Protein 2CQ7 (pdb70)

Radius of gyration: 11.11 Å; Cα contacts (8 Å, |Δi|>4): 54; chains: 1; bounding box: 24×27×23 Å

Structure (mmCIF, N/CA/C/O backbone):
data_2CQ7
#
_entry.id   2CQ7
#
loop_
_atom_site.group_PDB
_atom_site.id
_atom_site.type_symbol
_atom_site.label_atom_id
_atom_site.label_alt_id
_atom_site.label_comp_id
_atom_site.label_asym_id
_atom_site.label_entity_id
_atom_site.label_seq_id
_atom_site.pdbx_PDB_ins_code
_atom_site.Cartn_x
_atom_site.Cartn_y
_atom_site.Cartn_z
_atom_site.occupancy
_atom_site.B_iso_or_equiv
_atom_site.auth_seq_id
_atom_site.auth_comp_id
_atom_site.auth_asym_id
_atom_site.auth_atom_id
_atom_site.pdbx_PDB_model_num
ATOM 1 N N . GLY A 1 1 ? -11.642 -13.062 17.137 1.00 0.00 1 GLY A N 1
ATOM 2 C CA . GLY A 1 1 ? -10.894 -13.062 15.891 1.00 0.00 1 GLY A CA 1
ATOM 3 C C . GLY A 1 1 ? -10.087 -11.771 15.736 1.00 0.00 1 GLY A C 1
ATOM 4 O O . GLY A 1 1 ? -10.650 -10.712 15.465 1.00 0.00 1 GLY A O 1
ATOM 8 N N . SER A 1 2 ? -8.781 -11.902 15.916 1.00 0.00 2 SER A N 1
ATOM 9 C CA . SER A 1 2 ? -7.891 -10.760 15.800 1.00 0.00 2 SER A CA 1
ATOM 10 C C . SER A 1 2 ? -7.377 -10.641 14.363 1.00 0.00 2 SER A C 1
ATOM 11 O O . SER A 1 2 ? -7.469 -9.576 13.754 1.00 0.00 2 SER A O 1
ATOM 19 N N . SER A 1 3 ? -6.848 -11.748 13.864 1.00 0.00 3 SER A N 1
ATOM 20 C CA . SER A 1 3 ? -6.320 -11.781 12.511 1.00 0.00 3 SER A CA 1
ATOM 21 C C . SER A 1 3 ? -7.454 -12.018 11.512 1.00 0.00 3 SER A C 1
ATOM 22 O O . SER A 1 3 ? -7.907 -13.149 11.339 1.00 0.00 3 SER A O 1
ATOM 30 N N . GLY A 1 4 ? -7.881 -10.934 10.880 1.00 0.00 4 GLY A N 1
ATOM 31 C CA . GLY A 1 4 ? -8.954 -11.011 9.903 1.00 0.00 4 GLY A CA 1
ATOM 32 C C . GLY A 1 4 ? -8.841 -9.883 8.876 1.00 0.00 4 GLY A C 1
ATOM 33 O O . GLY A 1 4 ? -7.991 -9.003 9.005 1.00 0.00 4 GLY A O 1
ATOM 37 N N . SER A 1 5 ? -9.710 -9.945 7.878 1.00 0.00 5 SER A N 1
ATOM 38 C CA . SER A 1 5 ? -9.719 -8.940 6.829 1.00 0.00 5 SER A CA 1
ATOM 39 C C . SER A 1 5 ? -10.695 -7.818 7.187 1.00 0.00 5 SER A C 1
ATOM 40 O O . SER A 1 5 ? -11.909 -8.013 7.157 1.00 0.00 5 SER A O 1
ATOM 48 N N . SER A 1 6 ? -10.128 -6.667 7.519 1.00 0.00 6 SER A N 1
ATOM 49 C CA . SER A 1 6 ? -10.934 -5.514 7.882 1.00 0.00 6 SER A CA 1
ATOM 50 C C . SER A 1 6 ? -10.400 -4.261 7.184 1.00 0.00 6 SER A C 1
ATOM 51 O O . SER A 1 6 ? -9.190 -4.100 7.032 1.00 0.00 6 SER A O 1
ATOM 59 N N . GLY A 1 7 ? -11.328 -3.407 6.779 1.00 0.00 7 GLY A N 1
ATOM 60 C CA . GLY A 1 7 ? -10.966 -2.175 6.101 1.00 0.00 7 GLY A CA 1
ATOM 61 C C . GLY A 1 7 ? -10.090 -2.458 4.878 1.00 0.00 7 GLY A C 1
ATOM 62 O O . GLY A 1 7 ? -8.876 -2.608 5.001 1.00 0.00 7 GLY A O 1
ATOM 66 N N . SER A 1 8 ? -10.742 -2.523 3.726 1.00 0.00 8 SER A N 1
ATOM 67 C CA . SER A 1 8 ? -10.038 -2.786 2.482 1.00 0.00 8 SER A CA 1
ATOM 68 C C . SER A 1 8 ? -10.756 -2.099 1.319 1.00 0.00 8 SER A C 1
ATOM 69 O O . SER A 1 8 ? -11.973 -2.212 1.183 1.00 0.00 8 SER A O 1
ATOM 77 N N . CYS A 1 9 ? -9.972 -1.401 0.510 1.00 0.00 9 CYS A N 1
ATOM 78 C CA . CYS A 1 9 ? -10.518 -0.696 -0.637 1.00 0.00 9 CYS A CA 1
ATOM 79 C C . CYS A 1 9 ? -10.709 -1.703 -1.773 1.00 0.00 9 CYS A C 1
ATOM 80 O O . CYS A 1 9 ? -11.837 -2.006 -2.156 1.00 0.00 9 CYS A O 1
ATOM 87 N N . GLN A 1 10 ? -9.587 -2.193 -2.281 1.00 0.00 10 GLN A N 1
ATOM 88 C CA . GLN A 1 10 ? -9.616 -3.159 -3.366 1.00 0.00 10 GLN A CA 1
ATOM 89 C C . GLN A 1 10 ? -8.290 -3.919 -3.436 1.00 0.00 10 GLN A C 1
ATOM 90 O O . GLN A 1 10 ? -8.258 -5.135 -3.256 1.00 0.00 10 GLN A O 1
ATOM 104 N N . TYR A 1 11 ? -7.229 -3.170 -3.697 1.00 0.00 11 TYR A N 1
ATOM 105 C CA . TYR A 1 11 ? -5.904 -3.759 -3.793 1.00 0.00 11 TYR A CA 1
ATOM 106 C C . TYR A 1 11 ? -5.458 -4.328 -2.445 1.00 0.00 11 TYR A C 1
ATOM 107 O O . TYR A 1 11 ? -5.958 -3.919 -1.398 1.00 0.00 11 TYR A O 1
ATOM 125 N N . GLN A 1 12 ? -4.523 -5.264 -2.514 1.00 0.00 12 GLN A N 1
ATOM 126 C CA . GLN A 1 12 ? -4.004 -5.894 -1.312 1.00 0.00 12 GLN A CA 1
ATOM 127 C C . GLN A 1 12 ? -2.475 -5.849 -1.306 1.00 0.00 12 GLN A C 1
ATOM 128 O O . GLN A 1 12 ? -1.822 -6.736 -1.854 1.00 0.00 12 GLN A O 1
ATOM 142 N N . ASP A 1 13 ? -1.948 -4.807 -0.681 1.00 0.00 13 ASP A N 1
ATOM 143 C CA . ASP A 1 13 ? -0.508 -4.634 -0.596 1.00 0.00 13 ASP A CA 1
ATOM 144 C C . ASP A 1 13 ? 0.150 -5.990 -0.334 1.00 0.00 13 ASP A C 1
ATOM 145 O O . ASP A 1 13 ? -0.258 -6.717 0.570 1.00 0.00 13 ASP A O 1
ATOM 154 N N . LEU A 1 14 ? 1.156 -6.290 -1.142 1.00 0.00 14 LEU A N 1
ATOM 155 C CA . LEU A 1 14 ? 1.874 -7.546 -1.009 1.00 0.00 14 LEU A CA 1
ATOM 156 C C . LEU A 1 14 ? 2.751 -7.498 0.244 1.00 0.00 14 LEU A C 1
ATOM 157 O O . LEU A 1 14 ? 2.965 -8.518 0.896 1.00 0.00 14 LEU A O 1
ATOM 173 N N . LEU A 1 15 ? 3.235 -6.301 0.543 1.00 0.00 15 LEU A N 1
ATOM 174 C CA . LEU A 1 15 ? 4.083 -6.106 1.706 1.00 0.00 15 LEU A CA 1
ATOM 175 C C . LEU A 1 15 ? 3.208 -5.958 2.952 1.00 0.00 15 LEU A C 1
ATOM 176 O O . LEU A 1 15 ? 2.008 -6.227 2.907 1.00 0.00 15 LEU A O 1
ATOM 192 N N . SER A 1 16 ? 3.841 -5.532 4.034 1.00 0.00 16 SER A N 1
ATOM 193 C CA . SER A 1 16 ? 3.135 -5.345 5.290 1.00 0.00 16 SER A CA 1
ATOM 194 C C . SER A 1 16 ? 3.401 -3.941 5.837 1.00 0.00 16 SER A C 1
ATOM 195 O O . SER A 1 16 ? 2.482 -3.266 6.297 1.00 0.00 16 SER A O 1
ATOM 203 N N . ASN A 1 17 ? 4.663 -3.544 5.768 1.00 0.00 17 ASN A N 1
ATOM 204 C CA . ASN A 1 17 ? 5.062 -2.232 6.251 1.00 0.00 17 ASN A CA 1
ATOM 205 C C . ASN A 1 17 ? 4.945 -1.217 5.112 1.00 0.00 17 ASN A C 1
ATOM 206 O O . ASN A 1 17 ? 5.827 -0.380 4.929 1.00 0.00 17 ASN A O 1
ATOM 217 N N . CYS A 1 18 ? 3.849 -1.325 4.376 1.00 0.00 18 CYS A N 1
ATOM 218 C CA . CYS A 1 18 ? 3.605 -0.428 3.259 1.00 0.00 18 CYS A CA 1
ATOM 219 C C . CYS A 1 18 ? 3.505 0.999 3.803 1.00 0.00 18 CYS A C 1
ATOM 220 O O . CYS A 1 18 ? 4.264 1.877 3.396 1.00 0.00 18 CYS A O 1
ATOM 227 N N . ASP A 1 19 ? 2.563 1.186 4.716 1.00 0.00 19 ASP A N 1
ATOM 228 C CA . ASP A 1 19 ? 2.354 2.491 5.320 1.00 0.00 19 ASP A CA 1
ATOM 229 C C . ASP A 1 19 ? 3.678 3.001 5.892 1.00 0.00 19 ASP A C 1
ATOM 230 O O . ASP A 1 19 ? 4.237 3.978 5.396 1.00 0.00 19 ASP A O 1
ATOM 239 N N . SER A 1 20 ? 4.142 2.317 6.927 1.00 0.00 20 SER A N 1
ATOM 240 C CA . SER A 1 20 ? 5.390 2.688 7.572 1.00 0.00 20 SER A CA 1
ATOM 241 C C . SER A 1 20 ? 6.415 3.116 6.519 1.00 0.00 20 SER A C 1
ATOM 242 O O . SER A 1 20 ? 7.214 4.021 6.757 1.00 0.00 20 SER A O 1
ATOM 250 N N . LEU A 1 21 ? 6.360 2.446 5.378 1.00 0.00 21 LEU A N 1
ATOM 251 C CA . LEU A 1 21 ? 7.273 2.745 4.289 1.00 0.00 21 LEU A CA 1
ATOM 252 C C . LEU A 1 21 ? 6.830 4.036 3.598 1.00 0.00 21 LEU A C 1
ATOM 253 O O . LEU A 1 21 ? 7.476 5.074 3.740 1.00 0.00 21 LEU A O 1
ATOM 269 N N . LYS A 1 22 ? 5.732 3.931 2.865 1.00 0.00 22 LYS A N 1
ATOM 270 C CA . LYS A 1 22 ? 5.195 5.077 2.151 1.00 0.00 22 LYS A CA 1
ATOM 271 C C . LYS A 1 22 ? 5.279 6.314 3.047 1.00 0.00 22 LYS A C 1
ATOM 272 O O . LYS A 1 22 ? 5.659 7.391 2.590 1.00 0.00 22 LYS A O 1
ATOM 291 N N . ASN A 1 23 ? 4.917 6.119 4.307 1.00 0.00 23 ASN A N 1
ATOM 292 C CA . ASN A 1 23 ? 4.946 7.206 5.270 1.00 0.00 23 ASN A CA 1
ATOM 293 C C . ASN A 1 23 ? 6.207 8.044 5.051 1.00 0.00 23 ASN A C 1
ATOM 294 O O . ASN A 1 23 ? 6.170 9.268 5.157 1.00 0.00 23 ASN A O 1
ATOM 305 N N . THR A 1 24 ? 7.294 7.349 4.748 1.00 0.00 24 THR A N 1
ATOM 306 C CA . THR A 1 24 ? 8.565 8.014 4.512 1.00 0.00 24 THR A CA 1
ATOM 307 C C . THR A 1 24 ? 9.092 7.675 3.116 1.00 0.00 24 THR A C 1
ATOM 308 O O . THR A 1 24 ? 9.034 8.504 2.209 1.00 0.00 24 THR A O 1
ATOM 319 N N . ALA A 1 25 ? 9.596 6.456 2.988 1.00 0.00 25 ALA A N 1
ATOM 320 C CA . ALA A 1 25 ? 10.133 5.998 1.718 1.00 0.00 25 ALA A CA 1
ATOM 321 C C . ALA A 1 25 ? 9.235 6.490 0.582 1.00 0.00 25 ALA A C 1
ATOM 322 O O . ALA A 1 25 ? 9.726 6.913 -0.464 1.00 0.00 25 ALA A O 1
ATOM 329 N N . GLY A 1 26 ? 7.934 6.419 0.825 1.00 0.00 26 GLY A N 1
ATOM 330 C CA . GLY A 1 26 ? 6.963 6.852 -0.165 1.00 0.00 26 GLY A CA 1
ATOM 331 C C . GLY A 1 26 ? 6.823 5.818 -1.285 1.00 0.00 26 GLY A C 1
ATOM 332 O O . GLY A 1 26 ? 7.814 5.237 -1.725 1.00 0.00 26 GLY A O 1
ATOM 336 N N . CYS A 1 27 ? 5.585 5.621 -1.714 1.00 0.00 27 CYS A N 1
ATOM 337 C CA . CYS A 1 27 ? 5.303 4.668 -2.773 1.00 0.00 27 CYS A CA 1
ATOM 338 C C . CYS A 1 27 ? 6.384 4.810 -3.847 1.00 0.00 27 CYS A C 1
ATOM 339 O O . CYS A 1 27 ? 6.725 3.839 -4.521 1.00 0.00 27 CYS A O 1
ATOM 346 N N . GLU A 1 28 ? 6.892 6.027 -3.973 1.00 0.00 28 GLU A N 1
ATOM 347 C CA . GLU A 1 28 ? 7.927 6.308 -4.953 1.00 0.00 28 GLU A CA 1
ATOM 348 C C . GLU A 1 28 ? 8.941 5.162 -4.998 1.00 0.00 28 GLU A C 1
ATOM 349 O O . GLU A 1 28 ? 9.490 4.855 -6.055 1.00 0.00 28 GLU A O 1
ATOM 361 N N . HIS A 1 29 ? 9.159 4.562 -3.837 1.00 0.00 29 HIS A N 1
ATOM 362 C CA . HIS A 1 29 ? 10.097 3.457 -3.730 1.00 0.00 29 HIS A CA 1
ATOM 363 C C . HIS A 1 29 ? 9.807 2.430 -4.826 1.00 0.00 29 HIS A C 1
ATOM 364 O O . HIS A 1 29 ? 8.860 2.588 -5.596 1.00 0.00 29 HIS A O 1
ATOM 378 N N . GLU A 1 30 ? 10.640 1.400 -4.863 1.00 0.00 30 GLU A N 1
ATOM 379 C CA . GLU A 1 30 ? 10.485 0.347 -5.852 1.00 0.00 30 GLU A CA 1
ATOM 380 C C . GLU A 1 30 ? 9.857 -0.893 -5.213 1.00 0.00 30 GLU A C 1
ATOM 381 O O . GLU A 1 30 ? 9.350 -1.768 -5.914 1.00 0.00 30 GLU A O 1
ATOM 393 N N . LEU A 1 31 ? 9.911 -0.930 -3.890 1.00 0.00 31 LEU A N 1
ATOM 394 C CA . LEU A 1 31 ? 9.354 -2.048 -3.149 1.00 0.00 31 LEU A CA 1
ATOM 395 C C . LEU A 1 31 ? 7.864 -1.801 -2.903 1.00 0.00 31 LEU A C 1
ATOM 396 O O . LEU A 1 31 ? 7.055 -2.722 -2.997 1.00 0.00 31 LEU A O 1
ATOM 412 N N . LEU A 1 32 ? 7.548 -0.552 -2.594 1.00 0.00 32 LEU A N 1
ATOM 413 C CA . LEU A 1 32 ? 6.170 -0.172 -2.335 1.00 0.00 32 LEU A CA 1
ATOM 414 C C . LEU A 1 32 ? 5.649 0.669 -3.502 1.00 0.00 32 LEU A C 1
ATOM 415 O O . LEU A 1 32 ? 4.903 1.626 -3.298 1.00 0.00 32 LEU A O 1
ATOM 431 N N . LYS A 1 33 ? 6.063 0.282 -4.700 1.00 0.00 33 LYS A N 1
ATOM 432 C CA . LYS A 1 33 ? 5.647 0.989 -5.899 1.00 0.00 33 LYS A CA 1
ATOM 433 C C . LYS A 1 33 ? 4.326 0.401 -6.400 1.00 0.00 33 LYS A C 1
ATOM 434 O O . LYS A 1 33 ? 3.374 1.137 -6.658 1.00 0.00 33 LYS A O 1
ATOM 453 N N . GLU A 1 34 ? 4.310 -0.918 -6.522 1.00 0.00 34 GLU A N 1
ATOM 454 C CA . GLU A 1 34 ? 3.121 -1.612 -6.987 1.00 0.00 34 GLU A CA 1
ATOM 455 C C . GLU A 1 34 ? 2.633 -2.599 -5.924 1.00 0.00 34 GLU A C 1
ATOM 456 O O . GLU A 1 34 ? 1.430 -2.749 -5.717 1.00 0.00 34 GLU A O 1
ATOM 468 N N . LYS A 1 35 ? 3.592 -3.247 -5.279 1.00 0.00 35 LYS A N 1
ATOM 469 C CA . LYS A 1 35 ? 3.275 -4.215 -4.243 1.00 0.00 35 LYS A CA 1
ATOM 470 C C . LYS A 1 35 ? 2.533 -3.512 -3.104 1.00 0.00 35 LYS A C 1
ATOM 471 O O . LYS A 1 35 ? 1.893 -4.164 -2.280 1.00 0.00 35 LYS A O 1
ATOM 490 N N . CYS A 1 36 ? 2.643 -2.192 -3.095 1.00 0.00 36 CYS A N 1
ATOM 491 C CA . CYS A 1 36 ? 1.990 -1.394 -2.071 1.00 0.00 36 CYS A CA 1
ATOM 492 C C . CYS A 1 36 ? 0.911 -0.542 -2.741 1.00 0.00 36 CYS A C 1
ATOM 493 O O . CYS A 1 36 ? 0.715 0.617 -2.378 1.00 0.00 36 CYS A O 1
ATOM 500 N N . LYS A 1 37 ? 0.238 -1.148 -3.708 1.00 0.00 37 LYS A N 1
ATOM 501 C CA . LYS A 1 37 ? -0.816 -0.459 -4.433 1.00 0.00 37 LYS A CA 1
ATOM 502 C C . LYS A 1 37 ? -1.814 0.130 -3.434 1.00 0.00 37 LYS A C 1
ATOM 503 O O . LYS A 1 37 ? -2.167 1.305 -3.524 1.00 0.00 37 LYS A O 1
ATOM 522 N N . ALA A 1 38 ? -2.240 -0.713 -2.505 1.00 0.00 38 ALA A N 1
ATOM 523 C CA . ALA A 1 38 ? -3.190 -0.290 -1.490 1.00 0.00 38 ALA A CA 1
ATOM 524 C C . ALA A 1 38 ? -2.717 1.026 -0.870 1.00 0.00 38 ALA A C 1
ATOM 525 O O . ALA A 1 38 ? -3.301 2.079 -1.119 1.00 0.00 38 ALA A O 1
ATOM 532 N N . THR A 1 39 ? -1.662 0.923 -0.075 1.00 0.00 39 THR A N 1
ATOM 533 C CA . THR A 1 39 ? -1.103 2.092 0.582 1.00 0.00 39 THR A CA 1
ATOM 534 C C . THR A 1 39 ? -1.056 3.276 -0.386 1.00 0.00 39 THR A C 1
ATOM 535 O O . THR A 1 39 ? -1.289 4.417 0.011 1.00 0.00 39 THR A O 1
ATOM 546 N N . CYS A 1 40 ? -0.752 2.964 -1.638 1.00 0.00 40 CYS A N 1
ATOM 547 C CA . CYS A 1 40 ? -0.671 3.988 -2.665 1.00 0.00 40 CYS A CA 1
ATOM 548 C C . CYS A 1 40 ? -2.081 4.520 -2.926 1.00 0.00 40 CYS A C 1
ATOM 549 O O . CYS A 1 40 ? -2.415 5.632 -2.518 1.00 0.00 40 CYS A O 1
ATOM 556 N N . LEU A 1 41 ? -2.872 3.701 -3.603 1.00 0.00 41 LEU A N 1
ATOM 557 C CA . LEU A 1 41 ? -4.239 4.075 -3.923 1.00 0.00 41 LEU A CA 1
ATOM 558 C C . LEU A 1 41 ? -5.094 3.997 -2.657 1.00 0.00 41 LEU A C 1
ATOM 559 O O . LEU A 1 41 ? -5.439 5.023 -2.072 1.00 0.00 41 LEU A O 1
ATOM 575 N N . CYS A 1 42 ? -5.412 2.770 -2.270 1.00 0.00 42 CYS A N 1
ATOM 576 C CA . CYS A 1 42 ? -6.220 2.545 -1.084 1.00 0.00 42 CYS A CA 1
ATOM 577 C C . CYS A 1 42 ? -5.710 3.466 0.026 1.00 0.00 42 CYS A C 1
ATOM 578 O O . CYS A 1 42 ? -4.527 3.798 0.069 1.00 0.00 42 CYS A O 1
ATOM 585 N N . GLU A 1 43 ? -6.630 3.854 0.898 1.00 0.00 43 GLU A N 1
ATOM 586 C CA . GLU A 1 43 ? -6.289 4.731 2.005 1.00 0.00 43 GLU A CA 1
ATOM 587 C C . GLU A 1 43 ? -7.311 4.583 3.134 1.00 0.00 43 GLU A C 1
ATOM 588 O O . GLU A 1 43 ? -6.952 4.245 4.261 1.00 0.00 43 GLU A O 1
ATOM 600 N N . SER A 1 44 ? -8.564 4.842 2.792 1.00 0.00 44 SER A N 1
ATOM 601 C CA . SER A 1 44 ? -9.641 4.742 3.763 1.00 0.00 44 SER A CA 1
ATOM 602 C C . SER A 1 44 ? -10.994 4.872 3.059 1.00 0.00 44 SER A C 1
ATOM 603 O O . SER A 1 44 ? -11.829 3.973 3.143 1.00 0.00 44 SER A O 1
ATOM 611 N N . GLY A 1 45 ? -11.167 5.997 2.382 1.00 0.00 45 GLY A N 1
ATOM 612 C CA . GLY A 1 45 ? -12.403 6.256 1.664 1.00 0.00 45 GLY A CA 1
ATOM 613 C C . GLY A 1 45 ? -12.225 7.393 0.656 1.00 0.00 45 GLY A C 1
ATOM 614 O O . GLY A 1 45 ? -11.155 7.543 0.067 1.00 0.00 45 GLY A O 1
ATOM 618 N N . PRO A 1 46 ? -13.317 8.184 0.483 1.00 0.00 46 PRO A N 1
ATOM 619 C CA . PRO A 1 46 ? -13.291 9.303 -0.444 1.00 0.00 46 PRO A CA 1
ATOM 620 C C . PRO A 1 46 ? -12.490 10.473 0.131 1.00 0.00 46 PRO A C 1
ATOM 621 O O . PRO A 1 46 ? -13.065 11.413 0.678 1.00 0.00 46 PRO A O 1
ATOM 632 N N . SER A 1 47 ? -11.177 10.377 -0.013 1.00 0.00 47 SER A N 1
ATOM 633 C CA . SER A 1 47 ? -10.292 11.416 0.485 1.00 0.00 47 SER A CA 1
ATOM 634 C C . SER A 1 47 ? -10.403 12.665 -0.393 1.00 0.00 47 SER A C 1
ATOM 635 O O . SER A 1 47 ? -10.701 13.751 0.102 1.00 0.00 47 SER A O 1
ATOM 643 N N . SER A 1 48 ? -10.160 12.468 -1.680 1.00 0.00 48 SER A N 1
ATOM 644 C CA . SER A 1 48 ? -10.229 13.564 -2.632 1.00 0.00 48 SER A CA 1
ATOM 645 C C . SER A 1 48 ? -11.645 13.673 -3.201 1.00 0.00 48 SER A C 1
ATOM 646 O O . SER A 1 48 ? -12.294 14.709 -3.067 1.00 0.00 48 SER A O 1
ATOM 654 N N . GLY A 1 49 ? -12.082 12.589 -3.826 1.00 0.00 49 GLY A N 1
ATOM 655 C CA . GLY A 1 49 ? -13.409 12.550 -4.416 1.00 0.00 49 GLY A CA 1
ATOM 656 C C . GLY A 1 49 ? -14.458 13.094 -3.444 1.00 0.00 49 GLY A C 1
ATOM 657 O O . GLY A 1 49 ? -15.625 13.242 -3.804 1.00 0.00 49 GLY A O 1
ATOM 661 N N . GLY A 1 1 ? -9.894 -16.456 12.848 1.00 0.00 1 GLY A N 2
ATOM 662 C CA . GLY A 1 1 ? -9.779 -16.830 11.449 1.00 0.00 1 GLY A CA 2
ATOM 663 C C . GLY A 1 1 ? -9.800 -15.595 10.547 1.00 0.00 1 GLY A C 2
ATOM 664 O O . GLY A 1 1 ? -10.043 -14.484 11.015 1.00 0.00 1 GLY A O 2
ATOM 668 N N . SER A 1 2 ? -9.540 -15.830 9.269 1.00 0.00 2 SER A N 2
ATOM 669 C CA . SER A 1 2 ? -9.525 -14.750 8.297 1.00 0.00 2 SER A CA 2
ATOM 670 C C . SER A 1 2 ? -9.684 -15.315 6.884 1.00 0.00 2 SER A C 2
ATOM 671 O O . SER A 1 2 ? -8.703 -15.461 6.156 1.00 0.00 2 SER A O 2
ATOM 679 N N . SER A 1 3 ? -10.927 -15.618 6.538 1.00 0.00 3 SER A N 2
ATOM 680 C CA . SER A 1 3 ? -11.226 -16.164 5.226 1.00 0.00 3 SER A CA 2
ATOM 681 C C . SER A 1 3 ? -12.430 -15.440 4.620 1.00 0.00 3 SER A C 2
ATOM 682 O O . SER A 1 3 ? -13.349 -15.048 5.338 1.00 0.00 3 SER A O 2
ATOM 690 N N . GLY A 1 4 ? -12.386 -15.283 3.305 1.00 0.00 4 GLY A N 2
ATOM 691 C CA . GLY A 1 4 ? -13.462 -14.613 2.595 1.00 0.00 4 GLY A CA 2
ATOM 692 C C . GLY A 1 4 ? -13.113 -13.148 2.327 1.00 0.00 4 GLY A C 2
ATOM 693 O O . GLY A 1 4 ? -11.944 -12.807 2.147 1.00 0.00 4 GLY A O 2
ATOM 697 N N . SER A 1 5 ? -14.147 -12.320 2.310 1.00 0.00 5 SER A N 2
ATOM 698 C CA . SER A 1 5 ? -13.964 -10.899 2.067 1.00 0.00 5 SER A CA 2
ATOM 699 C C . SER A 1 5 ? -13.414 -10.220 3.323 1.00 0.00 5 SER A C 2
ATOM 700 O O . SER A 1 5 ? -14.009 -10.316 4.396 1.00 0.00 5 SER A O 2
ATOM 708 N N . SER A 1 6 ? -12.285 -9.549 3.149 1.00 0.00 6 SER A N 2
ATOM 709 C CA . SER A 1 6 ? -11.648 -8.855 4.255 1.00 0.00 6 SER A CA 2
ATOM 710 C C . SER A 1 6 ? -10.452 -8.048 3.747 1.00 0.00 6 SER A C 2
ATOM 711 O O . SER A 1 6 ? -9.633 -8.559 2.984 1.00 0.00 6 SER A O 2
ATOM 719 N N . GLY A 1 7 ? -10.387 -6.802 4.191 1.00 0.00 7 GLY A N 2
ATOM 720 C CA . GLY A 1 7 ? -9.304 -5.919 3.791 1.00 0.00 7 GLY A CA 2
ATOM 721 C C . GLY A 1 7 ? -9.582 -4.478 4.224 1.00 0.00 7 GLY A C 2
ATOM 722 O O . GLY A 1 7 ? -10.738 -4.085 4.380 1.00 0.00 7 GLY A O 2
ATOM 726 N N . SER A 1 8 ? -8.504 -3.731 4.406 1.00 0.00 8 SER A N 2
ATOM 727 C CA . SER A 1 8 ? -8.617 -2.342 4.818 1.00 0.00 8 SER A CA 2
ATOM 728 C C . SER A 1 8 ? -9.090 -1.484 3.643 1.00 0.00 8 SER A C 2
ATOM 729 O O . SER A 1 8 ? -10.181 -0.917 3.683 1.00 0.00 8 SER A O 2
ATOM 737 N N . CYS A 1 9 ? -8.247 -1.417 2.623 1.00 0.00 9 CYS A N 2
ATOM 738 C CA . CYS A 1 9 ? -8.565 -0.638 1.439 1.00 0.00 9 CYS A CA 2
ATOM 739 C C . CYS A 1 9 ? -8.935 -1.605 0.313 1.00 0.00 9 CYS A C 2
ATOM 740 O O . CYS A 1 9 ? -8.800 -2.819 0.463 1.00 0.00 9 CYS A O 2
ATOM 747 N N . GLN A 1 10 ? -9.395 -1.032 -0.789 1.00 0.00 10 GLN A N 2
ATOM 748 C CA . GLN A 1 10 ? -9.787 -1.828 -1.940 1.00 0.00 10 GLN A CA 2
ATOM 749 C C . GLN A 1 10 ? -8.640 -2.749 -2.362 1.00 0.00 10 GLN A C 2
ATOM 750 O O . GLN A 1 10 ? -8.739 -3.969 -2.234 1.00 0.00 10 GLN A O 2
ATOM 764 N N . TYR A 1 11 ? -7.579 -2.131 -2.858 1.00 0.00 11 TYR A N 2
ATOM 765 C CA . TYR A 1 11 ? -6.415 -2.880 -3.300 1.00 0.00 11 TYR A CA 2
ATOM 766 C C . TYR A 1 11 ? -5.718 -3.558 -2.119 1.00 0.00 11 TYR A C 2
ATOM 767 O O . TYR A 1 11 ? -5.867 -3.129 -0.976 1.00 0.00 11 TYR A O 2
ATOM 785 N N . GLN A 1 12 ? -4.972 -4.606 -2.436 1.00 0.00 12 GLN A N 2
ATOM 786 C CA . GLN A 1 12 ? -4.252 -5.348 -1.415 1.00 0.00 12 GLN A CA 2
ATOM 787 C C . GLN A 1 12 ? -2.744 -5.259 -1.658 1.00 0.00 12 GLN A C 2
ATOM 788 O O . GLN A 1 12 ? -2.290 -5.326 -2.799 1.00 0.00 12 GLN A O 2
ATOM 802 N N . ASP A 1 13 ? -2.009 -5.108 -0.566 1.00 0.00 13 ASP A N 2
ATOM 803 C CA . ASP A 1 13 ? -0.561 -5.009 -0.646 1.00 0.00 13 ASP A CA 2
ATOM 804 C C . ASP A 1 13 ? 0.062 -6.333 -0.199 1.00 0.00 13 ASP A C 2
ATOM 805 O O . ASP A 1 13 ? -0.417 -6.961 0.743 1.00 0.00 13 ASP A O 2
ATOM 814 N N . LEU A 1 14 ? 1.121 -6.716 -0.896 1.00 0.00 14 LEU A N 2
ATOM 815 C CA . LEU A 1 14 ? 1.815 -7.954 -0.583 1.00 0.00 14 LEU A CA 2
ATOM 816 C C . LEU A 1 14 ? 2.920 -7.670 0.437 1.00 0.00 14 LEU A C 2
ATOM 817 O O . LEU A 1 14 ? 3.671 -8.570 0.810 1.00 0.00 14 LEU A O 2
ATOM 833 N N . LEU A 1 15 ? 2.984 -6.415 0.858 1.00 0.00 15 LEU A N 2
ATOM 834 C CA . LEU A 1 15 ? 3.984 -6.002 1.827 1.00 0.00 15 LEU A CA 2
ATOM 835 C C . LEU A 1 15 ? 3.300 -5.698 3.162 1.00 0.00 15 LEU A C 2
ATOM 836 O O . LEU A 1 15 ? 2.254 -5.053 3.194 1.00 0.00 15 LEU A O 2
ATOM 852 N N . SER A 1 16 ? 3.920 -6.177 4.231 1.00 0.00 16 SER A N 2
ATOM 853 C CA . SER A 1 16 ? 3.384 -5.965 5.564 1.00 0.00 16 SER A CA 2
ATOM 854 C C . SER A 1 16 ? 4.149 -4.839 6.263 1.00 0.00 16 SER A C 2
ATOM 855 O O . SER A 1 16 ? 4.708 -5.039 7.341 1.00 0.00 16 SER A O 2
ATOM 863 N N . ASN A 1 17 ? 4.151 -3.681 5.620 1.00 0.00 17 ASN A N 2
ATOM 864 C CA . ASN A 1 17 ? 4.839 -2.523 6.167 1.00 0.00 17 ASN A CA 2
ATOM 865 C C . ASN A 1 17 ? 4.914 -1.429 5.099 1.00 0.00 17 ASN A C 2
ATOM 866 O O . ASN A 1 17 ? 5.948 -0.784 4.939 1.00 0.00 17 ASN A O 2
ATOM 877 N N . CYS A 1 18 ? 3.804 -1.255 4.397 1.00 0.00 18 CYS A N 2
ATOM 878 C CA . CYS A 1 18 ? 3.731 -0.251 3.349 1.00 0.00 18 CYS A CA 2
ATOM 879 C C . CYS A 1 18 ? 3.696 1.129 4.009 1.00 0.00 18 CYS A C 2
ATOM 880 O O . CYS A 1 18 ? 4.607 1.934 3.821 1.00 0.00 18 CYS A O 2
ATOM 887 N N . ASP A 1 19 ? 2.635 1.360 4.767 1.00 0.00 19 ASP A N 2
ATOM 888 C CA . ASP A 1 19 ? 2.469 2.629 5.455 1.00 0.00 19 ASP A CA 2
ATOM 889 C C . ASP A 1 19 ? 3.798 3.035 6.096 1.00 0.00 19 ASP A C 2
ATOM 890 O O . ASP A 1 19 ? 4.331 4.104 5.804 1.00 0.00 19 ASP A O 2
ATOM 899 N N . SER A 1 20 ? 4.295 2.159 6.957 1.00 0.00 20 SER A N 2
ATOM 900 C CA . SER A 1 20 ? 5.551 2.412 7.641 1.00 0.00 20 SER A CA 2
ATOM 901 C C . SER A 1 20 ? 6.611 2.870 6.637 1.00 0.00 20 SER A C 2
ATOM 902 O O . SER A 1 20 ? 7.493 3.658 6.975 1.00 0.00 20 SER A O 2
ATOM 910 N N . LEU A 1 21 ? 6.490 2.356 5.421 1.00 0.00 21 LEU A N 2
ATOM 911 C CA . LEU A 1 21 ? 7.426 2.702 4.366 1.00 0.00 21 LEU A CA 2
ATOM 912 C C . LEU A 1 21 ? 6.989 4.015 3.712 1.00 0.00 21 LEU A C 2
ATOM 913 O O . LEU A 1 21 ? 7.665 5.033 3.843 1.00 0.00 21 LEU A O 2
ATOM 929 N N . LYS A 1 22 ? 5.859 3.948 3.022 1.00 0.00 22 LYS A N 2
ATOM 930 C CA . LYS A 1 22 ? 5.324 5.118 2.348 1.00 0.00 22 LYS A CA 2
ATOM 931 C C . LYS A 1 22 ? 5.393 6.321 3.291 1.00 0.00 22 LYS A C 2
ATOM 932 O O . LYS A 1 22 ? 5.471 7.463 2.841 1.00 0.00 22 LYS A O 2
ATOM 951 N N . ASN A 1 23 ? 5.363 6.023 4.582 1.00 0.00 23 ASN A N 2
ATOM 952 C CA . ASN A 1 23 ? 5.422 7.066 5.592 1.00 0.00 23 ASN A CA 2
ATOM 953 C C . ASN A 1 23 ? 6.563 8.029 5.259 1.00 0.00 23 ASN A C 2
ATOM 954 O O . ASN A 1 23 ? 6.472 9.224 5.536 1.00 0.00 23 ASN A O 2
ATOM 965 N N . THR A 1 24 ? 7.610 7.473 4.668 1.00 0.00 24 THR A N 2
ATOM 966 C CA . THR A 1 24 ? 8.768 8.268 4.294 1.00 0.00 24 THR A CA 2
ATOM 967 C C . THR A 1 24 ? 9.207 7.932 2.868 1.00 0.00 24 THR A C 2
ATOM 968 O O . THR A 1 24 ? 9.018 8.731 1.952 1.00 0.00 24 THR A O 2
ATOM 979 N N . ALA A 1 25 ? 9.785 6.748 2.724 1.00 0.00 25 ALA A N 2
ATOM 980 C CA . ALA A 1 25 ? 10.252 6.297 1.424 1.00 0.00 25 ALA A CA 2
ATOM 981 C C . ALA A 1 25 ? 9.230 6.688 0.355 1.00 0.00 25 ALA A C 2
ATOM 982 O O . ALA A 1 25 ? 9.601 7.070 -0.754 1.00 0.00 25 ALA A O 2
ATOM 989 N N . GLY A 1 26 ? 7.962 6.579 0.726 1.00 0.00 26 GLY A N 2
ATOM 990 C CA . GLY A 1 26 ? 6.884 6.916 -0.187 1.00 0.00 26 GLY A CA 2
ATOM 991 C C . GLY A 1 26 ? 6.763 5.875 -1.302 1.00 0.00 26 GLY A C 2
ATOM 992 O O . GLY A 1 26 ? 7.763 5.299 -1.728 1.00 0.00 26 GLY A O 2
ATOM 996 N N . CYS A 1 27 ? 5.531 5.666 -1.741 1.00 0.00 27 CYS A N 2
ATOM 997 C CA . CYS A 1 27 ? 5.267 4.704 -2.798 1.00 0.00 27 CYS A CA 2
ATOM 998 C C . CYS A 1 27 ? 6.354 4.851 -3.864 1.00 0.00 27 CYS A C 2
ATOM 999 O O . CYS A 1 27 ? 6.710 3.881 -4.532 1.00 0.00 27 CYS A O 2
ATOM 1006 N N . GLU A 1 28 ? 6.852 6.073 -3.992 1.00 0.00 28 GLU A N 2
ATOM 1007 C CA . GLU A 1 28 ? 7.891 6.360 -4.966 1.00 0.00 28 GLU A CA 2
ATOM 1008 C C . GLU A 1 28 ? 8.919 5.227 -4.994 1.00 0.00 28 GLU A C 2
ATOM 1009 O O . GLU A 1 28 ? 9.483 4.921 -6.044 1.00 0.00 28 GLU A O 2
ATOM 1021 N N . HIS A 1 29 ? 9.132 4.634 -3.829 1.00 0.00 29 HIS A N 2
ATOM 1022 C CA . HIS A 1 29 ? 10.082 3.541 -3.707 1.00 0.00 29 HIS A CA 2
ATOM 1023 C C . HIS A 1 29 ? 9.818 2.507 -4.803 1.00 0.00 29 HIS A C 2
ATOM 1024 O O . HIS A 1 29 ? 8.874 2.647 -5.579 1.00 0.00 29 HIS A O 2
ATOM 1038 N N . GLU A 1 30 ? 10.670 1.493 -4.833 1.00 0.00 30 GLU A N 2
ATOM 1039 C CA . GLU A 1 30 ? 10.541 0.436 -5.821 1.00 0.00 30 GLU A CA 2
ATOM 1040 C C . GLU A 1 30 ? 9.930 -0.815 -5.185 1.00 0.00 30 GLU A C 2
ATOM 1041 O O . GLU A 1 30 ? 9.500 -1.727 -5.889 1.00 0.00 30 GLU A O 2
ATOM 1053 N N . LEU A 1 31 ? 9.911 -0.816 -3.860 1.00 0.00 31 LEU A N 2
ATOM 1054 C CA . LEU A 1 31 ? 9.359 -1.939 -3.121 1.00 0.00 31 LEU A CA 2
ATOM 1055 C C . LEU A 1 31 ? 7.866 -1.706 -2.886 1.00 0.00 31 LEU A C 2
ATOM 1056 O O . LEU A 1 31 ? 7.064 -2.632 -2.996 1.00 0.00 31 LEU A O 2
ATOM 1072 N N . LEU A 1 32 ? 7.537 -0.463 -2.566 1.00 0.00 32 LEU A N 2
ATOM 1073 C CA . LEU A 1 32 ? 6.154 -0.096 -2.315 1.00 0.00 32 LEU A CA 2
ATOM 1074 C C . LEU A 1 32 ? 5.631 0.740 -3.485 1.00 0.00 32 LEU A C 2
ATOM 1075 O O . LEU A 1 32 ? 4.867 1.684 -3.286 1.00 0.00 32 LEU A O 2
ATOM 1091 N N . LYS A 1 33 ? 6.064 0.363 -4.679 1.00 0.00 33 LYS A N 2
ATOM 1092 C CA . LYS A 1 33 ? 5.649 1.067 -5.881 1.00 0.00 33 LYS A CA 2
ATOM 1093 C C . LYS A 1 33 ? 4.323 0.485 -6.376 1.00 0.00 33 LYS A C 2
ATOM 1094 O O . LYS A 1 33 ? 3.376 1.225 -6.638 1.00 0.00 33 LYS A O 2
ATOM 1113 N N . GLU A 1 34 ? 4.298 -0.835 -6.488 1.00 0.00 34 GLU A N 2
ATOM 1114 C CA . GLU A 1 34 ? 3.104 -1.524 -6.946 1.00 0.00 34 GLU A CA 2
ATOM 1115 C C . GLU A 1 34 ? 2.628 -2.522 -5.888 1.00 0.00 34 GLU A C 2
ATOM 1116 O O . GLU A 1 34 ? 1.428 -2.665 -5.659 1.00 0.00 34 GLU A O 2
ATOM 1128 N N . LYS A 1 35 ? 3.594 -3.187 -5.271 1.00 0.00 35 LYS A N 2
ATOM 1129 C CA . LYS A 1 35 ? 3.289 -4.167 -4.243 1.00 0.00 35 LYS A CA 2
ATOM 1130 C C . LYS A 1 35 ? 2.552 -3.480 -3.092 1.00 0.00 35 LYS A C 2
ATOM 1131 O O . LYS A 1 35 ? 1.946 -4.145 -2.253 1.00 0.00 35 LYS A O 2
ATOM 1150 N N . CYS A 1 36 ? 2.627 -2.157 -3.088 1.00 0.00 36 CYS A N 2
ATOM 1151 C CA . CYS A 1 36 ? 1.974 -1.373 -2.054 1.00 0.00 36 CYS A CA 2
ATOM 1152 C C . CYS A 1 36 ? 0.893 -0.514 -2.713 1.00 0.00 36 CYS A C 2
ATOM 1153 O O . CYS A 1 36 ? 0.718 0.651 -2.358 1.00 0.00 36 CYS A O 2
ATOM 1160 N N . LYS A 1 37 ? 0.195 -1.122 -3.661 1.00 0.00 37 LYS A N 2
ATOM 1161 C CA . LYS A 1 37 ? -0.864 -0.428 -4.373 1.00 0.00 37 LYS A CA 2
ATOM 1162 C C . LYS A 1 37 ? -1.799 0.240 -3.362 1.00 0.00 37 LYS A C 2
ATOM 1163 O O . LYS A 1 37 ? -1.943 1.461 -3.358 1.00 0.00 37 LYS A O 2
ATOM 1182 N N . ALA A 1 38 ? -2.410 -0.591 -2.531 1.00 0.00 38 ALA A N 2
ATOM 1183 C CA . ALA A 1 38 ? -3.327 -0.096 -1.518 1.00 0.00 38 ALA A CA 2
ATOM 1184 C C . ALA A 1 38 ? -2.753 1.178 -0.896 1.00 0.00 38 AL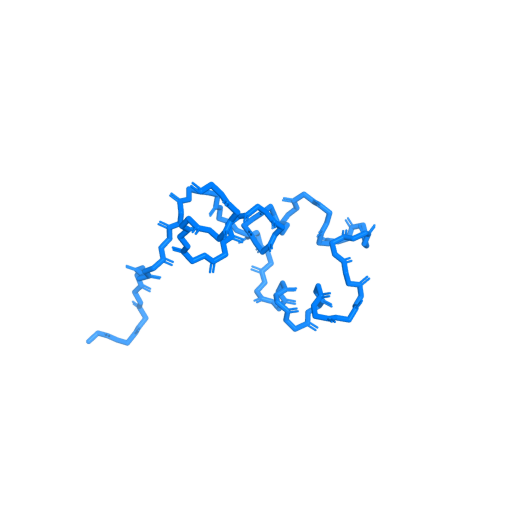A A C 2
ATOM 1185 O O . ALA A 1 38 ? -3.299 2.265 -1.083 1.00 0.00 38 ALA A O 2
ATOM 1192 N N . THR A 1 39 ? -1.661 1.002 -0.167 1.00 0.00 39 THR A N 2
ATOM 1193 C CA . THR A 1 39 ? -1.007 2.125 0.484 1.00 0.00 39 THR A CA 2
ATOM 1194 C C . THR A 1 39 ? -0.958 3.332 -0.455 1.00 0.00 39 THR A C 2
ATOM 1195 O O . THR A 1 39 ? -1.000 4.475 -0.005 1.00 0.00 39 THR A O 2
ATOM 1206 N N . CYS A 1 40 ? -0.869 3.035 -1.744 1.00 0.00 40 CYS A N 2
ATOM 1207 C CA . CYS A 1 40 ? -0.814 4.081 -2.750 1.00 0.00 40 CYS A CA 2
ATOM 1208 C C . CYS A 1 40 ? -2.244 4.530 -3.056 1.00 0.00 40 CYS A C 2
ATOM 1209 O O . CYS A 1 40 ? -2.670 5.599 -2.620 1.00 0.00 40 CYS A O 2
ATOM 1216 N N . LEU A 1 41 ? -2.947 3.692 -3.803 1.00 0.00 41 LEU A N 2
ATOM 1217 C CA . LEU A 1 41 ? -4.320 3.989 -4.172 1.00 0.00 41 LEU A CA 2
ATOM 1218 C C . LEU A 1 41 ? -5.221 3.821 -2.947 1.00 0.00 41 LEU A C 2
ATOM 1219 O O . LEU A 1 41 ? -5.752 4.799 -2.424 1.00 0.00 41 LEU A O 2
ATOM 1235 N N . CYS A 1 42 ? -5.364 2.574 -2.524 1.00 0.00 42 CYS A N 2
ATOM 1236 C CA . CYS A 1 42 ? -6.191 2.265 -1.370 1.00 0.00 42 CYS A CA 2
ATOM 1237 C C . CYS A 1 42 ? -7.647 2.576 -1.725 1.00 0.00 42 CYS A C 2
ATOM 1238 O O . CYS A 1 42 ? -8.432 1.667 -1.990 1.00 0.00 42 CYS A O 2
ATOM 1245 N N . GLU A 1 43 ? -7.962 3.862 -1.718 1.00 0.00 43 GLU A N 2
ATOM 1246 C CA . GLU A 1 43 ? -9.310 4.304 -2.036 1.00 0.00 43 GLU A CA 2
ATOM 1247 C C . GLU A 1 43 ? -9.269 5.429 -3.073 1.00 0.00 43 GLU A C 2
ATOM 1248 O O . GLU A 1 43 ? -9.440 6.598 -2.733 1.00 0.00 43 GLU A O 2
ATOM 1260 N N . SER A 1 44 ? -9.041 5.035 -4.318 1.00 0.00 44 SER A N 2
ATOM 1261 C CA . SER A 1 44 ? -8.976 5.995 -5.406 1.00 0.00 44 SER A CA 2
ATOM 1262 C C . SER A 1 44 ? -10.376 6.240 -5.972 1.00 0.00 44 SER A C 2
ATOM 1263 O O . SER A 1 44 ? -10.861 5.465 -6.794 1.00 0.00 44 SER A O 2
ATOM 1271 N N . GLY A 1 45 ? -10.985 7.322 -5.510 1.00 0.00 45 GLY A N 2
ATOM 1272 C CA . GLY A 1 45 ? -12.319 7.680 -5.960 1.00 0.00 45 GLY A CA 2
ATOM 1273 C C . GLY A 1 45 ? -12.862 8.875 -5.173 1.00 0.00 45 GLY A C 2
ATOM 1274 O O . GLY A 1 45 ? -13.391 8.711 -4.075 1.00 0.00 45 GLY A O 2
ATOM 1278 N N . PRO A 1 46 ? -12.707 10.081 -5.782 1.00 0.00 46 PRO A N 2
ATOM 1279 C CA . PRO A 1 46 ? -13.175 11.303 -5.150 1.00 0.00 46 PRO A CA 2
ATOM 1280 C C . PRO A 1 46 ? -14.698 11.416 -5.236 1.00 0.00 46 PRO A C 2
ATOM 1281 O O . PRO A 1 46 ? -15.295 11.055 -6.250 1.00 0.00 46 PRO A O 2
ATOM 1292 N N . SER A 1 47 ? -15.284 11.919 -4.160 1.00 0.00 47 SER A N 2
ATOM 1293 C CA . SER A 1 47 ? -16.727 12.085 -4.101 1.00 0.00 47 SER A CA 2
ATOM 1294 C C . SER A 1 47 ? -17.076 13.372 -3.352 1.00 0.00 47 SER A C 2
ATOM 1295 O O . SER A 1 47 ? -16.489 13.668 -2.312 1.00 0.00 47 SER A O 2
ATOM 1303 N N . SER A 1 48 ? -18.030 14.103 -3.909 1.00 0.00 48 SER A N 2
ATOM 1304 C CA . SER A 1 48 ? -18.464 15.352 -3.307 1.00 0.00 48 SER A CA 2
ATOM 1305 C C . SER A 1 48 ? -19.988 15.363 -3.166 1.00 0.00 48 SER A C 2
ATOM 1306 O O . SER A 1 48 ? -20.699 15.717 -4.105 1.00 0.00 48 SER A O 2
ATOM 1314 N N . GLY A 1 49 ? -20.444 14.971 -1.985 1.00 0.00 49 GLY A N 2
ATOM 1315 C CA . GLY A 1 49 ? -21.870 14.931 -1.709 1.00 0.00 49 GLY A CA 2
ATOM 1316 C C . GLY A 1 49 ? -22.235 15.886 -0.571 1.00 0.00 49 GLY A C 2
ATOM 1317 O O . GLY A 1 49 ? -22.200 15.505 0.598 1.00 0.00 49 GLY A O 2
ATOM 1321 N N . GLY A 1 1 ? -1.352 -8.484 20.391 1.00 0.00 1 GLY A N 3
ATOM 1322 C CA . GLY A 1 1 ? -1.481 -9.206 19.136 1.00 0.00 1 GLY A CA 3
ATOM 1323 C C . GLY A 1 1 ? -2.889 -9.785 18.980 1.00 0.00 1 GLY A C 3
ATOM 1324 O O . GLY A 1 1 ? -3.557 -10.079 19.970 1.00 0.00 1 GLY A O 3
ATOM 1328 N N . SER A 1 2 ? -3.297 -9.933 17.728 1.00 0.00 2 SER A N 3
ATOM 1329 C CA . SER A 1 2 ? -4.613 -10.473 17.429 1.00 0.00 2 SER A CA 3
ATOM 1330 C C . SER A 1 2 ? -4.818 -10.541 15.914 1.00 0.00 2 SER A C 3
ATOM 1331 O O . SER A 1 2 ? -5.057 -11.615 15.365 1.00 0.00 2 SER A O 3
ATOM 1339 N N . SER A 1 3 ? -4.718 -9.381 15.283 1.00 0.00 3 SER A N 3
ATOM 1340 C CA . SER A 1 3 ? -4.890 -9.295 13.842 1.00 0.00 3 SER A CA 3
ATOM 1341 C C . SER A 1 3 ? -6.295 -9.760 13.455 1.00 0.00 3 SER A C 3
ATOM 1342 O O . SER A 1 3 ? -6.978 -10.409 14.245 1.00 0.00 3 SER A O 3
ATOM 1350 N N . GLY A 1 4 ? -6.684 -9.410 12.238 1.00 0.00 4 GLY A N 3
ATOM 1351 C CA . GLY A 1 4 ? -7.996 -9.784 11.735 1.00 0.00 4 GLY A CA 3
ATOM 1352 C C . GLY A 1 4 ? -8.382 -8.932 10.525 1.00 0.00 4 GLY A C 3
ATOM 1353 O O . GLY A 1 4 ? -9.113 -7.952 10.659 1.00 0.00 4 GLY A O 3
ATOM 1357 N N . SER A 1 5 ? -7.873 -9.336 9.370 1.00 0.00 5 SER A N 3
ATOM 1358 C CA . SER A 1 5 ? -8.156 -8.622 8.136 1.00 0.00 5 SER A CA 3
ATOM 1359 C C . SER A 1 5 ? -8.096 -9.585 6.949 1.00 0.00 5 SER A C 3
ATOM 1360 O O . SER A 1 5 ? -9.071 -9.731 6.213 1.00 0.00 5 SER A O 3
ATOM 1368 N N . SER A 1 6 ? -6.942 -10.218 6.799 1.00 0.00 6 SER A N 3
ATOM 1369 C CA . SER A 1 6 ? -6.742 -11.163 5.713 1.00 0.00 6 SER A CA 3
ATOM 1370 C C . SER A 1 6 ? -6.623 -10.415 4.384 1.00 0.00 6 SER A C 3
ATOM 1371 O O . SER A 1 6 ? -5.600 -10.504 3.708 1.00 0.00 6 SER A O 3
ATOM 1379 N N . GLY A 1 7 ? -7.684 -9.695 4.049 1.00 0.00 7 GLY A N 3
ATOM 1380 C CA . GLY A 1 7 ? -7.711 -8.933 2.813 1.00 0.00 7 GLY A CA 3
ATOM 1381 C C . GLY A 1 7 ? -8.826 -7.885 2.839 1.00 0.00 7 GLY A C 3
ATOM 1382 O O . GLY A 1 7 ? -9.781 -8.010 3.604 1.00 0.00 7 GLY A O 3
ATOM 1386 N N . SER A 1 8 ? -8.667 -6.877 1.994 1.00 0.00 8 SER A N 3
ATOM 1387 C CA . SER A 1 8 ? -9.648 -5.809 1.911 1.00 0.00 8 SER A CA 3
ATOM 1388 C C . SER A 1 8 ? -9.226 -4.792 0.848 1.00 0.00 8 SER A C 3
ATOM 1389 O O . SER A 1 8 ? -8.089 -4.814 0.380 1.00 0.00 8 SER A O 3
ATOM 1397 N N . CYS A 1 9 ? -10.164 -3.925 0.499 1.00 0.00 9 CYS A N 3
ATOM 1398 C CA . CYS A 1 9 ? -9.904 -2.902 -0.499 1.00 0.00 9 CYS A CA 3
ATOM 1399 C C . CYS A 1 9 ? -9.657 -3.593 -1.842 1.00 0.00 9 CYS A C 3
ATOM 1400 O O . CYS A 1 9 ? -9.103 -4.690 -1.887 1.00 0.00 9 CYS A O 3
ATOM 1407 N N . GLN A 1 10 ? -10.081 -2.922 -2.903 1.00 0.00 10 GLN A N 3
ATOM 1408 C CA . GLN A 1 10 ? -9.913 -3.458 -4.243 1.00 0.00 10 GLN A CA 3
ATOM 1409 C C . GLN A 1 10 ? -8.556 -4.152 -4.371 1.00 0.00 10 GLN A C 3
ATOM 1410 O O . GLN A 1 10 ? -8.473 -5.271 -4.875 1.00 0.00 10 GLN A O 3
ATOM 1424 N N . TYR A 1 11 ? -7.527 -3.460 -3.906 1.00 0.00 11 TYR A N 3
ATOM 1425 C CA . TYR A 1 11 ? -6.178 -3.997 -3.962 1.00 0.00 11 TYR A CA 3
ATOM 1426 C C . TYR A 1 11 ? -5.730 -4.498 -2.588 1.00 0.00 11 TYR A C 3
ATOM 1427 O O . TYR A 1 11 ? -6.352 -4.182 -1.574 1.00 0.00 11 TYR A O 3
ATOM 1445 N N . GLN A 1 12 ? -4.654 -5.272 -2.597 1.00 0.00 12 GLN A N 3
ATOM 1446 C CA . GLN A 1 12 ? -4.116 -5.821 -1.364 1.00 0.00 12 GLN A CA 3
ATOM 1447 C C . GLN A 1 12 ? -2.600 -5.994 -1.478 1.00 0.00 12 GLN A C 3
ATOM 1448 O O . GLN A 1 12 ? -2.124 -7.010 -1.983 1.00 0.00 12 GLN A O 3
ATOM 1462 N N . ASP A 1 13 ? -1.883 -4.988 -0.999 1.00 0.00 13 ASP A N 3
ATOM 1463 C CA . ASP A 1 13 ? -0.431 -5.016 -1.041 1.00 0.00 13 ASP A CA 3
ATOM 1464 C C . ASP A 1 13 ? 0.065 -6.343 -0.462 1.00 0.00 13 ASP A C 3
ATOM 1465 O O . ASP A 1 13 ? -0.646 -6.997 0.299 1.00 0.00 13 ASP A O 3
ATOM 1474 N N . LEU A 1 14 ? 1.282 -6.700 -0.845 1.00 0.00 14 LEU A N 3
ATOM 1475 C CA . LEU A 1 14 ? 1.882 -7.937 -0.373 1.00 0.00 14 LEU A CA 3
ATOM 1476 C C . LEU A 1 14 ? 2.936 -7.615 0.689 1.00 0.00 14 LEU A C 3
ATOM 1477 O O . LEU A 1 14 ? 3.554 -8.519 1.248 1.00 0.00 14 LEU A O 3
ATOM 1493 N N . LEU A 1 15 ? 3.108 -6.324 0.934 1.00 0.00 15 LEU A N 3
ATOM 1494 C CA . LEU A 1 15 ? 4.076 -5.872 1.918 1.00 0.00 15 LEU A CA 3
ATOM 1495 C C . LEU A 1 15 ? 3.347 -5.506 3.213 1.00 0.00 15 LEU A C 3
ATOM 1496 O O . LEU A 1 15 ? 2.403 -4.717 3.196 1.00 0.00 15 LEU A O 3
ATOM 1512 N N . SER A 1 16 ? 3.814 -6.095 4.304 1.00 0.00 16 SER A N 3
ATOM 1513 C CA . SER A 1 16 ? 3.219 -5.840 5.604 1.00 0.00 16 SER A CA 3
ATOM 1514 C C . SER A 1 16 ? 3.952 -4.692 6.300 1.00 0.00 16 SER A C 3
ATOM 1515 O O . SER A 1 16 ? 4.392 -4.832 7.440 1.00 0.00 16 SER A O 3
ATOM 1523 N N . ASN A 1 17 ? 4.062 -3.583 5.584 1.00 0.00 17 ASN A N 3
ATOM 1524 C CA . ASN A 1 17 ? 4.735 -2.411 6.118 1.00 0.00 17 ASN A CA 3
ATOM 1525 C C . ASN A 1 17 ? 4.776 -1.319 5.047 1.00 0.00 17 ASN A C 3
ATOM 1526 O O . ASN A 1 17 ? 5.776 -0.616 4.910 1.00 0.00 17 ASN A O 3
ATOM 1537 N N . CYS A 1 18 ? 3.677 -1.211 4.315 1.00 0.00 18 CYS A N 3
ATOM 1538 C CA . CYS A 1 18 ? 3.574 -0.217 3.261 1.00 0.00 18 CYS A CA 3
ATOM 1539 C C . CYS A 1 18 ? 3.478 1.165 3.911 1.00 0.00 18 CYS A C 3
ATOM 1540 O O . CYS A 1 18 ? 4.383 1.986 3.769 1.00 0.00 18 CYS A O 3
ATOM 1547 N N . ASP A 1 19 ? 2.374 1.379 4.610 1.00 0.00 19 ASP A N 3
ATOM 1548 C CA . ASP A 1 19 ? 2.148 2.647 5.283 1.00 0.00 19 ASP A CA 3
ATOM 1549 C C . ASP A 1 19 ? 3.433 3.081 5.990 1.00 0.00 19 ASP A C 3
ATOM 1550 O O . ASP A 1 19 ? 3.923 4.188 5.772 1.00 0.00 19 ASP A O 3
ATOM 1559 N N . SER A 1 20 ? 3.943 2.186 6.823 1.00 0.00 20 SER A N 3
ATOM 1560 C CA . SER A 1 20 ? 5.162 2.462 7.564 1.00 0.00 20 SER A CA 3
ATOM 1561 C C . SER A 1 20 ? 6.253 2.955 6.612 1.00 0.00 20 SER A C 3
ATOM 1562 O O . SER A 1 20 ? 7.042 3.829 6.966 1.00 0.00 20 SER A O 3
ATOM 1570 N N . LEU A 1 21 ? 6.262 2.373 5.421 1.00 0.00 21 LEU A N 3
ATOM 1571 C CA . LEU A 1 21 ? 7.243 2.743 4.415 1.00 0.00 21 LEU A CA 3
ATOM 1572 C C . LEU A 1 21 ? 6.836 4.072 3.777 1.00 0.00 21 LEU A C 3
ATOM 1573 O O . LEU A 1 21 ? 7.617 5.023 3.763 1.00 0.00 21 LEU A O 3
ATOM 1589 N N . LYS A 1 22 ? 5.615 4.097 3.264 1.00 0.00 22 LYS A N 3
ATOM 1590 C CA . LYS A 1 22 ? 5.095 5.294 2.625 1.00 0.00 22 LYS A CA 3
ATOM 1591 C C . LYS A 1 22 ? 5.308 6.494 3.551 1.00 0.00 22 LYS A C 3
ATOM 1592 O O . LYS A 1 22 ? 5.352 7.635 3.094 1.00 0.00 22 LYS A O 3
ATOM 1611 N N . ASN A 1 23 ? 5.435 6.194 4.835 1.00 0.00 23 ASN A N 3
ATOM 1612 C CA . ASN A 1 23 ? 5.642 7.234 5.829 1.00 0.00 23 ASN A CA 3
ATOM 1613 C C . ASN A 1 23 ? 6.767 8.161 5.365 1.00 0.00 23 ASN A C 3
ATOM 1614 O O . ASN A 1 23 ? 6.653 9.381 5.468 1.00 0.00 23 ASN A O 3
ATOM 1625 N N . THR A 1 24 ? 7.827 7.546 4.862 1.00 0.00 24 THR A N 3
ATOM 1626 C CA . THR A 1 24 ? 8.972 8.301 4.381 1.00 0.00 24 THR A CA 3
ATOM 1627 C C . THR A 1 24 ? 9.351 7.852 2.968 1.00 0.00 24 THR A C 3
ATOM 1628 O O . THR A 1 24 ? 9.273 8.634 2.022 1.00 0.00 24 THR A O 3
ATOM 1639 N N . ALA A 1 25 ? 9.754 6.593 2.870 1.00 0.00 25 ALA A N 3
ATOM 1640 C CA . ALA A 1 25 ? 10.146 6.031 1.588 1.00 0.00 25 ALA A CA 3
ATOM 1641 C C . ALA A 1 25 ? 9.190 6.531 0.503 1.00 0.00 25 ALA A C 3
ATOM 1642 O O . ALA A 1 25 ? 9.627 7.051 -0.522 1.00 0.00 25 ALA A O 3
ATOM 1649 N N . GLY A 1 26 ? 7.903 6.357 0.767 1.00 0.00 26 GLY A N 3
ATOM 1650 C CA . GLY A 1 26 ? 6.882 6.785 -0.175 1.00 0.00 26 GLY A CA 3
ATOM 1651 C C . GLY A 1 26 ? 6.745 5.786 -1.326 1.00 0.00 26 GLY A C 3
ATOM 1652 O O . GLY A 1 26 ? 7.738 5.231 -1.792 1.00 0.00 26 GLY A O 3
ATOM 1656 N N . CYS A 1 27 ? 5.506 5.588 -1.750 1.00 0.00 27 CYS A N 3
ATOM 1657 C CA . CYS A 1 27 ? 5.226 4.666 -2.838 1.00 0.00 27 CYS A CA 3
ATOM 1658 C C . CYS A 1 27 ? 6.298 4.852 -3.914 1.00 0.00 27 CYS A C 3
ATOM 1659 O O . CYS A 1 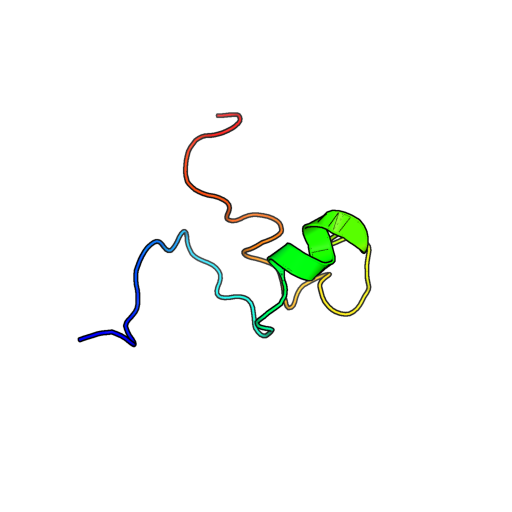27 ? 6.650 3.905 -4.614 1.00 0.00 27 CYS A O 3
ATOM 1666 N N . GLU A 1 28 ? 6.786 6.080 -4.011 1.00 0.00 28 GLU A N 3
ATOM 1667 C CA . GLU A 1 28 ? 7.811 6.402 -4.990 1.00 0.00 28 GLU A CA 3
ATOM 1668 C C . GLU A 1 28 ? 8.834 5.268 -5.080 1.00 0.00 28 GLU A C 3
ATOM 1669 O O . GLU A 1 28 ? 9.363 4.990 -6.155 1.00 0.00 28 GLU A O 3
ATOM 1681 N N . HIS A 1 29 ? 9.081 4.644 -3.938 1.00 0.00 29 HIS A N 3
ATOM 1682 C CA . HIS A 1 29 ? 10.031 3.547 -3.875 1.00 0.00 29 HIS A CA 3
ATOM 1683 C C . HIS A 1 29 ? 9.708 2.525 -4.967 1.00 0.00 29 HIS A C 3
ATOM 1684 O O . HIS A 1 29 ? 8.740 2.688 -5.708 1.00 0.00 29 HIS A O 3
ATOM 1698 N N . GLU A 1 30 ? 10.538 1.495 -5.032 1.00 0.00 30 GLU A N 3
ATOM 1699 C CA . GLU A 1 30 ? 10.353 0.447 -6.022 1.00 0.00 30 GLU A CA 3
ATOM 1700 C C . GLU A 1 30 ? 9.708 -0.783 -5.379 1.00 0.00 30 GLU A C 3
ATOM 1701 O O . GLU A 1 30 ? 9.033 -1.559 -6.054 1.00 0.00 30 GLU A O 3
ATOM 1713 N N . LEU A 1 31 ? 9.938 -0.922 -4.081 1.00 0.00 31 LEU A N 3
ATOM 1714 C CA . LEU A 1 31 ? 9.388 -2.043 -3.340 1.00 0.00 31 LEU A CA 3
ATOM 1715 C C . LEU A 1 31 ? 7.906 -1.785 -3.058 1.00 0.00 31 LEU A C 3
ATOM 1716 O O . LEU A 1 31 ? 7.085 -2.697 -3.152 1.00 0.00 31 LEU A O 3
ATOM 1732 N N . LEU A 1 32 ? 7.609 -0.540 -2.719 1.00 0.00 32 LEU A N 3
ATOM 1733 C CA . LEU A 1 32 ? 6.241 -0.150 -2.423 1.00 0.00 32 LEU A CA 3
ATOM 1734 C C . LEU A 1 32 ? 5.700 0.706 -3.570 1.00 0.00 32 LEU A C 3
ATOM 1735 O O . LEU A 1 32 ? 4.983 1.678 -3.339 1.00 0.00 32 LEU A O 3
ATOM 1751 N N . LYS A 1 33 ? 6.063 0.313 -4.782 1.00 0.00 33 LYS A N 3
ATOM 1752 C CA . LYS A 1 33 ? 5.623 1.032 -5.966 1.00 0.00 33 LYS A CA 3
ATOM 1753 C C . LYS A 1 33 ? 4.290 0.453 -6.443 1.00 0.00 33 LYS A C 3
ATOM 1754 O O . LYS A 1 33 ? 3.336 1.192 -6.677 1.00 0.00 33 LYS A O 3
ATOM 1773 N N . GLU A 1 34 ? 4.267 -0.866 -6.574 1.00 0.00 34 GLU A N 3
ATOM 1774 C CA . GLU A 1 34 ? 3.067 -1.553 -7.019 1.00 0.00 34 GLU A CA 3
ATOM 1775 C C . GLU A 1 34 ? 2.598 -2.547 -5.954 1.00 0.00 34 GLU A C 3
ATOM 1776 O O . GLU A 1 34 ? 1.399 -2.695 -5.723 1.00 0.00 34 GLU A O 3
ATOM 1788 N N . LYS A 1 35 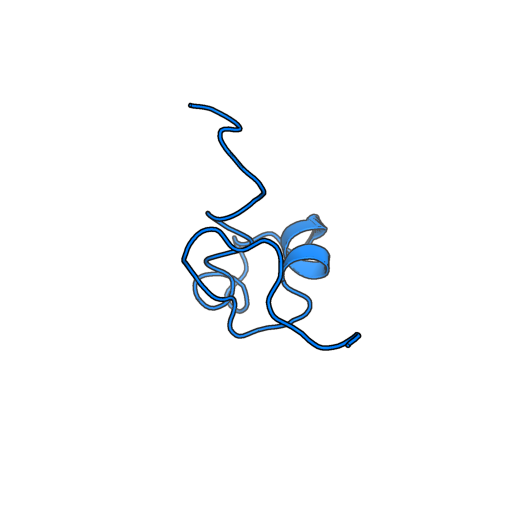? 3.569 -3.201 -5.333 1.00 0.00 35 LYS A N 3
ATOM 1789 C CA . LYS A 1 35 ? 3.270 -4.176 -4.298 1.00 0.00 35 LYS A CA 3
ATOM 1790 C C . LYS A 1 35 ? 2.549 -3.482 -3.142 1.00 0.00 35 LYS A C 3
ATOM 1791 O O . LYS A 1 35 ? 1.895 -4.136 -2.331 1.00 0.00 35 LYS A O 3
ATOM 1810 N N . CYS A 1 36 ? 2.692 -2.165 -3.102 1.00 0.00 36 CYS A N 3
ATOM 1811 C CA . CYS A 1 36 ? 2.062 -1.375 -2.058 1.00 0.00 36 CYS A CA 3
ATOM 1812 C C . CYS A 1 36 ? 0.968 -0.518 -2.699 1.00 0.00 36 CYS A C 3
ATOM 1813 O O . CYS A 1 36 ? 0.805 0.650 -2.349 1.00 0.00 36 CYS A O 3
ATOM 1820 N N . LYS A 1 37 ? 0.247 -1.132 -3.625 1.00 0.00 37 LYS A N 3
ATOM 1821 C CA . LYS A 1 37 ? -0.827 -0.440 -4.317 1.00 0.00 37 LYS A CA 3
ATOM 1822 C C . LYS A 1 37 ? -1.779 0.174 -3.289 1.00 0.00 37 LYS A C 3
ATOM 1823 O O . LYS A 1 37 ? -1.993 1.385 -3.281 1.00 0.00 37 LYS A O 3
ATOM 1842 N N . ALA A 1 38 ? -2.325 -0.690 -2.445 1.00 0.00 38 ALA A N 3
ATOM 1843 C CA . ALA A 1 38 ? -3.248 -0.247 -1.414 1.00 0.00 38 ALA A CA 3
ATOM 1844 C C . ALA A 1 38 ? -2.749 1.071 -0.820 1.00 0.00 38 ALA A C 3
ATOM 1845 O O . ALA A 1 38 ? -3.398 2.106 -0.961 1.00 0.00 38 ALA A O 3
ATOM 1852 N N . THR A 1 39 ? -1.598 0.990 -0.167 1.00 0.00 39 THR A N 3
ATOM 1853 C CA . THR A 1 39 ? -1.004 2.164 0.450 1.00 0.00 39 THR A CA 3
ATOM 1854 C C . THR A 1 39 ? -0.957 3.324 -0.546 1.00 0.00 39 THR A C 3
ATOM 1855 O O . THR A 1 39 ? -1.108 4.483 -0.162 1.00 0.00 39 THR A O 3
ATOM 1866 N N . CYS A 1 40 ? -0.748 2.972 -1.806 1.00 0.00 40 CYS A N 3
ATOM 1867 C CA . CYS A 1 40 ? -0.679 3.970 -2.860 1.00 0.00 40 CYS A CA 3
ATOM 1868 C C . CYS A 1 40 ? -2.096 4.477 -3.134 1.00 0.00 40 CYS A C 3
ATOM 1869 O O . CYS A 1 40 ? -2.459 5.574 -2.712 1.00 0.00 40 CYS A O 3
ATOM 1876 N N . LEU A 1 41 ? -2.860 3.655 -3.839 1.00 0.00 41 LEU A N 3
ATOM 1877 C CA . LEU A 1 41 ? -4.229 4.007 -4.174 1.00 0.00 41 LEU A CA 3
ATOM 1878 C C . LEU A 1 41 ? -5.089 3.949 -2.910 1.00 0.00 41 LEU A C 3
ATOM 1879 O O . LEU A 1 41 ? -5.484 4.985 -2.376 1.00 0.00 41 LEU A O 3
ATOM 1895 N N . CYS A 1 42 ? -5.355 2.729 -2.469 1.00 0.00 42 CYS A N 3
ATOM 1896 C CA . CYS A 1 42 ? -6.162 2.523 -1.278 1.00 0.00 42 CYS A CA 3
ATOM 1897 C C . CYS A 1 42 ? -5.678 3.492 -0.197 1.00 0.00 42 CYS A C 3
ATOM 1898 O O . CYS A 1 42 ? -4.609 4.086 -0.324 1.00 0.00 42 CYS A O 3
ATOM 1905 N N . GLU A 1 43 ? -6.490 3.621 0.843 1.00 0.00 43 GLU A N 3
ATOM 1906 C CA . GLU A 1 43 ? -6.158 4.508 1.945 1.00 0.00 43 GLU A CA 3
ATOM 1907 C C . GLU A 1 43 ? -7.009 4.170 3.172 1.00 0.00 43 GLU A C 3
ATOM 1908 O O . GLU A 1 43 ? -8.106 4.701 3.335 1.00 0.00 43 GLU A O 3
ATOM 1920 N N . SER A 1 44 ? -6.469 3.290 4.002 1.00 0.00 44 SER A N 3
ATOM 1921 C CA . SER A 1 44 ? -7.164 2.876 5.209 1.00 0.00 44 SER A CA 3
ATOM 1922 C C . SER A 1 44 ? -6.495 3.495 6.437 1.00 0.00 44 SER A C 3
ATOM 1923 O O . SER A 1 44 ? -5.274 3.441 6.577 1.00 0.00 44 SER A O 3
ATOM 1931 N N . GLY A 1 45 ? -7.324 4.070 7.296 1.00 0.00 45 GLY A N 3
ATOM 1932 C CA . GLY A 1 45 ? -6.828 4.699 8.508 1.00 0.00 45 GLY A CA 3
ATOM 1933 C C . GLY A 1 45 ? -7.741 5.846 8.944 1.00 0.00 45 GLY A C 3
ATOM 1934 O O . GLY A 1 45 ? -7.574 6.981 8.500 1.00 0.00 45 GLY A O 3
ATOM 1938 N N . PRO A 1 46 ? -8.712 5.502 9.832 1.00 0.00 46 PRO A N 3
ATOM 1939 C CA . PRO A 1 46 ? -9.653 6.490 10.333 1.00 0.00 46 PRO A CA 3
ATOM 1940 C C . PRO A 1 46 ? -8.989 7.406 11.363 1.00 0.00 46 PRO A C 3
ATOM 1941 O O . PRO A 1 46 ? -8.011 7.022 12.002 1.00 0.00 46 PRO A O 3
ATOM 1952 N N . SER A 1 47 ? -9.546 8.601 11.491 1.00 0.00 47 SER A N 3
ATOM 1953 C CA . SER A 1 47 ? -9.020 9.576 12.432 1.00 0.00 47 SER A CA 3
ATOM 1954 C C . SER A 1 47 ? -9.443 9.209 13.855 1.00 0.00 47 SER A C 3
ATOM 1955 O O . SER A 1 47 ? -8.598 8.988 14.721 1.00 0.00 47 SER A O 3
ATOM 1963 N N . SER A 1 48 ? -10.752 9.157 14.055 1.00 0.00 48 SER A N 3
ATOM 1964 C CA . SER A 1 48 ? -11.298 8.822 15.359 1.00 0.00 48 SER A CA 3
ATOM 1965 C C . SER A 1 48 ? -10.898 7.396 15.743 1.00 0.00 48 SER A C 3
ATOM 1966 O O . SER A 1 48 ? -10.236 7.185 16.758 1.00 0.00 48 SER A O 3
ATOM 1974 N N . GLY A 1 49 ? -11.316 6.454 14.910 1.00 0.00 49 GLY A N 3
ATOM 1975 C CA . GLY A 1 49 ? -11.010 5.054 15.150 1.00 0.00 49 GLY A CA 3
ATOM 1976 C C . GLY A 1 49 ? -11.749 4.153 14.158 1.00 0.00 49 GLY A C 3
ATOM 1977 O O . GLY A 1 49 ? -12.845 4.486 13.710 1.00 0.00 49 GLY A O 3
ATOM 1981 N N . GLY A 1 1 ? -0.210 -17.617 7.859 1.00 0.00 1 GLY A N 4
ATOM 1982 C CA . GLY A 1 1 ? 0.785 -16.908 7.073 1.00 0.00 1 GLY A CA 4
ATOM 1983 C C . GLY A 1 1 ? 0.294 -15.507 6.703 1.00 0.00 1 GLY A C 4
ATOM 1984 O O . GLY A 1 1 ? 0.387 -14.580 7.507 1.00 0.00 1 GLY A O 4
ATOM 1988 N N . SER A 1 2 ? -0.219 -15.396 5.486 1.00 0.00 2 SER A N 4
ATOM 1989 C CA . SER A 1 2 ? -0.724 -14.123 5.000 1.00 0.00 2 SER A CA 4
ATOM 1990 C C . SER A 1 2 ? -2.134 -13.879 5.543 1.00 0.00 2 SER A C 4
ATOM 1991 O O . SER A 1 2 ? -2.906 -14.819 5.722 1.00 0.00 2 SER A O 4
ATOM 1999 N N . SER A 1 3 ? -2.426 -12.610 5.790 1.00 0.00 3 SER A N 4
ATOM 2000 C CA . SER A 1 3 ? -3.729 -12.230 6.309 1.00 0.00 3 SER A CA 4
ATOM 2001 C C . SER A 1 3 ? -4.835 -12.877 5.472 1.00 0.00 3 SER A C 4
ATOM 2002 O O . SER A 1 3 ? -4.602 -13.277 4.333 1.00 0.00 3 SER A O 4
ATOM 2010 N N . GLY A 1 4 ? -6.014 -12.960 6.071 1.00 0.00 4 GLY A N 4
ATOM 2011 C CA . GLY A 1 4 ? -7.156 -13.551 5.395 1.00 0.00 4 GLY A CA 4
ATOM 2012 C C . GLY A 1 4 ? -7.728 -12.596 4.346 1.00 0.00 4 GLY A C 4
ATOM 2013 O O . GLY A 1 4 ? -7.268 -11.462 4.217 1.00 0.00 4 GLY A O 4
ATOM 2017 N N . SER A 1 5 ? -8.722 -13.089 3.622 1.00 0.00 5 SER A N 4
ATOM 2018 C CA . SER A 1 5 ? -9.361 -12.293 2.588 1.00 0.00 5 SER A CA 4
ATOM 2019 C C . SER A 1 5 ? -10.805 -11.981 2.986 1.00 0.00 5 SER A C 4
ATOM 2020 O O . SER A 1 5 ? -11.382 -12.665 3.829 1.00 0.00 5 SER A O 4
ATOM 2028 N N . SER A 1 6 ? -11.348 -10.948 2.359 1.00 0.00 6 SER A N 4
ATOM 2029 C CA . SER A 1 6 ? -12.714 -10.537 2.637 1.00 0.00 6 SER A CA 4
ATOM 2030 C C . SER A 1 6 ? -13.197 -9.563 1.560 1.00 0.00 6 SER A C 4
ATOM 2031 O O . SER A 1 6 ? -14.195 -9.819 0.889 1.00 0.00 6 SER A O 4
ATOM 2039 N N . GLY A 1 7 ? -12.465 -8.466 1.428 1.00 0.00 7 GLY A N 4
ATOM 2040 C CA . GLY A 1 7 ? -12.806 -7.452 0.445 1.00 0.00 7 GLY A CA 4
ATOM 2041 C C . GLY A 1 7 ? -13.118 -6.115 1.120 1.00 0.00 7 GLY A C 4
ATOM 2042 O O . GLY A 1 7 ? -14.239 -5.617 1.030 1.00 0.00 7 GLY A O 4
ATOM 2046 N N . SER A 1 8 ? -12.107 -5.573 1.782 1.00 0.00 8 SER A N 4
ATOM 2047 C CA . SER A 1 8 ? -12.259 -4.304 2.473 1.00 0.00 8 SER A CA 4
ATOM 2048 C C . SER A 1 8 ? -11.943 -3.149 1.521 1.00 0.00 8 SER A C 4
ATOM 2049 O O . SER A 1 8 ? -12.778 -2.273 1.302 1.00 0.00 8 SER A O 4
ATOM 2057 N N . CYS A 1 9 ? -10.734 -3.185 0.979 1.00 0.00 9 CYS A N 4
ATOM 2058 C CA . CYS A 1 9 ? -10.297 -2.152 0.055 1.00 0.00 9 CYS A CA 4
ATOM 2059 C C . CYS A 1 9 ? -10.229 -2.759 -1.347 1.00 0.00 9 CYS A C 4
ATOM 2060 O O . CYS A 1 9 ? -10.341 -3.974 -1.508 1.00 0.00 9 CYS A O 4
ATOM 2067 N N . GLN A 1 10 ? -10.045 -1.887 -2.327 1.00 0.00 10 GLN A N 4
ATOM 2068 C CA . GLN A 1 10 ? -9.960 -2.322 -3.711 1.00 0.00 10 GLN A CA 4
ATOM 2069 C C . GLN A 1 10 ? -8.720 -3.194 -3.917 1.00 0.00 10 GLN A C 4
ATOM 2070 O O . GLN A 1 10 ? -8.835 -4.381 -4.222 1.00 0.00 10 GLN A O 4
ATOM 2084 N N . TYR A 1 11 ? -7.563 -2.573 -3.744 1.00 0.00 11 TYR A N 4
ATOM 2085 C CA . TYR A 1 11 ? -6.303 -3.278 -3.907 1.00 0.00 11 TYR A CA 4
ATOM 2086 C C . TYR A 1 11 ? -5.766 -3.761 -2.559 1.00 0.00 11 TYR A C 4
ATOM 2087 O O . TYR A 1 11 ? -6.309 -3.416 -1.510 1.00 0.00 11 TYR A O 4
ATOM 2105 N N . GLN A 1 12 ? -4.705 -4.552 -2.629 1.00 0.00 12 GLN A N 4
ATOM 2106 C CA . GLN A 1 12 ? -4.089 -5.087 -1.427 1.00 0.00 12 GLN A CA 4
ATOM 2107 C C . GLN A 1 12 ? -2.568 -4.927 -1.494 1.00 0.00 12 GLN A C 4
ATOM 2108 O O . GLN A 1 12 ? -1.990 -4.907 -2.579 1.00 0.00 12 GLN A O 4
ATOM 2122 N N . ASP A 1 13 ? -1.965 -4.816 -0.320 1.00 0.00 13 ASP A N 4
ATOM 2123 C CA . ASP A 1 13 ? -0.523 -4.659 -0.232 1.00 0.00 13 ASP A CA 4
ATOM 2124 C C . ASP A 1 13 ? 0.106 -5.986 0.197 1.00 0.00 13 ASP A C 4
ATOM 2125 O O . ASP A 1 13 ? -0.118 -6.451 1.314 1.00 0.00 13 ASP A O 4
ATOM 2134 N N . LEU A 1 14 ? 0.879 -6.559 -0.713 1.00 0.00 14 LEU A N 4
ATOM 2135 C CA . LEU A 1 14 ? 1.542 -7.824 -0.443 1.00 0.00 14 LEU A CA 4
ATOM 2136 C C . LEU A 1 14 ? 2.576 -7.627 0.667 1.00 0.00 14 LEU A C 4
ATOM 2137 O O . LEU A 1 14 ? 2.873 -8.556 1.416 1.00 0.00 14 LEU A O 4
ATOM 2153 N N . LEU A 1 15 ? 3.096 -6.410 0.738 1.00 0.00 15 LEU A N 4
ATOM 2154 C CA . LEU A 1 15 ? 4.090 -6.079 1.744 1.00 0.00 15 LEU A CA 4
ATOM 2155 C C . LEU A 1 15 ? 3.396 -5.866 3.090 1.00 0.00 15 LEU A C 4
ATOM 2156 O O . LEU A 1 15 ? 2.234 -5.464 3.137 1.00 0.00 15 LEU A O 4
ATOM 2172 N N . SER A 1 16 ? 4.137 -6.144 4.153 1.00 0.00 16 SER A N 4
ATOM 2173 C CA . SER A 1 16 ? 3.608 -5.988 5.497 1.00 0.00 16 SER A CA 4
ATOM 2174 C C . SER A 1 16 ? 4.303 -4.821 6.201 1.00 0.00 16 SER A C 4
ATOM 2175 O O . SER A 1 16 ? 4.845 -4.985 7.293 1.00 0.00 16 SER A O 4
ATOM 2183 N N . ASN A 1 17 ? 4.264 -3.670 5.547 1.00 0.00 17 ASN A N 4
ATOM 2184 C CA . ASN A 1 17 ? 4.884 -2.476 6.097 1.00 0.00 17 ASN A CA 4
ATOM 2185 C C . ASN A 1 17 ? 4.897 -1.377 5.033 1.00 0.00 17 ASN A C 4
ATOM 2186 O O . ASN A 1 17 ? 5.890 -0.666 4.882 1.00 0.00 17 ASN A O 4
ATOM 2197 N N . CYS A 1 18 ? 3.784 -1.273 4.321 1.00 0.00 18 CYS A N 4
ATOM 2198 C CA . CYS A 1 18 ? 3.656 -0.272 3.275 1.00 0.00 18 CYS A CA 4
ATOM 2199 C C . CYS A 1 18 ? 3.536 1.102 3.937 1.00 0.00 18 CYS A C 4
ATOM 2200 O O . CYS A 1 18 ? 4.425 1.941 3.799 1.00 0.00 18 CYS A O 4
ATOM 2207 N N . ASP A 1 19 ? 2.429 1.290 4.641 1.00 0.00 19 ASP A N 4
ATOM 2208 C CA . ASP A 1 19 ? 2.181 2.548 5.324 1.00 0.00 19 ASP A CA 4
ATOM 2209 C C . ASP A 1 19 ? 3.469 3.015 6.006 1.00 0.00 19 ASP A C 4
ATOM 2210 O O . ASP A 1 19 ? 3.935 4.127 5.763 1.00 0.00 19 ASP A O 4
ATOM 2219 N N . SER A 1 20 ? 4.006 2.143 6.845 1.00 0.00 20 SER A N 4
ATOM 2220 C CA . SER A 1 20 ? 5.231 2.452 7.564 1.00 0.00 20 SER A CA 4
ATOM 2221 C C . SER A 1 20 ? 6.288 2.982 6.593 1.00 0.00 20 SER A C 4
ATOM 2222 O O . SER A 1 20 ? 7.057 3.878 6.936 1.00 0.00 20 SER A O 4
ATOM 2230 N N . LEU A 1 21 ? 6.292 2.405 5.400 1.00 0.00 21 LEU A N 4
ATOM 2231 C CA . LEU A 1 21 ? 7.242 2.808 4.377 1.00 0.00 21 LEU A CA 4
ATOM 2232 C C . LEU A 1 21 ? 6.754 4.097 3.714 1.00 0.00 21 LEU A C 4
ATOM 2233 O O . LEU A 1 21 ? 7.381 5.147 3.852 1.00 0.00 21 LEU A O 4
ATOM 2249 N N . LYS A 1 22 ? 5.639 3.977 3.008 1.00 0.00 22 LYS A N 4
ATOM 2250 C CA . LYS A 1 22 ? 5.060 5.120 2.323 1.00 0.00 22 LYS A CA 4
ATOM 2251 C C . LYS A 1 22 ? 5.157 6.353 3.225 1.00 0.00 22 LYS A C 4
ATOM 2252 O O . LYS A 1 22 ? 5.253 7.477 2.737 1.00 0.00 22 LYS A O 4
ATOM 2271 N N . ASN A 1 23 ? 5.128 6.099 4.525 1.00 0.00 23 ASN A N 4
ATOM 2272 C CA . ASN A 1 23 ? 5.212 7.173 5.499 1.00 0.00 23 ASN A CA 4
ATOM 2273 C C . ASN A 1 23 ? 6.413 8.062 5.170 1.00 0.00 23 ASN A C 4
ATOM 2274 O O . ASN A 1 23 ? 6.299 9.287 5.158 1.00 0.00 23 ASN A O 4
ATOM 2285 N N . THR A 1 24 ? 7.538 7.410 4.912 1.00 0.00 24 THR A N 4
ATOM 2286 C CA . THR A 1 24 ? 8.759 8.126 4.584 1.00 0.00 24 THR A CA 4
ATOM 2287 C C . THR A 1 24 ? 9.207 7.790 3.160 1.00 0.00 24 THR A C 4
ATOM 2288 O O . THR A 1 24 ? 9.145 8.637 2.270 1.00 0.00 24 THR A O 4
ATOM 2299 N N . ALA A 1 25 ? 9.649 6.553 2.989 1.00 0.00 25 ALA A N 4
ATOM 2300 C CA . ALA A 1 25 ? 10.108 6.095 1.689 1.00 0.00 25 ALA A CA 4
ATOM 2301 C C . ALA A 1 25 ? 9.182 6.646 0.603 1.00 0.00 25 ALA A C 4
ATOM 2302 O O . ALA A 1 25 ? 9.633 7.335 -0.311 1.00 0.00 25 ALA A O 4
ATOM 2309 N N . GLY A 1 26 ? 7.905 6.322 0.739 1.00 0.00 26 GLY A N 4
ATOM 2310 C CA . GLY A 1 26 ? 6.911 6.775 -0.219 1.00 0.00 26 GLY A CA 4
ATOM 2311 C C . GLY A 1 26 ? 6.755 5.772 -1.364 1.00 0.00 26 GLY A C 4
ATOM 2312 O O . GLY A 1 26 ? 7.738 5.203 -1.835 1.00 0.00 26 GLY A O 4
ATOM 2316 N N . CYS A 1 27 ? 5.510 5.584 -1.777 1.00 0.00 27 CYS A N 4
ATOM 2317 C CA . CYS A 1 27 ? 5.212 4.659 -2.857 1.00 0.00 27 CYS A CA 4
ATOM 2318 C C . CYS A 1 27 ? 6.273 4.833 -3.946 1.00 0.00 27 CYS A C 4
ATOM 2319 O O . CYS A 1 27 ? 6.602 3.883 -4.655 1.00 0.00 27 CYS A O 4
ATOM 2326 N N . GLU A 1 28 ? 6.779 6.053 -4.044 1.00 0.00 28 GLU A N 4
ATOM 2327 C CA . GLU A 1 28 ? 7.796 6.364 -5.034 1.00 0.00 28 GLU A CA 4
ATOM 2328 C C . GLU A 1 28 ? 8.830 5.238 -5.104 1.00 0.00 28 GLU A C 4
ATOM 2329 O O . GLU A 1 28 ? 9.352 4.936 -6.176 1.00 0.00 28 GLU A O 4
ATOM 2341 N N . HIS A 1 29 ? 9.095 4.648 -3.948 1.00 0.00 29 HIS A N 4
ATOM 2342 C CA . HIS A 1 29 ? 10.057 3.562 -3.865 1.00 0.00 29 HIS A CA 4
ATOM 2343 C C . HIS A 1 29 ? 9.751 2.522 -4.944 1.00 0.00 29 HIS A C 4
ATOM 2344 O O . HIS A 1 29 ? 8.779 2.659 -5.686 1.00 0.00 29 HIS A O 4
ATOM 2358 N N . GLU A 1 30 ? 10.598 1.505 -4.997 1.00 0.00 30 GLU A N 4
ATOM 2359 C CA . GLU A 1 30 ? 10.431 0.441 -5.973 1.00 0.00 30 GLU A CA 4
ATOM 2360 C C . GLU A 1 30 ? 9.801 -0.788 -5.316 1.00 0.00 30 GLU A C 4
ATOM 2361 O O . GLU A 1 30 ? 9.157 -1.593 -5.987 1.00 0.00 30 GLU A O 4
ATOM 2373 N N . LEU A 1 31 ? 10.009 -0.894 -4.012 1.00 0.00 31 LEU A N 4
ATOM 2374 C CA . LEU A 1 31 ? 9.469 -2.012 -3.256 1.00 0.00 31 LEU A CA 4
ATOM 2375 C C . LEU A 1 31 ? 7.983 -1.769 -2.986 1.00 0.00 31 LEU A C 4
ATOM 2376 O O . LEU A 1 31 ? 7.177 -2.696 -3.055 1.00 0.00 31 LEU A O 4
ATOM 2392 N N . LEU A 1 32 ? 7.665 -0.519 -2.685 1.00 0.00 32 LEU A N 4
ATOM 2393 C CA . LEU A 1 32 ? 6.290 -0.143 -2.405 1.00 0.00 32 LEU A CA 4
ATOM 2394 C C . LEU A 1 32 ? 5.750 0.700 -3.562 1.00 0.00 32 LEU A C 4
ATOM 2395 O O . LEU A 1 32 ? 5.021 1.666 -3.343 1.00 0.00 32 LEU A O 4
ATOM 2411 N N . LYS A 1 33 ? 6.129 0.303 -4.768 1.00 0.00 33 LYS A N 4
ATOM 2412 C CA . LYS A 1 33 ? 5.691 1.009 -5.960 1.00 0.00 33 LYS A CA 4
ATOM 2413 C C . LYS A 1 33 ? 4.355 0.430 -6.430 1.00 0.00 33 LYS A C 4
ATOM 2414 O O . LYS A 1 33 ? 3.404 1.172 -6.672 1.00 0.00 33 LYS A O 4
ATOM 2433 N N . GLU A 1 34 ? 4.327 -0.889 -6.544 1.00 0.00 34 GLU A N 4
ATOM 2434 C CA . GLU A 1 34 ? 3.123 -1.576 -6.981 1.00 0.00 34 GLU A CA 4
ATOM 2435 C C . GLU A 1 34 ? 2.658 -2.566 -5.910 1.00 0.00 34 GLU A C 4
ATOM 2436 O O . GLU A 1 34 ? 1.461 -2.704 -5.665 1.00 0.00 34 GLU A O 4
ATOM 2448 N N . LYS A 1 35 ? 3.630 -3.228 -5.301 1.00 0.00 35 LYS A N 4
ATOM 2449 C CA . LYS A 1 35 ? 3.336 -4.201 -4.262 1.00 0.00 35 LYS A CA 4
ATOM 2450 C C . LYS A 1 35 ? 2.618 -3.503 -3.105 1.00 0.00 35 LYS A C 4
ATOM 2451 O O . LYS A 1 35 ? 1.988 -4.157 -2.276 1.00 0.00 35 LYS A O 4
ATOM 2470 N N . CYS A 1 36 ? 2.738 -2.184 -3.086 1.00 0.00 36 CYS A N 4
ATOM 2471 C CA . CYS A 1 36 ? 2.108 -1.390 -2.044 1.00 0.00 36 CYS A CA 4
ATOM 2472 C C . CYS A 1 36 ? 1.012 -0.538 -2.686 1.00 0.00 36 CYS A C 4
ATOM 2473 O O . CYS A 1 36 ? 0.749 0.579 -2.243 1.00 0.00 36 CYS A O 4
ATOM 2480 N N . LYS A 1 37 ? 0.402 -1.097 -3.721 1.00 0.00 37 LYS A N 4
ATOM 2481 C CA . LYS A 1 37 ? -0.660 -0.402 -4.429 1.00 0.00 37 LYS A CA 4
ATOM 2482 C C . LYS A 1 37 ? -1.660 0.159 -3.416 1.00 0.00 37 LYS A C 4
ATOM 2483 O O . LYS A 1 37 ? -1.910 1.363 -3.386 1.00 0.00 37 LYS A O 4
ATOM 2502 N N . ALA A 1 38 ? -2.205 -0.740 -2.610 1.00 0.00 38 ALA A N 4
ATOM 2503 C CA . ALA A 1 38 ? -3.172 -0.350 -1.598 1.00 0.00 38 ALA A CA 4
ATOM 2504 C C . ALA A 1 38 ? -2.733 0.970 -0.961 1.00 0.00 38 ALA A C 4
ATOM 2505 O O . ALA A 1 38 ? -3.403 1.991 -1.116 1.00 0.00 38 ALA A O 4
ATOM 2512 N N . THR A 1 39 ? -1.612 0.908 -0.259 1.00 0.00 39 THR A N 4
ATOM 2513 C CA . THR A 1 39 ? -1.076 2.086 0.401 1.00 0.00 39 THR A CA 4
ATOM 2514 C C . THR A 1 39 ? -1.053 3.274 -0.563 1.00 0.00 39 THR A C 4
ATOM 2515 O O . THR A 1 39 ? -1.265 4.415 -0.154 1.00 0.00 39 THR A O 4
ATOM 2526 N N . CYS A 1 40 ? -0.796 2.966 -1.825 1.00 0.00 40 CYS A N 4
ATOM 2527 C CA . CYS A 1 40 ? -0.743 3.993 -2.851 1.00 0.00 40 CYS A CA 4
ATOM 2528 C C . CYS A 1 40 ? -2.171 4.463 -3.135 1.00 0.00 40 CYS A C 4
ATOM 2529 O O . CYS A 1 40 ? -2.547 5.575 -2.767 1.00 0.00 40 CYS A O 4
ATOM 2536 N N . LEU A 1 41 ? -2.928 3.593 -3.786 1.00 0.00 41 LEU A N 4
ATOM 2537 C CA . LEU A 1 41 ? -4.306 3.904 -4.123 1.00 0.00 41 LEU A CA 4
ATOM 2538 C C . LEU A 1 41 ? -5.160 3.857 -2.854 1.00 0.00 41 LEU A C 4
ATOM 2539 O O . LEU A 1 41 ? -5.539 4.897 -2.318 1.00 0.00 41 LEU A O 4
ATOM 2555 N N . CYS A 1 42 ? -5.438 2.640 -2.411 1.00 0.00 42 CYS A N 4
ATOM 2556 C CA . CYS A 1 42 ? -6.240 2.444 -1.216 1.00 0.00 42 CYS A CA 4
ATOM 2557 C C . CYS A 1 42 ? -5.770 3.439 -0.153 1.00 0.00 42 CYS A C 4
ATOM 2558 O O . CYS A 1 42 ? -4.707 3.264 0.439 1.00 0.00 42 CYS A O 4
ATOM 2565 N N . GLU A 1 43 ? -6.586 4.462 0.055 1.00 0.00 43 GLU A N 4
ATOM 2566 C CA . GLU A 1 43 ? -6.267 5.486 1.036 1.00 0.00 43 GLU A CA 4
ATOM 2567 C C . GLU A 1 43 ? -7.357 5.553 2.107 1.00 0.00 43 GLU A C 4
ATOM 2568 O O . GLU A 1 43 ? -8.399 6.175 1.900 1.00 0.00 43 GLU A O 4
ATOM 2580 N N . SER A 1 44 ? -7.081 4.905 3.229 1.00 0.00 44 SER A N 4
ATOM 2581 C CA . SER A 1 44 ? -8.026 4.883 4.333 1.00 0.00 44 SER A CA 4
ATOM 2582 C C . SER A 1 44 ? -7.766 6.066 5.267 1.00 0.00 44 SER A C 4
ATOM 2583 O O . SER A 1 44 ? -6.640 6.268 5.720 1.00 0.00 44 SER A O 4
ATOM 2591 N N . GLY A 1 45 ? -8.826 6.817 5.529 1.00 0.00 45 GLY A N 4
ATOM 2592 C CA . GLY A 1 45 ? -8.726 7.974 6.401 1.00 0.00 45 GLY A CA 4
ATOM 2593 C C . GLY A 1 45 ? -8.668 7.550 7.870 1.00 0.00 45 GLY A C 4
ATOM 2594 O O . GLY A 1 45 ? -8.557 6.364 8.174 1.00 0.00 45 GLY A O 4
ATOM 2598 N N . PRO A 1 46 ? -8.748 8.570 8.766 1.00 0.00 46 PRO A N 4
ATOM 2599 C CA . PRO A 1 46 ? -8.706 8.315 10.196 1.00 0.00 46 PRO A CA 4
ATOM 2600 C C . PRO A 1 46 ? -10.032 7.733 10.688 1.00 0.00 46 PRO A C 4
ATOM 2601 O O . PRO A 1 46 ? -11.052 8.420 10.695 1.00 0.00 46 PRO A O 4
ATOM 2612 N N . SER A 1 47 ? -9.975 6.471 11.089 1.00 0.00 47 SER A N 4
ATOM 2613 C CA . SER A 1 47 ? -11.159 5.788 11.582 1.00 0.00 47 SER A CA 4
ATOM 2614 C C . SER A 1 47 ? -10.753 4.592 12.444 1.00 0.00 47 SER A C 4
ATOM 2615 O O . SER A 1 47 ? -10.432 3.525 11.921 1.00 0.00 47 SER A O 4
ATOM 2623 N N . SER A 1 48 ? -10.778 4.808 13.751 1.00 0.00 48 SER A N 4
ATOM 2624 C CA . SER A 1 48 ? -10.416 3.761 14.691 1.00 0.00 48 SER A CA 4
ATOM 2625 C C . SER A 1 48 ? -11.337 2.552 14.507 1.00 0.00 48 SER A C 4
ATOM 2626 O O . SER A 1 48 ? -12.529 2.709 14.251 1.00 0.00 48 SER A O 4
ATOM 2634 N N . GLY A 1 49 ? -10.747 1.374 14.645 1.00 0.00 49 GLY A N 4
ATOM 2635 C CA . GLY A 1 49 ? -11.499 0.139 14.498 1.00 0.00 49 GLY A CA 4
ATOM 2636 C C . GLY A 1 49 ? -10.566 -1.073 14.483 1.00 0.00 49 GLY A C 4
ATOM 2637 O O . GLY A 1 49 ? -9.433 -0.983 14.013 1.00 0.00 49 GLY A O 4
ATOM 2641 N N . GLY A 1 1 ? -16.743 -1.502 0.754 1.00 0.00 1 GLY A N 5
ATOM 2642 C CA . GLY A 1 1 ? -17.882 -0.932 0.054 1.00 0.00 1 GLY A CA 5
ATOM 2643 C C . GLY A 1 1 ? -18.953 -0.464 1.041 1.00 0.00 1 GLY A C 5
ATOM 2644 O O . GLY A 1 1 ? -19.321 0.709 1.052 1.00 0.00 1 GLY A O 5
ATOM 2648 N N . SER A 1 2 ? -19.422 -1.406 1.846 1.00 0.00 2 SER A N 5
ATOM 2649 C CA . SER A 1 2 ? -20.444 -1.104 2.834 1.00 0.00 2 SER A CA 5
ATOM 2650 C C . SER A 1 2 ? -20.327 -2.066 4.018 1.00 0.00 2 SER A C 5
ATOM 2651 O O . SER A 1 2 ? -20.704 -3.232 3.915 1.00 0.00 2 SER A O 5
ATOM 2659 N N . SER A 1 3 ? -19.803 -1.542 5.116 1.00 0.00 3 SER A N 5
ATOM 2660 C CA . SER A 1 3 ? -19.631 -2.339 6.318 1.00 0.00 3 SER A CA 5
ATOM 2661 C C . SER A 1 3 ? -18.492 -3.342 6.123 1.00 0.00 3 SER A C 5
ATOM 2662 O O . SER A 1 3 ? -17.454 -3.242 6.777 1.00 0.00 3 SER A O 5
ATOM 2670 N N . GLY A 1 4 ? -18.724 -4.284 5.222 1.00 0.00 4 GLY A N 5
ATOM 2671 C CA . GLY A 1 4 ? -17.730 -5.304 4.932 1.00 0.00 4 GLY A CA 5
ATOM 2672 C C . GLY A 1 4 ? -18.095 -6.082 3.667 1.00 0.00 4 GLY A C 5
ATOM 2673 O O . GLY A 1 4 ? -18.913 -7.000 3.712 1.00 0.00 4 GLY A O 5
ATOM 2677 N N . SER A 1 5 ? -17.470 -5.687 2.567 1.00 0.00 5 SER A N 5
ATOM 2678 C CA . SER A 1 5 ? -17.719 -6.336 1.291 1.00 0.00 5 SER A CA 5
ATOM 2679 C C . SER A 1 5 ? -16.540 -7.240 0.925 1.00 0.00 5 SER A C 5
ATOM 2680 O O . SER A 1 5 ? -15.692 -6.863 0.118 1.00 0.00 5 SER A O 5
ATOM 2688 N N . SER A 1 6 ? -16.525 -8.416 1.536 1.00 0.00 6 SER A N 5
ATOM 2689 C CA . SER A 1 6 ? -15.465 -9.376 1.285 1.00 0.00 6 SER A CA 5
ATOM 2690 C C . SER A 1 6 ? -14.112 -8.662 1.239 1.00 0.00 6 SER A C 5
ATOM 2691 O O . SER A 1 6 ? -13.692 -8.188 0.185 1.00 0.00 6 SER A O 5
ATOM 2699 N N . GLY A 1 7 ? -13.468 -8.608 2.396 1.00 0.00 7 GLY A N 5
ATOM 2700 C CA . GLY A 1 7 ? -12.172 -7.960 2.501 1.00 0.00 7 GLY A CA 5
ATOM 2701 C C . GLY A 1 7 ? -12.328 -6.465 2.783 1.00 0.00 7 GLY A C 5
ATOM 2702 O O . GLY A 1 7 ? -13.348 -6.033 3.319 1.00 0.00 7 GLY A O 5
ATOM 2706 N N . SER A 1 8 ? -11.302 -5.714 2.408 1.00 0.00 8 SER A N 5
ATOM 2707 C CA . SER A 1 8 ? -11.313 -4.276 2.614 1.00 0.00 8 SER A CA 5
ATOM 2708 C C . SER A 1 8 ? -10.554 -3.580 1.482 1.00 0.00 8 SER A C 5
ATOM 2709 O O . SER A 1 8 ? -9.498 -4.048 1.058 1.00 0.00 8 SER A O 5
ATOM 2717 N N . CYS A 1 9 ? -11.122 -2.474 1.025 1.00 0.00 9 CYS A N 5
ATOM 2718 C CA . CYS A 1 9 ? -10.512 -1.709 -0.050 1.00 0.00 9 CYS A CA 5
ATOM 2719 C C . CYS A 1 9 ? -10.498 -2.577 -1.309 1.00 0.00 9 CYS A C 5
ATOM 2720 O O . CYS A 1 9 ? -10.883 -3.745 -1.267 1.00 0.00 9 CYS A O 5
ATOM 2727 N N . GLN A 1 10 ? -10.050 -1.973 -2.401 1.00 0.00 10 GLN A N 5
ATOM 2728 C CA . GLN A 1 10 ? -9.981 -2.677 -3.670 1.00 0.00 10 GLN A CA 5
ATOM 2729 C C . GLN A 1 10 ? -8.651 -3.424 -3.791 1.00 0.00 10 GLN A C 5
ATOM 2730 O O . GLN A 1 10 ? -8.625 -4.654 -3.810 1.00 0.00 10 GLN A O 5
ATOM 2744 N N . TYR A 1 11 ? -7.579 -2.649 -3.870 1.00 0.00 11 TYR A N 5
ATOM 2745 C CA . TYR A 1 11 ? -6.249 -3.222 -3.989 1.00 0.00 11 TYR A CA 5
ATOM 2746 C C . TYR A 1 11 ? -5.698 -3.619 -2.618 1.00 0.00 11 TYR A C 5
ATOM 2747 O O . TYR A 1 11 ? -6.160 -3.121 -1.592 1.00 0.00 11 TYR A O 5
ATOM 2765 N N . GLN A 1 12 ? -4.719 -4.511 -2.644 1.00 0.00 12 GLN A N 5
ATOM 2766 C CA . GLN A 1 12 ? -4.101 -4.980 -1.416 1.00 0.00 12 GLN A CA 5
ATOM 2767 C C . GLN A 1 12 ? -2.580 -4.824 -1.494 1.00 0.00 12 GLN A C 5
ATOM 2768 O O . GLN A 1 12 ? -2.009 -4.808 -2.583 1.00 0.00 12 GLN A O 5
ATOM 2782 N N . ASP A 1 13 ? -1.968 -4.712 -0.324 1.00 0.00 13 ASP A N 5
ATOM 2783 C CA . ASP A 1 13 ? -0.526 -4.558 -0.246 1.00 0.00 13 ASP A CA 5
ATOM 2784 C C . ASP A 1 13 ? 0.103 -5.886 0.179 1.00 0.00 13 ASP A C 5
ATOM 2785 O O . ASP A 1 13 ? -0.038 -6.304 1.327 1.00 0.00 13 ASP A O 5
ATOM 2794 N N . LEU A 1 14 ? 0.784 -6.512 -0.769 1.00 0.00 14 LEU A N 5
ATOM 2795 C CA . LEU A 1 14 ? 1.434 -7.785 -0.507 1.00 0.00 14 LEU A CA 5
ATOM 2796 C C . LEU A 1 14 ? 2.442 -7.613 0.630 1.00 0.00 14 LEU A C 5
ATOM 2797 O O . LEU A 1 14 ? 2.638 -8.522 1.435 1.00 0.00 14 LEU A O 5
ATOM 2813 N N . LEU A 1 15 ? 3.056 -6.439 0.661 1.00 0.00 15 LEU A N 5
ATOM 2814 C CA . LEU A 1 15 ? 4.040 -6.136 1.688 1.00 0.00 15 LEU A CA 5
ATOM 2815 C C . LEU A 1 15 ? 3.323 -5.873 3.013 1.00 0.00 15 LEU A C 5
ATOM 2816 O O . LEU A 1 15 ? 2.108 -5.683 3.039 1.00 0.00 15 LEU A O 5
ATOM 2832 N N . SER A 1 16 ? 4.105 -5.871 4.082 1.00 0.00 16 SER A N 5
ATOM 2833 C CA . SER A 1 16 ? 3.560 -5.634 5.408 1.00 0.00 16 SER A CA 5
ATOM 2834 C C . SER A 1 16 ? 4.309 -4.484 6.085 1.00 0.00 16 SER A C 5
ATOM 2835 O O . SER A 1 16 ? 4.662 -4.574 7.259 1.00 0.00 16 SER A O 5
ATOM 2843 N N . ASN A 1 17 ? 4.529 -3.429 5.313 1.00 0.00 17 ASN A N 5
ATOM 2844 C CA . ASN A 1 17 ? 5.229 -2.263 5.823 1.00 0.00 17 ASN A CA 5
ATOM 2845 C C . ASN A 1 17 ? 5.041 -1.096 4.852 1.00 0.00 17 ASN A C 5
ATOM 2846 O O . ASN A 1 17 ? 5.919 -0.244 4.722 1.00 0.00 17 ASN A O 5
ATOM 2857 N N . CYS A 1 18 ? 3.890 -1.093 4.196 1.00 0.00 18 CYS A N 5
ATOM 2858 C CA . CYS A 1 18 ? 3.576 -0.045 3.240 1.00 0.00 18 CYS A CA 5
ATOM 2859 C C . CYS A 1 18 ? 3.233 1.227 4.019 1.00 0.00 18 CYS A C 5
ATOM 2860 O O . CYS A 1 18 ? 3.527 2.333 3.568 1.00 0.00 18 CYS A O 5
ATOM 2867 N N . ASP A 1 19 ? 2.615 1.027 5.174 1.00 0.00 19 ASP A N 5
ATOM 2868 C CA . ASP A 1 19 ? 2.229 2.144 6.019 1.00 0.00 19 ASP A CA 5
ATOM 2869 C C . ASP A 1 19 ? 3.468 2.692 6.731 1.00 0.00 19 ASP A C 5
ATOM 2870 O O . ASP A 1 19 ? 3.517 3.870 7.081 1.00 0.00 19 ASP A O 5
ATOM 2879 N N . SER A 1 20 ? 4.438 1.810 6.924 1.00 0.00 20 SER A N 5
ATOM 2880 C CA . SER A 1 20 ? 5.673 2.190 7.588 1.00 0.00 20 SER A CA 5
ATOM 2881 C C . SER A 1 20 ? 6.651 2.785 6.573 1.00 0.00 20 SER A C 5
ATOM 2882 O O . SER A 1 20 ? 7.466 3.640 6.918 1.00 0.00 20 SER A O 5
ATOM 2890 N N . LEU A 1 21 ? 6.539 2.309 5.342 1.00 0.00 21 LEU A N 5
ATOM 2891 C CA . LEU A 1 21 ? 7.403 2.783 4.274 1.00 0.00 21 LEU A CA 5
ATOM 2892 C C . LEU A 1 21 ? 6.841 4.089 3.710 1.00 0.00 21 LEU A C 5
ATOM 2893 O O . LEU A 1 21 ? 7.542 5.098 3.655 1.00 0.00 21 LEU A O 5
ATOM 2909 N N . LYS A 1 22 ? 5.581 4.027 3.306 1.00 0.00 22 LYS A N 5
ATOM 2910 C CA . LYS A 1 22 ? 4.916 5.193 2.748 1.00 0.00 22 LYS A CA 5
ATOM 2911 C C . LYS A 1 22 ? 5.198 6.408 3.634 1.00 0.00 22 LYS A C 5
ATOM 2912 O O . LYS A 1 22 ? 5.213 7.541 3.154 1.00 0.00 22 LYS A O 5
ATOM 2931 N N . ASN A 1 23 ? 5.415 6.132 4.912 1.00 0.00 23 ASN A N 5
ATOM 2932 C CA . ASN A 1 23 ? 5.695 7.188 5.869 1.00 0.00 23 ASN A CA 5
ATOM 2933 C C . ASN A 1 23 ? 6.626 8.219 5.226 1.00 0.00 23 ASN A C 5
ATOM 2934 O O . ASN A 1 23 ? 6.230 9.360 4.997 1.00 0.00 23 ASN A O 5
ATOM 2945 N N . THR A 1 24 ? 7.846 7.779 4.954 1.00 0.00 24 THR A N 5
ATOM 2946 C CA . THR A 1 24 ? 8.836 8.649 4.342 1.00 0.00 24 THR A CA 5
ATOM 2947 C C . THR A 1 24 ? 9.214 8.132 2.953 1.00 0.00 24 THR A C 5
ATOM 2948 O O . THR A 1 24 ? 9.190 8.884 1.980 1.00 0.00 24 THR A O 5
ATOM 2959 N N . ALA A 1 25 ? 9.553 6.852 2.904 1.00 0.00 25 ALA A N 5
ATOM 2960 C CA . ALA A 1 25 ? 9.936 6.227 1.650 1.00 0.00 25 ALA A CA 5
ATOM 2961 C C . ALA A 1 25 ? 8.958 6.653 0.553 1.00 0.00 25 ALA A C 5
ATOM 2962 O O . ALA A 1 25 ? 9.367 7.194 -0.473 1.00 0.00 25 ALA A O 5
ATOM 2969 N N . GLY A 1 26 ? 7.684 6.393 0.808 1.00 0.00 26 GLY A N 5
ATOM 2970 C CA . GLY A 1 26 ? 6.644 6.743 -0.145 1.00 0.00 26 GLY A CA 5
ATOM 2971 C C . GLY A 1 26 ? 6.580 5.725 -1.285 1.00 0.00 26 GLY A C 5
ATOM 2972 O O . GLY A 1 26 ? 7.604 5.183 -1.697 1.00 0.00 26 GLY A O 5
ATOM 2976 N N . CYS A 1 27 ? 5.366 5.495 -1.763 1.00 0.00 27 CYS A N 5
ATOM 2977 C CA . CYS A 1 27 ? 5.154 4.551 -2.848 1.00 0.00 27 CYS A CA 5
ATOM 2978 C C . CYS A 1 27 ? 6.266 4.749 -3.880 1.00 0.00 27 CYS A C 5
ATOM 2979 O O . CYS A 1 27 ? 6.661 3.803 -4.560 1.00 0.00 27 CYS A O 5
ATOM 2986 N N . GLU A 1 28 ? 6.739 5.983 -3.964 1.00 0.00 28 GLU A N 5
ATOM 2987 C CA . GLU A 1 28 ? 7.797 6.317 -4.902 1.00 0.00 28 GLU A CA 5
ATOM 2988 C C . GLU A 1 28 ? 8.836 5.195 -4.951 1.00 0.00 28 GLU A C 5
ATOM 2989 O O . GLU A 1 28 ? 9.403 4.915 -6.007 1.00 0.00 28 GLU A O 5
ATOM 3001 N N . HIS A 1 29 ? 9.054 4.582 -3.797 1.00 0.00 29 HIS A N 5
ATOM 3002 C CA . HIS A 1 29 ? 10.014 3.497 -3.695 1.00 0.00 29 HIS A CA 5
ATOM 3003 C C . HIS A 1 29 ? 9.762 2.482 -4.812 1.00 0.00 29 HIS A C 5
ATOM 3004 O O . HIS A 1 29 ? 8.817 2.628 -5.586 1.00 0.00 29 HIS A O 5
ATOM 3018 N N . GLU A 1 30 ? 10.622 1.475 -4.859 1.00 0.00 30 GLU A N 5
ATOM 3019 C CA . GLU A 1 30 ? 10.504 0.436 -5.867 1.00 0.00 30 GLU A CA 5
ATOM 3020 C C . GLU A 1 30 ? 9.887 -0.825 -5.260 1.00 0.00 30 GLU A C 5
ATOM 3021 O O . GLU A 1 30 ? 9.397 -1.691 -5.983 1.00 0.00 30 GLU A O 5
ATOM 3033 N N . LEU A 1 31 ? 9.931 -0.889 -3.937 1.00 0.00 31 LEU A N 5
ATOM 3034 C CA . LEU A 1 31 ? 9.382 -2.030 -3.224 1.00 0.00 31 LEU A CA 5
ATOM 3035 C C . LEU A 1 31 ? 7.886 -1.810 -2.993 1.00 0.00 31 LEU A C 5
ATOM 3036 O O . LEU A 1 31 ? 7.087 -2.731 -3.153 1.00 0.00 31 LEU A O 5
ATOM 3052 N N . LEU A 1 32 ? 7.551 -0.583 -2.620 1.00 0.00 32 LEU A N 5
ATOM 3053 C CA . LEU A 1 32 ? 6.165 -0.230 -2.364 1.00 0.00 32 LEU A CA 5
ATOM 3054 C C . LEU A 1 32 ? 5.636 0.612 -3.527 1.00 0.00 32 LEU A C 5
ATOM 3055 O O . LEU A 1 32 ? 4.854 1.539 -3.321 1.00 0.00 32 LEU A O 5
ATOM 3071 N N . LYS A 1 33 ? 6.083 0.259 -4.723 1.00 0.00 33 LYS A N 5
ATOM 3072 C CA . LYS A 1 33 ? 5.663 0.971 -5.918 1.00 0.00 33 LYS A CA 5
ATOM 3073 C C . LYS A 1 33 ? 4.349 0.376 -6.427 1.00 0.00 33 LYS A C 5
ATOM 3074 O O . LYS A 1 33 ? 3.392 1.105 -6.685 1.00 0.00 33 LYS A O 5
ATOM 3093 N N . GLU A 1 34 ? 4.344 -0.942 -6.555 1.00 0.00 34 GLU A N 5
ATOM 3094 C CA . GLU A 1 34 ? 3.162 -1.644 -7.028 1.00 0.00 34 GLU A CA 5
ATOM 3095 C C . GLU A 1 34 ? 2.683 -2.646 -5.976 1.00 0.00 34 GLU A C 5
ATOM 3096 O O . GLU A 1 34 ? 1.482 -2.793 -5.754 1.00 0.00 34 GLU A O 5
ATOM 3108 N N . LYS A 1 35 ? 3.647 -3.310 -5.355 1.00 0.00 35 LYS A N 5
ATOM 3109 C CA . LYS A 1 35 ? 3.339 -4.294 -4.331 1.00 0.00 35 LYS A CA 5
ATOM 3110 C C . LYS A 1 35 ? 2.584 -3.614 -3.187 1.00 0.00 35 LYS A C 5
ATOM 3111 O O . LYS A 1 35 ? 1.961 -4.284 -2.365 1.00 0.00 35 LYS A O 5
ATOM 3130 N N . CYS A 1 36 ? 2.664 -2.292 -3.171 1.00 0.00 36 CYS A N 5
ATOM 3131 C CA . CYS A 1 36 ? 1.996 -1.514 -2.141 1.00 0.00 36 CYS A CA 5
ATOM 3132 C C . CYS A 1 36 ? 0.914 -0.663 -2.808 1.00 0.00 36 CYS A C 5
ATOM 3133 O O . CYS A 1 36 ? 0.674 0.473 -2.403 1.00 0.00 36 CYS A O 5
ATOM 3140 N N . LYS A 1 37 ? 0.288 -1.246 -3.821 1.00 0.00 37 LYS A N 5
ATOM 3141 C CA . LYS A 1 37 ? -0.764 -0.556 -4.548 1.00 0.00 37 LYS A CA 5
ATOM 3142 C C . LYS A 1 37 ? -1.750 0.056 -3.551 1.00 0.00 37 LYS A C 5
ATOM 3143 O O . LYS A 1 37 ? -1.966 1.267 -3.551 1.00 0.00 37 LYS A O 5
ATOM 3162 N N . ALA A 1 38 ? -2.321 -0.809 -2.726 1.00 0.00 38 ALA A N 5
ATOM 3163 C CA . ALA A 1 38 ? -3.279 -0.368 -1.726 1.00 0.00 38 ALA A CA 5
ATOM 3164 C C . ALA A 1 38 ? -2.798 0.947 -1.109 1.00 0.00 38 ALA A C 5
ATOM 3165 O O . ALA A 1 38 ? -3.442 1.983 -1.266 1.00 0.00 38 ALA A O 5
ATOM 3172 N N . THR A 1 39 ? -1.669 0.863 -0.421 1.00 0.00 39 THR A N 5
ATOM 3173 C CA . THR A 1 39 ? -1.094 2.033 0.220 1.00 0.00 39 THR A CA 5
ATOM 3174 C C . THR A 1 39 ? -1.047 3.208 -0.758 1.00 0.00 39 THR A C 5
ATOM 3175 O O . THR A 1 39 ? -1.209 4.360 -0.359 1.00 0.00 39 THR A O 5
ATOM 3186 N N . CYS A 1 40 ? -0.824 2.876 -2.022 1.00 0.00 40 CYS A N 5
ATOM 3187 C CA . CYS A 1 40 ? -0.754 3.889 -3.061 1.00 0.00 40 CYS A CA 5
ATOM 3188 C C . CYS A 1 40 ? -2.174 4.380 -3.350 1.00 0.00 40 CYS A C 5
ATOM 3189 O O . CYS A 1 40 ? -2.526 5.509 -3.011 1.00 0.00 40 CYS A O 5
ATOM 3196 N N . LEU A 1 41 ? -2.952 3.507 -3.973 1.00 0.00 41 LEU A N 5
ATOM 3197 C CA . LEU A 1 41 ? -4.326 3.837 -4.312 1.00 0.00 41 LEU A CA 5
ATOM 3198 C C . LEU A 1 41 ? -5.173 3.846 -3.038 1.00 0.00 41 LEU A C 5
ATOM 3199 O O . LEU A 1 41 ? -5.527 4.909 -2.531 1.00 0.00 41 LEU A O 5
ATOM 3215 N N . CYS A 1 42 ? -5.473 2.649 -2.557 1.00 0.00 42 CYS A N 5
ATOM 3216 C CA . CYS A 1 42 ? -6.272 2.505 -1.352 1.00 0.00 42 CYS A CA 5
ATOM 3217 C C . CYS A 1 42 ? -5.773 3.520 -0.321 1.00 0.00 42 CYS A C 5
ATOM 3218 O O . CYS A 1 42 ? -4.729 3.320 0.297 1.00 0.00 42 CYS A O 5
ATOM 3225 N N . GLU A 1 43 ? -6.544 4.587 -0.168 1.00 0.00 43 GLU A N 5
ATOM 3226 C CA . GLU A 1 43 ? -6.193 5.634 0.777 1.00 0.00 43 GLU A CA 5
ATOM 3227 C C . GLU A 1 43 ? -4.900 6.328 0.344 1.00 0.00 43 GLU A C 5
ATOM 3228 O O . GLU A 1 43 ? -3.820 5.990 0.825 1.00 0.00 43 GLU A O 5
ATOM 3240 N N . SER A 1 44 ? -5.054 7.286 -0.558 1.00 0.00 44 SER A N 5
ATOM 3241 C CA . SER A 1 44 ? -3.912 8.031 -1.061 1.00 0.00 44 SER A CA 5
ATOM 3242 C C . SER A 1 44 ? -3.789 9.363 -0.319 1.00 0.00 44 SER A C 5
ATOM 3243 O O . SER A 1 44 ? -4.566 10.286 -0.560 1.00 0.00 44 SER A O 5
ATOM 3251 N N . GLY A 1 45 ? -2.807 9.421 0.568 1.00 0.00 45 GLY A N 5
ATOM 3252 C CA . GLY A 1 45 ? -2.572 10.625 1.347 1.00 0.00 45 GLY A CA 5
ATOM 3253 C C . GLY A 1 45 ? -2.803 10.368 2.837 1.00 0.00 45 GLY A C 5
ATOM 3254 O O . GLY A 1 45 ? -2.523 9.279 3.334 1.00 0.00 45 GLY A O 5
ATOM 3258 N N . PRO A 1 46 ? -3.327 11.417 3.527 1.00 0.00 46 PRO A N 5
ATOM 3259 C CA . PRO A 1 46 ? -3.600 11.316 4.950 1.00 0.00 46 PRO A CA 5
ATOM 3260 C C . PRO A 1 46 ? -4.852 10.475 5.210 1.00 0.00 46 PRO A C 5
ATOM 3261 O O . PRO A 1 46 ? -5.946 10.837 4.781 1.00 0.00 46 PRO A O 5
ATOM 3272 N N . SER A 1 47 ? -4.648 9.370 5.912 1.00 0.00 47 SER A N 5
ATOM 3273 C CA . SER A 1 47 ? -5.747 8.475 6.234 1.00 0.00 47 SER A CA 5
ATOM 3274 C C . SER A 1 47 ? -6.184 8.685 7.685 1.00 0.00 47 SER A C 5
ATOM 3275 O O . SER A 1 47 ? -5.394 8.498 8.609 1.00 0.00 47 SER A O 5
ATOM 3283 N N . SER A 1 48 ? -7.442 9.071 7.841 1.00 0.00 48 SER A N 5
ATOM 3284 C CA . SER A 1 48 ? -7.994 9.308 9.164 1.00 0.00 48 SER A CA 5
ATOM 3285 C C . SER A 1 48 ? -9.493 9.001 9.169 1.00 0.00 48 SER A C 5
ATOM 3286 O O . SER A 1 48 ? -10.192 9.287 8.198 1.00 0.00 48 SER A O 5
ATOM 3294 N N . GLY A 1 49 ? -9.942 8.421 10.272 1.00 0.00 49 GLY A N 5
ATOM 3295 C CA . GLY A 1 49 ? -11.345 8.072 10.416 1.00 0.00 49 GLY A CA 5
ATOM 3296 C C . GLY A 1 49 ? -11.991 8.857 11.559 1.00 0.00 49 GLY A C 5
ATOM 3297 O O . GLY A 1 49 ? -11.549 9.956 11.890 1.00 0.00 49 GLY A O 5
ATOM 3301 N N . GLY A 1 1 ? -18.038 -13.840 -11.633 1.00 0.00 1 GLY A N 6
ATOM 3302 C CA . GLY A 1 1 ? -17.928 -12.412 -11.387 1.00 0.00 1 GLY A CA 6
ATOM 3303 C C . GLY A 1 1 ? -16.500 -11.922 -11.634 1.00 0.00 1 GLY A C 6
ATOM 3304 O O . GLY A 1 1 ? -15.846 -12.355 -12.580 1.00 0.00 1 GLY A O 6
ATOM 3308 N N . SER A 1 2 ? -16.059 -11.024 -10.765 1.00 0.00 2 SER A N 6
ATOM 3309 C CA . SER A 1 2 ? -14.720 -10.470 -10.876 1.00 0.00 2 SER A CA 6
ATOM 3310 C C . SER A 1 2 ? -14.256 -9.945 -9.516 1.00 0.00 2 SER A C 6
ATOM 331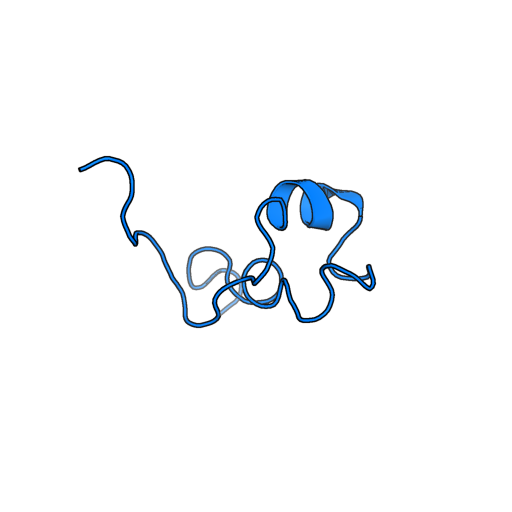1 O O . SER A 1 2 ? -13.234 -10.387 -8.992 1.00 0.00 2 SER A O 6
ATOM 3319 N N . SER A 1 3 ? -15.029 -9.010 -8.983 1.00 0.00 3 SER A N 6
ATOM 3320 C CA . SER A 1 3 ? -14.710 -8.421 -7.694 1.00 0.00 3 SER A CA 6
ATOM 3321 C C . SER A 1 3 ? -15.703 -8.906 -6.636 1.00 0.00 3 SER A C 6
ATOM 3322 O O . SER A 1 3 ? -16.731 -8.271 -6.407 1.00 0.00 3 SER A O 6
ATOM 3330 N N . GLY A 1 4 ? -15.360 -10.028 -6.020 1.00 0.00 4 GLY A N 6
ATOM 3331 C CA . GLY A 1 4 ? -16.209 -10.606 -4.992 1.00 0.00 4 GLY A CA 6
ATOM 3332 C C . GLY A 1 4 ? -15.382 -11.046 -3.782 1.00 0.00 4 GLY A C 6
ATOM 3333 O O . GLY A 1 4 ? -14.195 -10.737 -3.692 1.00 0.00 4 GLY A O 6
ATOM 3337 N N . SER A 1 5 ? -16.043 -11.759 -2.882 1.00 0.00 5 SER A N 6
ATOM 3338 C CA . SER A 1 5 ? -15.384 -12.244 -1.681 1.00 0.00 5 SER A CA 6
ATOM 3339 C C . SER A 1 5 ? -14.910 -11.064 -0.831 1.00 0.00 5 SER A C 6
ATOM 3340 O O . SER A 1 5 ? -14.694 -9.969 -1.349 1.00 0.00 5 SER A O 6
ATOM 3348 N N . SER A 1 6 ? -14.760 -11.327 0.459 1.00 0.00 6 SER A N 6
ATOM 3349 C CA . SER A 1 6 ? -14.316 -10.299 1.385 1.00 0.00 6 SER A CA 6
ATOM 3350 C C . SER A 1 6 ? -13.188 -9.479 0.755 1.00 0.00 6 SER A C 6
ATOM 3351 O O . SER A 1 6 ? -12.536 -9.933 -0.184 1.00 0.00 6 SER A O 6
ATOM 3359 N N . GLY A 1 7 ? -12.992 -8.287 1.298 1.00 0.00 7 GLY A N 6
ATOM 3360 C CA . GLY A 1 7 ? -11.954 -7.399 0.801 1.00 0.00 7 GLY A CA 6
ATOM 3361 C C . GLY A 1 7 ? -12.075 -6.009 1.428 1.00 0.00 7 GLY A C 6
ATOM 3362 O O . GLY A 1 7 ? -12.830 -5.168 0.941 1.00 0.00 7 GLY A O 6
ATOM 3366 N N . SER A 1 8 ? -11.320 -5.810 2.498 1.00 0.00 8 SER A N 6
ATOM 3367 C CA . SER A 1 8 ? -11.333 -4.536 3.196 1.00 0.00 8 SER A CA 6
ATOM 3368 C C . SER A 1 8 ? -11.253 -3.386 2.190 1.00 0.00 8 SER A C 6
ATOM 3369 O O . SER A 1 8 ? -12.154 -2.551 2.123 1.00 0.00 8 SER A O 6
ATOM 3377 N N . CYS A 1 9 ? -10.167 -3.381 1.431 1.00 0.00 9 CYS A N 6
ATOM 3378 C CA . CYS A 1 9 ? -9.957 -2.348 0.431 1.00 0.00 9 CYS A CA 6
ATOM 3379 C C . CYS A 1 9 ? -9.930 -3.012 -0.947 1.00 0.00 9 CYS A C 6
ATOM 3380 O O . CYS A 1 9 ? -9.906 -4.237 -1.049 1.00 0.00 9 CYS A O 6
ATOM 3387 N N . GLN A 1 10 ? -9.935 -2.173 -1.972 1.00 0.00 10 GLN A N 6
ATOM 3388 C CA . GLN A 1 10 ? -9.911 -2.663 -3.340 1.00 0.00 10 GLN A CA 6
ATOM 3389 C C . GLN A 1 10 ? -8.660 -3.511 -3.578 1.00 0.00 10 GLN A C 6
ATOM 3390 O O . GLN A 1 10 ? -8.748 -4.730 -3.717 1.00 0.00 10 GLN A O 6
ATOM 3404 N N . TYR A 1 11 ? -7.523 -2.831 -3.618 1.00 0.00 11 TYR A N 6
ATOM 3405 C CA . TYR A 1 11 ? -6.255 -3.506 -3.837 1.00 0.00 11 TYR A CA 6
ATOM 3406 C C . TYR A 1 11 ? -5.773 -4.195 -2.559 1.00 0.00 11 TYR A C 6
ATOM 3407 O O . TYR A 1 11 ? -6.260 -3.900 -1.469 1.00 0.00 11 TYR A O 6
ATOM 3425 N N . GLN A 1 12 ? -4.821 -5.100 -2.736 1.00 0.00 12 GLN A N 6
ATOM 3426 C CA . GLN A 1 12 ? -4.267 -5.833 -1.610 1.00 0.00 12 GLN A CA 6
ATOM 3427 C C . GLN A 1 12 ? -2.751 -5.641 -1.546 1.00 0.00 12 GLN A C 6
ATOM 3428 O O . GLN A 1 12 ? -2.035 -6.008 -2.477 1.00 0.00 12 GLN A O 6
ATOM 3442 N N . ASP A 1 13 ? -2.306 -5.067 -0.438 1.00 0.00 13 ASP A N 6
ATOM 3443 C CA . ASP A 1 13 ? -0.887 -4.822 -0.240 1.00 0.00 13 ASP A CA 6
ATOM 3444 C C . ASP A 1 13 ? -0.152 -6.160 -0.140 1.00 0.00 13 ASP A C 6
ATOM 3445 O O . ASP A 1 13 ? -0.558 -7.041 0.616 1.00 0.00 13 ASP A O 6
ATOM 3454 N N . LEU A 1 14 ? 0.917 -6.270 -0.915 1.00 0.00 14 LEU A N 6
ATOM 3455 C CA . LEU A 1 14 ? 1.713 -7.486 -0.923 1.00 0.00 14 LEU A CA 6
ATOM 3456 C C . LEU A 1 14 ? 2.630 -7.499 0.302 1.00 0.00 14 LEU A C 6
ATOM 3457 O O . LEU A 1 14 ? 2.858 -8.549 0.900 1.00 0.00 14 LEU A O 6
ATOM 3473 N N . LEU A 1 15 ? 3.130 -6.319 0.640 1.00 0.00 15 LEU A N 6
ATOM 3474 C CA . LEU A 1 15 ? 4.017 -6.182 1.783 1.00 0.00 15 LEU A CA 6
ATOM 3475 C C . LEU A 1 15 ? 3.181 -5.996 3.051 1.00 0.00 15 LEU A C 6
ATOM 3476 O O . LEU A 1 15 ? 1.961 -6.151 3.023 1.00 0.00 15 LEU A O 6
ATOM 3492 N N . SER A 1 16 ? 3.872 -5.667 4.133 1.00 0.00 16 SER A N 6
ATOM 3493 C CA . SER A 1 16 ? 3.209 -5.459 5.409 1.00 0.00 16 SER A CA 6
ATOM 3494 C C . SER A 1 16 ? 3.511 -4.053 5.932 1.00 0.00 16 SER A C 6
ATOM 3495 O O . SER A 1 16 ? 2.626 -3.378 6.455 1.00 0.00 16 SER A O 6
ATOM 3503 N N . ASN A 1 17 ? 4.764 -3.654 5.773 1.00 0.00 17 ASN A N 6
ATOM 3504 C CA . ASN A 1 17 ? 5.194 -2.341 6.223 1.00 0.00 17 ASN A CA 6
ATOM 3505 C C . ASN A 1 17 ? 5.087 -1.348 5.063 1.00 0.00 17 ASN A C 6
ATOM 3506 O O . ASN A 1 17 ? 6.017 -0.586 4.805 1.00 0.00 17 ASN A O 6
ATOM 3517 N N . CYS A 1 18 ? 3.943 -1.390 4.395 1.00 0.00 18 CYS A N 6
ATOM 3518 C CA . CYS A 1 18 ? 3.702 -0.504 3.269 1.00 0.00 18 CYS A CA 6
ATOM 3519 C C . CYS A 1 18 ? 3.621 0.930 3.795 1.00 0.00 18 CYS A C 6
ATOM 3520 O O . CYS A 1 18 ? 4.458 1.767 3.459 1.00 0.00 18 CYS A O 6
ATOM 3527 N N . ASP A 1 19 ? 2.605 1.171 4.611 1.00 0.00 19 ASP A N 6
ATOM 3528 C CA . ASP A 1 19 ? 2.404 2.490 5.186 1.00 0.00 19 ASP A CA 6
ATOM 3529 C C . ASP A 1 19 ? 3.719 2.983 5.793 1.00 0.00 19 ASP A C 6
ATOM 3530 O O . ASP A 1 19 ? 4.297 3.960 5.320 1.00 0.00 19 ASP A O 6
ATOM 3539 N N . SER A 1 20 ? 4.153 2.284 6.831 1.00 0.00 20 SER A N 6
ATOM 3540 C CA . SER A 1 20 ? 5.389 2.639 7.508 1.00 0.00 20 SER A CA 6
ATOM 3541 C C . SER A 1 20 ? 6.445 3.058 6.482 1.00 0.00 20 SER A C 6
ATOM 3542 O O . SER A 1 20 ? 7.214 3.988 6.722 1.00 0.00 20 SER A O 6
ATOM 3550 N N . LEU A 1 21 ? 6.449 2.351 5.362 1.00 0.00 21 LEU A N 6
ATOM 3551 C CA . LEU A 1 21 ? 7.398 2.638 4.299 1.00 0.00 21 LEU A CA 6
ATOM 3552 C C . LEU A 1 21 ? 6.986 3.929 3.589 1.00 0.00 21 LEU A C 6
ATOM 3553 O O . LEU A 1 21 ? 7.743 4.898 3.566 1.00 0.00 21 LEU A O 6
ATOM 3569 N N . LYS A 1 22 ? 5.787 3.900 3.025 1.00 0.00 22 LYS A N 6
ATOM 3570 C CA . LYS A 1 22 ? 5.266 5.056 2.316 1.00 0.00 22 LYS A CA 6
ATOM 3571 C C . LYS A 1 22 ? 5.389 6.294 3.206 1.00 0.00 22 LYS A C 6
ATOM 3572 O O . LYS A 1 22 ? 5.469 7.416 2.708 1.00 0.00 22 LYS A O 6
ATOM 3591 N N . ASN A 1 23 ? 5.402 6.048 4.508 1.00 0.00 23 ASN A N 6
ATOM 3592 C CA . ASN A 1 23 ? 5.515 7.129 5.472 1.00 0.00 23 ASN A CA 6
ATOM 3593 C C . ASN A 1 23 ? 6.630 8.082 5.036 1.00 0.00 23 ASN A C 6
ATOM 3594 O O . ASN A 1 23 ? 6.369 9.236 4.698 1.00 0.00 23 ASN A O 6
ATOM 3605 N N . THR A 1 24 ? 7.849 7.564 5.057 1.00 0.00 24 THR A N 6
ATOM 3606 C CA . THR A 1 24 ? 9.005 8.354 4.668 1.00 0.00 24 THR A CA 6
ATOM 3607 C C . THR A 1 24 ? 9.392 8.055 3.218 1.00 0.00 24 THR A C 6
ATOM 3608 O O . THR A 1 24 ? 9.268 8.916 2.348 1.00 0.00 24 THR A O 6
ATOM 3619 N N . ALA A 1 25 ? 9.852 6.832 3.003 1.00 0.00 25 ALA A N 6
ATOM 3620 C CA . ALA A 1 25 ? 10.258 6.408 1.673 1.00 0.00 25 ALA A CA 6
ATOM 3621 C C . ALA A 1 25 ? 9.241 6.915 0.649 1.00 0.00 25 ALA A C 6
ATOM 3622 O O . ALA A 1 25 ? 9.593 7.658 -0.266 1.00 0.00 25 ALA A O 6
ATOM 3629 N N . GLY A 1 26 ? 7.999 6.492 0.836 1.00 0.00 26 GLY A N 6
ATOM 3630 C CA . GLY A 1 26 ? 6.929 6.894 -0.060 1.00 0.00 26 GLY A CA 6
ATOM 3631 C C . GLY A 1 26 ? 6.771 5.895 -1.209 1.00 0.00 26 GLY A C 6
ATOM 3632 O O . GLY A 1 26 ? 7.754 5.325 -1.679 1.00 0.00 26 GLY A O 6
ATOM 3636 N N . CYS A 1 27 ? 5.527 5.714 -1.626 1.00 0.00 27 CYS A N 6
ATOM 3637 C CA . CYS A 1 27 ? 5.228 4.794 -2.711 1.00 0.00 27 CYS A CA 6
ATOM 3638 C C . CYS A 1 27 ? 6.298 4.961 -3.791 1.00 0.00 27 CYS A C 6
ATOM 3639 O O . CYS A 1 27 ? 6.631 4.007 -4.494 1.00 0.00 27 CYS A O 6
ATOM 3646 N N . GLU A 1 28 ? 6.808 6.180 -3.891 1.00 0.00 28 GLU A N 6
ATOM 3647 C CA . GLU A 1 28 ? 7.834 6.484 -4.874 1.00 0.00 28 GLU A CA 6
ATOM 3648 C C . GLU A 1 28 ? 8.846 5.340 -4.957 1.00 0.00 28 GLU A C 6
ATOM 3649 O O . GLU A 1 28 ? 9.383 5.059 -6.027 1.00 0.00 28 GLU A O 6
ATOM 3661 N N . HIS A 1 29 ? 9.074 4.710 -3.814 1.00 0.00 29 HIS A N 6
ATOM 3662 C CA . HIS A 1 29 ? 10.012 3.602 -3.744 1.00 0.00 29 HIS A CA 6
ATOM 3663 C C . HIS A 1 29 ? 9.688 2.586 -4.841 1.00 0.00 29 HIS A C 6
ATOM 3664 O O . HIS A 1 29 ? 8.747 2.776 -5.610 1.00 0.00 29 HIS A O 6
ATOM 3678 N N . GLU A 1 30 ? 10.485 1.528 -4.877 1.00 0.00 30 GLU A N 6
ATOM 3679 C CA . GLU A 1 30 ? 10.294 0.481 -5.866 1.00 0.00 30 GLU A CA 6
ATOM 3680 C C . GLU A 1 30 ? 9.698 -0.767 -5.211 1.00 0.00 30 GLU A C 6
ATOM 3681 O O . GLU A 1 30 ? 9.122 -1.614 -5.891 1.00 0.00 30 GLU A O 6
ATOM 3693 N N . LEU A 1 31 ? 9.857 -0.839 -3.897 1.00 0.00 31 LEU A N 6
ATOM 3694 C CA . LEU A 1 31 ? 9.341 -1.969 -3.143 1.00 0.00 31 LEU A CA 6
ATOM 3695 C C . LEU A 1 31 ? 7.860 -1.738 -2.835 1.00 0.00 31 LEU A C 6
ATOM 3696 O O . LEU A 1 31 ? 7.072 -2.682 -2.817 1.00 0.00 31 LEU A O 6
ATOM 3712 N N . LEU A 1 32 ? 7.527 -0.477 -2.601 1.00 0.00 32 LEU A N 6
ATOM 3713 C CA . LEU A 1 32 ? 6.155 -0.110 -2.295 1.00 0.00 32 LEU A CA 6
ATOM 3714 C C . LEU A 1 32 ? 5.581 0.709 -3.452 1.00 0.00 32 LEU A C 6
ATOM 3715 O O . LEU A 1 32 ? 4.861 1.682 -3.231 1.00 0.00 32 LEU A O 6
ATOM 3731 N N . LYS A 1 33 ? 5.920 0.286 -4.661 1.00 0.00 33 LYS A N 6
ATOM 3732 C CA . LYS A 1 33 ? 5.447 0.969 -5.853 1.00 0.00 33 LYS A CA 6
ATOM 3733 C C . LYS A 1 33 ? 4.200 0.258 -6.382 1.00 0.00 33 LYS A C 6
ATOM 3734 O O . LYS A 1 33 ? 3.179 0.896 -6.638 1.00 0.00 33 LYS A O 6
ATOM 3753 N N . GLU A 1 34 ? 4.322 -1.052 -6.529 1.00 0.00 34 GLU A N 6
ATOM 3754 C CA . GLU A 1 34 ? 3.218 -1.857 -7.023 1.00 0.00 34 GLU A CA 6
ATOM 3755 C C . GLU A 1 34 ? 2.749 -2.835 -5.944 1.00 0.00 34 GLU A C 6
ATOM 3756 O O . GLU A 1 34 ? 1.564 -3.152 -5.860 1.00 0.00 34 GLU A O 6
ATOM 3768 N N . LYS A 1 35 ? 3.705 -3.286 -5.144 1.00 0.00 35 LYS A N 6
ATOM 3769 C CA . LYS A 1 35 ? 3.405 -4.222 -4.074 1.00 0.00 35 LYS A CA 6
ATOM 3770 C C . LYS A 1 35 ? 2.608 -3.504 -2.983 1.00 0.00 35 LYS A C 6
ATOM 3771 O O . LYS A 1 35 ? 1.904 -4.142 -2.202 1.00 0.00 35 LYS A O 6
ATOM 3790 N N . CYS A 1 36 ? 2.747 -2.187 -2.964 1.00 0.00 36 CYS A N 6
ATOM 3791 C CA . CYS A 1 36 ? 2.048 -1.375 -1.981 1.00 0.00 36 CYS A CA 6
ATOM 3792 C C . CYS A 1 36 ? 0.990 -0.544 -2.710 1.00 0.00 36 CYS A C 6
ATOM 3793 O O . CYS A 1 36 ? 0.792 0.629 -2.395 1.00 0.00 36 CYS A O 6
ATOM 3800 N N . LYS A 1 37 ? 0.339 -1.184 -3.670 1.00 0.00 37 LYS A N 6
ATOM 3801 C CA . LYS A 1 37 ? -0.694 -0.518 -4.445 1.00 0.00 37 LYS A CA 6
ATOM 3802 C C . LYS A 1 37 ? -1.741 0.069 -3.496 1.00 0.00 37 LYS A C 6
ATOM 3803 O O . LYS A 1 37 ? -1.942 1.282 -3.461 1.00 0.00 37 LYS A O 6
ATOM 3822 N N . ALA A 1 38 ? -2.379 -0.820 -2.748 1.00 0.00 38 ALA A N 6
ATOM 3823 C CA . ALA A 1 38 ? -3.399 -0.405 -1.800 1.00 0.00 38 ALA A CA 6
ATOM 3824 C C . ALA A 1 38 ? -2.928 0.852 -1.066 1.00 0.00 38 ALA A C 6
ATOM 3825 O O . ALA A 1 38 ? -3.573 1.896 -1.138 1.00 0.00 38 ALA A O 6
ATOM 3832 N N . THR A 1 39 ? -1.805 0.709 -0.377 1.00 0.00 39 THR A N 6
ATOM 3833 C CA . THR A 1 39 ? -1.239 1.820 0.370 1.00 0.00 39 THR A CA 6
ATOM 3834 C C . THR A 1 39 ? -1.112 3.054 -0.526 1.00 0.00 39 THR A C 6
ATOM 3835 O O . THR A 1 39 ? -1.243 4.183 -0.055 1.00 0.00 39 THR A O 6
ATOM 3846 N N . CYS A 1 40 ? -0.857 2.797 -1.800 1.00 0.00 40 CYS A N 6
ATOM 3847 C CA . CYS A 1 40 ? -0.710 3.873 -2.765 1.00 0.00 40 CYS A CA 6
ATOM 3848 C C . CYS A 1 40 ? -2.103 4.410 -3.103 1.00 0.00 40 CYS A C 6
ATOM 3849 O O . CYS A 1 40 ? -2.438 5.540 -2.752 1.00 0.00 40 CYS A O 6
ATOM 3856 N N . LEU A 1 41 ? -2.876 3.574 -3.780 1.00 0.00 41 LEU A N 6
ATOM 3857 C CA . LEU A 1 41 ? -4.225 3.950 -4.168 1.00 0.00 41 LEU A CA 6
ATOM 3858 C C . LEU A 1 41 ? -5.125 3.952 -2.931 1.00 0.00 41 LEU A C 6
ATOM 3859 O O . LEU A 1 41 ? -5.469 5.013 -2.412 1.00 0.00 41 LEU A O 6
ATOM 3875 N N . CYS A 1 42 ? -5.481 2.753 -2.495 1.00 0.00 42 CYS A N 6
ATOM 3876 C CA . CYS A 1 42 ? -6.335 2.603 -1.329 1.00 0.00 42 CYS A CA 6
ATOM 3877 C C . CYS A 1 42 ? -5.816 3.535 -0.231 1.00 0.00 42 CYS A C 6
ATOM 3878 O O . CYS A 1 42 ? -4.621 3.819 -0.167 1.00 0.00 42 CYS A O 6
ATOM 3885 N N . GLU A 1 43 ? -6.741 3.984 0.605 1.00 0.00 43 GLU A N 6
ATOM 3886 C CA . GLU A 1 43 ? -6.392 4.877 1.697 1.00 0.00 43 GLU A CA 6
ATOM 3887 C C . GLU A 1 43 ? -5.546 4.139 2.737 1.00 0.00 43 GLU A C 6
ATOM 3888 O O . GLU A 1 43 ? -5.890 3.032 3.149 1.00 0.00 43 GLU A O 6
ATOM 3900 N N . SER A 1 44 ? -4.457 4.782 3.131 1.00 0.00 44 SER A N 6
ATOM 3901 C CA . SER A 1 44 ? -3.560 4.200 4.115 1.00 0.00 44 SER A CA 6
ATOM 3902 C C . SER A 1 44 ? -4.001 4.599 5.525 1.00 0.00 44 SER A C 6
ATOM 3903 O O . SER A 1 44 ? -4.082 5.784 5.842 1.00 0.00 44 SER A O 6
ATOM 3911 N N . GLY A 1 45 ? -4.274 3.585 6.334 1.00 0.00 45 GLY A N 6
ATOM 3912 C CA . GLY A 1 45 ? -4.704 3.815 7.703 1.00 0.00 45 GLY A CA 6
ATOM 3913 C C . GLY A 1 45 ? -6.180 3.454 7.881 1.00 0.00 45 GLY A C 6
ATOM 3914 O O . GLY A 1 45 ? -6.505 2.344 8.300 1.00 0.00 45 GLY A O 6
ATOM 3918 N N . PRO A 1 46 ? -7.058 4.437 7.545 1.00 0.00 46 PRO A N 6
ATOM 3919 C CA . PRO A 1 46 ? -8.491 4.234 7.664 1.00 0.00 46 PRO A CA 6
ATOM 3920 C C . PRO A 1 46 ? -9.013 3.337 6.540 1.00 0.00 46 PRO A C 6
ATOM 3921 O O . PRO A 1 46 ? -9.583 3.825 5.565 1.00 0.00 46 PRO A O 6
ATOM 3932 N N . SER A 1 47 ? -8.800 2.041 6.713 1.00 0.00 47 SER A N 6
ATOM 3933 C CA . SER A 1 47 ? -9.242 1.071 5.725 1.00 0.00 47 SER A CA 6
ATOM 3934 C C . SER A 1 47 ? -10.742 1.229 5.472 1.00 0.00 47 SER A C 6
ATOM 3935 O O . SER A 1 47 ? -11.502 1.533 6.390 1.00 0.00 47 SER A O 6
ATOM 3943 N N . SER A 1 48 ? -11.125 1.016 4.221 1.00 0.00 48 SER A N 6
ATOM 3944 C CA . SER A 1 48 ? -12.521 1.130 3.836 1.00 0.00 48 SER A CA 6
ATOM 3945 C C . SER A 1 48 ? -12.722 0.570 2.426 1.00 0.00 48 SER A C 6
ATOM 3946 O O . SER A 1 48 ? -11.785 0.530 1.631 1.00 0.00 48 SER A O 6
ATOM 3954 N N . GLY A 1 49 ? -13.951 0.151 2.160 1.00 0.00 49 GLY A N 6
ATOM 3955 C CA . GLY A 1 49 ? -14.287 -0.405 0.860 1.00 0.00 49 GLY A CA 6
ATOM 3956 C C . GLY A 1 49 ? -15.667 0.070 0.401 1.00 0.00 49 GLY A C 6
ATOM 3957 O O . GLY A 1 49 ? -15.879 1.264 0.193 1.00 0.00 49 GLY A O 6
ATOM 3961 N N . GLY A 1 1 ? -4.156 -12.469 9.365 1.00 0.00 1 GLY A N 7
ATOM 3962 C CA . GLY A 1 1 ? -3.842 -11.688 10.549 1.00 0.00 1 GLY A CA 7
ATOM 3963 C C . GLY A 1 1 ? -4.412 -12.347 11.807 1.00 0.00 1 GLY A C 7
ATOM 3964 O O . GLY A 1 1 ? -4.882 -13.483 11.758 1.00 0.00 1 GLY A O 7
ATOM 3968 N N . SER A 1 2 ? -4.351 -11.606 12.904 1.00 0.00 2 SER A N 7
ATOM 3969 C CA . SER A 1 2 ? -4.855 -12.105 14.172 1.00 0.00 2 SER A CA 7
ATOM 3970 C C . SER A 1 2 ? -6.298 -11.640 14.381 1.00 0.00 2 SER A C 7
ATOM 3971 O O . SER A 1 2 ? -7.200 -12.460 14.542 1.00 0.00 2 SER A O 7
ATOM 3979 N N . SER A 1 3 ? -6.470 -10.327 14.371 1.00 0.00 3 SER A N 7
ATOM 3980 C CA . SER A 1 3 ? -7.788 -9.744 14.558 1.00 0.00 3 SER A CA 7
ATOM 3981 C C . SER A 1 3 ? -7.802 -8.305 14.037 1.00 0.00 3 SER A C 7
ATOM 3982 O O . SER A 1 3 ? -7.675 -7.359 14.812 1.00 0.00 3 SER A O 7
ATOM 3990 N N . GLY A 1 4 ? -7.957 -8.186 12.726 1.00 0.00 4 GLY A N 7
ATOM 3991 C CA . GLY A 1 4 ? -7.990 -6.879 12.093 1.00 0.00 4 GLY A CA 7
ATOM 3992 C C . GLY A 1 4 ? -6.801 -6.698 11.147 1.00 0.00 4 GLY A C 7
ATOM 3993 O O . GLY A 1 4 ? -5.816 -6.051 11.498 1.00 0.00 4 GLY A O 7
ATOM 3997 N N . SER A 1 5 ? -6.932 -7.282 9.965 1.00 0.00 5 SER A N 7
ATOM 3998 C CA . SER A 1 5 ? -5.881 -7.194 8.966 1.00 0.00 5 SER A CA 7
ATOM 3999 C C . SER A 1 5 ? -6.492 -6.971 7.581 1.00 0.00 5 SER A C 7
ATOM 4000 O O . SER A 1 5 ? -7.172 -7.847 7.050 1.00 0.00 5 SER A O 7
ATOM 4008 N N . SER A 1 6 ? -6.228 -5.792 7.036 1.00 0.00 6 SER A N 7
ATOM 4009 C CA . SER A 1 6 ? -6.743 -5.442 5.723 1.00 0.00 6 SER A CA 7
ATOM 4010 C C . SER A 1 6 ? -8.213 -5.851 5.613 1.00 0.00 6 SER A C 7
ATOM 4011 O O . SER A 1 6 ? -8.521 -6.969 5.202 1.00 0.00 6 SER A O 7
ATOM 4019 N N . GLY A 1 7 ? -9.082 -4.924 5.986 1.00 0.00 7 GLY A N 7
ATOM 4020 C CA . GLY A 1 7 ? -10.513 -5.174 5.934 1.00 0.00 7 GLY A CA 7
ATOM 4021 C C . GLY A 1 7 ? -10.920 -5.748 4.575 1.00 0.00 7 GLY A C 7
ATOM 4022 O O . GLY A 1 7 ? -11.069 -6.960 4.429 1.00 0.00 7 GLY A O 7
ATOM 4026 N N . SER A 1 8 ? -11.087 -4.850 3.615 1.00 0.00 8 SER A N 7
ATOM 4027 C CA . SER A 1 8 ? -11.474 -5.252 2.274 1.00 0.00 8 SER A CA 7
ATOM 4028 C C . SER A 1 8 ? -11.402 -4.052 1.327 1.00 0.00 8 SER A C 7
ATOM 4029 O O . SER A 1 8 ? -12.414 -3.408 1.057 1.00 0.00 8 SER A O 7
ATOM 4037 N N . CYS A 1 9 ? -10.195 -3.788 0.848 1.00 0.00 9 CYS A N 7
ATOM 4038 C CA . CYS A 1 9 ? -9.977 -2.677 -0.063 1.00 0.00 9 CYS A CA 7
ATOM 4039 C C . CYS A 1 9 ? -9.841 -3.238 -1.480 1.00 0.00 9 CYS A C 7
ATOM 4040 O O . CYS A 1 9 ? -9.650 -4.440 -1.660 1.00 0.00 9 CYS A O 7
ATOM 4047 N N . GLN A 1 10 ? -9.943 -2.340 -2.449 1.00 0.00 10 GLN A N 7
ATOM 4048 C CA . GLN A 1 10 ? -9.833 -2.730 -3.845 1.00 0.00 10 GLN A CA 7
ATOM 4049 C C . GLN A 1 10 ? -8.549 -3.530 -4.073 1.00 0.00 10 GLN A C 7
ATOM 4050 O O . GLN A 1 10 ? -8.601 -4.709 -4.422 1.00 0.00 10 GLN A O 7
ATOM 4064 N N . TYR A 1 11 ? -7.426 -2.858 -3.866 1.00 0.00 11 TYR A N 7
ATOM 4065 C CA . TYR A 1 11 ? -6.131 -3.491 -4.045 1.00 0.00 11 TYR A CA 7
ATOM 4066 C C . TYR A 1 11 ? -5.607 -4.051 -2.721 1.00 0.00 11 TYR A C 7
ATOM 4067 O O . TYR A 1 11 ? -6.196 -3.816 -1.667 1.00 0.00 11 TYR A O 7
ATOM 4085 N N . GLN A 1 12 ? -4.506 -4.782 -2.818 1.00 0.00 12 GLN A N 7
ATOM 4086 C CA . GLN A 1 12 ? -3.896 -5.377 -1.641 1.00 0.00 12 GLN A CA 7
ATOM 4087 C C . GLN A 1 12 ? -2.386 -5.133 -1.645 1.00 0.00 12 GLN A C 7
ATOM 4088 O O . GLN A 1 12 ? -1.764 -5.086 -2.705 1.00 0.00 12 GLN A O 7
ATOM 4102 N N . ASP A 1 13 ? -1.839 -4.984 -0.447 1.00 0.00 13 ASP A N 7
ATOM 4103 C CA . ASP A 1 13 ? -0.414 -4.746 -0.299 1.00 0.00 13 ASP A CA 7
ATOM 4104 C C . ASP A 1 13 ? 0.272 -6.040 0.145 1.00 0.00 13 ASP A C 7
ATOM 4105 O O . ASP A 1 13 ? 0.064 -6.505 1.265 1.00 0.00 13 ASP A O 7
ATOM 4114 N N . LEU A 1 14 ? 1.075 -6.586 -0.757 1.00 0.00 14 LEU A N 7
ATOM 4115 C CA . LEU A 1 14 ? 1.792 -7.817 -0.472 1.00 0.00 14 LEU A CA 7
ATOM 4116 C C . LEU A 1 14 ? 2.715 -7.599 0.728 1.00 0.00 14 LEU A C 7
ATOM 4117 O O . LEU A 1 14 ? 2.883 -8.492 1.557 1.00 0.00 14 LEU A O 7
ATOM 4133 N N . LEU A 1 15 ? 3.290 -6.406 0.783 1.00 0.00 15 LEU A N 7
ATOM 4134 C CA . LEU A 1 15 ? 4.192 -6.059 1.868 1.00 0.00 15 LEU A CA 7
ATOM 4135 C C . LEU A 1 15 ? 3.378 -5.796 3.137 1.00 0.00 15 LEU A C 7
ATOM 4136 O O . LEU A 1 15 ? 2.221 -5.386 3.063 1.00 0.00 15 LEU A O 7
ATOM 4152 N N . SER A 1 16 ? 4.016 -6.044 4.272 1.00 0.00 16 SER A N 7
ATOM 4153 C CA . SER A 1 16 ? 3.366 -5.840 5.556 1.00 0.00 16 SER A CA 7
ATOM 4154 C C . SER A 1 16 ? 4.001 -4.651 6.280 1.00 0.00 16 SER A C 7
ATOM 4155 O O . SER A 1 16 ? 4.256 -4.717 7.482 1.00 0.00 16 SER A O 7
ATOM 4163 N N . ASN A 1 17 ? 4.238 -3.593 5.519 1.00 0.00 17 ASN A N 7
ATOM 4164 C CA . ASN A 1 17 ? 4.839 -2.392 6.074 1.00 0.00 17 ASN A CA 7
ATOM 4165 C C . ASN A 1 17 ? 4.843 -1.292 5.011 1.00 0.00 17 ASN A C 7
ATOM 4166 O O . ASN A 1 17 ? 5.774 -0.490 4.947 1.00 0.00 17 ASN A O 7
ATOM 4177 N N . CYS A 1 18 ? 3.793 -1.289 4.204 1.00 0.00 18 CYS A N 7
ATOM 4178 C CA . CYS A 1 18 ? 3.664 -0.300 3.147 1.00 0.00 18 CYS A CA 7
ATOM 4179 C C . CYS A 1 18 ? 3.550 1.082 3.793 1.00 0.00 18 CYS A C 7
ATOM 4180 O O . CYS A 1 18 ? 4.361 1.966 3.523 1.00 0.00 18 CYS A O 7
ATOM 4187 N N . ASP A 1 19 ? 2.537 1.225 4.635 1.00 0.00 19 ASP A N 7
ATOM 4188 C CA . ASP A 1 19 ? 2.306 2.484 5.322 1.00 0.00 19 ASP A CA 7
ATOM 4189 C C . ASP A 1 19 ? 3.612 2.957 5.963 1.00 0.00 19 ASP A C 7
ATOM 4190 O O . ASP A 1 19 ? 4.163 3.986 5.574 1.00 0.00 19 ASP A O 7
ATOM 4199 N N . SER A 1 20 ? 4.071 2.182 6.936 1.00 0.00 20 SER A N 7
ATOM 4200 C CA . SER A 1 20 ? 5.302 2.508 7.635 1.00 0.00 20 SER A CA 7
ATOM 4201 C C . SER A 1 20 ? 6.345 3.029 6.644 1.00 0.00 20 SER A C 7
ATOM 4202 O O . SER A 1 20 ? 7.146 3.899 6.980 1.00 0.00 20 SER A O 7
ATOM 4210 N N . LEU A 1 21 ? 6.301 2.473 5.441 1.00 0.00 21 LEU A N 7
ATOM 4211 C CA . LEU A 1 21 ? 7.232 2.870 4.399 1.00 0.00 21 LEU A CA 7
ATOM 4212 C C . LEU A 1 21 ? 6.760 4.185 3.774 1.00 0.00 21 LEU A C 7
ATOM 4213 O O . LEU A 1 21 ? 7.487 5.177 3.784 1.00 0.00 21 LEU A O 7
ATOM 4229 N N . LYS A 1 22 ? 5.546 4.149 3.244 1.00 0.00 22 LYS A N 7
ATOM 4230 C CA . LYS A 1 22 ? 4.969 5.325 2.615 1.00 0.00 22 LYS A CA 7
ATOM 4231 C C . LYS A 1 22 ? 5.296 6.560 3.457 1.00 0.00 22 LYS A C 7
ATOM 4232 O O . LYS A 1 22 ? 5.510 7.644 2.917 1.00 0.00 22 LYS A O 7
ATOM 4251 N N . ASN A 1 23 ? 5.324 6.354 4.766 1.00 0.00 23 ASN A N 7
ATOM 4252 C CA . ASN A 1 23 ? 5.620 7.438 5.687 1.00 0.00 23 ASN A CA 7
ATOM 4253 C C . ASN A 1 23 ? 6.745 8.299 5.110 1.00 0.00 23 ASN A C 7
ATOM 4254 O O . ASN A 1 23 ? 6.556 9.489 4.860 1.00 0.00 23 ASN A O 7
ATOM 4265 N N . THR A 1 24 ? 7.892 7.665 4.914 1.00 0.00 24 THR A N 7
ATOM 4266 C CA . THR A 1 24 ? 9.047 8.358 4.370 1.00 0.00 24 THR A CA 7
ATOM 4267 C C . THR A 1 24 ? 9.395 7.810 2.984 1.00 0.00 24 THR A C 7
ATOM 4268 O O . THR A 1 24 ? 9.392 8.550 2.002 1.00 0.00 24 THR A O 7
ATOM 4279 N N . ALA A 1 25 ? 9.686 6.518 2.950 1.00 0.00 25 ALA A N 7
ATOM 4280 C CA . ALA A 1 25 ? 10.034 5.862 1.701 1.00 0.00 25 ALA A CA 7
ATOM 4281 C C . ALA A 1 25 ? 9.129 6.387 0.585 1.00 0.00 25 ALA A C 7
ATOM 4282 O O . ALA A 1 25 ? 9.614 6.849 -0.447 1.00 0.00 25 ALA A O 7
ATOM 4289 N N . GLY A 1 26 ? 7.830 6.298 0.829 1.00 0.00 26 GLY A N 7
ATOM 4290 C CA . GLY A 1 26 ? 6.853 6.758 -0.143 1.00 0.00 26 GLY A CA 7
ATOM 4291 C C . GLY A 1 26 ? 6.703 5.753 -1.287 1.00 0.00 26 GLY A C 7
ATOM 4292 O O . GLY A 1 26 ? 7.688 5.175 -1.744 1.00 0.00 26 GLY A O 7
ATOM 4296 N N . CYS A 1 27 ? 5.462 5.575 -1.717 1.00 0.00 27 CYS A N 7
ATOM 4297 C CA . CYS A 1 27 ? 5.170 4.650 -2.799 1.00 0.00 27 CYS A CA 7
ATOM 4298 C C . CYS A 1 27 ? 6.248 4.811 -3.873 1.00 0.00 27 CYS A C 7
ATOM 4299 O O . CYS A 1 27 ? 6.578 3.857 -4.575 1.00 0.00 27 CYS A O 7
ATOM 4306 N N . GLU A 1 28 ? 6.766 6.027 -3.967 1.00 0.00 28 GLU A N 7
ATOM 4307 C CA . GLU A 1 28 ? 7.800 6.326 -4.944 1.00 0.00 28 GLU A CA 7
ATOM 4308 C C . GLU A 1 28 ? 8.829 5.195 -4.991 1.00 0.00 28 GLU A C 7
ATOM 4309 O O . GLU A 1 28 ? 9.385 4.901 -6.048 1.00 0.00 28 GLU A O 7
ATOM 4321 N N . HIS A 1 29 ? 9.051 4.592 -3.833 1.00 0.00 29 HIS A N 7
ATOM 4322 C CA . HIS A 1 29 ? 10.003 3.499 -3.729 1.00 0.00 29 HIS A CA 7
ATOM 4323 C C . HIS A 1 29 ? 9.728 2.472 -4.829 1.00 0.00 29 HIS A C 7
ATOM 4324 O O . HIS A 1 29 ? 8.782 2.621 -5.600 1.00 0.00 29 HIS A O 7
ATOM 4338 N N . GLU A 1 30 ? 10.573 1.452 -4.866 1.00 0.00 30 GLU A N 7
ATOM 4339 C CA . GLU A 1 30 ? 10.433 0.400 -5.859 1.00 0.00 30 GLU A CA 7
ATOM 4340 C C . GLU A 1 30 ? 9.777 -0.834 -5.236 1.00 0.00 30 GLU A C 7
ATOM 4341 O O . GLU A 1 30 ? 9.164 -1.636 -5.938 1.00 0.00 30 GLU A O 7
ATOM 4353 N N . LEU A 1 31 ? 9.928 -0.946 -3.924 1.00 0.00 31 LEU A N 7
ATOM 4354 C CA . LEU A 1 31 ? 9.357 -2.069 -3.199 1.00 0.00 31 LEU A CA 7
ATOM 4355 C C . LEU A 1 31 ? 7.864 -1.821 -2.978 1.00 0.00 31 LEU A C 7
ATOM 4356 O O . LEU A 1 31 ? 7.055 -2.741 -3.093 1.00 0.00 31 LEU A O 7
ATOM 4372 N N . LEU A 1 32 ? 7.543 -0.574 -2.664 1.00 0.00 32 LEU A N 7
ATOM 4373 C CA . LEU A 1 32 ? 6.161 -0.195 -2.426 1.00 0.00 32 LEU A CA 7
ATOM 4374 C C . LEU A 1 32 ? 5.666 0.668 -3.589 1.00 0.00 32 LEU A C 7
ATOM 4375 O O . LEU A 1 32 ? 4.929 1.631 -3.382 1.00 0.00 32 LEU A O 7
ATOM 4391 N N . LYS A 1 33 ? 6.091 0.291 -4.786 1.00 0.00 33 LYS A N 7
ATOM 4392 C CA . LYS A 1 33 ? 5.700 1.018 -5.981 1.00 0.00 33 LYS A CA 7
ATOM 4393 C C . LYS A 1 33 ? 4.367 0.470 -6.494 1.00 0.00 33 LYS A C 7
ATOM 4394 O O . LYS A 1 33 ? 3.436 1.231 -6.752 1.00 0.00 33 LYS A O 7
ATOM 4413 N N . GLU A 1 34 ? 4.317 -0.848 -6.625 1.00 0.00 34 GLU A N 7
ATOM 4414 C CA . GLU A 1 34 ? 3.113 -1.507 -7.102 1.00 0.00 34 GLU A CA 7
ATOM 4415 C C . GLU A 1 34 ? 2.619 -2.522 -6.069 1.00 0.00 34 GLU A C 7
ATOM 4416 O O . GLU A 1 34 ? 1.416 -2.658 -5.853 1.00 0.00 34 GLU A O 7
ATOM 4428 N N . LYS A 1 35 ? 3.574 -3.209 -5.459 1.00 0.00 35 LYS A N 7
ATOM 4429 C CA . LYS A 1 35 ? 3.251 -4.208 -4.454 1.00 0.00 35 LYS A CA 7
ATOM 4430 C C . LYS A 1 35 ? 2.505 -3.539 -3.297 1.00 0.00 35 LYS A C 7
ATOM 4431 O O . LYS A 1 35 ? 1.856 -4.214 -2.499 1.00 0.00 35 LYS A O 7
ATOM 4450 N N . CYS A 1 36 ? 2.622 -2.220 -3.244 1.00 0.00 36 CYS A N 7
ATOM 4451 C CA . CYS A 1 36 ? 1.967 -1.452 -2.199 1.00 0.00 36 CYS A CA 7
ATOM 4452 C C . CYS A 1 36 ? 0.875 -0.596 -2.844 1.00 0.00 36 CYS A C 7
ATOM 4453 O O . CYS A 1 36 ? 0.683 0.559 -2.468 1.00 0.00 36 CYS A O 7
ATOM 4460 N N . LYS A 1 37 ? 0.188 -1.196 -3.805 1.00 0.00 37 LYS A N 7
ATOM 4461 C CA . LYS A 1 37 ? -0.880 -0.503 -4.506 1.00 0.00 37 LYS A CA 7
ATOM 4462 C C . LYS A 1 37 ? -1.827 0.131 -3.485 1.00 0.00 37 LYS A C 7
ATOM 4463 O O . LYS A 1 37 ? -1.967 1.352 -3.438 1.00 0.00 37 LYS A O 7
ATOM 4482 N N . ALA A 1 38 ? -2.453 -0.728 -2.694 1.00 0.00 38 ALA A N 7
ATOM 4483 C CA . ALA A 1 38 ? -3.383 -0.267 -1.677 1.00 0.00 38 ALA A CA 7
ATOM 4484 C C . ALA A 1 38 ? -2.825 0.995 -1.016 1.00 0.00 38 ALA A C 7
ATOM 4485 O O . ALA A 1 38 ? -3.393 2.077 -1.158 1.00 0.00 38 ALA A O 7
ATOM 4492 N N . THR A 1 39 ? -1.721 0.814 -0.308 1.00 0.00 39 THR A N 7
ATOM 4493 C CA . THR A 1 39 ? -1.080 1.925 0.376 1.00 0.00 39 THR A CA 7
ATOM 4494 C C . THR A 1 39 ? -1.017 3.150 -0.539 1.00 0.00 39 THR A C 7
ATOM 4495 O O . THR A 1 39 ? -1.133 4.283 -0.075 1.00 0.00 39 THR A O 7
ATOM 4506 N N . CYS A 1 40 ? -0.835 2.880 -1.824 1.00 0.00 40 CYS A N 7
ATOM 4507 C CA . CYS A 1 40 ? -0.756 3.946 -2.808 1.00 0.00 40 CYS A CA 7
ATOM 4508 C C . CYS A 1 40 ? -2.173 4.451 -3.084 1.00 0.00 40 CYS A C 7
ATOM 4509 O O . CYS A 1 40 ? -2.527 5.563 -2.694 1.00 0.00 40 CYS A O 7
ATOM 4516 N N . LEU A 1 41 ? -2.947 3.610 -3.755 1.00 0.00 41 LEU A N 7
ATOM 4517 C CA . LEU A 1 41 ? -4.318 3.957 -4.088 1.00 0.00 41 LEU A CA 7
ATOM 4518 C C . LEU A 1 41 ? -5.173 3.913 -2.819 1.00 0.00 41 LEU A C 7
ATOM 4519 O O . LEU A 1 41 ? -5.530 4.955 -2.271 1.00 0.00 41 LEU A O 7
ATOM 4535 N N . CYS A 1 42 ? -5.477 2.697 -2.391 1.00 0.00 42 CYS A N 7
ATOM 4536 C CA . CYS A 1 42 ? -6.283 2.503 -1.198 1.00 0.00 42 CYS A CA 7
ATOM 4537 C C . CYS A 1 42 ? -5.792 3.476 -0.124 1.00 0.00 42 CYS A C 7
ATOM 4538 O O . CYS A 1 42 ? -4.624 3.861 -0.116 1.00 0.00 42 CYS A O 7
ATOM 4545 N N . GLU A 1 43 ? -6.710 3.846 0.758 1.00 0.00 43 GLU A N 7
ATOM 4546 C CA . GLU A 1 43 ? -6.385 4.767 1.834 1.00 0.00 43 GLU A CA 7
ATOM 4547 C C . GLU A 1 43 ? -6.325 4.022 3.169 1.00 0.00 43 GLU A C 7
ATOM 4548 O O . GLU A 1 43 ? -7.208 3.225 3.480 1.00 0.00 43 GLU A O 7
ATOM 4560 N N . SER A 1 44 ? -5.273 4.308 3.923 1.00 0.00 44 SER A N 7
ATOM 4561 C CA . SER A 1 44 ? -5.086 3.676 5.218 1.00 0.00 44 SER A CA 7
ATOM 4562 C C . SER A 1 44 ? -5.878 4.429 6.288 1.00 0.00 44 SER A C 7
ATOM 4563 O O . SER A 1 44 ? -6.717 3.844 6.971 1.00 0.00 44 SER A O 7
ATOM 4571 N N . GLY A 1 45 ? -5.584 5.716 6.400 1.00 0.00 45 GLY A N 7
ATOM 4572 C CA . GLY A 1 45 ? -6.259 6.556 7.375 1.00 0.00 45 GLY A CA 7
ATOM 4573 C C . GLY A 1 45 ? -5.954 8.035 7.130 1.00 0.00 45 GLY A C 7
ATOM 4574 O O . GLY A 1 45 ? -4.946 8.370 6.509 1.00 0.00 45 GLY A O 7
ATOM 4578 N N . PRO A 1 46 ? -6.866 8.903 7.645 1.00 0.00 46 PRO A N 7
ATOM 4579 C CA . PRO A 1 46 ? -6.704 10.338 7.488 1.00 0.00 46 PRO A CA 7
ATOM 4580 C C . PRO A 1 46 ? -5.617 10.873 8.423 1.00 0.00 46 PRO A C 7
ATOM 4581 O O . PRO A 1 46 ? -5.841 11.013 9.624 1.00 0.00 46 PRO A O 7
ATOM 4592 N N . SER A 1 47 ? -4.464 11.156 7.836 1.00 0.00 47 SER A N 7
ATOM 4593 C CA . SER A 1 47 ? -3.342 11.672 8.601 1.00 0.00 47 SER A CA 7
ATOM 4594 C C . SER A 1 47 ? -2.229 12.129 7.655 1.00 0.00 47 SER A C 7
ATOM 4595 O O . SER A 1 47 ? -1.348 11.346 7.303 1.00 0.00 47 SER A O 7
ATOM 4603 N N . SER A 1 48 ? -2.306 13.395 7.271 1.00 0.00 48 SER A N 7
ATOM 4604 C CA . SER A 1 48 ? -1.316 13.966 6.373 1.00 0.00 48 SER A CA 7
ATOM 4605 C C . SER A 1 48 ? -0.887 15.345 6.876 1.00 0.00 48 SER A C 7
ATOM 4606 O O . SER A 1 48 ? -1.716 16.127 7.339 1.00 0.00 48 SER A O 7
ATOM 4614 N N . GLY A 1 49 ? 0.408 15.602 6.769 1.00 0.00 49 GLY A N 7
ATOM 4615 C CA . GLY A 1 49 ? 0.958 16.874 7.208 1.00 0.00 49 GLY A CA 7
ATOM 4616 C C . GLY A 1 49 ? 2.470 16.774 7.420 1.00 0.00 49 GLY A C 7
ATOM 4617 O O . GLY A 1 49 ? 3.205 16.396 6.510 1.00 0.00 49 GLY A O 7
ATOM 4621 N N . GLY A 1 1 ? -11.626 7.602 11.129 1.00 0.00 1 GLY A N 8
ATOM 4622 C CA . GLY A 1 1 ? -11.243 6.213 11.315 1.00 0.00 1 GLY A CA 8
ATOM 4623 C C . GLY A 1 1 ? -11.377 5.799 12.782 1.00 0.00 1 GLY A C 8
ATOM 4624 O O . GLY A 1 1 ? -11.283 6.636 13.678 1.00 0.00 1 GLY A O 8
ATOM 4628 N N . SER A 1 2 ? -11.595 4.507 12.981 1.00 0.00 2 SER A N 8
ATOM 4629 C CA . SER A 1 2 ? -11.743 3.971 14.323 1.00 0.00 2 SER A CA 8
ATOM 4630 C C . SER A 1 2 ? -10.370 3.632 14.906 1.00 0.00 2 SER A C 8
ATOM 4631 O O . SER A 1 2 ? -9.988 4.155 15.951 1.00 0.00 2 SER A O 8
ATOM 4639 N N . SER A 1 3 ? -9.665 2.757 14.203 1.00 0.00 3 SER A N 8
ATOM 4640 C CA . SER A 1 3 ? -8.342 2.341 14.638 1.00 0.00 3 SER A CA 8
ATOM 4641 C C . SER A 1 3 ? -7.648 1.555 13.523 1.00 0.00 3 SER A C 8
ATOM 4642 O O . SER A 1 3 ? -8.261 0.697 12.890 1.00 0.00 3 SER A O 8
ATOM 4650 N N . GLY A 1 4 ? -6.379 1.877 13.317 1.00 0.00 4 GLY A N 8
ATOM 4651 C CA . GLY A 1 4 ? -5.596 1.211 12.290 1.00 0.00 4 GLY A CA 8
ATOM 4652 C C . GLY A 1 4 ? -6.374 1.127 10.976 1.00 0.00 4 GLY A C 8
ATOM 4653 O O . GLY A 1 4 ? -7.099 2.054 10.619 1.00 0.00 4 GLY A O 8
ATOM 4657 N N . SER A 1 5 ? -6.197 0.006 10.292 1.00 0.00 5 SER A N 8
ATOM 4658 C CA . SER A 1 5 ? -6.874 -0.212 9.025 1.00 0.00 5 SER A CA 8
ATOM 4659 C C . SER A 1 5 ? -6.829 -1.697 8.656 1.00 0.00 5 SER A C 8
ATOM 4660 O O . SER A 1 5 ? -6.030 -2.107 7.816 1.00 0.00 5 SER A O 8
ATOM 4668 N N . SER A 1 6 ? -7.697 -2.461 9.303 1.00 0.00 6 SER A N 8
ATOM 4669 C CA . SER A 1 6 ? -7.767 -3.890 9.053 1.00 0.00 6 SER A CA 8
ATOM 4670 C C . SER A 1 6 ? -9.088 -4.238 8.364 1.00 0.00 6 SER A C 8
ATOM 4671 O O . SER A 1 6 ? -10.133 -4.298 9.011 1.00 0.00 6 SER A O 8
ATOM 4679 N N . GLY A 1 7 ? -8.999 -4.457 7.060 1.00 0.00 7 GLY A N 8
ATOM 4680 C CA . GLY A 1 7 ? -10.174 -4.796 6.276 1.00 0.00 7 GLY A CA 8
ATOM 4681 C C . GLY A 1 7 ? -9.786 -5.573 5.016 1.00 0.00 7 GLY A C 8
ATOM 4682 O O . GLY A 1 7 ? -9.324 -6.710 5.101 1.00 0.00 7 GLY A O 8
ATOM 4686 N N . SER A 1 8 ? -9.989 -4.928 3.877 1.00 0.00 8 SER A N 8
ATOM 4687 C CA . SER A 1 8 ? -9.667 -5.544 2.601 1.00 0.00 8 SER A CA 8
ATOM 4688 C C . SER A 1 8 ? -9.282 -4.469 1.583 1.00 0.00 8 SER A C 8
ATOM 4689 O O . SER A 1 8 ? -8.197 -4.516 1.005 1.00 0.00 8 SER A O 8
ATOM 4697 N N . CYS A 1 9 ? -10.193 -3.525 1.394 1.00 0.00 9 CYS A N 8
ATOM 4698 C CA . CYS A 1 9 ? -9.962 -2.440 0.456 1.00 0.00 9 CYS A CA 8
ATOM 4699 C C . CYS A 1 9 ? -9.861 -3.034 -0.950 1.00 0.00 9 CYS A C 8
ATOM 4700 O O . CYS A 1 9 ? -9.758 -4.250 -1.109 1.00 0.00 9 CYS A O 8
ATOM 4707 N N . GLN A 1 10 ? -9.892 -2.149 -1.936 1.00 0.00 10 GLN A N 8
ATOM 4708 C CA . GLN A 1 10 ? -9.804 -2.571 -3.324 1.00 0.00 10 GLN A CA 8
ATOM 4709 C C . GLN A 1 10 ? -8.567 -3.445 -3.536 1.00 0.00 10 GLN A C 8
ATOM 4710 O O . GLN A 1 10 ? -8.685 -4.637 -3.817 1.00 0.00 10 GLN A O 8
ATOM 4724 N N . TYR A 1 11 ? -7.408 -2.819 -3.393 1.00 0.00 11 TYR A N 8
ATOM 4725 C CA . TYR A 1 11 ? -6.150 -3.526 -3.565 1.00 0.00 11 TYR A CA 8
ATOM 4726 C C . TYR A 1 11 ? -5.656 -4.099 -2.235 1.00 0.00 11 TYR A C 8
ATOM 4727 O O . TYR A 1 11 ? -6.099 -3.674 -1.169 1.00 0.00 11 TYR A O 8
ATOM 4745 N N . GLN A 1 12 ? -4.746 -5.056 -2.341 1.00 0.00 12 GLN A N 8
ATOM 4746 C CA . GLN A 1 12 ? -4.188 -5.693 -1.161 1.00 0.00 12 GLN A CA 8
ATOM 4747 C C . GLN A 1 12 ? -2.664 -5.771 -1.270 1.00 0.00 12 GLN A C 8
ATOM 4748 O O . GLN A 1 12 ? -2.130 -6.664 -1.927 1.00 0.00 12 GLN A O 8
ATOM 4762 N N . ASP A 1 13 ? -2.006 -4.825 -0.616 1.00 0.00 13 ASP A N 8
ATOM 4763 C CA . ASP A 1 13 ? -0.554 -4.775 -0.632 1.00 0.00 13 ASP A CA 8
ATOM 4764 C C . ASP A 1 13 ? 0.003 -6.118 -0.155 1.00 0.00 13 ASP A C 8
ATOM 4765 O O . ASP A 1 13 ? -0.308 -6.567 0.947 1.00 0.00 13 ASP A O 8
ATOM 4774 N N . LEU A 1 14 ? 0.816 -6.722 -1.009 1.00 0.00 14 LEU A N 8
ATOM 4775 C CA . LEU A 1 14 ? 1.419 -8.005 -0.689 1.00 0.00 14 LEU A CA 8
ATOM 4776 C C . LEU A 1 14 ? 2.387 -7.830 0.483 1.00 0.00 14 LEU A C 8
ATOM 4777 O O . LEU A 1 14 ? 2.610 -8.762 1.253 1.00 0.00 14 LEU A O 8
ATOM 4793 N N . LEU A 1 15 ? 2.937 -6.628 0.580 1.00 0.00 15 LEU A N 8
ATOM 4794 C CA . LEU A 1 15 ? 3.876 -6.319 1.645 1.00 0.00 15 LEU A CA 8
ATOM 4795 C C . LEU A 1 15 ? 3.121 -6.213 2.971 1.00 0.00 15 LEU A C 8
ATOM 4796 O O . LEU A 1 15 ? 1.894 -6.300 2.999 1.00 0.00 15 LEU A O 8
ATOM 4812 N N . SER A 1 16 ? 3.885 -6.026 4.037 1.00 0.00 16 SER A N 8
ATOM 4813 C CA . SER A 1 16 ? 3.302 -5.906 5.363 1.00 0.00 16 SER A CA 8
ATOM 4814 C C . SER A 1 16 ? 3.992 -4.782 6.138 1.00 0.00 16 SER A C 8
ATOM 4815 O O . SER A 1 16 ? 4.288 -4.930 7.322 1.00 0.00 16 SER A O 8
ATOM 4823 N N . ASN A 1 17 ? 4.226 -3.681 5.438 1.00 0.00 17 ASN A N 8
ATOM 4824 C CA . ASN A 1 17 ? 4.875 -2.532 6.045 1.00 0.00 17 ASN A CA 8
ATOM 4825 C C . ASN A 1 17 ? 4.930 -1.388 5.031 1.00 0.00 17 ASN A C 8
ATOM 4826 O O . ASN A 1 17 ? 5.941 -0.695 4.925 1.00 0.00 17 ASN A O 8
ATOM 4837 N N . CYS A 1 18 ? 3.830 -1.225 4.311 1.00 0.00 18 CYS A N 8
ATOM 4838 C CA . CYS A 1 18 ? 3.740 -0.176 3.309 1.00 0.00 18 CYS A CA 8
ATOM 4839 C C . CYS A 1 18 ? 3.611 1.167 4.030 1.00 0.00 18 CYS A C 8
ATOM 4840 O O . CYS A 1 18 ? 4.440 2.057 3.844 1.00 0.00 18 CYS A O 8
ATOM 4847 N N . ASP A 1 19 ? 2.565 1.272 4.836 1.00 0.00 19 ASP A N 8
ATOM 4848 C CA . ASP A 1 19 ? 2.317 2.492 5.585 1.00 0.00 19 ASP A CA 8
ATOM 4849 C C . ASP A 1 19 ? 3.620 2.960 6.235 1.00 0.00 19 ASP A C 8
ATOM 4850 O O . ASP A 1 19 ? 4.088 4.067 5.969 1.00 0.00 19 ASP A O 8
ATOM 4859 N N . SER A 1 20 ? 4.170 2.095 7.074 1.00 0.00 20 SER A N 8
ATOM 4860 C CA . SER A 1 20 ? 5.411 2.406 7.764 1.00 0.00 20 SER A CA 8
ATOM 4861 C C . SER A 1 20 ? 6.421 3.001 6.780 1.00 0.00 20 SER A C 8
ATOM 4862 O O . SER A 1 20 ? 7.213 3.868 7.147 1.00 0.00 20 SER A O 8
ATOM 4870 N N . LEU A 1 21 ? 6.361 2.511 5.551 1.00 0.00 21 LEU A N 8
ATOM 4871 C CA . LEU A 1 21 ? 7.261 2.983 4.512 1.00 0.00 21 LEU A CA 8
ATOM 4872 C C . LEU A 1 21 ? 6.750 4.319 3.969 1.00 0.00 21 LEU A C 8
ATOM 4873 O O . LEU A 1 21 ? 7.503 5.288 3.887 1.00 0.00 21 LEU A O 8
ATOM 4889 N N . LYS A 1 22 ? 5.474 4.328 3.614 1.00 0.00 22 LYS A N 8
ATOM 4890 C CA . LYS A 1 22 ? 4.853 5.529 3.081 1.00 0.00 22 LYS A CA 8
ATOM 4891 C C . LYS A 1 22 ? 5.323 6.741 3.888 1.00 0.00 22 LYS A C 8
ATOM 4892 O O . LYS A 1 22 ? 5.388 7.852 3.365 1.00 0.00 22 LYS A O 8
ATOM 4911 N N . ASN A 1 23 ? 5.638 6.486 5.150 1.00 0.00 23 ASN A N 8
ATOM 4912 C CA . ASN A 1 23 ? 6.100 7.542 6.034 1.00 0.00 23 ASN A CA 8
ATOM 4913 C C . ASN A 1 23 ? 7.042 8.470 5.265 1.00 0.00 23 ASN A C 8
ATOM 4914 O O . ASN A 1 23 ? 6.748 9.651 5.088 1.00 0.00 23 ASN A O 8
ATOM 4925 N N . THR A 1 24 ? 8.156 7.900 4.828 1.00 0.00 24 THR A N 8
ATOM 4926 C CA . THR A 1 24 ? 9.143 8.662 4.081 1.00 0.00 24 THR A CA 8
ATOM 4927 C C . THR A 1 24 ? 9.471 7.960 2.762 1.00 0.00 24 THR A C 8
ATOM 4928 O O . THR A 1 24 ? 9.577 8.607 1.721 1.00 0.00 24 THR A O 8
ATOM 4939 N N . ALA A 1 25 ? 9.624 6.647 2.849 1.00 0.00 25 ALA A N 8
ATOM 4940 C CA . ALA A 1 25 ? 9.938 5.851 1.675 1.00 0.00 25 ALA A CA 8
ATOM 4941 C C . ALA A 1 25 ? 9.133 6.370 0.481 1.00 0.00 25 ALA A C 8
ATOM 4942 O O . ALA A 1 25 ? 9.696 6.664 -0.571 1.00 0.00 25 ALA A O 8
ATOM 4949 N N . GLY A 1 26 ? 7.827 6.466 0.686 1.00 0.00 26 GLY A N 8
ATOM 4950 C CA . GLY A 1 26 ? 6.939 6.944 -0.359 1.00 0.00 26 GLY A CA 8
ATOM 4951 C C . GLY A 1 26 ? 6.794 5.905 -1.473 1.00 0.00 26 GLY A C 8
ATOM 4952 O O . GLY A 1 26 ? 7.782 5.318 -1.912 1.00 0.00 26 GLY A O 8
ATOM 4956 N N . CYS A 1 27 ? 5.555 5.709 -1.898 1.00 0.00 27 CYS A N 8
ATOM 4957 C CA . CYS A 1 27 ? 5.267 4.751 -2.952 1.00 0.00 27 CYS A CA 8
ATOM 4958 C C . CYS A 1 27 ? 6.349 4.880 -4.026 1.00 0.00 27 CYS A C 8
ATOM 4959 O O . CYS A 1 27 ? 6.719 3.893 -4.662 1.00 0.00 27 CYS A O 8
ATOM 4966 N N . GLU A 1 28 ? 6.827 6.104 -4.196 1.00 0.00 28 GLU A N 8
ATOM 4967 C CA . GLU A 1 28 ? 7.859 6.374 -5.182 1.00 0.00 28 GLU A CA 8
ATOM 4968 C C . GLU A 1 28 ? 8.912 5.265 -5.166 1.00 0.00 28 GLU A C 8
ATOM 4969 O O . GLU A 1 28 ? 9.508 4.955 -6.197 1.00 0.00 28 GLU A O 8
ATOM 4981 N N . HIS A 1 29 ? 9.109 4.696 -3.986 1.00 0.00 29 HIS A N 8
ATOM 4982 C CA . HIS A 1 29 ? 10.080 3.628 -3.823 1.00 0.00 29 HIS A CA 8
ATOM 4983 C C . HIS A 1 29 ? 9.823 2.537 -4.864 1.00 0.00 29 HIS A C 8
ATOM 4984 O O . HIS A 1 29 ? 8.865 2.620 -5.632 1.00 0.00 29 HIS A O 8
ATOM 4998 N N . GLU A 1 30 ? 10.695 1.540 -4.858 1.00 0.00 30 GLU A N 8
ATOM 4999 C CA . GLU A 1 30 ? 10.575 0.434 -5.793 1.00 0.00 30 GLU A CA 8
ATOM 5000 C C . GLU A 1 30 ? 9.979 -0.790 -5.094 1.00 0.00 30 GLU A C 8
ATOM 5001 O O . GLU A 1 30 ? 9.540 -1.732 -5.751 1.00 0.00 30 GLU A O 8
ATOM 5013 N N . LEU A 1 31 ? 9.983 -0.736 -3.770 1.00 0.00 31 LEU A N 8
ATOM 5014 C CA . LEU A 1 31 ? 9.449 -1.828 -2.974 1.00 0.00 31 LEU A CA 8
ATOM 5015 C C . LEU A 1 31 ? 7.944 -1.626 -2.784 1.00 0.00 31 LEU A C 8
ATOM 5016 O O . LEU A 1 31 ? 7.177 -2.587 -2.811 1.00 0.00 31 LEU A O 8
ATOM 5032 N N . LEU A 1 32 ? 7.568 -0.369 -2.596 1.00 0.00 32 LEU A N 8
ATOM 5033 C CA . LEU A 1 32 ? 6.169 -0.029 -2.401 1.00 0.00 32 LEU A CA 8
ATOM 5034 C C . LEU A 1 32 ? 5.669 0.767 -3.608 1.00 0.00 32 LEU A C 8
ATOM 5035 O O . LEU A 1 32 ? 4.933 1.740 -3.453 1.00 0.00 32 LEU A O 8
ATOM 5051 N N . LYS A 1 33 ? 6.088 0.323 -4.784 1.00 0.00 33 LYS A N 8
ATOM 5052 C CA . LYS A 1 33 ? 5.692 0.981 -6.017 1.00 0.00 33 LYS A CA 8
ATOM 5053 C C . LYS A 1 33 ? 4.392 0.358 -6.528 1.00 0.00 33 LYS A C 8
ATOM 5054 O O . LYS A 1 33 ? 3.438 1.070 -6.838 1.00 0.00 33 LYS A O 8
ATOM 5073 N N . GLU A 1 34 ? 4.396 -0.965 -6.601 1.00 0.00 34 GLU A N 8
ATOM 5074 C CA . GLU A 1 34 ? 3.229 -1.692 -7.070 1.00 0.00 34 GLU A CA 8
ATOM 5075 C C . GLU A 1 34 ? 2.743 -2.666 -5.994 1.00 0.00 34 GLU A C 8
ATOM 5076 O O . GLU A 1 34 ? 1.539 -2.833 -5.801 1.00 0.00 34 GLU A O 8
ATOM 5088 N N . LYS A 1 35 ? 3.703 -3.283 -5.322 1.00 0.00 35 LYS A N 8
ATOM 5089 C CA . LYS A 1 35 ? 3.388 -4.235 -4.270 1.00 0.00 35 LYS A CA 8
ATOM 5090 C C . LYS A 1 35 ? 2.624 -3.521 -3.154 1.00 0.00 35 LYS A C 8
ATOM 5091 O O . LYS A 1 35 ? 2.025 -4.167 -2.295 1.00 0.00 35 LYS A O 8
ATOM 5110 N N . CYS A 1 36 ? 2.669 -2.197 -3.202 1.00 0.00 36 CYS A N 8
ATOM 5111 C CA . CYS A 1 36 ? 1.988 -1.389 -2.205 1.00 0.00 36 CYS A CA 8
ATOM 5112 C C . CYS A 1 36 ? 0.908 -0.566 -2.910 1.00 0.00 36 CYS A C 8
ATOM 5113 O O . CYS A 1 36 ? 0.728 0.614 -2.612 1.00 0.00 36 CYS A O 8
ATOM 5120 N N . LYS A 1 37 ? 0.217 -1.222 -3.831 1.00 0.00 37 LYS A N 8
ATOM 5121 C CA . LYS A 1 37 ? -0.841 -0.566 -4.580 1.00 0.00 37 LYS A CA 8
ATOM 5122 C C . LYS A 1 37 ? -1.836 0.065 -3.604 1.00 0.00 37 LYS A C 8
ATOM 5123 O O . LYS A 1 37 ? -1.983 1.285 -3.564 1.00 0.00 37 LYS A O 8
ATOM 5142 N N . ALA A 1 38 ? -2.494 -0.796 -2.842 1.00 0.00 38 ALA A N 8
ATOM 5143 C CA . ALA A 1 38 ? -3.472 -0.338 -1.868 1.00 0.00 38 ALA A CA 8
ATOM 5144 C C . ALA A 1 38 ? -2.920 0.886 -1.136 1.00 0.00 38 ALA A C 8
ATOM 5145 O O . ALA A 1 38 ? -3.509 1.965 -1.193 1.00 0.00 38 ALA A O 8
ATOM 5152 N N . THR A 1 39 ? -1.797 0.679 -0.464 1.00 0.00 39 THR A N 8
ATOM 5153 C CA . THR A 1 39 ? -1.160 1.752 0.279 1.00 0.00 39 THR A CA 8
ATOM 5154 C C . THR A 1 39 ? -1.058 3.011 -0.584 1.00 0.00 39 THR A C 8
ATOM 5155 O O . THR A 1 39 ? -1.114 4.127 -0.070 1.00 0.00 39 THR A O 8
ATOM 5166 N N . CYS A 1 40 ? -0.911 2.790 -1.882 1.00 0.00 40 CYS A N 8
ATOM 5167 C CA . CYS A 1 40 ? -0.801 3.892 -2.822 1.00 0.00 40 CYS A CA 8
ATOM 5168 C C . CYS A 1 40 ? -2.209 4.409 -3.123 1.00 0.00 40 CYS A C 8
ATOM 5169 O O . CYS A 1 40 ? -2.551 5.535 -2.764 1.00 0.00 40 CYS A O 8
ATOM 5176 N N . LEU A 1 41 ? -2.988 3.562 -3.779 1.00 0.00 41 LEU A N 8
ATOM 5177 C CA . LEU A 1 41 ? -4.352 3.920 -4.133 1.00 0.00 41 LEU A CA 8
ATOM 5178 C C . LEU A 1 41 ? -5.221 3.903 -2.874 1.00 0.00 41 LEU A C 8
ATOM 5179 O O . LEU A 1 41 ? -5.570 4.955 -2.342 1.00 0.00 41 LEU A O 8
ATOM 5195 N N . CYS A 1 42 ? -5.546 2.696 -2.434 1.00 0.00 42 CYS A N 8
ATOM 5196 C CA . CYS A 1 42 ? -6.368 2.528 -1.248 1.00 0.00 42 CYS A CA 8
ATOM 5197 C C . CYS A 1 42 ? -5.873 3.503 -0.178 1.00 0.00 42 CYS A C 8
ATOM 5198 O O . CYS A 1 42 ? -4.678 3.781 -0.092 1.00 0.00 42 CYS A O 8
ATOM 5205 N N . GLU A 1 43 ? -6.817 3.996 0.611 1.00 0.00 43 GLU A N 8
ATOM 5206 C CA . GLU A 1 43 ? -6.491 4.934 1.671 1.00 0.00 43 GLU A CA 8
ATOM 5207 C C . GLU A 1 43 ? -6.022 6.264 1.078 1.00 0.00 43 GLU A C 8
ATOM 5208 O O . GLU A 1 43 ? -5.626 6.324 -0.085 1.00 0.00 43 GLU A O 8
ATOM 5220 N N . SER A 1 44 ? -6.083 7.298 1.904 1.00 0.00 44 SER A N 8
ATOM 5221 C CA . SER A 1 44 ? -5.670 8.624 1.476 1.00 0.00 44 SER A CA 8
ATOM 5222 C C . SER A 1 44 ? -6.489 9.060 0.259 1.00 0.00 44 SER A C 8
ATOM 5223 O O . SER A 1 44 ? -6.279 8.562 -0.846 1.00 0.00 44 SER A O 8
ATOM 5231 N N . GLY A 1 45 ? -7.406 9.985 0.504 1.00 0.00 45 GLY A N 8
ATOM 5232 C CA . GLY A 1 45 ? -8.257 10.493 -0.558 1.00 0.00 45 GLY A CA 8
ATOM 5233 C C . GLY A 1 45 ? -9.681 10.734 -0.051 1.00 0.00 45 GLY A C 8
ATOM 5234 O O . GLY A 1 45 ? -9.933 10.680 1.151 1.00 0.00 45 GLY A O 8
ATOM 5238 N N . PRO A 1 46 ? -10.598 11.002 -1.019 1.00 0.00 46 PRO A N 8
ATOM 5239 C CA . PRO A 1 46 ? -11.989 11.251 -0.683 1.00 0.00 46 PRO A CA 8
ATOM 5240 C C . PRO A 1 46 ? -12.706 9.950 -0.315 1.00 0.00 46 PRO A C 8
ATOM 5241 O O . PRO A 1 46 ? -12.244 8.864 -0.659 1.00 0.00 46 PRO A O 8
ATOM 5252 N N . SER A 1 47 ? -13.824 10.104 0.380 1.00 0.00 47 SER A N 8
ATOM 5253 C CA . SER A 1 47 ? -14.609 8.956 0.798 1.00 0.00 47 SER A CA 8
ATOM 5254 C C . SER A 1 47 ? -16.069 9.140 0.381 1.00 0.00 47 SER A C 8
ATOM 5255 O O . SER A 1 47 ? -16.618 8.317 -0.351 1.00 0.00 47 SER A O 8
ATOM 5263 N N . SER A 1 48 ? -16.657 10.224 0.864 1.00 0.00 48 SER A N 8
ATOM 5264 C CA . SER A 1 48 ? -18.043 10.527 0.551 1.00 0.00 48 SER A CA 8
ATOM 5265 C C . SER A 1 48 ? -18.160 11.005 -0.898 1.00 0.00 48 SER A C 8
ATOM 5266 O O . SER A 1 48 ? -17.470 11.940 -1.304 1.00 0.00 48 SER A O 8
ATOM 5274 N N . GLY A 1 49 ? -19.037 10.343 -1.638 1.00 0.00 49 GLY A N 8
ATOM 5275 C CA . GLY A 1 49 ? -19.252 10.689 -3.032 1.00 0.00 49 GLY A CA 8
ATOM 5276 C C . GLY A 1 49 ? -20.581 11.425 -3.216 1.00 0.00 49 GLY A C 8
ATOM 5277 O O . GLY A 1 49 ? -21.317 11.158 -4.165 1.00 0.00 49 GLY A O 8
ATOM 5281 N N . GLY A 1 1 ? -16.931 -13.210 5.938 1.00 0.00 1 GLY A N 9
ATOM 5282 C CA . GLY A 1 1 ? -15.483 -13.111 5.891 1.00 0.00 1 GLY A CA 9
ATOM 5283 C C . GLY A 1 1 ? -14.913 -12.743 7.262 1.00 0.00 1 GLY A C 9
ATOM 5284 O O . GLY A 1 1 ? -15.575 -12.925 8.283 1.00 0.00 1 GLY A O 9
ATOM 5288 N N . SER A 1 2 ? -13.691 -12.232 7.242 1.00 0.00 2 SER A N 9
ATOM 5289 C CA . SER A 1 2 ? -13.024 -11.837 8.472 1.00 0.00 2 SER A CA 9
ATOM 5290 C C . SER A 1 2 ? -12.297 -10.506 8.268 1.00 0.00 2 SER A C 9
ATOM 5291 O O . SER A 1 2 ? -11.203 -10.473 7.706 1.00 0.00 2 SER A O 9
ATOM 5299 N N . SER A 1 3 ? -12.933 -9.443 8.737 1.00 0.00 3 SER A N 9
ATOM 5300 C CA . SER A 1 3 ? -12.360 -8.113 8.613 1.00 0.00 3 SER A CA 9
ATOM 5301 C C . SER A 1 3 ? -12.890 -7.209 9.728 1.00 0.00 3 SER A C 9
ATOM 5302 O O . SER A 1 3 ? -12.115 -6.669 10.516 1.00 0.00 3 SER A O 9
ATOM 5310 N N . GLY A 1 4 ? -14.208 -7.072 9.758 1.00 0.00 4 GLY A N 9
ATOM 5311 C CA . GLY A 1 4 ? -14.851 -6.243 10.763 1.00 0.00 4 GLY A CA 9
ATOM 5312 C C . GLY A 1 4 ? -15.372 -4.942 10.148 1.00 0.00 4 GLY A C 9
ATOM 5313 O O . GLY A 1 4 ? -16.450 -4.920 9.556 1.00 0.00 4 GLY A O 9
ATOM 5317 N N . SER A 1 5 ? -14.583 -3.891 10.311 1.00 0.00 5 SER A N 9
ATOM 5318 C CA . SER A 1 5 ? -14.951 -2.589 9.780 1.00 0.00 5 SER A CA 9
ATOM 5319 C C . SER A 1 5 ? -13.755 -1.958 9.065 1.00 0.00 5 SER A C 9
ATOM 5320 O O . SER A 1 5 ? -13.843 -1.609 7.889 1.00 0.00 5 SER A O 9
ATOM 5328 N N . SER A 1 6 ? -12.664 -1.830 9.806 1.00 0.00 6 SER A N 9
ATOM 5329 C CA . SER A 1 6 ? -11.451 -1.247 9.258 1.00 0.00 6 SER A CA 9
ATOM 5330 C C . SER A 1 6 ? -10.657 -2.311 8.497 1.00 0.00 6 SER A C 9
ATOM 5331 O O . SER A 1 6 ? -10.253 -3.320 9.073 1.00 0.00 6 SER A O 9
ATOM 5339 N N . GLY A 1 7 ? -10.456 -2.048 7.214 1.00 0.00 7 GLY A N 9
ATOM 5340 C CA . GLY A 1 7 ? -9.717 -2.970 6.368 1.00 0.00 7 GLY A CA 9
ATOM 5341 C C . GLY A 1 7 ? -10.530 -3.349 5.129 1.00 0.00 7 GLY A C 9
ATOM 5342 O O . GLY A 1 7 ? -11.462 -2.639 4.752 1.00 0.00 7 GLY A O 9
ATOM 5346 N N . SER A 1 8 ? -10.148 -4.466 4.528 1.00 0.00 8 SER A N 9
ATOM 5347 C CA . SER A 1 8 ? -10.830 -4.948 3.339 1.00 0.00 8 SER A CA 9
ATOM 5348 C C . SER A 1 8 ? -10.911 -3.833 2.294 1.00 0.00 8 SER A C 9
ATOM 5349 O O . SER A 1 8 ? -11.920 -3.136 2.201 1.00 0.00 8 SER A O 9
ATOM 5357 N N . CYS A 1 9 ? -9.833 -3.699 1.535 1.00 0.00 9 CYS A N 9
ATOM 5358 C CA . CYS A 1 9 ? -9.769 -2.681 0.500 1.00 0.00 9 CYS A CA 9
ATOM 5359 C C . CYS A 1 9 ? -9.710 -3.380 -0.859 1.00 0.00 9 CYS A C 9
ATOM 5360 O O . CYS A 1 9 ? -9.473 -4.584 -0.932 1.00 0.00 9 CYS A O 9
ATOM 5367 N N . GLN A 1 10 ? -9.930 -2.594 -1.903 1.00 0.00 10 GLN A N 9
ATOM 5368 C CA . GLN A 1 10 ? -9.905 -3.123 -3.256 1.00 0.00 10 GLN A CA 9
ATOM 5369 C C . GLN A 1 10 ? -8.586 -3.853 -3.517 1.00 0.00 10 GLN A C 9
ATOM 5370 O O . GLN A 1 10 ? -8.575 -5.064 -3.732 1.00 0.00 10 GLN A O 9
ATOM 5384 N N . TYR A 1 11 ? -7.506 -3.086 -3.488 1.00 0.00 11 TYR A N 9
ATOM 5385 C CA . TYR A 1 11 ? -6.185 -3.645 -3.718 1.00 0.00 11 TYR A CA 9
ATOM 5386 C C . TYR A 1 11 ? -5.575 -4.165 -2.415 1.00 0.00 11 TYR A C 9
ATOM 5387 O O . TYR A 1 11 ? -6.069 -3.862 -1.330 1.00 0.00 11 TYR A O 9
ATOM 5405 N N . GLN A 1 12 ? -4.510 -4.938 -2.565 1.00 0.00 12 GLN A N 9
ATOM 5406 C CA . GLN A 1 12 ? -3.827 -5.503 -1.413 1.00 0.00 12 GLN A CA 9
ATOM 5407 C C . GLN A 1 12 ? -2.317 -5.283 -1.530 1.00 0.00 12 GLN A C 9
ATOM 5408 O O . GLN A 1 12 ? -1.755 -5.379 -2.620 1.00 0.00 12 GLN A O 9
ATOM 5422 N N . ASP A 1 13 ? -1.704 -4.992 -0.392 1.00 0.00 13 ASP A N 9
ATOM 5423 C CA . ASP A 1 13 ? -0.270 -4.758 -0.354 1.00 0.00 13 ASP A CA 9
ATOM 5424 C C . ASP A 1 13 ? 0.446 -6.065 -0.010 1.00 0.00 13 ASP A C 9
ATOM 5425 O O . ASP A 1 13 ? 0.248 -6.620 1.070 1.00 0.00 13 ASP A O 9
ATOM 5434 N N . LEU A 1 14 ? 1.265 -6.519 -0.948 1.00 0.00 14 LEU A N 9
ATOM 5435 C CA . LEU A 1 14 ? 2.012 -7.750 -0.757 1.00 0.00 14 LEU A CA 9
ATOM 5436 C C . LEU A 1 14 ? 2.858 -7.637 0.513 1.00 0.00 14 LEU A C 9
ATOM 5437 O O . LEU A 1 14 ? 3.097 -8.633 1.194 1.00 0.00 14 LEU A O 9
ATOM 5453 N N . LEU A 1 15 ? 3.287 -6.415 0.793 1.00 0.00 15 LEU A N 9
ATOM 5454 C CA . LEU A 1 15 ? 4.101 -6.159 1.969 1.00 0.00 15 LEU A CA 9
ATOM 5455 C C . LEU A 1 15 ? 3.194 -5.753 3.132 1.00 0.00 15 LEU A C 9
ATOM 5456 O O . LEU A 1 15 ? 1.998 -5.535 2.945 1.00 0.00 15 LEU A O 9
ATOM 5472 N N . SER A 1 16 ? 3.799 -5.662 4.308 1.00 0.00 16 SER A N 9
ATOM 5473 C CA . SER A 1 16 ? 3.061 -5.286 5.502 1.00 0.00 16 SER A CA 9
ATOM 5474 C C . SER A 1 16 ? 3.760 -4.119 6.203 1.00 0.00 16 SER A C 9
ATOM 5475 O O . SER A 1 16 ? 3.646 -3.962 7.417 1.00 0.00 16 SER A O 9
ATOM 5483 N N . ASN A 1 17 ? 4.468 -3.331 5.407 1.00 0.00 17 ASN A N 9
ATOM 5484 C CA . ASN A 1 17 ? 5.186 -2.184 5.936 1.00 0.00 17 ASN A CA 9
ATOM 5485 C C . ASN A 1 17 ? 5.005 -0.994 4.991 1.00 0.00 17 ASN A C 9
ATOM 5486 O O . ASN A 1 17 ? 5.723 -0.001 5.094 1.00 0.00 17 ASN A O 9
ATOM 5497 N N . CYS A 1 18 ? 4.042 -1.135 4.092 1.00 0.00 18 CYS A N 9
ATOM 5498 C CA . CYS A 1 18 ? 3.758 -0.084 3.130 1.00 0.00 18 CYS A CA 9
ATOM 5499 C C . CYS A 1 18 ? 3.374 1.181 3.899 1.00 0.00 18 CYS A C 9
ATOM 5500 O O . CYS A 1 18 ? 3.872 2.266 3.604 1.00 0.00 18 CYS A O 9
ATOM 5507 N N . ASP A 1 19 ? 2.492 1.000 4.871 1.00 0.00 19 ASP A N 9
ATOM 5508 C CA . ASP A 1 19 ? 2.035 2.113 5.685 1.00 0.00 19 ASP A CA 9
ATOM 5509 C C . ASP A 1 19 ? 3.228 2.718 6.430 1.00 0.00 19 ASP A C 9
ATOM 5510 O O . ASP A 1 19 ? 3.222 3.902 6.761 1.00 0.00 19 ASP A O 9
ATOM 5519 N N . SER A 1 20 ? 4.222 1.876 6.671 1.00 0.00 20 SER A N 9
ATOM 5520 C CA . SER A 1 20 ? 5.418 2.312 7.371 1.00 0.00 20 SER A CA 9
ATOM 5521 C C . SER A 1 20 ? 6.383 2.981 6.390 1.00 0.00 20 SER A C 9
ATOM 5522 O O . SER A 1 20 ? 6.975 4.013 6.702 1.00 0.00 20 SER A O 9
ATOM 5530 N N . LEU A 1 21 ? 6.512 2.366 5.223 1.00 0.00 21 LEU A N 9
ATOM 5531 C CA . LEU A 1 21 ? 7.395 2.890 4.195 1.00 0.00 21 LEU A CA 9
ATOM 5532 C C . LEU A 1 21 ? 6.824 4.205 3.660 1.00 0.00 21 LEU A C 9
ATOM 5533 O O . LEU A 1 21 ? 7.492 5.237 3.701 1.00 0.00 21 LEU A O 9
ATOM 5549 N N . LYS A 1 22 ? 5.595 4.124 3.171 1.00 0.00 22 LYS A N 9
ATOM 5550 C CA . LYS A 1 22 ? 4.927 5.295 2.629 1.00 0.00 22 LYS A CA 9
ATOM 5551 C C . LYS A 1 22 ? 5.208 6.500 3.530 1.00 0.00 22 LYS A C 9
ATOM 5552 O O . LYS A 1 22 ? 5.413 7.610 3.042 1.00 0.00 22 LYS A O 9
ATOM 5571 N N . ASN A 1 23 ? 5.207 6.239 4.829 1.00 0.00 23 ASN A N 9
ATOM 5572 C CA . ASN A 1 23 ? 5.458 7.288 5.803 1.00 0.00 23 ASN A CA 9
ATOM 5573 C C . ASN A 1 23 ? 6.576 8.198 5.289 1.00 0.00 23 ASN A C 9
ATOM 5574 O O . ASN A 1 23 ? 6.406 9.414 5.212 1.00 0.00 23 ASN A O 9
ATOM 5585 N N . THR A 1 24 ? 7.695 7.574 4.950 1.00 0.00 24 THR A N 9
ATOM 5586 C CA . THR A 1 24 ? 8.840 8.312 4.445 1.00 0.00 24 THR A CA 9
ATOM 5587 C C . THR A 1 24 ? 9.245 7.790 3.065 1.00 0.00 24 THR A C 9
ATOM 5588 O O . THR A 1 24 ? 9.254 8.542 2.092 1.00 0.00 24 THR A O 9
ATOM 5599 N N . ALA A 1 25 ? 9.570 6.506 3.025 1.00 0.00 25 ALA A N 9
ATOM 5600 C CA . ALA A 1 25 ? 9.974 5.876 1.780 1.00 0.00 25 ALA A CA 9
ATOM 5601 C C . ALA A 1 25 ? 9.096 6.396 0.641 1.00 0.00 25 ALA A C 9
ATOM 5602 O O . ALA A 1 25 ? 9.605 6.866 -0.376 1.00 0.00 25 ALA A O 9
ATOM 5609 N N . GLY A 1 26 ? 7.791 6.294 0.848 1.00 0.00 26 GLY A N 9
ATOM 5610 C CA . GLY A 1 26 ? 6.837 6.748 -0.149 1.00 0.00 26 GLY A CA 9
ATOM 5611 C C . GLY A 1 26 ? 6.715 5.737 -1.292 1.00 0.00 26 GLY A C 9
ATOM 5612 O O . GLY A 1 26 ? 7.708 5.145 -1.710 1.00 0.00 26 GLY A O 9
ATOM 5616 N N . CYS A 1 27 ? 5.488 5.572 -1.764 1.00 0.00 27 CYS A N 9
ATOM 5617 C CA . CYS A 1 27 ? 5.223 4.643 -2.849 1.00 0.00 27 CYS A CA 9
ATOM 5618 C C . CYS A 1 27 ? 6.339 4.785 -3.886 1.00 0.00 27 CYS A C 9
ATOM 5619 O O . CYS A 1 27 ? 6.730 3.807 -4.521 1.00 0.00 27 CYS A O 9
ATOM 5626 N N . GLU A 1 28 ? 6.821 6.012 -4.026 1.00 0.00 28 GLU A N 9
ATOM 5627 C CA . GLU A 1 28 ? 7.884 6.294 -4.975 1.00 0.00 28 GLU A CA 9
ATOM 5628 C C . GLU A 1 28 ? 8.900 5.150 -4.990 1.00 0.00 28 GLU A C 9
ATOM 5629 O O . GLU A 1 28 ? 9.483 4.847 -6.030 1.00 0.00 28 GLU A O 9
ATOM 5641 N N . HIS A 1 29 ? 9.080 4.546 -3.825 1.00 0.00 29 HIS A N 9
ATOM 5642 C CA . HIS A 1 29 ? 10.015 3.442 -3.691 1.00 0.00 29 HIS A CA 9
ATOM 5643 C C . HIS A 1 29 ? 9.753 2.411 -4.791 1.00 0.00 29 HIS A C 9
ATOM 5644 O O . HIS A 1 29 ? 8.836 2.575 -5.595 1.00 0.00 29 HIS A O 9
ATOM 5658 N N . GLU A 1 30 ? 10.574 1.371 -4.791 1.00 0.00 30 GLU A N 9
ATOM 5659 C CA . GLU A 1 30 ? 10.441 0.313 -5.779 1.00 0.00 30 GLU A CA 9
ATOM 5660 C C . GLU A 1 30 ? 9.766 -0.911 -5.158 1.00 0.00 30 GLU A C 9
ATOM 5661 O O . GLU A 1 30 ? 9.147 -1.707 -5.862 1.00 0.00 30 GLU A O 9
ATOM 5673 N N . LEU A 1 31 ? 9.909 -1.024 -3.845 1.00 0.00 31 LEU A N 9
ATOM 5674 C CA . LEU A 1 31 ? 9.321 -2.139 -3.122 1.00 0.00 31 LEU A CA 9
ATOM 5675 C C . LEU A 1 31 ? 7.828 -1.876 -2.915 1.00 0.00 31 LEU A C 9
ATOM 5676 O O . LEU A 1 31 ? 7.016 -2.797 -2.986 1.00 0.00 31 LEU A O 9
ATOM 5692 N N . LEU A 1 32 ? 7.512 -0.614 -2.662 1.00 0.00 32 LEU A N 9
ATOM 5693 C CA . LEU A 1 32 ? 6.131 -0.218 -2.444 1.00 0.00 32 LEU A CA 9
ATOM 5694 C C . LEU A 1 32 ? 5.660 0.644 -3.618 1.00 0.00 32 LEU A C 9
ATOM 5695 O O . LEU A 1 32 ? 4.940 1.622 -3.425 1.00 0.00 32 LEU A O 9
ATOM 5711 N N . LYS A 1 33 ? 6.087 0.249 -4.809 1.00 0.00 33 LYS A N 9
ATOM 5712 C CA . LYS A 1 33 ? 5.719 0.974 -6.013 1.00 0.00 33 LYS A CA 9
ATOM 5713 C C . LYS A 1 33 ? 4.398 0.420 -6.552 1.00 0.00 33 LYS A C 9
ATOM 5714 O O . LYS A 1 33 ? 3.472 1.179 -6.836 1.00 0.00 33 LYS A O 9
ATOM 5733 N N . GLU A 1 34 ? 4.353 -0.898 -6.678 1.00 0.00 34 GLU A N 9
ATOM 5734 C CA . GLU A 1 34 ? 3.161 -1.562 -7.178 1.00 0.00 34 GLU A CA 9
ATOM 5735 C C . GLU A 1 34 ? 2.652 -2.580 -6.155 1.00 0.00 34 GLU A C 9
ATOM 5736 O O . GLU A 1 34 ? 1.445 -2.725 -5.967 1.00 0.00 34 GLU A O 9
ATOM 5748 N N . LYS A 1 35 ? 3.597 -3.257 -5.520 1.00 0.00 35 LYS A N 9
ATOM 5749 C CA . LYS A 1 35 ? 3.259 -4.256 -4.521 1.00 0.00 35 LYS A CA 9
ATOM 5750 C C . LYS A 1 35 ? 2.486 -3.590 -3.381 1.00 0.00 35 LYS A C 9
ATOM 5751 O O . LYS A 1 35 ? 1.800 -4.265 -2.614 1.00 0.00 35 LYS A O 9
ATOM 5770 N N . CYS A 1 36 ? 2.621 -2.275 -3.306 1.00 0.00 36 CYS A N 9
ATOM 5771 C CA . CYS A 1 36 ? 1.944 -1.510 -2.273 1.00 0.00 36 CYS A CA 9
ATOM 5772 C C . CYS A 1 36 ? 0.882 -0.634 -2.941 1.00 0.00 36 CYS A C 9
ATOM 5773 O O . CYS A 1 36 ? 0.835 0.573 -2.713 1.00 0.00 36 CYS A O 9
ATOM 5780 N N . LYS A 1 37 ? 0.057 -1.277 -3.754 1.00 0.00 37 LYS A N 9
ATOM 5781 C CA . LYS A 1 37 ? -1.001 -0.572 -4.457 1.00 0.00 37 LYS A CA 9
ATOM 5782 C C . LYS A 1 37 ? -1.886 0.155 -3.442 1.00 0.00 37 LYS A C 9
ATOM 5783 O O . LYS A 1 37 ? -1.962 1.383 -3.447 1.00 0.00 37 LYS A O 9
ATOM 5802 N N . ALA A 1 38 ? -2.532 -0.634 -2.596 1.00 0.00 38 ALA A N 9
ATOM 5803 C CA . ALA A 1 38 ? -3.408 -0.080 -1.578 1.00 0.00 38 ALA A CA 9
ATOM 5804 C C . ALA A 1 38 ? -2.770 1.181 -0.993 1.00 0.00 38 ALA A C 9
ATOM 5805 O O . ALA A 1 38 ? -3.272 2.286 -1.193 1.00 0.00 38 ALA A O 9
ATOM 5812 N N . THR A 1 39 ? -1.672 0.974 -0.280 1.00 0.00 39 THR A N 9
ATOM 5813 C CA . THR A 1 39 ? -0.960 2.081 0.336 1.00 0.00 39 THR A CA 9
ATOM 5814 C C . THR A 1 39 ? -0.923 3.283 -0.610 1.00 0.00 39 THR A C 9
ATOM 5815 O O . THR A 1 39 ? -0.972 4.429 -0.165 1.00 0.00 39 THR A O 9
ATOM 5826 N N . CYS A 1 40 ? -0.837 2.981 -1.897 1.00 0.00 40 CYS A N 9
ATOM 5827 C CA . CYS A 1 40 ? -0.793 4.023 -2.909 1.00 0.00 40 CYS A CA 9
ATOM 5828 C C . CYS A 1 40 ? -2.223 4.495 -3.174 1.00 0.00 40 CYS A C 9
ATOM 5829 O O . CYS A 1 40 ? -2.577 5.628 -2.849 1.00 0.00 40 CYS A O 9
ATOM 5836 N N . LEU A 1 41 ? -3.007 3.604 -3.763 1.00 0.00 41 LEU A N 9
ATOM 5837 C CA . LEU A 1 41 ? -4.392 3.916 -4.076 1.00 0.00 41 LEU A CA 9
ATOM 5838 C C . LEU A 1 41 ? -5.208 3.948 -2.782 1.00 0.00 41 LEU A C 9
ATOM 5839 O O . LEU A 1 41 ? -5.563 5.019 -2.294 1.00 0.00 41 LEU A O 9
ATOM 5855 N N . CYS A 1 42 ? -5.481 2.759 -2.264 1.00 0.00 42 CYS A N 9
ATOM 5856 C CA . CYS A 1 42 ? -6.249 2.637 -1.036 1.00 0.00 42 CYS A CA 9
ATOM 5857 C C . CYS A 1 42 ? -5.627 3.560 0.013 1.00 0.00 42 CYS A C 9
ATOM 5858 O O . CYS A 1 42 ? -4.576 3.250 0.572 1.00 0.00 42 CYS A O 9
ATOM 5865 N N . GLU A 1 43 ? -6.302 4.675 0.250 1.00 0.00 43 GLU A N 9
ATOM 5866 C CA . GLU A 1 43 ? -5.828 5.645 1.222 1.00 0.00 43 GLU A CA 9
ATOM 5867 C C . GLU A 1 43 ? -6.937 5.978 2.223 1.00 0.00 43 GLU A C 9
ATOM 5868 O O . GLU A 1 43 ? -8.082 6.203 1.834 1.00 0.00 43 GLU A O 9
ATOM 5880 N N . SER A 1 44 ? -6.558 6.000 3.492 1.00 0.00 44 SER A N 9
ATOM 5881 C CA . SER A 1 44 ? -7.505 6.303 4.551 1.00 0.00 44 SER A CA 9
ATOM 5882 C C . SER A 1 44 ? -6.798 6.286 5.907 1.00 0.00 44 SER A C 9
ATOM 5883 O O . SER A 1 44 ? -5.899 5.476 6.133 1.00 0.00 44 SER A O 9
ATOM 5891 N N . GLY A 1 45 ? -7.229 7.190 6.775 1.00 0.00 45 GLY A N 9
ATOM 5892 C CA . GLY A 1 45 ? -6.647 7.289 8.103 1.00 0.00 45 GLY A CA 9
ATOM 5893 C C . GLY A 1 45 ? -7.715 7.110 9.184 1.00 0.00 45 GLY A C 9
ATOM 5894 O O . GLY A 1 45 ? -7.848 6.031 9.759 1.00 0.00 45 GLY A O 9
ATOM 5898 N N . PRO A 1 46 ? -8.470 8.214 9.435 1.00 0.00 46 PRO A N 9
ATOM 5899 C CA . PRO A 1 46 ? -9.522 8.190 10.436 1.00 0.00 46 PRO A CA 9
ATOM 5900 C C . PRO A 1 46 ? -10.746 7.426 9.927 1.00 0.00 46 PRO A C 9
ATOM 5901 O O . PRO A 1 46 ? -10.963 7.328 8.720 1.00 0.00 46 PRO A O 9
ATOM 5912 N N . SER A 1 47 ? -11.514 6.905 10.872 1.00 0.00 47 SER A N 9
ATOM 5913 C CA . SER A 1 47 ? -12.711 6.153 10.535 1.00 0.00 47 SER A CA 9
ATOM 5914 C C . SER A 1 47 ? -13.814 6.438 11.556 1.00 0.00 47 SER A C 9
ATOM 5915 O O . SER A 1 47 ? -14.877 6.944 11.201 1.00 0.00 47 SER A O 9
ATOM 5923 N N . SER A 1 48 ? -13.522 6.101 12.804 1.00 0.00 48 SER A N 9
ATOM 5924 C CA . SER A 1 48 ? -14.476 6.315 13.879 1.00 0.00 48 SER A CA 9
ATOM 5925 C C . SER A 1 48 ? -13.747 6.360 15.223 1.00 0.00 48 SER A C 9
ATOM 5926 O O . SER A 1 48 ? -13.140 5.374 15.637 1.00 0.00 48 SER A O 9
ATOM 5934 N N . GLY A 1 49 ? -13.832 7.514 15.868 1.00 0.00 49 GLY A N 9
ATOM 5935 C CA . GLY A 1 49 ? -13.189 7.701 17.157 1.00 0.00 49 GLY A CA 9
ATOM 5936 C C . GLY A 1 49 ? -11.672 7.539 17.041 1.00 0.00 49 GLY A C 9
ATOM 5937 O O . GLY A 1 49 ? -11.086 7.868 16.011 1.00 0.00 49 GLY A O 9
ATOM 5941 N N . GLY A 1 1 ? -19.817 11.351 10.471 1.00 0.00 1 GLY A N 10
ATOM 5942 C CA . GLY A 1 1 ? -18.499 11.267 11.074 1.00 0.00 1 GLY A CA 10
ATOM 5943 C C . GLY A 1 1 ? -18.160 9.823 11.453 1.00 0.00 1 GLY A C 10
ATOM 5944 O O . GLY A 1 1 ? -18.976 9.129 12.057 1.00 0.00 1 GLY A O 10
ATOM 5948 N N . SER A 1 2 ? -16.955 9.415 11.083 1.00 0.00 2 SER A N 10
ATOM 5949 C CA . SER A 1 2 ? -16.499 8.067 11.377 1.00 0.00 2 SER A CA 10
ATOM 5950 C C . SER A 1 2 ? -17.384 7.047 10.657 1.00 0.00 2 SER A C 10
ATOM 5951 O O . SER A 1 2 ? -18.575 7.283 10.460 1.00 0.00 2 SER A O 10
ATOM 5959 N N . SER A 1 3 ? -16.767 5.935 10.285 1.00 0.00 3 SER A N 10
ATOM 5960 C CA . SER A 1 3 ? -17.484 4.878 9.592 1.00 0.00 3 SER A CA 10
ATOM 5961 C C . SER A 1 3 ? -16.899 3.515 9.968 1.00 0.00 3 SER A C 10
ATOM 5962 O O . SER A 1 3 ? -17.608 2.652 10.482 1.00 0.00 3 SER A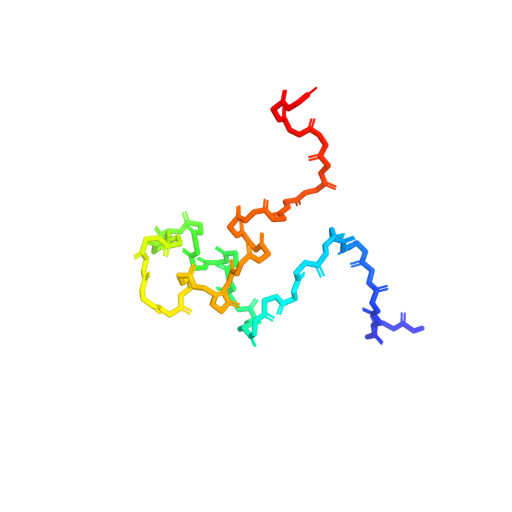 O 10
ATOM 5970 N N . GLY A 1 4 ? -15.611 3.365 9.697 1.00 0.00 4 GLY A N 10
ATOM 5971 C CA . GLY A 1 4 ? -14.923 2.122 10.000 1.00 0.00 4 GLY A CA 10
ATOM 5972 C C . GLY A 1 4 ? -13.729 1.914 9.066 1.00 0.00 4 GLY A C 10
ATOM 5973 O O . GLY A 1 4 ? -13.897 1.503 7.919 1.00 0.00 4 GLY A O 10
ATOM 5977 N N . SER A 1 5 ? -12.548 2.208 9.593 1.00 0.00 5 SER A N 10
ATOM 5978 C CA . SER A 1 5 ? -11.327 2.058 8.820 1.00 0.00 5 SER A CA 10
ATOM 5979 C C . SER A 1 5 ? -10.817 0.619 8.920 1.00 0.00 5 SER A C 10
ATOM 5980 O O . SER A 1 5 ? -11.290 -0.154 9.751 1.00 0.00 5 SER A O 10
ATOM 5988 N N . SER A 1 6 ? -9.860 0.303 8.061 1.00 0.00 6 SER A N 10
ATOM 5989 C CA . SER A 1 6 ? -9.281 -1.029 8.041 1.00 0.00 6 SER A CA 10
ATOM 5990 C C . SER A 1 6 ? -10.330 -2.049 7.591 1.00 0.00 6 SER A C 10
ATOM 5991 O O . SER A 1 6 ? -11.274 -2.337 8.324 1.00 0.00 6 SER A O 10
ATOM 5999 N N . GLY A 1 7 ? -10.127 -2.566 6.388 1.00 0.00 7 GLY A N 10
ATOM 6000 C CA . GLY A 1 7 ? -11.044 -3.547 5.832 1.00 0.00 7 GLY A CA 10
ATOM 6001 C C . GLY A 1 7 ? -10.591 -3.993 4.441 1.00 0.00 7 GLY A C 10
ATOM 6002 O O . GLY A 1 7 ? -9.546 -3.561 3.955 1.00 0.00 7 GLY A O 10
ATOM 6006 N N . SER A 1 8 ? -11.399 -4.853 3.838 1.00 0.00 8 SER A N 10
ATOM 6007 C CA . SER A 1 8 ? -11.094 -5.362 2.511 1.00 0.00 8 SER A CA 10
ATOM 6008 C C . SER A 1 8 ? -11.144 -4.225 1.490 1.00 0.00 8 SER A C 10
ATOM 6009 O O . SER A 1 8 ? -12.209 -3.669 1.225 1.00 0.00 8 SER A O 10
ATOM 6017 N N . CYS A 1 9 ? -9.978 -3.912 0.943 1.00 0.00 9 CYS A N 10
ATOM 6018 C CA . CYS A 1 9 ? -9.875 -2.850 -0.044 1.00 0.00 9 CYS A CA 10
ATOM 6019 C C . CYS A 1 9 ? -9.842 -3.488 -1.434 1.00 0.00 9 CYS A C 10
ATOM 6020 O O . CYS A 1 9 ? -9.818 -4.712 -1.559 1.00 0.00 9 CYS A O 10
ATOM 6027 N N . GLN A 1 10 ? -9.841 -2.631 -2.444 1.00 0.00 10 GLN A N 10
ATOM 6028 C CA . GLN A 1 10 ? -9.811 -3.096 -3.820 1.00 0.00 10 GLN A CA 10
ATOM 6029 C C . GLN A 1 10 ? -8.543 -3.912 -4.077 1.00 0.00 10 GLN A C 10
ATOM 6030 O O . GLN A 1 10 ? -8.615 -5.112 -4.338 1.00 0.00 10 GLN A O 10
ATOM 6044 N N . TYR A 1 11 ? -7.411 -3.229 -3.995 1.00 0.00 11 TYR A N 10
ATOM 6045 C CA . TYR A 1 11 ? -6.128 -3.876 -4.215 1.00 0.00 11 TYR A CA 10
ATOM 6046 C C . TYR A 1 11 ? -5.583 -4.470 -2.915 1.00 0.00 11 TYR A C 10
ATOM 6047 O O . TYR A 1 11 ? -6.117 -4.210 -1.838 1.00 0.00 11 TYR A O 10
ATOM 6065 N N . GLN A 1 12 ? -4.527 -5.257 -3.059 1.00 0.00 12 GLN A N 10
ATOM 6066 C CA . GLN A 1 12 ? -3.904 -5.891 -1.909 1.00 0.00 12 GLN A CA 10
ATOM 6067 C C . GLN A 1 12 ? -2.417 -5.538 -1.850 1.00 0.00 12 GLN A C 10
ATOM 6068 O O . GLN A 1 12 ? -1.754 -5.450 -2.883 1.00 0.00 12 GLN A O 10
ATOM 6082 N N . ASP A 1 13 ? -1.935 -5.344 -0.631 1.00 0.00 13 ASP A N 10
ATOM 6083 C CA . ASP A 1 13 ? -0.538 -5.003 -0.423 1.00 0.00 13 ASP A CA 10
ATOM 6084 C C . ASP A 1 13 ? 0.259 -6.279 -0.151 1.00 0.00 13 ASP A C 10
ATOM 6085 O O . ASP A 1 13 ? 0.002 -6.980 0.826 1.00 0.00 13 ASP A O 10
ATOM 6094 N N . LEU A 1 14 ? 1.212 -6.543 -1.033 1.00 0.00 14 LEU A N 10
ATOM 6095 C CA . LEU A 1 14 ? 2.049 -7.723 -0.900 1.00 0.00 14 LEU A CA 10
ATOM 6096 C C . LEU A 1 14 ? 2.911 -7.593 0.357 1.00 0.00 14 LEU A C 10
ATOM 6097 O O . LEU A 1 14 ? 3.195 -8.586 1.025 1.00 0.00 14 LEU A O 10
ATOM 6113 N N . LEU A 1 15 ? 3.304 -6.360 0.641 1.00 0.00 15 LEU A N 10
ATOM 6114 C CA . LEU A 1 15 ? 4.128 -6.087 1.806 1.00 0.00 15 LEU A CA 10
ATOM 6115 C C . LEU A 1 15 ? 3.234 -5.971 3.042 1.00 0.00 15 LEU A C 10
ATOM 6116 O O . LEU A 1 15 ? 2.067 -6.358 3.007 1.00 0.00 15 LEU A O 10
ATOM 6132 N N . SER A 1 16 ? 3.815 -5.436 4.106 1.00 0.00 16 SER A N 10
ATOM 6133 C CA . SER A 1 16 ? 3.086 -5.265 5.351 1.00 0.00 16 SER A CA 10
ATOM 6134 C C . SER A 1 16 ? 3.349 -3.871 5.924 1.00 0.00 16 SER A C 10
ATOM 6135 O O . SER A 1 16 ? 2.421 -3.183 6.345 1.00 0.00 16 SER A O 10
ATOM 6143 N N . ASN A 1 17 ? 4.620 -3.496 5.922 1.00 0.00 17 ASN A N 10
ATOM 6144 C CA . ASN A 1 17 ? 5.018 -2.197 6.436 1.00 0.00 17 ASN A CA 10
ATOM 6145 C C . ASN A 1 17 ? 4.962 -1.166 5.306 1.00 0.00 17 ASN A C 10
ATOM 6146 O O . ASN A 1 17 ? 5.866 -0.345 5.165 1.00 0.00 17 ASN A O 10
ATOM 6157 N N . CYS A 1 18 ? 3.890 -1.244 4.531 1.00 0.00 18 CYS A N 10
ATOM 6158 C CA . CYS A 1 18 ? 3.704 -0.328 3.418 1.00 0.00 18 CYS A CA 10
ATOM 6159 C C . CYS A 1 18 ? 3.665 1.098 3.971 1.00 0.00 18 CYS A C 10
ATOM 6160 O O . CYS A 1 18 ? 4.573 1.889 3.722 1.00 0.00 18 CYS A O 10
ATOM 6167 N N . ASP A 1 19 ? 2.603 1.383 4.710 1.00 0.00 19 ASP A N 10
ATOM 6168 C CA . ASP A 1 19 ? 2.433 2.700 5.300 1.00 0.00 19 ASP A CA 10
ATOM 6169 C C . ASP A 1 19 ? 3.761 3.156 5.908 1.00 0.00 19 ASP A C 10
ATOM 6170 O O . ASP A 1 19 ? 4.365 4.119 5.437 1.00 0.00 19 ASP A O 10
ATOM 6179 N N . SER A 1 20 ? 4.177 2.444 6.945 1.00 0.00 20 SER A N 10
ATOM 6180 C CA . SER A 1 20 ? 5.422 2.764 7.622 1.00 0.00 20 SER A CA 10
ATOM 6181 C C . SER A 1 20 ? 6.485 3.168 6.599 1.00 0.00 20 SER A C 10
ATOM 6182 O O . SER A 1 20 ? 7.265 4.089 6.839 1.00 0.00 20 SER A O 10
ATOM 6190 N N . LEU A 1 21 ? 6.483 2.459 5.479 1.00 0.00 21 LEU A N 10
ATOM 6191 C CA . LEU A 1 21 ? 7.438 2.732 4.419 1.00 0.00 21 LEU A CA 10
ATOM 6192 C C . LEU A 1 21 ? 7.025 4.009 3.684 1.00 0.00 21 LEU A C 10
ATOM 6193 O O . LEU A 1 21 ? 7.843 4.907 3.486 1.00 0.00 21 LEU A O 10
ATOM 6209 N N . LYS A 1 22 ? 5.758 4.049 3.299 1.00 0.00 22 LYS A N 10
ATOM 6210 C CA . LYS A 1 22 ? 5.228 5.201 2.590 1.00 0.00 22 LYS A CA 10
ATOM 6211 C C . LYS A 1 22 ? 5.528 6.470 3.390 1.00 0.00 22 LYS A C 10
ATOM 6212 O O . LYS A 1 22 ? 5.801 7.522 2.814 1.00 0.00 22 LYS A O 10
ATOM 6231 N N . ASN A 1 23 ? 5.468 6.329 4.706 1.00 0.00 23 ASN A N 10
ATOM 6232 C CA . ASN A 1 23 ? 5.731 7.451 5.592 1.00 0.00 23 ASN A CA 10
ATOM 6233 C C . ASN A 1 23 ? 6.908 8.262 5.046 1.00 0.00 23 ASN A C 10
ATOM 6234 O O . ASN A 1 23 ? 6.751 9.429 4.689 1.00 0.00 23 ASN A O 10
ATOM 6245 N N . THR A 1 24 ? 8.061 7.611 4.997 1.00 0.00 24 THR A N 10
ATOM 6246 C CA . THR A 1 24 ? 9.264 8.257 4.500 1.00 0.00 24 THR A CA 10
ATOM 6247 C C . THR A 1 24 ? 9.576 7.784 3.079 1.00 0.00 24 THR A C 10
ATOM 6248 O O . THR A 1 24 ? 9.518 8.568 2.133 1.00 0.00 24 THR A O 10
ATOM 6259 N N . ALA A 1 25 ? 9.899 6.503 2.974 1.00 0.00 25 ALA A N 10
ATOM 6260 C CA . ALA A 1 25 ? 10.220 5.916 1.684 1.00 0.00 25 ALA A CA 10
ATOM 6261 C C . ALA A 1 25 ? 9.263 6.467 0.625 1.00 0.00 25 ALA A C 10
ATOM 6262 O O . ALA A 1 25 ? 9.698 7.028 -0.379 1.00 0.00 25 ALA A O 10
ATOM 6269 N N . GLY A 1 26 ? 7.976 6.287 0.886 1.00 0.00 26 GLY A N 10
ATOM 6270 C CA . GLY A 1 26 ? 6.954 6.759 -0.032 1.00 0.00 26 GLY A CA 10
ATOM 6271 C C . GLY A 1 26 ? 6.758 5.776 -1.188 1.00 0.00 26 GLY A C 10
ATOM 6272 O O . GLY A 1 26 ? 7.721 5.184 -1.673 1.00 0.00 26 GLY A O 10
ATOM 6276 N N . CYS A 1 27 ? 5.506 5.632 -1.595 1.00 0.00 27 CYS A N 10
ATOM 6277 C CA . CYS A 1 27 ? 5.172 4.731 -2.685 1.00 0.00 27 CYS A CA 10
ATOM 6278 C C . CYS A 1 27 ? 6.234 4.882 -3.776 1.00 0.00 27 CYS A C 10
ATOM 6279 O O . CYS A 1 27 ? 6.531 3.928 -4.493 1.00 0.00 27 CYS A O 10
ATOM 6286 N N . GLU A 1 28 ? 6.776 6.087 -3.867 1.00 0.00 28 GLU A N 10
ATOM 6287 C CA . GLU A 1 28 ? 7.798 6.375 -4.858 1.00 0.00 28 GLU A CA 10
ATOM 6288 C C . GLU A 1 28 ? 8.816 5.234 -4.918 1.00 0.00 28 GLU A C 10
ATOM 6289 O O . GLU A 1 28 ? 9.384 4.959 -5.973 1.00 0.00 28 GLU A O 10
ATOM 6301 N N . HIS A 1 29 ? 9.015 4.601 -3.771 1.00 0.00 29 HIS A N 10
ATOM 6302 C CA . HIS A 1 29 ? 9.954 3.496 -3.680 1.00 0.00 29 HIS A CA 10
ATOM 6303 C C . HIS A 1 29 ? 9.670 2.488 -4.795 1.00 0.00 29 HIS A C 10
ATOM 6304 O O . HIS A 1 29 ? 8.745 2.673 -5.584 1.00 0.00 29 HIS A O 10
ATOM 6318 N N . GLU A 1 30 ? 10.483 1.442 -4.824 1.00 0.00 30 GLU A N 10
ATOM 6319 C CA . GLU A 1 30 ? 10.331 0.404 -5.829 1.00 0.00 30 GLU A CA 10
ATOM 6320 C C . GLU A 1 30 ? 9.710 -0.849 -5.208 1.00 0.00 30 GLU A C 10
ATOM 6321 O O . GLU A 1 30 ? 9.184 -1.704 -5.920 1.00 0.00 30 GLU A O 10
ATOM 6333 N N . LEU A 1 31 ? 9.791 -0.919 -3.888 1.00 0.00 31 LEU A N 10
ATOM 6334 C CA . LEU A 1 31 ? 9.243 -2.053 -3.163 1.00 0.00 31 LEU A CA 10
ATOM 6335 C C . LEU A 1 31 ? 7.759 -1.807 -2.885 1.00 0.00 31 LEU A C 10
ATOM 6336 O O . LEU A 1 31 ? 6.959 -2.741 -2.896 1.00 0.00 31 LEU A O 10
ATOM 6352 N N . LEU A 1 32 ? 7.437 -0.545 -2.642 1.00 0.00 32 LEU A N 10
ATOM 6353 C CA . LEU A 1 32 ? 6.063 -0.164 -2.361 1.00 0.00 32 LEU A CA 10
ATOM 6354 C C . LEU A 1 32 ? 5.536 0.706 -3.504 1.00 0.00 32 LEU A C 10
ATOM 6355 O O . LEU A 1 32 ? 4.853 1.701 -3.267 1.00 0.00 32 LEU A O 10
ATOM 6371 N N . LYS A 1 33 ? 5.874 0.299 -4.719 1.00 0.00 33 LYS A N 10
ATOM 6372 C CA . LYS A 1 33 ? 5.443 1.029 -5.899 1.00 0.00 33 LYS A CA 10
ATOM 6373 C C . LYS A 1 33 ? 4.152 0.407 -6.436 1.00 0.00 33 LYS A C 10
ATOM 6374 O O . LYS A 1 33 ? 3.175 1.111 -6.683 1.00 0.00 33 LYS A O 10
ATOM 6393 N N . GLU A 1 34 ? 4.191 -0.907 -6.601 1.00 0.00 34 GLU A N 10
ATOM 6394 C CA . GLU A 1 34 ? 3.037 -1.633 -7.104 1.00 0.00 34 GLU A CA 10
ATOM 6395 C C . GLU A 1 34 ? 2.540 -2.632 -6.057 1.00 0.00 34 GLU A C 10
ATOM 6396 O O . GLU A 1 34 ? 1.337 -2.845 -5.919 1.00 0.00 34 GLU A O 10
ATOM 6408 N N . LYS A 1 35 ? 3.493 -3.218 -5.347 1.00 0.00 35 LYS A N 10
ATOM 6409 C CA . LYS A 1 35 ? 3.167 -4.190 -4.317 1.00 0.00 35 LYS A CA 10
ATOM 6410 C C . LYS A 1 35 ? 2.383 -3.499 -3.199 1.00 0.00 35 LYS A C 10
ATOM 6411 O O . LYS A 1 35 ? 1.624 -4.144 -2.478 1.00 0.00 35 LYS A O 10
ATOM 6430 N N . CYS A 1 36 ? 2.593 -2.195 -3.092 1.00 0.00 36 CYS A N 10
ATOM 6431 C CA . CYS A 1 36 ? 1.915 -1.409 -2.075 1.00 0.00 36 CYS A CA 10
ATOM 6432 C C . CYS A 1 36 ? 0.834 -0.569 -2.758 1.00 0.00 36 CYS A C 10
ATOM 6433 O O . CYS A 1 36 ? 0.575 0.564 -2.353 1.00 0.00 36 CYS A O 10
ATOM 6440 N N . LYS A 1 37 ? 0.233 -1.155 -3.783 1.00 0.00 37 LYS A N 10
ATOM 6441 C CA . LYS A 1 37 ? -0.813 -0.474 -4.526 1.00 0.00 37 LYS A CA 10
ATOM 6442 C C . LYS A 1 37 ? -1.834 0.107 -3.545 1.00 0.00 37 LYS A C 10
ATOM 6443 O O . LYS A 1 37 ? -2.003 1.323 -3.468 1.00 0.00 37 LYS A O 10
ATOM 6462 N N . ALA A 1 38 ? -2.487 -0.789 -2.821 1.00 0.00 38 ALA A N 10
ATOM 6463 C CA . ALA A 1 38 ? -3.487 -0.380 -1.848 1.00 0.00 38 ALA A CA 10
ATOM 6464 C C . ALA A 1 38 ? -2.987 0.857 -1.100 1.00 0.00 38 ALA A C 10
ATOM 6465 O O . ALA A 1 38 ? -3.589 1.927 -1.191 1.00 0.00 38 ALA A O 10
ATOM 6472 N N . THR A 1 39 ? -1.893 0.671 -0.377 1.00 0.00 39 THR A N 10
ATOM 6473 C CA . THR A 1 39 ? -1.306 1.760 0.386 1.00 0.00 39 THR A CA 10
ATOM 6474 C C . THR A 1 39 ? -1.191 3.016 -0.479 1.00 0.00 39 THR A C 10
ATOM 6475 O O . THR A 1 39 ? -1.330 4.132 0.020 1.00 0.00 39 THR A O 10
ATOM 6486 N N . CYS A 1 40 ? -0.939 2.793 -1.760 1.00 0.00 40 CYS A N 10
ATOM 6487 C CA . CYS A 1 40 ? -0.804 3.894 -2.699 1.00 0.00 40 CYS A CA 10
ATOM 6488 C C . CYS A 1 40 ? -2.203 4.418 -3.030 1.00 0.00 40 CYS A C 10
ATOM 6489 O O . CYS A 1 40 ? -2.566 5.523 -2.631 1.00 0.00 40 CYS A O 10
ATOM 6496 N N . LEU A 1 41 ? -2.950 3.599 -3.757 1.00 0.00 41 LEU A N 10
ATOM 6497 C CA . LEU A 1 41 ? -4.301 3.966 -4.146 1.00 0.00 41 LEU A CA 10
ATOM 6498 C C . LEU A 1 41 ? -5.213 3.909 -2.919 1.00 0.00 41 LEU A C 10
ATOM 6499 O O . LEU A 1 41 ? -5.583 4.944 -2.367 1.00 0.00 41 LEU A O 10
ATOM 6515 N N . CYS A 1 42 ? -5.550 2.689 -2.527 1.00 0.00 42 CYS A N 10
ATOM 6516 C CA . CYS A 1 42 ? -6.412 2.483 -1.376 1.00 0.00 42 CYS A CA 10
ATOM 6517 C C . CYS A 1 42 ? -5.960 3.431 -0.263 1.00 0.00 42 CYS A C 10
ATOM 6518 O O . CYS A 1 42 ? -4.904 3.233 0.335 1.00 0.00 42 CYS A O 10
ATOM 6525 N N . GLU A 1 43 ? -6.784 4.440 -0.018 1.00 0.00 43 GLU A N 10
ATOM 6526 C CA . GLU A 1 43 ? -6.482 5.418 1.013 1.00 0.00 43 GLU A CA 10
ATOM 6527 C C . GLU A 1 43 ? -7.059 4.968 2.357 1.00 0.00 43 GLU A C 10
ATOM 6528 O O . GLU A 1 43 ? -8.210 4.540 2.430 1.00 0.00 43 GLU A O 10
ATOM 6540 N N . SER A 1 44 ? -6.233 5.081 3.387 1.00 0.00 44 SER A N 10
ATOM 6541 C CA . SER A 1 44 ? -6.647 4.691 4.724 1.00 0.00 44 SER A CA 10
ATOM 6542 C C . SER A 1 44 ? -7.028 5.930 5.536 1.00 0.00 44 SER A C 10
ATOM 6543 O O . SER A 1 44 ? -8.159 6.043 6.008 1.00 0.00 44 SER A O 10
ATOM 6551 N N . GLY A 1 45 ? -6.064 6.828 5.673 1.00 0.00 45 GLY A N 10
ATOM 6552 C CA . GLY A 1 45 ? -6.285 8.055 6.419 1.00 0.00 45 GLY A CA 10
ATOM 6553 C C . GLY A 1 45 ? -5.479 9.212 5.824 1.00 0.00 45 GLY A C 10
ATOM 6554 O O . GLY A 1 45 ? -4.543 8.991 5.057 1.00 0.00 45 GLY A O 10
ATOM 6558 N N . PRO A 1 46 ? -5.883 10.452 6.211 1.00 0.00 46 PRO A N 10
ATOM 6559 C CA . PRO A 1 46 ? -5.209 11.643 5.724 1.00 0.00 46 PRO A CA 10
ATOM 6560 C C . PRO A 1 46 ? -3.857 11.830 6.415 1.00 0.00 46 PRO A C 10
ATOM 6561 O O . PRO A 1 46 ? -3.790 11.931 7.640 1.00 0.00 46 PRO A O 10
ATOM 6572 N N . SER A 1 47 ? -2.812 11.871 5.601 1.00 0.00 47 SER A N 10
ATOM 6573 C CA . SER A 1 47 ? -1.466 12.043 6.120 1.00 0.00 47 SER A CA 10
ATOM 6574 C C . SER A 1 47 ? -0.534 12.523 5.005 1.00 0.00 47 SER A C 10
ATOM 6575 O O . SER A 1 47 ? -0.041 11.720 4.215 1.00 0.00 47 SER A O 10
ATOM 6583 N N . SER A 1 48 ? -0.321 13.831 4.978 1.00 0.00 48 SER A N 10
ATOM 6584 C CA . SER A 1 48 ? 0.543 14.427 3.974 1.00 0.00 48 SER A CA 10
ATOM 6585 C C . SER A 1 48 ? 1.983 14.485 4.489 1.00 0.00 48 SER A C 10
ATOM 6586 O O . SER A 1 48 ? 2.219 14.388 5.692 1.00 0.00 48 SER A O 10
ATOM 6594 N N . GLY A 1 49 ? 2.907 14.642 3.553 1.00 0.00 49 GLY A N 10
ATOM 6595 C CA . GLY A 1 49 ? 4.317 14.713 3.897 1.00 0.00 49 GLY A CA 10
ATOM 6596 C C . GLY A 1 49 ? 5.142 15.242 2.723 1.00 0.00 49 GLY A C 10
ATOM 6597 O O . GLY A 1 49 ? 6.371 15.233 2.769 1.00 0.00 49 GLY A O 10
ATOM 6601 N N . GLY A 1 1 ? -7.601 -19.746 5.501 1.00 0.00 1 GLY A N 11
ATOM 6602 C CA . GLY A 1 1 ? -6.337 -19.031 5.544 1.00 0.00 1 GLY A CA 11
ATOM 6603 C C . GLY A 1 1 ? -6.544 -17.577 5.973 1.00 0.00 1 GLY A C 11
ATOM 6604 O O . GLY A 1 1 ? -6.860 -17.307 7.131 1.00 0.00 1 GLY A O 11
ATOM 6608 N N . SER A 1 2 ? -6.356 -16.679 5.018 1.00 0.00 2 SER A N 11
ATOM 6609 C CA . SER A 1 2 ? -6.519 -15.259 5.282 1.00 0.00 2 SER A CA 11
ATOM 6610 C C . SER A 1 2 ? -5.420 -14.775 6.231 1.00 0.00 2 SER A C 11
ATOM 6611 O O . SER A 1 2 ? -4.523 -14.038 5.823 1.00 0.00 2 SER A O 11
ATOM 6619 N N . SER A 1 3 ? -5.525 -15.209 7.478 1.00 0.00 3 SER A N 11
ATOM 6620 C CA . SER A 1 3 ? -4.552 -14.829 8.488 1.00 0.00 3 SER A CA 11
ATOM 6621 C C . SER A 1 3 ? -4.442 -13.305 8.561 1.00 0.00 3 SER A C 11
ATOM 6622 O O . SER A 1 3 ? -3.651 -12.700 7.839 1.00 0.00 3 SER A O 11
ATOM 6630 N N . GLY A 1 4 ? -5.247 -12.727 9.440 1.00 0.00 4 GLY A N 11
ATOM 6631 C CA . GLY A 1 4 ? -5.251 -11.285 9.617 1.00 0.00 4 GLY A CA 11
ATOM 6632 C C . GLY A 1 4 ? -6.139 -10.606 8.573 1.00 0.00 4 GLY A C 11
ATOM 6633 O O . GLY A 1 4 ? -6.037 -10.899 7.382 1.00 0.00 4 GLY A O 11
ATOM 6637 N N . SER A 1 5 ? -6.989 -9.713 9.056 1.00 0.00 5 SER A N 11
ATOM 6638 C CA . SER A 1 5 ? -7.895 -8.990 8.179 1.00 0.00 5 SER A CA 11
ATOM 6639 C C . SER A 1 5 ? -7.924 -7.509 8.562 1.00 0.00 5 SER A C 11
ATOM 6640 O O . SER A 1 5 ? -8.287 -7.162 9.685 1.00 0.00 5 SER A O 11
ATOM 6648 N N . SER A 1 6 ? -7.536 -6.676 7.608 1.00 0.00 6 SER A N 11
ATOM 6649 C CA . SER A 1 6 ? -7.513 -5.240 7.831 1.00 0.00 6 SER A CA 11
ATOM 6650 C C . SER A 1 6 ? -8.517 -4.550 6.905 1.00 0.00 6 SER A C 11
ATOM 6651 O O . SER A 1 6 ? -8.154 -4.087 5.825 1.00 0.00 6 SER A O 11
ATOM 6659 N N . GLY A 1 7 ? -9.760 -4.504 7.362 1.00 0.00 7 GLY A N 11
ATOM 6660 C CA . GLY A 1 7 ? -10.818 -3.878 6.587 1.00 0.00 7 GLY A CA 11
ATOM 6661 C C . GLY A 1 7 ? -11.081 -4.650 5.293 1.00 0.00 7 GLY A C 11
ATOM 6662 O O . GLY A 1 7 ? -11.373 -5.845 5.327 1.00 0.00 7 GLY A O 11
ATOM 6666 N N . SER A 1 8 ? -10.968 -3.937 4.183 1.00 0.00 8 SER A N 11
ATOM 6667 C CA . SER A 1 8 ? -11.189 -4.541 2.880 1.00 0.00 8 SER A CA 11
ATOM 6668 C C . SER A 1 8 ? -10.976 -3.500 1.778 1.00 0.00 8 SER A C 11
ATOM 6669 O O . SER A 1 8 ? -11.517 -2.398 1.848 1.00 0.00 8 SER A O 11
ATOM 6677 N N . CYS A 1 9 ? -10.187 -3.888 0.786 1.00 0.00 9 CYS A N 11
ATOM 6678 C CA . CYS A 1 9 ? -9.897 -3.003 -0.328 1.00 0.00 9 CYS A CA 11
ATOM 6679 C C . CYS A 1 9 ? -9.663 -3.860 -1.574 1.00 0.00 9 CYS A C 11
ATOM 6680 O O . CYS A 1 9 ? -9.204 -4.997 -1.473 1.00 0.00 9 CYS A O 11
ATOM 6687 N N . GLN A 1 10 ? -9.989 -3.282 -2.721 1.00 0.00 10 GLN A N 11
ATOM 6688 C CA . GLN A 1 10 ? -9.821 -3.978 -3.985 1.00 0.00 10 GLN A CA 11
ATOM 6689 C C . GLN A 1 10 ? -8.396 -4.524 -4.104 1.00 0.00 10 GLN A C 11
ATOM 6690 O O . GLN A 1 10 ? -8.197 -5.735 -4.184 1.00 0.00 10 GLN A O 11
ATOM 6704 N N . TYR A 1 11 ? -7.443 -3.604 -4.112 1.00 0.00 11 TYR A N 11
ATOM 6705 C CA . TYR A 1 11 ? -6.043 -3.978 -4.220 1.00 0.00 11 TYR A CA 11
ATOM 6706 C C . TYR A 1 11 ? -5.506 -4.488 -2.881 1.00 0.00 11 TYR A C 11
ATOM 6707 O O . TYR A 1 11 ? -6.018 -4.122 -1.824 1.00 0.00 11 TYR A O 11
ATOM 6725 N N . GLN A 1 12 ? -4.482 -5.323 -2.970 1.00 0.00 12 GLN A N 11
ATOM 6726 C CA . GLN A 1 12 ? -3.871 -5.887 -1.778 1.00 0.00 12 GLN A CA 11
ATOM 6727 C C . GLN A 1 12 ? -2.360 -5.643 -1.791 1.00 0.00 12 GLN A C 11
ATOM 6728 O O . GLN A 1 12 ? -1.723 -5.728 -2.839 1.00 0.00 12 GLN A O 11
ATOM 6742 N N . ASP A 1 13 ? -1.831 -5.344 -0.613 1.00 0.00 13 ASP A N 11
ATOM 6743 C CA . ASP A 1 13 ? -0.408 -5.087 -0.475 1.00 0.00 13 ASP A CA 11
ATOM 6744 C C . ASP A 1 13 ? 0.296 -6.370 -0.027 1.00 0.00 13 ASP A C 11
ATOM 6745 O O . ASP A 1 13 ? -0.158 -7.041 0.898 1.00 0.00 13 ASP A O 11
ATOM 6754 N N . LEU A 1 14 ? 1.395 -6.671 -0.704 1.00 0.00 14 LEU A N 11
ATOM 6755 C CA . LEU A 1 14 ? 2.166 -7.861 -0.386 1.00 0.00 14 LEU A CA 11
ATOM 6756 C C . LEU A 1 14 ? 2.964 -7.619 0.896 1.00 0.00 14 LEU A C 11
ATOM 6757 O O . LEU A 1 14 ? 3.081 -8.510 1.736 1.00 0.00 14 LEU A O 11
ATOM 6773 N N . LEU A 1 15 ? 3.493 -6.410 1.007 1.00 0.00 15 LEU A N 11
ATOM 6774 C CA . LEU A 1 15 ? 4.277 -6.039 2.173 1.00 0.00 15 LEU A CA 11
ATOM 6775 C C . LEU A 1 15 ? 3.372 -6.024 3.407 1.00 0.00 15 LEU A C 11
ATOM 6776 O O . LEU A 1 15 ? 2.155 -6.159 3.290 1.00 0.00 15 LEU A O 11
ATOM 6792 N N . SER A 1 16 ? 4.001 -5.859 4.561 1.00 0.00 16 SER A N 11
ATOM 6793 C CA . SER A 1 16 ? 3.268 -5.824 5.815 1.00 0.00 16 SER A CA 11
ATOM 6794 C C . SER A 1 16 ? 3.662 -4.583 6.617 1.00 0.00 16 SER A C 11
ATOM 6795 O O . SER A 1 16 ? 3.776 -4.640 7.841 1.00 0.00 16 SER A O 11
ATOM 6803 N N . ASN A 1 17 ? 3.858 -3.489 5.896 1.00 0.00 17 ASN A N 11
ATOM 6804 C CA . ASN A 1 17 ? 4.237 -2.235 6.525 1.00 0.00 17 ASN A CA 11
ATOM 6805 C C . ASN A 1 17 ? 4.361 -1.149 5.455 1.00 0.00 17 ASN A C 11
ATOM 6806 O O . ASN A 1 17 ? 5.242 -0.294 5.532 1.00 0.00 17 ASN A O 11
ATOM 6817 N N . CYS A 1 18 ? 3.466 -1.218 4.480 1.00 0.00 18 CYS A N 11
ATOM 6818 C CA . CYS A 1 18 ? 3.464 -0.251 3.396 1.00 0.00 18 CYS A CA 11
ATOM 6819 C C . CYS A 1 18 ? 3.355 1.150 4.001 1.00 0.00 18 CYS A C 11
ATOM 6820 O O . CYS A 1 18 ? 4.055 2.069 3.579 1.00 0.00 18 CYS A O 11
ATOM 6827 N N . ASP A 1 19 ? 2.470 1.269 4.981 1.00 0.00 19 ASP A N 11
ATOM 6828 C CA . ASP A 1 19 ? 2.260 2.542 5.648 1.00 0.00 19 ASP A CA 11
ATOM 6829 C C . ASP A 1 19 ? 3.587 3.033 6.231 1.00 0.00 19 ASP A C 11
ATOM 6830 O O . ASP A 1 19 ? 3.989 4.171 5.997 1.00 0.00 19 ASP A O 11
ATOM 6839 N N . SER A 1 20 ? 4.230 2.149 6.980 1.00 0.00 20 SER A N 11
ATOM 6840 C CA . SER A 1 20 ? 5.503 2.477 7.599 1.00 0.00 20 SER A CA 11
ATOM 6841 C C . SER A 1 20 ? 6.510 2.905 6.529 1.00 0.00 20 SER A C 11
ATOM 6842 O O . SER A 1 20 ? 7.383 3.731 6.789 1.00 0.00 20 SER A O 11
ATOM 6850 N N . LEU A 1 21 ? 6.354 2.324 5.349 1.00 0.00 21 LEU A N 11
ATOM 6851 C CA . LEU A 1 21 ? 7.238 2.635 4.239 1.00 0.00 21 LEU A CA 11
ATOM 6852 C C . LEU A 1 21 ? 6.850 3.991 3.647 1.00 0.00 21 LEU A C 11
ATOM 6853 O O . LEU A 1 21 ? 7.663 4.914 3.616 1.00 0.00 21 LEU A O 11
ATOM 6869 N N . LYS A 1 22 ? 5.608 4.069 3.193 1.00 0.00 22 LYS A N 11
ATOM 6870 C CA . LYS A 1 22 ? 5.102 5.298 2.604 1.00 0.00 22 LYS A CA 11
ATOM 6871 C C . LYS A 1 22 ? 5.401 6.468 3.542 1.00 0.00 22 LYS A C 11
ATOM 6872 O O . LYS A 1 22 ? 5.470 7.616 3.106 1.00 0.00 22 LYS A O 11
ATOM 6891 N N . ASN A 1 23 ? 5.569 6.138 4.814 1.00 0.00 23 ASN A N 11
ATOM 6892 C CA . ASN A 1 23 ? 5.859 7.147 5.818 1.00 0.00 23 ASN A CA 11
ATOM 6893 C C . ASN A 1 23 ? 6.919 8.109 5.277 1.00 0.00 23 ASN A C 11
ATOM 6894 O O . ASN A 1 23 ? 6.651 9.296 5.097 1.00 0.00 23 ASN A O 11
ATOM 6905 N N . THR A 1 24 ? 8.100 7.560 5.034 1.00 0.00 24 THR A N 11
ATOM 6906 C CA . THR A 1 24 ? 9.202 8.355 4.517 1.00 0.00 24 THR A CA 11
ATOM 6907 C C . THR A 1 24 ? 9.575 7.895 3.106 1.00 0.00 24 THR A C 11
ATOM 6908 O O . THR A 1 24 ? 9.673 8.710 2.190 1.00 0.00 24 THR A O 11
ATOM 6919 N N . ALA A 1 25 ? 9.772 6.592 2.976 1.00 0.00 25 ALA A N 11
ATOM 6920 C CA . ALA A 1 25 ? 10.132 6.015 1.692 1.00 0.00 25 ALA A CA 11
ATOM 6921 C C . ALA A 1 25 ? 9.221 6.590 0.605 1.00 0.00 25 ALA A C 11
ATOM 6922 O O . ALA A 1 25 ? 9.694 7.237 -0.327 1.00 0.00 25 ALA A O 11
ATOM 6929 N N . GLY A 1 26 ? 7.931 6.333 0.763 1.00 0.00 26 GLY A N 11
ATOM 6930 C CA . GLY A 1 26 ? 6.950 6.818 -0.193 1.00 0.00 26 GLY A CA 11
ATOM 6931 C C . GLY A 1 26 ? 6.778 5.831 -1.350 1.00 0.00 26 GLY A C 11
ATOM 6932 O O . GLY A 1 26 ? 7.752 5.250 -1.826 1.00 0.00 26 GLY A O 11
ATOM 6936 N N . CYS A 1 27 ? 5.531 5.673 -1.770 1.00 0.00 27 CYS A N 11
ATOM 6937 C CA . CYS A 1 27 ? 5.219 4.767 -2.862 1.00 0.00 27 CYS A CA 11
ATOM 6938 C C . CYS A 1 27 ? 6.290 4.928 -3.942 1.00 0.00 27 CYS A C 11
ATOM 6939 O O . CYS A 1 27 ? 6.603 3.978 -4.658 1.00 0.00 27 CYS A O 11
ATOM 6946 N N . GLU A 1 28 ? 6.823 6.138 -4.025 1.00 0.00 28 GLU A N 11
ATOM 6947 C CA . GLU A 1 28 ? 7.853 6.437 -5.005 1.00 0.00 28 GLU A CA 11
ATOM 6948 C C . GLU A 1 28 ? 8.855 5.283 -5.090 1.00 0.00 28 GLU A C 11
ATOM 6949 O O . GLU A 1 28 ? 9.380 4.990 -6.164 1.00 0.00 28 GLU A O 11
ATOM 6961 N N . HIS A 1 29 ? 9.090 4.660 -3.945 1.00 0.00 29 HIS A N 11
ATOM 6962 C CA . HIS A 1 29 ? 10.020 3.545 -3.877 1.00 0.00 29 HIS A CA 11
ATOM 6963 C C . HIS A 1 29 ? 9.691 2.535 -4.977 1.00 0.00 29 HIS A C 11
ATOM 6964 O O . HIS A 1 29 ? 8.737 2.721 -5.731 1.00 0.00 29 HIS A O 11
ATOM 6978 N N . GLU A 1 30 ? 10.499 1.487 -5.034 1.00 0.00 30 GLU A N 11
ATOM 6979 C CA . GLU A 1 30 ? 10.306 0.446 -6.030 1.00 0.00 30 GLU A CA 11
ATOM 6980 C C . GLU A 1 30 ? 9.690 -0.798 -5.385 1.00 0.00 30 GLU A C 11
ATOM 6981 O O . GLU A 1 30 ? 9.118 -1.640 -6.075 1.00 0.00 30 GLU A O 11
ATOM 6993 N N . LEU A 1 31 ? 9.828 -0.873 -4.070 1.00 0.00 31 LEU A N 11
ATOM 6994 C CA . LEU A 1 31 ? 9.292 -1.999 -3.324 1.00 0.00 31 LEU A CA 11
ATOM 6995 C C . LEU A 1 31 ? 7.810 -1.755 -3.034 1.00 0.00 31 LEU A C 11
ATOM 6996 O O . LEU A 1 31 ? 7.017 -2.694 -3.001 1.00 0.00 31 LEU A O 11
ATOM 7012 N N . LEU A 1 32 ? 7.481 -0.488 -2.831 1.00 0.00 32 LEU A N 11
ATOM 7013 C CA . LEU A 1 32 ? 6.108 -0.108 -2.544 1.00 0.00 32 LEU A CA 11
ATOM 7014 C C . LEU A 1 32 ? 5.581 0.775 -3.677 1.00 0.00 32 LEU A C 11
ATOM 7015 O O . LEU A 1 32 ? 4.936 1.792 -3.428 1.00 0.00 32 LEU A O 11
ATOM 7031 N N . LYS A 1 33 ? 5.875 0.354 -4.899 1.00 0.00 33 LYS A N 11
ATOM 7032 C CA . LYS A 1 33 ? 5.439 1.094 -6.071 1.00 0.00 33 LYS A CA 11
ATOM 7033 C C . LYS A 1 33 ? 4.146 0.476 -6.606 1.00 0.00 33 LYS A C 11
ATOM 7034 O O . LYS A 1 33 ? 3.166 1.182 -6.840 1.00 0.00 33 LYS A O 11
ATOM 7053 N N . GLU A 1 34 ? 4.185 -0.837 -6.785 1.00 0.00 34 GLU A N 11
ATOM 7054 C CA . GLU A 1 34 ? 3.028 -1.558 -7.289 1.00 0.00 34 GLU A CA 11
ATOM 7055 C C . GLU A 1 34 ? 2.536 -2.565 -6.247 1.00 0.00 34 GLU A C 11
ATOM 7056 O O . GLU A 1 34 ? 1.334 -2.792 -6.118 1.00 0.00 34 GLU A O 11
ATOM 7068 N N . LYS A 1 35 ? 3.490 -3.141 -5.531 1.00 0.00 35 LYS A N 11
ATOM 7069 C CA . LYS A 1 35 ? 3.168 -4.118 -4.505 1.00 0.00 35 LYS A CA 11
ATOM 7070 C C . LYS A 1 35 ? 2.395 -3.431 -3.377 1.00 0.00 35 LYS A C 11
ATOM 7071 O O . LYS A 1 35 ? 1.630 -4.076 -2.661 1.00 0.00 35 LYS A O 11
ATOM 7090 N N . CYS A 1 36 ? 2.623 -2.132 -3.253 1.00 0.00 36 CYS A N 11
ATOM 7091 C CA . CYS A 1 36 ? 1.958 -1.351 -2.224 1.00 0.00 36 CYS A CA 11
ATOM 7092 C C . CYS A 1 36 ? 0.856 -0.522 -2.887 1.00 0.00 36 CYS A C 11
ATOM 7093 O O . CYS A 1 36 ? 0.649 0.638 -2.534 1.00 0.00 36 CYS A O 11
ATOM 7100 N N . LYS A 1 37 ? 0.178 -1.149 -3.837 1.00 0.00 37 LYS A N 11
ATOM 7101 C CA . LYS A 1 37 ? -0.898 -0.484 -4.552 1.00 0.00 37 LYS A CA 11
ATOM 7102 C C . LYS A 1 37 ? -1.858 0.153 -3.545 1.00 0.00 37 LYS A C 11
ATOM 7103 O O . LYS A 1 37 ? -2.078 1.363 -3.571 1.00 0.00 37 LYS A O 11
ATOM 7122 N N . ALA A 1 38 ? -2.403 -0.691 -2.681 1.00 0.00 38 ALA A N 11
ATOM 7123 C CA . ALA A 1 38 ? -3.334 -0.226 -1.668 1.00 0.00 38 ALA A CA 11
ATOM 7124 C C . ALA A 1 38 ? -2.799 1.064 -1.043 1.00 0.00 38 ALA A C 11
ATOM 7125 O O . ALA A 1 38 ? -3.354 2.140 -1.261 1.00 0.00 38 ALA A O 11
ATOM 7132 N N . THR A 1 39 ? -1.728 0.914 -0.278 1.00 0.00 39 THR A N 11
ATOM 7133 C CA . THR A 1 39 ? -1.112 2.053 0.379 1.00 0.00 39 THR A CA 11
ATOM 7134 C C . THR A 1 39 ? -1.065 3.254 -0.568 1.00 0.00 39 THR A C 11
ATOM 7135 O O . THR A 1 39 ? -1.270 4.391 -0.145 1.00 0.00 39 THR A O 11
ATOM 7146 N N . CYS A 1 40 ? -0.794 2.961 -1.831 1.00 0.00 40 CYS A N 11
ATOM 7147 C CA . CYS A 1 40 ? -0.718 4.002 -2.841 1.00 0.00 40 CYS A CA 11
ATOM 7148 C C . CYS A 1 40 ? -2.136 4.507 -3.119 1.00 0.00 40 CYS A C 11
ATOM 7149 O O . CYS A 1 40 ? -2.511 5.591 -2.675 1.00 0.00 40 CYS A O 11
ATOM 7156 N N . LEU A 1 41 ? -2.885 3.697 -3.853 1.00 0.00 41 LEU A N 11
ATOM 7157 C CA . LEU A 1 41 ? -4.253 4.047 -4.195 1.00 0.00 41 LEU A CA 11
ATOM 7158 C C . LEU A 1 41 ? -5.126 3.960 -2.942 1.00 0.00 41 LEU A C 11
ATOM 7159 O O . LEU A 1 41 ? -5.511 4.983 -2.377 1.00 0.00 41 LEU A O 11
ATOM 7175 N N . CYS A 1 42 ? -5.413 2.730 -2.543 1.00 0.00 42 CYS A N 11
ATOM 7176 C CA . CYS A 1 42 ? -6.233 2.496 -1.367 1.00 0.00 42 CYS A CA 11
ATOM 7177 C C . CYS A 1 42 ? -5.769 3.446 -0.261 1.00 0.00 42 CYS A C 11
ATOM 7178 O O . CYS A 1 42 ? -4.639 3.932 -0.289 1.00 0.00 42 CYS A O 11
ATOM 7185 N N . GLU A 1 43 ? -6.664 3.682 0.687 1.00 0.00 43 GLU A N 11
ATOM 7186 C CA . GLU A 1 43 ? -6.360 4.565 1.800 1.00 0.00 43 GLU A CA 11
ATOM 7187 C C . GLU A 1 43 ? -6.541 6.026 1.384 1.00 0.00 43 GLU A C 11
ATOM 7188 O O . GLU A 1 43 ? -7.360 6.742 1.957 1.00 0.00 43 GLU A O 11
ATOM 7200 N N . SER A 1 44 ? -5.762 6.425 0.388 1.00 0.00 44 SER A N 11
ATOM 7201 C CA . SER A 1 44 ? -5.826 7.788 -0.112 1.00 0.00 44 SER A CA 11
ATOM 7202 C C . SER A 1 44 ? -5.517 7.810 -1.610 1.00 0.00 44 SER A C 11
ATOM 7203 O O . SER A 1 44 ? -4.372 7.612 -2.014 1.00 0.00 44 SER A O 11
ATOM 7211 N N . GLY A 1 45 ? -6.558 8.053 -2.393 1.00 0.00 45 GLY A N 11
ATOM 7212 C CA . GLY A 1 45 ? -6.412 8.104 -3.837 1.00 0.00 45 GLY A CA 11
ATOM 7213 C C . GLY A 1 45 ? -7.652 8.717 -4.492 1.00 0.00 45 GLY A C 11
ATOM 7214 O O . GLY A 1 45 ? -8.555 9.186 -3.802 1.00 0.00 45 GLY A O 11
ATOM 7218 N N . PRO A 1 46 ? -7.655 8.692 -5.852 1.00 0.00 46 PRO A N 11
ATOM 7219 C CA . PRO A 1 46 ? -8.768 9.239 -6.608 1.00 0.00 46 PRO A CA 11
ATOM 7220 C C . PRO A 1 46 ? -9.979 8.306 -6.554 1.00 0.00 46 PRO A C 11
ATOM 7221 O O . PRO A 1 46 ? -10.478 7.870 -7.590 1.00 0.00 46 PRO A O 11
ATOM 7232 N N . SER A 1 47 ? -10.417 8.026 -5.335 1.00 0.00 47 SER A N 11
ATOM 7233 C CA . SER A 1 47 ? -11.559 7.152 -5.132 1.00 0.00 47 SER A CA 11
ATOM 7234 C C . SER A 1 47 ? -12.849 7.974 -5.106 1.00 0.00 47 SER A C 11
ATOM 7235 O O . SER A 1 47 ? -13.751 7.747 -5.910 1.00 0.00 47 SER A O 11
ATOM 7243 N N . SER A 1 48 ? -12.895 8.913 -4.172 1.00 0.00 48 SER A N 11
ATOM 7244 C CA . SER A 1 48 ? -14.059 9.771 -4.030 1.00 0.00 48 SER A CA 11
ATOM 7245 C C . SER A 1 48 ? -15.326 8.920 -3.919 1.00 0.00 48 SER A C 11
ATOM 7246 O O . SER A 1 48 ? -15.898 8.517 -4.931 1.00 0.00 48 SER A O 11
ATOM 7254 N N . GLY A 1 49 ? -15.727 8.671 -2.681 1.00 0.00 49 GLY A N 11
ATOM 7255 C CA . GLY A 1 49 ? -16.915 7.875 -2.425 1.00 0.00 49 GLY A CA 11
ATOM 7256 C C . GLY A 1 49 ? -16.577 6.637 -1.593 1.00 0.00 49 GLY A C 11
ATOM 7257 O O . GLY A 1 49 ? -15.540 6.593 -0.932 1.00 0.00 49 GLY A O 11
ATOM 7261 N N . GLY A 1 1 ? -3.511 -19.310 4.211 1.00 0.00 1 GLY A N 12
ATOM 7262 C CA . GLY A 1 1 ? -3.828 -18.573 3.000 1.00 0.00 1 GLY A CA 12
ATOM 7263 C C . GLY A 1 1 ? -5.240 -17.988 3.068 1.00 0.00 1 GLY A C 12
ATOM 7264 O O . GLY A 1 1 ? -6.040 -18.383 3.915 1.00 0.00 1 GLY A O 12
ATOM 7268 N N . SER A 1 2 ? -5.504 -17.055 2.164 1.00 0.00 2 SER A N 12
ATOM 7269 C CA . SER A 1 2 ? -6.805 -16.411 2.111 1.00 0.00 2 SER A CA 12
ATOM 7270 C C . SER A 1 2 ? -7.039 -15.597 3.385 1.00 0.00 2 SER A C 12
ATOM 7271 O O . SER A 1 2 ? -6.800 -16.084 4.490 1.00 0.00 2 SER A O 12
ATOM 7279 N N . SER A 1 3 ? -7.504 -14.372 3.190 1.00 0.00 3 SER A N 12
ATOM 7280 C CA . SER A 1 3 ? -7.772 -13.486 4.310 1.00 0.00 3 SER A CA 12
ATOM 7281 C C . SER A 1 3 ? -6.476 -13.190 5.065 1.00 0.00 3 SER A C 12
ATOM 7282 O O . SER A 1 3 ? -5.712 -14.102 5.377 1.00 0.00 3 SER A O 12
ATOM 7290 N N . GLY A 1 4 ? -6.267 -11.910 5.338 1.00 0.00 4 GLY A N 12
ATOM 7291 C CA . GLY A 1 4 ? -5.075 -11.482 6.051 1.00 0.00 4 GLY A CA 12
ATOM 7292 C C . GLY A 1 4 ? -5.378 -11.245 7.532 1.00 0.00 4 GLY A C 12
ATOM 7293 O O . GLY A 1 4 ? -5.968 -12.099 8.193 1.00 0.00 4 GLY A O 12
ATOM 7297 N N . SER A 1 5 ? -4.961 -10.082 8.010 1.00 0.00 5 SER A N 12
ATOM 7298 C CA . SER A 1 5 ? -5.180 -9.723 9.401 1.00 0.00 5 SER A CA 12
ATOM 7299 C C . SER A 1 5 ? -6.376 -8.775 9.514 1.00 0.00 5 SER A C 12
ATOM 7300 O O . SER A 1 5 ? -7.350 -9.078 10.202 1.00 0.00 5 SER A O 12
ATOM 7308 N N . SER A 1 6 ? -6.263 -7.647 8.829 1.00 0.00 6 SER A N 12
ATOM 7309 C CA . SER A 1 6 ? -7.323 -6.653 8.844 1.00 0.00 6 SER A CA 12
ATOM 7310 C C . SER A 1 6 ? -7.072 -5.603 7.760 1.00 0.00 6 SER A C 12
ATOM 7311 O O . SER A 1 6 ? -5.924 -5.299 7.439 1.00 0.00 6 SER A O 12
ATOM 7319 N N . GLY A 1 7 ? -8.164 -5.078 7.224 1.00 0.00 7 GLY A N 12
ATOM 7320 C CA . GLY A 1 7 ? -8.076 -4.069 6.183 1.00 0.00 7 GLY A CA 12
ATOM 7321 C C . GLY A 1 7 ? -9.270 -4.159 5.230 1.00 0.00 7 GLY A C 12
ATOM 7322 O O . GLY A 1 7 ? -10.280 -3.485 5.429 1.00 0.00 7 GLY A O 12
ATOM 7326 N N . SER A 1 8 ? -9.115 -4.998 4.216 1.00 0.00 8 SER A N 12
ATOM 7327 C CA . SER A 1 8 ? -10.168 -5.185 3.232 1.00 0.00 8 SER A CA 12
ATOM 7328 C C . SER A 1 8 ? -10.353 -3.906 2.414 1.00 0.00 8 SER A C 12
ATOM 7329 O O . SER A 1 8 ? -11.138 -3.035 2.785 1.00 0.00 8 SER A O 12
ATOM 7337 N N . CYS A 1 9 ? -9.616 -3.833 1.315 1.00 0.00 9 CYS A N 12
ATOM 7338 C CA . CYS A 1 9 ? -9.688 -2.674 0.441 1.00 0.00 9 CYS A CA 12
ATOM 7339 C C . CYS A 1 9 ? -9.606 -3.160 -1.008 1.00 0.00 9 CYS A C 12
ATOM 7340 O O . CYS A 1 9 ? -9.248 -4.309 -1.262 1.00 0.00 9 CYS A O 12
ATOM 7347 N N . GLN A 1 10 ? -9.943 -2.260 -1.920 1.00 0.00 10 GLN A N 12
ATOM 7348 C CA . GLN A 1 10 ? -9.912 -2.582 -3.336 1.00 0.00 10 GLN A CA 12
ATOM 7349 C C . GLN A 1 10 ? -8.694 -3.452 -3.656 1.00 0.00 10 GLN A C 12
ATOM 7350 O O . GLN A 1 10 ? -8.837 -4.560 -4.170 1.00 0.00 10 GLN A O 12
ATOM 7364 N N . TYR A 1 11 ? -7.525 -2.917 -3.338 1.00 0.00 11 TYR A N 12
ATOM 7365 C CA . TYR A 1 11 ? -6.283 -3.631 -3.585 1.00 0.00 11 TYR A CA 12
ATOM 7366 C C . TYR A 1 11 ? -5.702 -4.185 -2.283 1.00 0.00 11 TYR A C 12
ATOM 7367 O O . TYR A 1 11 ? -6.246 -3.949 -1.205 1.00 0.00 11 TYR A O 12
ATOM 7385 N N . GLN A 1 12 ? -4.603 -4.912 -2.425 1.00 0.00 12 GLN A N 12
ATOM 7386 C CA . GLN A 1 12 ? -3.942 -5.503 -1.274 1.00 0.00 12 GLN A CA 12
ATOM 7387 C C . GLN A 1 12 ? -2.436 -5.611 -1.525 1.00 0.00 12 GLN A C 12
ATOM 7388 O O . GLN A 1 12 ? -2.010 -6.174 -2.533 1.00 0.00 12 GLN A O 12
ATOM 7402 N N . ASP A 1 13 ? -1.672 -5.064 -0.591 1.00 0.00 13 ASP A N 12
ATOM 7403 C CA . ASP A 1 13 ? -0.223 -5.093 -0.698 1.00 0.00 13 ASP A CA 12
ATOM 7404 C C . ASP A 1 13 ? 0.296 -6.436 -0.180 1.00 0.00 13 ASP A C 12
ATOM 7405 O O . ASP A 1 13 ? -0.290 -7.023 0.728 1.00 0.00 13 ASP A O 12
ATOM 7414 N N . LEU A 1 14 ? 1.390 -6.882 -0.779 1.00 0.00 14 LEU A N 12
ATOM 7415 C CA . LEU A 1 14 ? 1.995 -8.144 -0.389 1.00 0.00 14 LEU A CA 12
ATOM 7416 C C . LEU A 1 14 ? 2.806 -7.942 0.892 1.00 0.00 14 LEU A C 12
ATOM 7417 O O . LEU A 1 14 ? 2.937 -8.861 1.700 1.00 0.00 14 LEU A O 12
ATOM 7433 N N . LEU A 1 15 ? 3.330 -6.734 1.038 1.00 0.00 15 LEU A N 12
ATOM 7434 C CA . LEU A 1 15 ? 4.125 -6.399 2.208 1.00 0.00 15 LEU A CA 12
ATOM 7435 C C . LEU A 1 15 ? 3.198 -6.193 3.407 1.00 0.00 15 LEU A C 12
ATOM 7436 O O . LEU A 1 15 ? 1.977 -6.232 3.266 1.00 0.00 15 LEU A O 12
ATOM 7452 N N . SER A 1 16 ? 3.814 -5.977 4.560 1.00 0.00 16 SER A N 12
ATOM 7453 C CA . SER A 1 16 ? 3.060 -5.765 5.784 1.00 0.00 16 SER A CA 12
ATOM 7454 C C . SER A 1 16 ? 3.599 -4.539 6.524 1.00 0.00 16 SER A C 12
ATOM 7455 O O . SER A 1 16 ? 3.546 -4.479 7.752 1.00 0.00 16 SER A O 12
ATOM 7463 N N . ASN A 1 17 ? 4.105 -3.593 5.747 1.00 0.00 17 ASN A N 12
ATOM 7464 C CA . ASN A 1 17 ? 4.653 -2.373 6.314 1.00 0.00 17 ASN A CA 12
ATOM 7465 C C . ASN A 1 17 ? 4.736 -1.302 5.225 1.00 0.00 17 ASN A C 12
ATOM 7466 O O . ASN A 1 17 ? 5.635 -0.462 5.242 1.00 0.00 17 ASN A O 12
ATOM 7477 N N . CYS A 1 18 ? 3.787 -1.366 4.303 1.00 0.00 18 CYS A N 12
ATOM 7478 C CA . CYS A 1 18 ? 3.742 -0.412 3.208 1.00 0.00 18 CYS A CA 12
ATOM 7479 C C . CYS A 1 18 ? 3.561 0.988 3.797 1.00 0.00 18 CYS A C 12
ATOM 7480 O O . CYS A 1 18 ? 4.411 1.857 3.613 1.00 0.00 18 CYS A O 12
ATOM 7487 N N . ASP A 1 19 ? 2.448 1.163 4.494 1.00 0.00 19 ASP A N 12
ATOM 7488 C CA . ASP A 1 19 ? 2.145 2.443 5.112 1.00 0.00 19 ASP A CA 12
ATOM 7489 C C . ASP A 1 19 ? 3.413 3.005 5.758 1.00 0.00 19 ASP A C 12
ATOM 7490 O O . ASP A 1 19 ? 3.949 4.015 5.306 1.00 0.00 19 ASP A O 12
ATOM 7499 N N . SER A 1 20 ? 3.855 2.326 6.807 1.00 0.00 20 SER A N 12
ATOM 7500 C CA . SER A 1 20 ? 5.050 2.745 7.520 1.00 0.00 20 SER A CA 12
ATOM 7501 C C . SER A 1 20 ? 6.107 3.234 6.528 1.00 0.00 20 SER A C 12
ATOM 7502 O O . SER A 1 20 ? 6.713 4.286 6.729 1.00 0.00 20 SER A O 12
ATOM 7510 N N . LEU A 1 21 ? 6.296 2.448 5.478 1.00 0.00 21 LEU A N 12
ATOM 7511 C CA . LEU A 1 21 ? 7.269 2.788 4.454 1.00 0.00 21 LEU A CA 12
ATOM 7512 C C . LEU A 1 21 ? 6.815 4.053 3.724 1.00 0.00 21 LEU A C 12
ATOM 7513 O O . LEU A 1 21 ? 7.480 5.085 3.790 1.00 0.00 21 LEU A O 12
ATOM 7529 N N . LYS A 1 22 ? 5.684 3.931 3.044 1.00 0.00 22 LYS A N 12
ATOM 7530 C CA . LYS A 1 22 ? 5.133 5.052 2.302 1.00 0.00 22 LYS A CA 12
ATOM 7531 C C . LYS A 1 22 ? 5.304 6.334 3.121 1.00 0.00 22 LYS A C 12
ATOM 7532 O O . LYS A 1 22 ? 5.585 7.395 2.567 1.00 0.00 22 LYS A O 12
ATOM 7551 N N . ASN A 1 23 ? 5.127 6.192 4.426 1.00 0.00 23 ASN A N 12
ATOM 7552 C CA . ASN A 1 23 ? 5.258 7.325 5.326 1.00 0.00 23 ASN A CA 12
ATOM 7553 C C . ASN A 1 23 ? 6.517 8.115 4.964 1.00 0.00 23 ASN A C 12
ATOM 7554 O O . ASN A 1 23 ? 6.449 9.318 4.715 1.00 0.00 23 ASN A O 12
ATOM 7565 N N . THR A 1 24 ? 7.637 7.408 4.947 1.00 0.00 24 THR A N 12
ATOM 7566 C CA . THR A 1 24 ? 8.909 8.028 4.619 1.00 0.00 24 THR A CA 12
ATOM 7567 C C . THR A 1 24 ? 9.324 7.673 3.190 1.00 0.00 24 THR A C 12
ATOM 7568 O O . THR A 1 24 ? 9.273 8.517 2.297 1.00 0.00 24 THR A O 12
ATOM 7579 N N . ALA A 1 25 ? 9.724 6.421 3.018 1.00 0.00 25 ALA A N 12
ATOM 7580 C CA . ALA A 1 25 ? 10.147 5.944 1.712 1.00 0.00 25 ALA A CA 12
ATOM 7581 C C . ALA A 1 25 ? 9.221 6.520 0.639 1.00 0.00 25 ALA A C 12
ATOM 7582 O O . ALA A 1 25 ? 9.678 7.186 -0.288 1.00 0.00 25 ALA A O 12
ATOM 7589 N N . GLY A 1 26 ? 7.935 6.242 0.801 1.00 0.00 26 GLY A N 12
ATOM 7590 C CA . GLY A 1 26 ? 6.941 6.724 -0.143 1.00 0.00 26 GLY A CA 12
ATOM 7591 C C . GLY A 1 26 ? 6.782 5.753 -1.315 1.00 0.00 26 GLY A C 12
ATOM 7592 O O . GLY A 1 26 ? 7.765 5.199 -1.804 1.00 0.00 26 GLY A O 12
ATOM 7596 N N . CYS A 1 27 ? 5.537 5.579 -1.733 1.00 0.00 27 CYS A N 12
ATOM 7597 C CA . CYS A 1 27 ? 5.237 4.685 -2.839 1.00 0.00 27 CYS A CA 12
ATOM 7598 C C . CYS A 1 27 ? 6.298 4.889 -3.922 1.00 0.00 27 CYS A C 12
ATOM 7599 O O . CYS A 1 27 ? 6.626 3.958 -4.657 1.00 0.00 27 CYS A O 12
ATOM 7606 N N . GLU A 1 28 ? 6.805 6.111 -3.987 1.00 0.00 28 GLU A N 12
ATOM 7607 C CA . GLU A 1 28 ? 7.823 6.448 -4.968 1.00 0.00 28 GLU A CA 12
ATOM 7608 C C . GLU A 1 28 ? 8.869 5.335 -5.051 1.00 0.00 28 GLU A C 12
ATOM 7609 O O . GLU A 1 28 ? 9.460 5.112 -6.106 1.00 0.00 28 GLU A O 12
ATOM 7621 N N . HIS A 1 29 ? 9.066 4.666 -3.924 1.00 0.00 29 HIS A N 12
ATOM 7622 C CA . HIS A 1 29 ? 10.031 3.582 -3.857 1.00 0.00 29 HIS A CA 12
ATOM 7623 C C . HIS A 1 29 ? 9.784 2.603 -5.006 1.00 0.00 29 HIS A C 12
ATOM 7624 O O . HIS A 1 29 ? 8.878 2.803 -5.813 1.00 0.00 29 HIS A O 12
ATOM 7638 N N . GLU A 1 30 ? 10.607 1.565 -5.043 1.00 0.00 30 GLU A N 12
ATOM 7639 C CA . GLU A 1 30 ? 10.489 0.554 -6.080 1.00 0.00 30 GLU A CA 12
ATOM 7640 C C . GLU A 1 30 ? 9.855 -0.718 -5.512 1.00 0.00 30 GLU A C 12
ATOM 7641 O O . GLU A 1 30 ? 9.366 -1.560 -6.263 1.00 0.00 30 GLU A O 12
ATOM 7653 N N . LEU A 1 31 ? 9.884 -0.816 -4.191 1.00 0.00 31 LEU A N 12
ATOM 7654 C CA . LEU A 1 31 ? 9.318 -1.970 -3.514 1.00 0.00 31 LEU A CA 12
ATOM 7655 C C . LEU A 1 31 ? 7.837 -1.712 -3.227 1.00 0.00 31 LEU A C 12
ATOM 7656 O O . LEU A 1 31 ? 7.001 -2.593 -3.421 1.00 0.00 31 LEU A O 12
ATOM 7672 N N . LEU A 1 32 ? 7.559 -0.501 -2.769 1.00 0.00 32 LEU A N 12
ATOM 7673 C CA . LEU A 1 32 ? 6.194 -0.116 -2.453 1.00 0.00 32 LEU A CA 12
ATOM 7674 C C . LEU A 1 32 ? 5.641 0.758 -3.580 1.00 0.00 32 LEU A C 12
ATOM 7675 O O . LEU A 1 32 ? 4.888 1.698 -3.330 1.00 0.00 32 LEU A O 12
ATOM 7691 N N . LYS A 1 33 ? 6.036 0.417 -4.798 1.00 0.00 33 LYS A N 12
ATOM 7692 C CA . LYS A 1 33 ? 5.589 1.159 -5.965 1.00 0.00 33 LYS A CA 12
ATOM 7693 C C . LYS A 1 33 ? 4.266 0.573 -6.461 1.00 0.00 33 LYS A C 12
ATOM 7694 O O . LYS A 1 33 ? 3.302 1.305 -6.680 1.00 0.00 33 LYS A O 12
ATOM 7713 N N . GLU A 1 34 ? 4.262 -0.742 -6.623 1.00 0.00 34 GLU A N 12
ATOM 7714 C CA . GLU A 1 34 ? 3.073 -1.435 -7.089 1.00 0.00 34 GLU A CA 12
ATOM 7715 C C . GLU A 1 34 ? 2.615 -2.461 -6.050 1.00 0.00 34 GLU A C 12
ATOM 7716 O O . GLU A 1 34 ? 1.417 -2.635 -5.831 1.00 0.00 34 GLU A O 12
ATOM 7728 N N . LYS A 1 35 ? 3.592 -3.113 -5.438 1.00 0.00 35 LYS A N 12
ATOM 7729 C CA . LYS A 1 35 ? 3.304 -4.116 -4.428 1.00 0.00 35 LYS A CA 12
ATOM 7730 C C . LYS A 1 35 ? 2.564 -3.461 -3.260 1.00 0.00 35 LYS A C 12
ATOM 7731 O O . LYS A 1 35 ? 1.905 -4.143 -2.477 1.00 0.00 35 LYS A O 12
ATOM 7750 N N . CYS A 1 36 ? 2.697 -2.145 -3.181 1.00 0.00 36 CYS A N 12
ATOM 7751 C CA . CYS A 1 36 ? 2.049 -1.389 -2.122 1.00 0.00 36 CYS A CA 12
ATOM 7752 C C . CYS A 1 36 ? 0.973 -0.504 -2.754 1.00 0.00 36 CYS A C 12
ATOM 7753 O O . CYS A 1 36 ? 0.782 0.638 -2.340 1.00 0.00 36 CYS A O 12
ATOM 7760 N N . LYS A 1 37 ? 0.297 -1.066 -3.746 1.00 0.00 37 LYS A N 12
ATOM 7761 C CA . LYS A 1 37 ? -0.755 -0.342 -4.438 1.00 0.00 37 LYS A CA 12
ATOM 7762 C C . LYS A 1 37 ? -1.730 0.238 -3.411 1.00 0.00 37 LYS A C 12
ATOM 7763 O O . LYS A 1 37 ? -1.947 1.448 -3.371 1.00 0.00 37 LYS A O 12
ATOM 7782 N N . ALA A 1 38 ? -2.291 -0.652 -2.606 1.00 0.00 38 ALA A N 12
ATOM 7783 C CA . ALA A 1 38 ? -3.237 -0.243 -1.582 1.00 0.00 38 ALA A CA 12
ATOM 7784 C C . ALA A 1 38 ? -2.746 1.049 -0.927 1.00 0.00 38 ALA A C 12
ATOM 7785 O O . ALA A 1 38 ? -3.401 2.086 -1.025 1.00 0.00 38 ALA A O 12
ATOM 7792 N N . THR A 1 39 ? -1.598 0.945 -0.274 1.00 0.00 39 THR A N 12
ATOM 7793 C CA . THR A 1 39 ? -1.012 2.093 0.397 1.00 0.00 39 THR A CA 12
ATOM 7794 C C . THR A 1 39 ? -0.960 3.294 -0.549 1.00 0.00 39 THR A C 12
ATOM 7795 O O . THR A 1 39 ? -1.101 4.437 -0.115 1.00 0.00 39 THR A O 12
ATOM 7806 N N . CYS A 1 40 ? -0.756 2.995 -1.823 1.00 0.00 40 CYS A N 12
ATOM 7807 C CA . CYS A 1 40 ? -0.684 4.036 -2.834 1.00 0.00 40 CYS A CA 12
ATOM 7808 C C . CYS A 1 40 ? -2.099 4.558 -3.089 1.00 0.00 40 CYS A C 12
ATOM 7809 O O . CYS A 1 40 ? -2.422 5.688 -2.729 1.00 0.00 40 CYS A O 12
ATOM 7816 N N . LEU A 1 41 ? -2.905 3.709 -3.709 1.00 0.00 41 LEU A N 12
ATOM 7817 C CA . LEU A 1 41 ? -4.279 4.070 -4.017 1.00 0.00 41 LEU A CA 12
ATOM 7818 C C . LEU A 1 41 ? -5.099 4.085 -2.726 1.00 0.00 41 LEU A C 12
ATOM 7819 O O . LEU A 1 41 ? -5.419 5.151 -2.202 1.00 0.00 41 LEU A O 12
ATOM 7835 N N . CYS A 1 42 ? -5.417 2.890 -2.250 1.00 0.00 42 CYS A N 12
ATOM 7836 C CA . CYS A 1 42 ? -6.194 2.752 -1.030 1.00 0.00 42 CYS A CA 12
ATOM 7837 C C . CYS A 1 42 ? -5.625 3.715 0.013 1.00 0.00 42 CYS A C 12
ATOM 7838 O O . CYS A 1 42 ? -4.546 3.482 0.556 1.00 0.00 42 CYS A O 12
ATOM 7845 N N . GLU A 1 43 ? -6.376 4.778 0.262 1.00 0.00 43 GLU A N 12
ATOM 7846 C CA . GLU A 1 43 ? -5.960 5.778 1.231 1.00 0.00 43 GLU A CA 12
ATOM 7847 C C . GLU A 1 43 ? -6.637 5.525 2.579 1.00 0.00 43 GLU A C 12
ATOM 7848 O O . GLU A 1 43 ? -7.663 6.131 2.886 1.00 0.00 43 GLU A O 12
ATOM 7860 N N . SER A 1 44 ? -6.037 4.629 3.348 1.00 0.00 44 SER A N 12
ATOM 7861 C CA . SER A 1 44 ? -6.569 4.289 4.657 1.00 0.00 44 SER A CA 12
ATOM 7862 C C . SER A 1 44 ? -5.648 4.827 5.753 1.00 0.00 44 SER A C 12
ATOM 7863 O O . SER A 1 44 ? -4.745 4.127 6.209 1.00 0.00 44 SER A O 12
ATOM 7871 N N . GLY A 1 45 ? -5.907 6.066 6.145 1.00 0.00 45 GLY A N 12
ATOM 7872 C CA . GLY A 1 45 ? -5.112 6.705 7.179 1.00 0.00 45 GLY A CA 12
ATOM 7873 C C . GLY A 1 45 ? -5.762 8.011 7.641 1.00 0.00 45 GLY A C 12
ATOM 7874 O O . GLY A 1 45 ? -6.499 8.028 8.626 1.00 0.00 45 GLY A O 12
ATOM 7878 N N . PRO A 1 46 ? -5.458 9.102 6.888 1.00 0.00 46 PRO A N 12
ATOM 7879 C CA . PRO A 1 46 ? -6.004 10.410 7.210 1.00 0.00 46 PRO A CA 12
ATOM 7880 C C . PRO A 1 46 ? -7.478 10.502 6.810 1.00 0.00 46 PRO A C 12
ATOM 7881 O O . PRO A 1 46 ? -7.798 10.651 5.632 1.00 0.00 46 PRO A O 12
ATOM 7892 N N . SER A 1 47 ? -8.338 10.408 7.814 1.00 0.00 47 SER A N 12
ATOM 7893 C CA . SER A 1 47 ? -9.770 10.479 7.582 1.00 0.00 47 SER A CA 12
ATOM 7894 C C . SER A 1 47 ? -10.351 11.715 8.271 1.00 0.00 47 SER A C 12
ATOM 7895 O O . SER A 1 47 ? -10.412 11.776 9.498 1.00 0.00 47 SER A O 12
ATOM 7903 N N . SER A 1 48 ? -10.765 12.671 7.451 1.00 0.00 48 SER A N 12
ATOM 7904 C CA . SER A 1 48 ? -11.339 13.902 7.966 1.00 0.00 48 SER A CA 12
ATOM 7905 C C . SER A 1 48 ? -12.866 13.834 7.902 1.00 0.00 48 SER A C 12
ATOM 7906 O O . SER A 1 48 ? -13.426 13.174 7.028 1.00 0.00 48 SER A O 12
ATOM 7914 N N . GLY A 1 49 ? -13.497 14.525 8.840 1.00 0.00 49 GLY A N 12
ATOM 7915 C CA . GLY A 1 49 ? -14.948 14.551 8.902 1.00 0.00 49 GLY A CA 12
ATOM 7916 C C . GLY A 1 49 ? -15.517 13.137 9.030 1.00 0.00 49 GLY A C 12
ATOM 7917 O O . GLY A 1 49 ? -16.718 12.963 9.231 1.00 0.00 49 GLY A O 12
ATOM 7921 N N . GLY A 1 1 ? -10.798 -19.447 12.940 1.00 0.00 1 GLY A N 13
ATOM 7922 C CA . GLY A 1 1 ? -10.813 -20.655 12.133 1.00 0.00 1 GLY A CA 13
ATOM 7923 C C . GLY A 1 1 ? -9.575 -20.730 11.236 1.00 0.00 1 GLY A C 13
ATOM 7924 O O . GLY A 1 1 ? -8.530 -21.225 11.655 1.00 0.00 1 GLY A O 13
ATOM 7928 N N . SER A 1 2 ? -9.735 -20.232 10.019 1.00 0.00 2 SER A N 13
ATOM 7929 C CA . SER A 1 2 ? -8.644 -20.236 9.059 1.00 0.00 2 SER A CA 13
ATOM 7930 C C . SER A 1 2 ? -8.526 -18.862 8.396 1.00 0.00 2 SER A C 13
ATOM 7931 O O . SER A 1 2 ? -9.525 -18.287 7.969 1.00 0.00 2 SER A O 13
ATOM 7939 N N . SER A 1 3 ? -7.295 -18.376 8.331 1.00 0.00 3 SER A N 13
ATOM 7940 C CA . SER A 1 3 ? -7.032 -17.081 7.728 1.00 0.00 3 SER A CA 13
ATOM 7941 C C . SER A 1 3 ? -7.798 -15.989 8.478 1.00 0.00 3 SER A C 13
ATOM 7942 O O . SER A 1 3 ? -8.691 -16.285 9.271 1.00 0.00 3 SER A O 13
ATOM 7950 N N . GLY A 1 4 ? -7.420 -14.749 8.202 1.00 0.00 4 GLY A N 13
ATOM 7951 C CA . GLY A 1 4 ? -8.059 -13.612 8.841 1.00 0.00 4 GLY A CA 13
ATOM 7952 C C . GLY A 1 4 ? -7.649 -12.302 8.166 1.00 0.00 4 GLY A C 13
ATOM 7953 O O . GLY A 1 4 ? -6.705 -11.644 8.602 1.00 0.00 4 GLY A O 13
ATOM 7957 N N . SER A 1 5 ? -8.379 -11.962 7.114 1.00 0.00 5 SER A N 13
ATOM 7958 C CA . SER A 1 5 ? -8.102 -10.742 6.374 1.00 0.00 5 SER A CA 13
ATOM 7959 C C . SER A 1 5 ? -9.159 -9.683 6.697 1.00 0.00 5 SER A C 13
ATOM 7960 O O . SER A 1 5 ? -10.175 -9.585 6.011 1.00 0.00 5 SER A O 13
ATOM 7968 N N . SER A 1 6 ? -8.883 -8.918 7.743 1.00 0.00 6 SER A N 13
ATOM 7969 C CA . SER A 1 6 ? -9.798 -7.870 8.166 1.00 0.00 6 SER A CA 13
ATOM 7970 C C . SER A 1 6 ? -9.215 -6.498 7.823 1.00 0.00 6 SER A C 13
ATOM 7971 O O . SER A 1 6 ? -8.232 -6.069 8.426 1.00 0.00 6 SER A O 13
ATOM 7979 N N . GLY A 1 7 ? -9.846 -5.846 6.858 1.00 0.00 7 GLY A N 13
ATOM 7980 C CA . GLY A 1 7 ? -9.403 -4.531 6.428 1.00 0.00 7 GLY A CA 13
ATOM 7981 C C . GLY A 1 7 ? -10.152 -4.083 5.172 1.00 0.00 7 GLY A C 13
ATOM 7982 O O . GLY A 1 7 ? -10.935 -4.845 4.606 1.00 0.00 7 GLY A O 13
ATOM 7986 N N . SER A 1 8 ? -9.885 -2.848 4.771 1.00 0.00 8 SER A N 13
ATOM 7987 C CA . SER A 1 8 ? -10.524 -2.290 3.592 1.00 0.00 8 SER A CA 13
ATOM 7988 C C . SER A 1 8 ? -9.484 -1.589 2.716 1.00 0.00 8 SER A C 13
ATOM 7989 O O . SER A 1 8 ? -8.947 -0.549 3.095 1.00 0.00 8 SER A O 13
ATOM 7997 N N . CYS A 1 9 ? -9.232 -2.185 1.560 1.00 0.00 9 CYS A N 13
ATOM 7998 C CA . CYS A 1 9 ? -8.266 -1.631 0.627 1.00 0.00 9 CYS A CA 13
ATOM 7999 C C . CYS A 1 9 ? -8.615 -2.128 -0.778 1.00 0.00 9 CYS A C 13
ATOM 8000 O O . CYS A 1 9 ? -8.567 -3.327 -1.046 1.00 0.00 9 CYS A O 13
ATOM 8007 N N . GLN A 1 10 ? -8.959 -1.180 -1.637 1.00 0.00 10 GLN A N 13
ATOM 8008 C CA . GLN A 1 10 ? -9.317 -1.506 -3.007 1.00 0.00 10 GLN A CA 13
ATOM 8009 C C . GLN A 1 10 ? -8.400 -2.604 -3.548 1.00 0.00 10 GLN A C 13
ATOM 8010 O O . GLN A 1 10 ? -8.869 -3.573 -4.142 1.00 0.00 10 GLN A O 13
ATOM 8024 N N . TYR A 1 11 ? -7.107 -2.416 -3.323 1.00 0.00 11 TYR A N 13
ATOM 8025 C CA . TYR A 1 11 ? -6.120 -3.379 -3.780 1.00 0.00 11 TYR A CA 13
ATOM 8026 C C . TYR A 1 11 ? -5.540 -4.169 -2.605 1.00 0.00 11 TYR A C 13
ATOM 8027 O O . TYR A 1 11 ? -6.036 -4.075 -1.484 1.00 0.00 11 TYR A O 13
ATOM 8045 N N . GLN A 1 12 ? -4.498 -4.931 -2.903 1.00 0.00 12 GLN A N 13
ATOM 8046 C CA . GLN A 1 12 ? -3.845 -5.737 -1.886 1.00 0.00 12 GLN A CA 13
ATOM 8047 C C . GLN A 1 12 ? -2.349 -5.419 -1.837 1.00 0.00 12 GLN A C 13
ATOM 8048 O O . GLN A 1 12 ? -1.717 -5.226 -2.874 1.00 0.00 12 GLN A O 13
ATOM 8062 N N . ASP A 1 13 ? -1.826 -5.376 -0.620 1.00 0.00 13 ASP A N 13
ATOM 8063 C CA . ASP A 1 13 ? -0.416 -5.085 -0.422 1.00 0.00 13 ASP A CA 13
ATOM 8064 C C . ASP A 1 13 ? 0.330 -6.385 -0.115 1.00 0.00 13 ASP A C 13
ATOM 8065 O O . ASP A 1 13 ? -0.022 -7.101 0.820 1.00 0.00 13 ASP A O 13
ATOM 8074 N N . LEU A 1 14 ? 1.348 -6.650 -0.922 1.00 0.00 14 LEU A N 13
ATOM 8075 C CA . LEU A 1 14 ? 2.147 -7.851 -0.749 1.00 0.00 14 LEU A CA 13
ATOM 8076 C C . LEU A 1 14 ? 2.934 -7.750 0.559 1.00 0.00 14 LEU A C 13
ATOM 8077 O O . LEU A 1 14 ? 3.054 -8.730 1.293 1.00 0.00 14 LEU A O 13
ATOM 8093 N N . LEU A 1 15 ? 3.452 -6.556 0.811 1.00 0.00 15 LEU A N 13
ATOM 8094 C CA . LEU A 1 15 ? 4.224 -6.315 2.017 1.00 0.00 15 LEU A CA 13
ATOM 8095 C C . LEU A 1 15 ? 3.281 -6.269 3.221 1.00 0.00 15 LEU A C 13
ATOM 8096 O O . LEU A 1 15 ? 2.285 -6.989 3.261 1.00 0.00 15 LEU A O 13
ATOM 8112 N N . SER A 1 16 ? 3.629 -5.415 4.173 1.00 0.00 16 SER A N 13
ATOM 8113 C CA . SER A 1 16 ? 2.826 -5.266 5.374 1.00 0.00 16 SER A CA 13
ATOM 8114 C C . SER A 1 16 ? 3.014 -3.864 5.958 1.00 0.00 16 SER A C 13
ATOM 8115 O O . SER A 1 16 ? 2.043 -3.207 6.329 1.00 0.00 16 SER A O 13
ATOM 8123 N N . ASN A 1 17 ? 4.270 -3.448 6.022 1.00 0.00 17 ASN A N 13
ATOM 8124 C CA . ASN A 1 17 ? 4.598 -2.136 6.555 1.00 0.00 17 ASN A CA 13
ATOM 8125 C C . ASN A 1 17 ? 4.649 -1.123 5.409 1.00 0.00 17 ASN A C 13
ATOM 8126 O O . ASN A 1 17 ? 5.466 -0.204 5.424 1.00 0.00 17 ASN A O 13
ATOM 8137 N N . CYS A 1 18 ? 3.765 -1.326 4.443 1.00 0.00 18 CYS A N 13
ATOM 8138 C CA . CYS A 1 18 ? 3.699 -0.442 3.292 1.00 0.00 18 CYS A CA 13
ATOM 8139 C C . CYS A 1 18 ? 3.603 0.999 3.797 1.00 0.00 18 CYS A C 13
ATOM 8140 O O . CYS A 1 18 ? 4.467 1.823 3.502 1.00 0.00 18 CYS A O 13
ATOM 8147 N N . ASP A 1 19 ? 2.544 1.259 4.551 1.00 0.00 19 ASP A N 13
ATOM 8148 C CA . ASP A 1 19 ? 2.324 2.586 5.100 1.00 0.00 19 ASP A CA 13
ATOM 8149 C C . ASP A 1 19 ? 3.622 3.094 5.731 1.00 0.00 19 ASP A C 13
ATOM 8150 O O . ASP A 1 19 ? 4.209 4.064 5.254 1.00 0.00 19 ASP A O 13
ATOM 8159 N N . SER A 1 20 ? 4.032 2.416 6.792 1.00 0.00 20 SER A N 13
ATOM 8160 C CA . SER A 1 20 ? 5.250 2.786 7.493 1.00 0.00 20 SER A CA 13
ATOM 8161 C C . SER A 1 20 ? 6.327 3.197 6.487 1.00 0.00 20 SER A C 13
ATOM 8162 O O . SER A 1 20 ? 7.051 4.167 6.709 1.00 0.00 20 SER A O 13
ATOM 8170 N N . LEU A 1 21 ? 6.400 2.439 5.403 1.00 0.00 21 LEU A N 13
ATOM 8171 C CA . LEU A 1 21 ? 7.377 2.712 4.363 1.00 0.00 21 LEU A CA 13
ATOM 8172 C C . LEU A 1 21 ? 6.993 4.002 3.635 1.00 0.00 21 LEU A C 13
ATOM 8173 O O . LEU A 1 21 ? 7.795 4.931 3.546 1.00 0.00 21 LEU A O 13
ATOM 8189 N N . LYS A 1 22 ? 5.767 4.018 3.133 1.00 0.00 22 LYS A N 13
ATOM 8190 C CA . LYS A 1 22 ? 5.268 5.179 2.416 1.00 0.00 22 LYS A CA 13
ATOM 8191 C C . LYS A 1 22 ? 5.358 6.410 3.320 1.00 0.00 22 LYS A C 13
ATOM 8192 O O . LYS A 1 22 ? 5.358 7.541 2.837 1.00 0.00 22 LYS A O 13
ATOM 8211 N N . ASN A 1 23 ? 5.432 6.148 4.617 1.00 0.00 23 ASN A N 13
ATOM 8212 C CA . ASN A 1 23 ? 5.522 7.220 5.593 1.00 0.00 23 ASN A CA 13
ATOM 8213 C C . ASN A 1 23 ? 6.751 8.079 5.288 1.00 0.00 23 ASN A C 13
ATOM 8214 O O . ASN A 1 23 ? 6.744 9.286 5.529 1.00 0.00 23 ASN A O 13
ATOM 8225 N N . THR A 1 24 ? 7.776 7.425 4.762 1.00 0.00 24 THR A N 13
ATOM 8226 C CA . THR A 1 24 ? 9.009 8.114 4.422 1.00 0.00 24 THR A CA 13
ATOM 8227 C C . THR A 1 24 ? 9.427 7.782 2.988 1.00 0.00 24 THR A C 13
ATOM 8228 O O . THR A 1 24 ? 9.284 8.609 2.089 1.00 0.00 24 THR A O 13
ATOM 8239 N N . ALA A 1 25 ? 9.935 6.570 2.820 1.00 0.00 25 ALA A N 13
ATOM 8240 C CA . ALA A 1 25 ? 10.375 6.118 1.510 1.00 0.00 25 ALA A CA 13
ATOM 8241 C C . ALA A 1 25 ? 9.379 6.593 0.451 1.00 0.00 25 ALA A C 13
ATOM 8242 O O . ALA A 1 25 ? 9.775 7.000 -0.640 1.00 0.00 25 ALA A O 13
ATOM 8249 N N . GLY A 1 26 ? 8.105 6.524 0.809 1.00 0.00 26 GLY A N 13
ATOM 8250 C CA . GLY A 1 26 ? 7.049 6.941 -0.097 1.00 0.00 26 GLY A CA 13
ATOM 8251 C C . GLY A 1 26 ? 6.847 5.914 -1.213 1.00 0.00 26 GLY A C 13
ATOM 8252 O O . GLY A 1 26 ? 7.807 5.305 -1.682 1.00 0.00 26 GLY A O 13
ATOM 8256 N N . CYS A 1 27 ? 5.592 5.754 -1.606 1.00 0.00 27 CYS A N 13
ATOM 8257 C CA . CYS A 1 27 ? 5.251 4.811 -2.658 1.00 0.00 27 CYS A CA 13
ATOM 8258 C C . CYS A 1 27 ? 6.310 4.915 -3.757 1.00 0.00 27 CYS A C 13
ATOM 8259 O O . CYS A 1 27 ? 6.633 3.923 -4.408 1.00 0.00 27 CYS A O 13
ATOM 8266 N N . GLU A 1 28 ? 6.821 6.126 -3.930 1.00 0.00 28 GLU A N 13
ATOM 8267 C CA . GLU A 1 28 ? 7.836 6.372 -4.940 1.00 0.00 28 GLU A CA 13
ATOM 8268 C C . GLU A 1 28 ? 8.854 5.230 -4.958 1.00 0.00 28 GLU A C 13
ATOM 8269 O O . GLU A 1 28 ? 9.446 4.939 -5.996 1.00 0.00 28 GLU A O 13
ATOM 8281 N N . HIS A 1 29 ? 9.026 4.614 -3.798 1.00 0.00 29 HIS A N 13
ATOM 8282 C CA . HIS A 1 29 ? 9.962 3.511 -3.668 1.00 0.00 29 HIS A CA 13
ATOM 8283 C C . HIS A 1 29 ? 9.715 2.494 -4.784 1.00 0.00 29 HIS A C 13
ATOM 8284 O O . HIS A 1 29 ? 8.801 2.662 -5.590 1.00 0.00 29 HIS A O 13
ATOM 8298 N N . GLU A 1 30 ? 10.545 1.461 -4.794 1.00 0.00 30 GLU A N 13
ATOM 8299 C CA . GLU A 1 30 ? 10.427 0.417 -5.798 1.00 0.00 30 GLU A CA 13
ATOM 8300 C C . GLU A 1 30 ? 9.799 -0.838 -5.188 1.00 0.00 30 GLU A C 13
ATOM 8301 O O . GLU A 1 30 ? 9.384 -1.743 -5.910 1.00 0.00 30 GLU A O 13
ATOM 8313 N N . LEU A 1 31 ? 9.749 -0.852 -3.864 1.00 0.00 31 LEU A N 13
ATOM 8314 C CA . LEU A 1 31 ? 9.179 -1.981 -3.148 1.00 0.00 31 LEU A CA 13
ATOM 8315 C C . LEU A 1 31 ? 7.683 -1.739 -2.932 1.00 0.00 31 LEU A C 13
ATOM 8316 O O . LEU A 1 31 ? 6.880 -2.664 -3.039 1.00 0.00 31 LEU A O 13
ATOM 8332 N N . LEU A 1 32 ? 7.355 -0.491 -2.633 1.00 0.00 32 LEU A N 13
ATOM 8333 C CA . LEU A 1 32 ? 5.971 -0.116 -2.401 1.00 0.00 32 LEU A CA 13
ATOM 8334 C C . LEU A 1 32 ? 5.475 0.736 -3.571 1.00 0.00 32 LEU A C 13
ATOM 8335 O O . LEU A 1 32 ? 4.724 1.690 -3.375 1.00 0.00 32 LEU A O 13
ATOM 8351 N N . LYS A 1 33 ? 5.916 0.361 -4.763 1.00 0.00 33 LYS A N 13
ATOM 8352 C CA . LYS A 1 33 ? 5.526 1.079 -5.965 1.00 0.00 33 LYS A CA 13
ATOM 8353 C C . LYS A 1 33 ? 4.224 0.487 -6.508 1.00 0.00 33 LYS A C 13
ATOM 8354 O O . LYS A 1 33 ? 3.273 1.217 -6.784 1.00 0.00 33 LYS A O 13
ATOM 8373 N N . GLU A 1 34 ? 4.222 -0.831 -6.645 1.00 0.00 34 GLU A N 13
ATOM 8374 C CA . GLU A 1 34 ? 3.053 -1.529 -7.150 1.00 0.00 34 GLU A CA 13
ATOM 8375 C C . GLU A 1 34 ? 2.560 -2.551 -6.123 1.00 0.00 34 GLU A C 13
ATOM 8376 O O . GLU A 1 34 ? 1.355 -2.723 -5.943 1.00 0.00 34 GLU A O 13
ATOM 8388 N N . LYS A 1 35 ? 3.516 -3.201 -5.476 1.00 0.00 35 LYS A N 13
ATOM 8389 C CA . LYS A 1 35 ? 3.194 -4.200 -4.472 1.00 0.00 35 LYS A CA 13
ATOM 8390 C C . LYS A 1 35 ? 2.387 -3.547 -3.349 1.00 0.00 35 LYS A C 13
ATOM 8391 O O . LYS A 1 35 ? 1.670 -4.228 -2.617 1.00 0.00 35 LYS A O 13
ATOM 8410 N N . CYS A 1 36 ? 2.531 -2.234 -3.246 1.00 0.00 36 CYS A N 13
ATOM 8411 C CA . CYS A 1 36 ? 1.824 -1.480 -2.225 1.00 0.00 36 CYS A CA 13
ATOM 8412 C C . CYS A 1 36 ? 0.772 -0.608 -2.912 1.00 0.00 36 CYS A C 13
ATOM 8413 O O . CYS A 1 36 ? 0.586 0.552 -2.546 1.00 0.00 36 CYS A O 13
ATOM 8420 N N . LYS A 1 37 ? 0.111 -1.199 -3.896 1.00 0.00 37 LYS A N 13
ATOM 8421 C CA . LYS A 1 37 ? -0.918 -0.491 -4.638 1.00 0.00 37 LYS A CA 13
ATOM 8422 C C . LYS A 1 37 ? -1.971 0.040 -3.663 1.00 0.00 37 LYS A C 13
ATOM 8423 O O . LYS A 1 37 ? -2.534 1.112 -3.875 1.00 0.00 37 LYS A O 13
ATOM 8442 N N . ALA A 1 38 ? -2.204 -0.736 -2.614 1.00 0.00 38 ALA A N 13
ATOM 8443 C CA . ALA A 1 38 ? -3.179 -0.357 -1.606 1.00 0.00 38 ALA A CA 13
ATOM 8444 C C . ALA A 1 38 ? -2.684 0.888 -0.866 1.00 0.00 38 ALA A C 13
ATOM 8445 O O . ALA A 1 38 ? -3.316 1.941 -0.924 1.00 0.00 38 ALA A O 13
ATOM 8452 N N . THR A 1 39 ? -1.557 0.725 -0.188 1.00 0.00 39 THR A N 13
ATOM 8453 C CA . THR A 1 39 ? -0.971 1.823 0.562 1.00 0.00 39 THR A CA 13
ATOM 8454 C C . THR A 1 39 ? -0.839 3.064 -0.323 1.00 0.00 39 THR A C 13
ATOM 8455 O O . THR A 1 39 ? -0.729 4.181 0.180 1.00 0.00 39 THR A O 13
ATOM 8466 N N . CYS A 1 40 ? -0.856 2.826 -1.626 1.00 0.00 40 CYS A N 13
ATOM 8467 C CA . CYS A 1 40 ? -0.740 3.910 -2.586 1.00 0.00 40 CYS A CA 13
ATOM 8468 C C . CYS A 1 40 ? -2.147 4.407 -2.922 1.00 0.00 40 CYS A C 13
ATOM 8469 O O . CYS A 1 40 ? -2.512 5.529 -2.576 1.00 0.00 40 CYS A O 13
ATOM 8476 N N . LEU A 1 41 ? -2.900 3.547 -3.592 1.00 0.00 41 LEU A N 13
ATOM 8477 C CA . LEU A 1 41 ? -4.259 3.884 -3.978 1.00 0.00 41 LEU A CA 13
ATOM 8478 C C . LEU A 1 41 ? -5.151 3.891 -2.735 1.00 0.00 41 LEU A C 13
ATOM 8479 O O . LEU A 1 41 ? -5.556 4.952 -2.262 1.00 0.00 41 LEU A O 13
ATOM 8495 N N . CYS A 1 42 ? -5.433 2.694 -2.242 1.00 0.00 42 CYS A N 13
ATOM 8496 C CA . CYS A 1 42 ? -6.269 2.548 -1.063 1.00 0.00 42 CYS A CA 13
ATOM 8497 C C . CYS A 1 42 ? -5.893 3.647 -0.068 1.00 0.00 42 CYS A C 13
ATOM 8498 O O . CYS A 1 42 ? -6.709 4.512 0.246 1.00 0.00 42 CYS A O 13
ATOM 8505 N N . GLU A 1 43 ? -4.655 3.578 0.402 1.00 0.00 43 GLU A N 13
ATOM 8506 C CA . GLU A 1 43 ? -4.160 4.556 1.355 1.00 0.00 43 GLU A CA 13
ATOM 8507 C C . GLU A 1 43 ? -3.593 5.773 0.621 1.00 0.00 43 GLU A C 13
ATOM 8508 O O . GLU A 1 43 ? -2.381 5.891 0.452 1.00 0.00 43 GLU A O 13
ATOM 8520 N N . SER A 1 44 ? -4.498 6.647 0.204 1.00 0.00 44 SER A N 13
ATOM 8521 C CA . SER A 1 44 ? -4.103 7.850 -0.508 1.00 0.00 44 SER A CA 13
ATOM 8522 C C . SER A 1 44 ? -2.974 8.557 0.245 1.00 0.00 44 SER A C 13
ATOM 8523 O O . SER A 1 44 ? -2.929 8.528 1.474 1.00 0.00 44 SER A O 13
ATOM 8531 N N . GLY A 1 45 ? -2.090 9.176 -0.524 1.00 0.00 45 GLY A N 13
ATOM 8532 C CA . GLY A 1 45 ? -0.964 9.889 0.055 1.00 0.00 45 GLY A CA 13
ATOM 8533 C C . GLY A 1 45 ? -1.441 10.973 1.025 1.00 0.00 45 GLY A C 13
ATOM 8534 O O . GLY A 1 45 ? -2.580 11.428 0.940 1.00 0.00 45 GLY A O 13
ATOM 8538 N N . PRO A 1 46 ? -0.522 11.363 1.948 1.00 0.00 46 PRO A N 13
ATOM 8539 C CA . PRO A 1 46 ? -0.837 12.384 2.932 1.00 0.00 46 PRO A CA 13
ATOM 8540 C C . PRO A 1 46 ? -0.841 13.776 2.297 1.00 0.00 46 PRO A C 13
ATOM 8541 O O . PRO A 1 46 ? -0.101 14.660 2.725 1.00 0.00 46 PRO A O 13
ATOM 8552 N N . SER A 1 47 ? -1.683 13.927 1.285 1.00 0.00 47 SER A N 13
ATOM 8553 C CA . SER A 1 47 ? -1.794 15.196 0.586 1.00 0.00 47 SER A CA 13
ATOM 8554 C C . SER A 1 47 ? -0.424 15.621 0.054 1.00 0.00 47 SER A C 13
ATOM 8555 O O . SER A 1 47 ? 0.575 14.941 0.286 1.00 0.00 47 SER A O 13
ATOM 8563 N N . SER A 1 48 ? -0.420 16.745 -0.648 1.00 0.00 48 SER A N 13
ATOM 8564 C CA . SER A 1 48 ? 0.811 17.269 -1.214 1.00 0.00 48 SER A CA 13
ATOM 8565 C C . SER A 1 48 ? 1.551 16.164 -1.971 1.00 0.00 48 SER A C 13
ATOM 8566 O O . SER A 1 48 ? 1.027 15.064 -2.140 1.00 0.00 48 SER A O 13
ATOM 8574 N N . GLY A 1 49 ? 2.758 16.496 -2.408 1.00 0.00 49 GLY A N 13
ATOM 8575 C CA . GLY A 1 49 ? 3.575 15.545 -3.143 1.00 0.00 49 GLY A CA 13
ATOM 8576 C C . GLY A 1 49 ? 4.984 16.095 -3.371 1.00 0.00 49 GLY A C 13
ATOM 8577 O O . GLY A 1 49 ? 5.295 16.584 -4.456 1.00 0.00 49 GLY A O 13
ATOM 8581 N N . GLY A 1 1 ? -8.665 -16.839 14.165 1.00 0.00 1 GLY A N 14
ATOM 8582 C CA . GLY A 1 1 ? -7.302 -17.071 13.719 1.00 0.00 1 GLY A CA 14
ATOM 8583 C C . GLY A 1 1 ? -7.191 -16.932 12.199 1.00 0.00 1 GLY A C 14
ATOM 8584 O O . GLY A 1 1 ? -6.523 -16.027 11.702 1.00 0.00 1 GLY A O 14
ATOM 8588 N N . SER A 1 2 ? -7.857 -17.842 11.504 1.00 0.00 2 SER A N 14
ATOM 8589 C CA . SER A 1 2 ? -7.842 -17.833 10.051 1.00 0.00 2 SER A CA 14
ATOM 8590 C C . SER A 1 2 ? -8.944 -16.913 9.522 1.00 0.00 2 SER A C 14
ATOM 8591 O O . SER A 1 2 ? -8.666 -15.957 8.799 1.00 0.00 2 SER A O 14
ATOM 8599 N N . SER A 1 3 ? -10.172 -17.232 9.904 1.00 0.00 3 SER A N 14
ATOM 8600 C CA . SER A 1 3 ? -11.316 -16.446 9.477 1.00 0.00 3 SER A CA 14
ATOM 8601 C C . SER A 1 3 ? -11.279 -16.248 7.960 1.00 0.00 3 SER A C 14
ATOM 8602 O O . SER A 1 3 ? -10.603 -15.348 7.464 1.00 0.00 3 SER A O 14
ATOM 8610 N N . GLY A 1 4 ? -12.015 -17.104 7.266 1.00 0.00 4 GLY A N 14
ATOM 8611 C CA . GLY A 1 4 ? -12.074 -17.035 5.816 1.00 0.00 4 GLY A CA 14
ATOM 8612 C C . GLY A 1 4 ? -12.203 -15.586 5.341 1.00 0.00 4 GLY A C 14
ATOM 8613 O O . GLY A 1 4 ? -13.246 -14.959 5.524 1.00 0.00 4 GLY A O 14
ATOM 8617 N N . SER A 1 5 ? -11.129 -15.096 4.740 1.00 0.00 5 SER A N 14
ATOM 8618 C CA . SER A 1 5 ? -11.108 -13.733 4.238 1.00 0.00 5 SER A CA 14
ATOM 8619 C C . SER A 1 5 ? -11.055 -13.739 2.709 1.00 0.00 5 SER A C 14
ATOM 8620 O O . SER A 1 5 ? -10.691 -14.745 2.101 1.00 0.00 5 SER A O 14
ATOM 8628 N N . SER A 1 6 ? -11.423 -12.605 2.131 1.00 0.00 6 SER A N 14
ATOM 8629 C CA . SER A 1 6 ? -11.422 -12.468 0.684 1.00 0.00 6 SER A CA 14
ATOM 8630 C C . SER A 1 6 ? -10.630 -11.223 0.278 1.00 0.00 6 SER A C 14
ATOM 8631 O O . SER A 1 6 ? -9.642 -11.322 -0.449 1.00 0.00 6 SER A O 14
ATOM 8639 N N . GLY A 1 7 ? -11.093 -10.081 0.765 1.00 0.00 7 GLY A N 14
ATOM 8640 C CA . GLY A 1 7 ? -10.440 -8.819 0.461 1.00 0.00 7 GLY A CA 14
ATOM 8641 C C . GLY A 1 7 ? -11.137 -7.657 1.170 1.00 0.00 7 GLY A C 14
ATOM 8642 O O . GLY A 1 7 ? -12.361 -7.542 1.125 1.00 0.00 7 GLY A O 14
ATOM 8646 N N . SER A 1 8 ? -10.329 -6.824 1.809 1.00 0.00 8 SER A N 14
ATOM 8647 C CA . SER A 1 8 ? -10.853 -5.674 2.526 1.00 0.00 8 SER A CA 14
ATOM 8648 C C . SER A 1 8 ? -10.828 -4.438 1.625 1.00 0.00 8 SER A C 14
ATOM 8649 O O . SER A 1 8 ? -11.872 -3.859 1.331 1.00 0.00 8 SER A O 14
ATOM 8657 N N . CYS A 1 9 ? -9.624 -4.071 1.211 1.00 0.00 9 CYS A N 14
ATOM 8658 C CA . CYS A 1 9 ? -9.449 -2.915 0.349 1.00 0.00 9 CYS A CA 14
ATOM 8659 C C . CYS A 1 9 ? -9.408 -3.399 -1.102 1.00 0.00 9 CYS A C 14
ATOM 8660 O O . CYS A 1 9 ? -9.009 -4.531 -1.371 1.00 0.00 9 CYS A O 14
ATOM 8667 N N . GLN A 1 10 ? -9.826 -2.517 -1.998 1.00 0.00 10 GLN A N 14
ATOM 8668 C CA . GLN A 1 10 ? -9.842 -2.841 -3.415 1.00 0.00 10 GLN A CA 14
ATOM 8669 C C . GLN A 1 10 ? -8.548 -3.554 -3.811 1.00 0.00 10 GLN A C 14
ATOM 8670 O O . GLN A 1 10 ? -8.578 -4.700 -4.257 1.00 0.00 10 GLN A O 14
ATOM 8684 N N . TYR A 1 11 ? -7.442 -2.845 -3.634 1.00 0.00 11 TYR A N 14
ATOM 8685 C CA . TYR A 1 11 ? -6.140 -3.396 -3.968 1.00 0.00 11 TYR A CA 14
ATOM 8686 C C . TYR A 1 11 ? -5.508 -4.084 -2.756 1.00 0.00 11 TYR A C 14
ATOM 8687 O O . TYR A 1 11 ? -5.853 -3.780 -1.616 1.00 0.00 11 TYR A O 14
ATOM 8705 N N . GLN A 1 12 ? -4.595 -4.999 -3.045 1.00 0.00 12 GLN A N 14
ATOM 8706 C CA . GLN A 1 12 ? -3.912 -5.733 -1.993 1.00 0.00 12 GLN A CA 14
ATOM 8707 C C . GLN A 1 12 ? -2.399 -5.534 -2.103 1.00 0.00 12 GLN A C 14
ATOM 8708 O O . GLN A 1 12 ? -1.842 -5.571 -3.200 1.00 0.00 12 GLN A O 14
ATOM 8722 N N . ASP A 1 13 ? -1.776 -5.329 -0.952 1.00 0.00 13 ASP A N 14
ATOM 8723 C CA . ASP A 1 13 ? -0.338 -5.124 -0.905 1.00 0.00 13 ASP A CA 14
ATOM 8724 C C . ASP A 1 13 ? 0.344 -6.426 -0.480 1.00 0.00 13 ASP A C 14
ATOM 8725 O O . ASP A 1 13 ? -0.164 -7.145 0.379 1.00 0.00 13 ASP A O 14
ATOM 8734 N N . LEU A 1 14 ? 1.485 -6.688 -1.100 1.00 0.00 14 LEU A N 14
ATOM 8735 C CA . LEU A 1 14 ? 2.242 -7.891 -0.797 1.00 0.00 14 LEU A CA 14
ATOM 8736 C C . LEU A 1 14 ? 3.006 -7.690 0.514 1.00 0.00 14 LEU A C 14
ATOM 8737 O O . LEU A 1 14 ? 3.219 -8.641 1.264 1.00 0.00 14 LEU A O 14
ATOM 8753 N N . LEU A 1 15 ? 3.397 -6.446 0.749 1.00 0.00 15 LEU A N 14
ATOM 8754 C CA . LEU A 1 15 ? 4.132 -6.109 1.956 1.00 0.00 15 LEU A CA 14
ATOM 8755 C C . LEU A 1 15 ? 3.177 -6.121 3.151 1.00 0.00 15 LEU A C 14
ATOM 8756 O O . LEU A 1 15 ? 2.028 -6.542 3.027 1.00 0.00 15 LEU A O 14
ATOM 8772 N N . SER A 1 16 ? 3.687 -5.654 4.281 1.00 0.00 16 SER A N 14
ATOM 8773 C CA . SER A 1 16 ? 2.893 -5.606 5.497 1.00 0.00 16 SER A CA 14
ATOM 8774 C C . SER A 1 16 ? 2.925 -4.195 6.088 1.00 0.00 16 SER A C 14
ATOM 8775 O O . SER A 1 16 ? 1.896 -3.671 6.510 1.00 0.00 16 SER A O 14
ATOM 8783 N N . ASN A 1 17 ? 4.119 -3.620 6.099 1.00 0.00 17 ASN A N 14
ATOM 8784 C CA . ASN A 1 17 ? 4.299 -2.280 6.631 1.00 0.00 17 ASN A CA 14
ATOM 8785 C C . ASN A 1 17 ? 4.484 -1.297 5.474 1.00 0.00 17 ASN A C 14
ATOM 8786 O O . ASN A 1 17 ? 5.529 -0.657 5.359 1.00 0.00 17 ASN A O 14
ATOM 8797 N N . CYS A 1 18 ? 3.455 -1.207 4.645 1.00 0.00 18 CYS A N 14
ATOM 8798 C CA . CYS A 1 18 ? 3.491 -0.313 3.500 1.00 0.00 18 CYS A CA 14
ATOM 8799 C C . CYS A 1 18 ? 3.510 1.127 4.016 1.00 0.00 18 CYS A C 14
ATOM 8800 O O . CYS A 1 18 ? 4.448 1.875 3.745 1.00 0.00 18 CYS A O 14
ATOM 8807 N N . ASP A 1 19 ? 2.463 1.472 4.752 1.00 0.00 19 ASP A N 14
ATOM 8808 C CA . ASP A 1 19 ? 2.348 2.809 5.309 1.00 0.00 19 ASP A CA 14
ATOM 8809 C C . ASP A 1 19 ? 3.689 3.219 5.922 1.00 0.00 19 ASP A C 14
ATOM 8810 O O . ASP A 1 19 ? 4.340 4.143 5.438 1.00 0.00 19 ASP A O 14
ATOM 8819 N N . SER A 1 20 ? 4.061 2.511 6.978 1.00 0.00 20 SER A N 14
ATOM 8820 C CA . SER A 1 20 ? 5.312 2.790 7.663 1.00 0.00 20 SER A CA 14
ATOM 8821 C C . SER A 1 20 ? 6.405 3.118 6.643 1.00 0.00 20 SER A C 14
ATOM 8822 O O . SER A 1 20 ? 7.233 3.997 6.877 1.00 0.00 20 SER A O 14
ATOM 8830 N N . LEU A 1 21 ? 6.371 2.394 5.534 1.00 0.00 21 LEU A N 14
ATOM 8831 C CA . LEU A 1 21 ? 7.348 2.598 4.478 1.00 0.00 21 LEU A CA 14
ATOM 8832 C C . LEU A 1 21 ? 7.003 3.875 3.709 1.00 0.00 21 LEU A C 14
ATOM 8833 O O . LEU A 1 21 ? 7.798 4.812 3.666 1.00 0.00 21 LEU A O 14
ATOM 8849 N N . LYS A 1 22 ? 5.816 3.870 3.120 1.00 0.00 22 LYS A N 14
ATOM 8850 C CA . LYS A 1 22 ? 5.356 5.016 2.355 1.00 0.00 22 LYS A CA 14
ATOM 8851 C C . LYS A 1 22 ? 5.564 6.290 3.177 1.00 0.00 22 LYS A C 14
ATOM 8852 O O . LYS A 1 22 ? 5.719 7.375 2.619 1.00 0.00 22 LYS A O 14
ATOM 8871 N N . ASN A 1 23 ? 5.559 6.115 4.491 1.00 0.00 23 ASN A N 14
ATOM 8872 C CA . ASN A 1 23 ? 5.745 7.236 5.395 1.00 0.00 23 ASN A CA 14
ATOM 8873 C C . ASN A 1 23 ? 6.925 8.084 4.915 1.00 0.00 23 ASN A C 14
ATOM 8874 O O . ASN A 1 23 ? 6.748 9.236 4.524 1.00 0.00 23 ASN A O 14
ATOM 8885 N N . THR A 1 24 ? 8.103 7.479 4.960 1.00 0.00 24 THR A N 14
ATOM 8886 C CA . THR A 1 24 ? 9.312 8.164 4.534 1.00 0.00 24 THR A CA 14
ATOM 8887 C C . THR A 1 24 ? 9.621 7.840 3.071 1.00 0.00 24 THR A C 14
ATOM 8888 O O . THR A 1 24 ? 9.470 8.693 2.198 1.00 0.00 24 THR A O 14
ATOM 8899 N N . ALA A 1 25 ? 10.048 6.605 2.849 1.00 0.00 25 ALA A N 14
ATOM 8900 C CA . ALA A 1 25 ? 10.380 6.158 1.507 1.00 0.00 25 ALA A CA 14
ATOM 8901 C C . ALA A 1 25 ? 9.341 6.699 0.523 1.00 0.00 25 ALA A C 14
ATOM 8902 O O . ALA A 1 25 ? 9.686 7.407 -0.423 1.00 0.00 25 ALA A O 14
ATOM 8909 N N . GLY A 1 26 ? 8.090 6.346 0.779 1.00 0.00 26 GLY A N 14
ATOM 8910 C CA . GLY A 1 26 ? 6.999 6.787 -0.073 1.00 0.00 26 GLY A CA 14
ATOM 8911 C C . GLY A 1 26 ? 6.788 5.820 -1.240 1.00 0.00 26 GLY A C 14
ATOM 8912 O O . GLY A 1 26 ? 7.747 5.258 -1.766 1.00 0.00 26 GLY A O 14
ATOM 8916 N N . CYS A 1 27 ? 5.526 5.655 -1.609 1.00 0.00 27 CYS A N 14
ATOM 8917 C CA . CYS A 1 27 ? 5.178 4.765 -2.704 1.00 0.00 27 CYS A CA 14
ATOM 8918 C C . CYS A 1 27 ? 6.202 4.957 -3.824 1.00 0.00 27 CYS A C 14
ATOM 8919 O O . CYS A 1 27 ? 6.493 4.023 -4.570 1.00 0.00 27 CYS A O 14
ATOM 8926 N N . GLU A 1 28 ? 6.721 6.173 -3.906 1.00 0.00 28 GLU A N 14
ATOM 8927 C CA . GLU A 1 28 ? 7.707 6.499 -4.922 1.00 0.00 28 GLU A CA 14
ATOM 8928 C C . GLU A 1 28 ? 8.731 5.369 -5.050 1.00 0.00 28 GLU A C 14
ATOM 8929 O O . GLU A 1 28 ? 9.258 5.124 -6.134 1.00 0.00 28 GLU A O 14
ATOM 8941 N N . HIS A 1 29 ? 8.982 4.712 -3.928 1.00 0.00 29 HIS A N 14
ATOM 8942 C CA . HIS A 1 29 ? 9.934 3.614 -3.901 1.00 0.00 29 HIS A CA 14
ATOM 8943 C C . HIS A 1 29 ? 9.607 2.624 -5.020 1.00 0.00 29 HIS A C 14
ATOM 8944 O O . HIS A 1 29 ? 8.662 2.829 -5.779 1.00 0.00 29 HIS A O 14
ATOM 8958 N N . GLU A 1 30 ? 10.408 1.570 -5.087 1.00 0.00 30 GLU A N 14
ATOM 8959 C CA . GLU A 1 30 ? 10.216 0.547 -6.101 1.00 0.00 30 GLU A CA 14
ATOM 8960 C C . GLU A 1 30 ? 9.651 -0.726 -5.470 1.00 0.00 30 GLU A C 14
ATOM 8961 O O . GLU A 1 30 ? 9.149 -1.602 -6.173 1.00 0.00 30 GLU A O 14
ATOM 8973 N N . LEU A 1 31 ? 9.751 -0.789 -4.150 1.00 0.00 31 LEU A N 14
ATOM 8974 C CA . LEU A 1 31 ? 9.256 -1.942 -3.416 1.00 0.00 31 LEU A CA 14
ATOM 8975 C C . LEU A 1 31 ? 7.783 -1.723 -3.065 1.00 0.00 31 LEU A C 14
ATOM 8976 O O . LEU A 1 31 ? 6.979 -2.651 -3.139 1.00 0.00 31 LEU A O 14
ATOM 8992 N N . LEU A 1 32 ? 7.473 -0.490 -2.692 1.00 0.00 32 LEU A N 14
ATOM 8993 C CA . LEU A 1 32 ? 6.111 -0.138 -2.329 1.00 0.00 32 LEU A CA 14
ATOM 8994 C C . LEU A 1 32 ? 5.485 0.686 -3.457 1.00 0.00 32 LEU A C 14
ATOM 8995 O O . LEU A 1 32 ? 4.722 1.617 -3.200 1.00 0.00 32 LEU A O 14
ATOM 9011 N N . LYS A 1 33 ? 5.830 0.314 -4.680 1.00 0.00 33 LYS A N 14
ATOM 9012 C CA . LYS A 1 33 ? 5.312 1.006 -5.848 1.00 0.00 33 LYS A CA 14
ATOM 9013 C C . LYS A 1 33 ? 4.055 0.289 -6.345 1.00 0.00 33 LYS A C 14
ATOM 9014 O O . LYS A 1 33 ? 3.021 0.918 -6.561 1.00 0.00 33 LYS A O 14
ATOM 9033 N N . GLU A 1 34 ? 4.187 -1.019 -6.512 1.00 0.00 34 GLU A N 14
ATOM 9034 C CA . GLU A 1 34 ? 3.075 -1.829 -6.980 1.00 0.00 34 GLU A CA 14
ATOM 9035 C C . GLU A 1 34 ? 2.645 -2.818 -5.894 1.00 0.00 34 GLU A C 14
ATOM 9036 O O . GLU A 1 34 ? 1.468 -3.162 -5.794 1.00 0.00 34 GLU A O 14
ATOM 9048 N N . LYS A 1 35 ? 3.621 -3.246 -5.108 1.00 0.00 35 LYS A N 14
ATOM 9049 C CA . LYS A 1 35 ? 3.358 -4.188 -4.033 1.00 0.00 35 LYS A CA 14
ATOM 9050 C C . LYS A 1 35 ? 2.615 -3.472 -2.904 1.00 0.00 35 LYS A C 14
ATOM 9051 O O . LYS A 1 35 ? 2.019 -4.116 -2.041 1.00 0.00 35 LYS A O 14
ATOM 9070 N N . CYS A 1 36 ? 2.674 -2.149 -2.945 1.00 0.00 36 CYS A N 14
ATOM 9071 C CA . CYS A 1 36 ? 2.014 -1.338 -1.935 1.00 0.00 36 CYS A CA 14
ATOM 9072 C C . CYS A 1 36 ? 0.928 -0.507 -2.621 1.00 0.00 36 CYS A C 14
ATOM 9073 O O . CYS A 1 36 ? 0.692 0.641 -2.248 1.00 0.00 36 CYS A O 14
ATOM 9080 N N . LYS A 1 37 ? 0.297 -1.119 -3.612 1.00 0.00 37 LYS A N 14
ATOM 9081 C CA . LYS A 1 37 ? -0.759 -0.450 -4.353 1.00 0.00 37 LYS A CA 14
ATOM 9082 C C . LYS A 1 37 ? -1.732 0.203 -3.370 1.00 0.00 37 LYS A C 14
ATOM 9083 O O . LYS A 1 37 ? -1.878 1.424 -3.355 1.00 0.00 37 LYS A O 14
ATOM 9102 N N . ALA A 1 38 ? -2.372 -0.639 -2.572 1.00 0.00 38 ALA A N 14
ATOM 9103 C CA . ALA A 1 38 ? -3.326 -0.159 -1.588 1.00 0.00 38 ALA A CA 14
ATOM 9104 C C . ALA A 1 38 ? -2.783 1.114 -0.936 1.00 0.00 38 ALA A C 14
ATOM 9105 O O . ALA A 1 38 ? -3.325 2.199 -1.138 1.00 0.00 38 ALA A O 14
ATOM 9112 N N . THR A 1 39 ? -1.719 0.938 -0.166 1.00 0.00 39 THR A N 14
ATOM 9113 C CA . THR A 1 39 ? -1.097 2.059 0.518 1.00 0.00 39 THR A CA 14
ATOM 9114 C C . THR A 1 39 ? -1.028 3.276 -0.407 1.00 0.00 39 THR A C 14
ATOM 9115 O O . THR A 1 39 ? -1.114 4.414 0.051 1.00 0.00 39 THR A O 14
ATOM 9126 N N . CYS A 1 40 ? -0.874 2.994 -1.693 1.00 0.00 40 CYS A N 14
ATOM 9127 C CA . CYS A 1 40 ? -0.793 4.052 -2.686 1.00 0.00 40 CYS A CA 14
ATOM 9128 C C . CYS A 1 40 ? -2.215 4.503 -3.024 1.00 0.00 40 CYS A C 14
ATOM 9129 O O . CYS A 1 40 ? -2.638 5.587 -2.624 1.00 0.00 40 CYS A O 14
ATOM 9136 N N . LEU A 1 41 ? -2.914 3.650 -3.758 1.00 0.00 41 LEU A N 14
ATOM 9137 C CA . LEU A 1 41 ? -4.279 3.947 -4.155 1.00 0.00 41 LEU A CA 14
ATOM 9138 C C . LEU A 1 41 ? -5.199 3.813 -2.940 1.00 0.00 41 LEU A C 14
ATOM 9139 O O . LEU A 1 41 ? -5.652 4.814 -2.386 1.00 0.00 41 LEU A O 14
ATOM 9155 N N . CYS A 1 42 ? -5.449 2.568 -2.561 1.00 0.00 42 CYS A N 14
ATOM 9156 C CA . CYS A 1 42 ? -6.307 2.291 -1.422 1.00 0.00 42 CYS A CA 14
ATOM 9157 C C . CYS A 1 42 ? -5.639 2.858 -0.168 1.00 0.00 42 CYS A C 14
ATOM 9158 O O . CYS A 1 42 ? -4.999 2.125 0.585 1.00 0.00 42 CYS A O 14
ATOM 9165 N N . GLU A 1 43 ? -5.811 4.159 0.018 1.00 0.00 43 GLU A N 14
ATOM 9166 C CA . GLU A 1 43 ? -5.233 4.833 1.168 1.00 0.00 43 GLU A CA 14
ATOM 9167 C C . GLU A 1 43 ? -6.327 5.525 1.983 1.00 0.00 43 GLU A C 14
ATOM 9168 O O . GLU A 1 43 ? -6.864 6.550 1.564 1.00 0.00 43 GLU A O 14
ATOM 9180 N N . SER A 1 44 ? -6.626 4.938 3.132 1.00 0.00 44 SER A N 14
ATOM 9181 C CA . SER A 1 44 ? -7.647 5.485 4.009 1.00 0.00 44 SER A CA 14
ATOM 9182 C C . SER A 1 44 ? -7.564 4.823 5.386 1.00 0.00 44 SER A C 14
ATOM 9183 O O . SER A 1 44 ? -7.905 3.651 5.536 1.00 0.00 44 SER A O 14
ATOM 9191 N N . GLY A 1 45 ? -7.109 5.603 6.356 1.00 0.00 45 GLY A N 14
ATOM 9192 C CA . GLY A 1 45 ? -6.977 5.107 7.715 1.00 0.00 45 GLY A CA 14
ATOM 9193 C C . GLY A 1 45 ? -7.970 5.799 8.650 1.00 0.00 45 GLY A C 14
ATOM 9194 O O . GLY A 1 45 ? -8.453 6.890 8.351 1.00 0.00 45 GLY A O 14
ATOM 9198 N N . PRO A 1 46 ? -8.253 5.119 9.794 1.00 0.00 46 PRO A N 14
ATOM 9199 C CA . PRO A 1 46 ? -9.180 5.657 10.775 1.00 0.00 46 PRO A CA 14
ATOM 9200 C C . PRO A 1 46 ? -8.537 6.795 11.570 1.00 0.00 46 PRO A C 14
ATOM 9201 O O . PRO A 1 46 ? -7.313 6.917 11.608 1.00 0.00 46 PRO A O 14
ATOM 9212 N N . SER A 1 47 ? -9.391 7.600 12.186 1.00 0.00 47 SER A N 14
ATOM 9213 C CA . SER A 1 47 ? -8.921 8.724 12.978 1.00 0.00 47 SER A CA 14
ATOM 9214 C C . SER A 1 47 ? -9.749 8.843 14.259 1.00 0.00 47 SER A C 14
ATOM 9215 O O . SER A 1 47 ? -10.824 9.440 14.255 1.00 0.00 47 SER A O 14
ATOM 9223 N N . SER A 1 48 ? -9.216 8.264 15.326 1.00 0.00 48 SER A N 14
ATOM 9224 C CA . SER A 1 48 ? -9.892 8.298 16.612 1.00 0.00 48 SER A CA 14
ATOM 9225 C C . SER A 1 48 ? -10.047 9.745 17.084 1.00 0.00 48 SER A C 14
ATOM 9226 O O . SER A 1 48 ? -9.066 10.482 17.169 1.00 0.00 48 SER A O 14
ATOM 9234 N N . GLY A 1 49 ? -11.287 10.108 17.377 1.00 0.00 49 GLY A N 14
ATOM 9235 C CA . GLY A 1 49 ? -11.583 11.454 17.838 1.00 0.00 49 GLY A CA 14
ATOM 9236 C C . GLY A 1 49 ? -12.538 12.165 16.877 1.00 0.00 49 GLY A C 14
ATOM 9237 O O . GLY A 1 49 ? -12.989 13.275 17.154 1.00 0.00 49 GLY A O 14
ATOM 9241 N N . GLY A 1 1 ? -0.418 -8.213 17.541 1.00 0.00 1 GLY A N 15
ATOM 9242 C CA . GLY A 1 1 ? -0.352 -9.646 17.771 1.00 0.00 1 GLY A CA 15
ATOM 9243 C C . GLY A 1 1 ? 0.236 -10.370 16.558 1.00 0.00 1 GLY A C 15
ATOM 9244 O O . GLY A 1 1 ? 1.431 -10.661 16.524 1.00 0.00 1 GLY A O 15
ATOM 9248 N N . SER A 1 2 ? -0.630 -10.640 15.593 1.00 0.00 2 SER A N 15
ATOM 9249 C CA . SER A 1 2 ? -0.211 -11.324 14.381 1.00 0.00 2 SER A CA 15
ATOM 9250 C C . SER A 1 2 ? -0.873 -10.681 13.161 1.00 0.00 2 SER A C 15
ATOM 9251 O O . SER A 1 2 ? -0.189 -10.207 12.256 1.00 0.00 2 SER A O 15
ATOM 9259 N N . SER A 1 3 ? -2.198 -10.685 13.176 1.00 0.00 3 SER A N 15
ATOM 9260 C CA . SER A 1 3 ? -2.961 -10.109 12.083 1.00 0.00 3 SER A CA 15
ATOM 9261 C C . SER A 1 3 ? -3.468 -8.719 12.473 1.00 0.00 3 SER A C 15
ATOM 9262 O O . SER A 1 3 ? -4.109 -8.557 13.510 1.00 0.00 3 SER A O 15
ATOM 9270 N N . GLY A 1 4 ? -3.160 -7.751 11.623 1.00 0.00 4 GLY A N 15
ATOM 9271 C CA . GLY A 1 4 ? -3.576 -6.380 11.866 1.00 0.00 4 GLY A CA 15
ATOM 9272 C C . GLY A 1 4 ? -3.737 -5.614 10.551 1.00 0.00 4 GLY A C 15
ATOM 9273 O O . GLY A 1 4 ? -2.869 -5.678 9.682 1.00 0.00 4 GLY A O 15
ATOM 9277 N N . SER A 1 5 ? -4.853 -4.908 10.448 1.00 0.00 5 SER A N 15
ATOM 9278 C CA . SER A 1 5 ? -5.138 -4.130 9.254 1.00 0.00 5 SER A CA 15
ATOM 9279 C C . SER A 1 5 ? -5.713 -2.767 9.642 1.00 0.00 5 SER A C 15
ATOM 9280 O O . SER A 1 5 ? -6.741 -2.691 10.314 1.00 0.00 5 SER A O 15
ATOM 9288 N N . SER A 1 6 ? -5.026 -1.723 9.203 1.00 0.00 6 SER A N 15
ATOM 9289 C CA . SER A 1 6 ? -5.455 -0.366 9.496 1.00 0.00 6 SER A CA 15
ATOM 9290 C C . SER A 1 6 ? -5.805 0.364 8.198 1.00 0.00 6 SER A C 15
ATOM 9291 O O . SER A 1 6 ? -4.945 0.562 7.342 1.00 0.00 6 SER A O 15
ATOM 9299 N N . GLY A 1 7 ? -7.070 0.744 8.093 1.00 0.00 7 GLY A N 15
ATOM 9300 C CA . GLY A 1 7 ? -7.545 1.448 6.914 1.00 0.00 7 GLY A CA 15
ATOM 9301 C C . GLY A 1 7 ? -8.501 0.573 6.101 1.00 0.00 7 GLY A C 15
ATOM 9302 O O . GLY A 1 7 ? -9.663 0.928 5.912 1.00 0.00 7 GLY A O 15
ATOM 9306 N N . SER A 1 8 ? -7.976 -0.554 5.642 1.00 0.00 8 SER A N 15
ATOM 9307 C CA . SER A 1 8 ? -8.769 -1.482 4.853 1.00 0.00 8 SER A CA 15
ATOM 9308 C C . SER A 1 8 ? -9.219 -0.812 3.554 1.00 0.00 8 SER A C 15
ATOM 9309 O O . SER A 1 8 ? -10.167 -0.028 3.551 1.00 0.00 8 SER A O 15
ATOM 9317 N N . CYS A 1 9 ? -8.519 -1.145 2.480 1.00 0.00 9 CYS A N 15
ATOM 9318 C CA . CYS A 1 9 ? -8.835 -0.586 1.176 1.00 0.00 9 CYS A CA 15
ATOM 9319 C C . CYS A 1 9 ? -9.024 -1.741 0.191 1.00 0.00 9 CYS A C 15
ATOM 9320 O O . CYS A 1 9 ? -8.627 -2.871 0.470 1.00 0.00 9 CYS A O 15
ATOM 9327 N N . GLN A 1 10 ? -9.631 -1.417 -0.941 1.00 0.00 10 GLN A N 15
ATOM 9328 C CA . GLN A 1 10 ? -9.878 -2.413 -1.970 1.00 0.00 10 GLN A CA 15
ATOM 9329 C C . GLN A 1 10 ? -8.623 -3.257 -2.203 1.00 0.00 10 GLN A C 15
ATOM 9330 O O . GLN A 1 10 ? -8.634 -4.467 -1.980 1.00 0.00 10 GLN A O 15
ATOM 9344 N N . TYR A 1 11 ? -7.572 -2.586 -2.649 1.00 0.00 11 TYR A N 15
ATOM 9345 C CA . TYR A 1 11 ? -6.312 -3.259 -2.915 1.00 0.00 11 TYR A CA 15
ATOM 9346 C C . TYR A 1 11 ? -5.726 -3.853 -1.633 1.00 0.00 11 TYR A C 15
ATOM 9347 O O . TYR A 1 11 ? -6.026 -3.387 -0.535 1.00 0.00 11 TYR A O 15
ATOM 9365 N N . GLN A 1 12 ? -4.901 -4.873 -1.815 1.00 0.00 12 GLN A N 15
ATOM 9366 C CA . GLN A 1 12 ? -4.270 -5.536 -0.686 1.00 0.00 12 GLN A CA 15
ATOM 9367 C C . GLN A 1 12 ? -2.769 -5.694 -0.934 1.00 0.00 12 GLN A C 15
ATOM 9368 O O . GLN A 1 12 ? -2.338 -6.653 -1.572 1.00 0.00 12 GLN A O 15
ATOM 9382 N N . ASP A 1 13 ? -2.012 -4.737 -0.416 1.00 0.00 13 ASP A N 15
ATOM 9383 C CA . ASP A 1 13 ? -0.568 -4.758 -0.573 1.00 0.00 13 ASP A CA 15
ATOM 9384 C C . ASP A 1 13 ? -0.028 -6.112 -0.110 1.00 0.00 13 ASP A C 15
ATOM 9385 O O . ASP A 1 13 ? -0.389 -6.594 0.963 1.00 0.00 13 ASP A O 15
ATOM 9394 N N . LEU A 1 14 ? 0.828 -6.688 -0.941 1.00 0.00 14 LEU A N 15
ATOM 9395 C CA . LEU A 1 14 ? 1.421 -7.977 -0.630 1.00 0.00 14 LEU A CA 15
ATOM 9396 C C . LEU A 1 14 ? 2.393 -7.818 0.541 1.00 0.00 14 LEU A C 15
ATOM 9397 O O . LEU A 1 14 ? 2.521 -8.715 1.373 1.00 0.00 14 LEU A O 15
ATOM 9413 N N . LEU A 1 15 ? 3.053 -6.669 0.569 1.00 0.00 15 LEU A N 15
ATOM 9414 C CA . LEU A 1 15 ? 4.009 -6.380 1.624 1.00 0.00 15 LEU A CA 15
ATOM 9415 C C . LEU A 1 15 ? 3.263 -6.211 2.949 1.00 0.00 15 LEU A C 15
ATOM 9416 O O . LEU A 1 15 ? 2.035 -6.150 2.971 1.00 0.00 15 LEU A O 15
ATOM 9432 N N . SER A 1 16 ? 4.038 -6.140 4.022 1.00 0.00 16 SER A N 15
ATOM 9433 C CA . SER A 1 16 ? 3.466 -5.979 5.348 1.00 0.00 16 SER A CA 15
ATOM 9434 C C . SER A 1 16 ? 4.188 -4.858 6.097 1.00 0.00 16 SER A C 15
ATOM 9435 O O . SER A 1 16 ? 4.565 -5.022 7.256 1.00 0.00 16 SER A O 15
ATOM 9443 N N . ASN A 1 17 ? 4.360 -3.742 5.404 1.00 0.00 17 ASN A N 15
ATOM 9444 C CA . ASN A 1 17 ? 5.031 -2.593 5.988 1.00 0.00 17 ASN A CA 15
ATOM 9445 C C . ASN A 1 17 ? 5.007 -1.432 4.992 1.00 0.00 17 ASN A C 15
ATOM 9446 O O . ASN A 1 17 ? 5.967 -0.668 4.900 1.00 0.00 17 ASN A O 15
ATOM 9457 N N . CYS A 1 18 ? 3.899 -1.336 4.271 1.00 0.00 18 CYS A N 15
ATOM 9458 C CA . CYS A 1 18 ? 3.738 -0.281 3.285 1.00 0.00 18 CYS A CA 15
ATOM 9459 C C . CYS A 1 18 ? 3.637 1.056 4.023 1.00 0.00 18 CYS A C 15
ATOM 9460 O O . CYS A 1 18 ? 4.476 1.936 3.838 1.00 0.00 18 CYS A O 15
ATOM 9467 N N . ASP A 1 19 ? 2.603 1.165 4.844 1.00 0.00 19 ASP A N 15
ATOM 9468 C CA . ASP A 1 19 ? 2.381 2.379 5.611 1.00 0.00 19 ASP A CA 15
ATOM 9469 C C . ASP A 1 19 ? 3.705 2.839 6.224 1.00 0.00 19 ASP A C 15
ATOM 9470 O O . ASP A 1 19 ? 4.180 3.936 5.934 1.00 0.00 19 ASP A O 15
ATOM 9479 N N . SER A 1 20 ? 4.265 1.977 7.060 1.00 0.00 20 SER A N 15
ATOM 9480 C CA . SER A 1 20 ? 5.525 2.280 7.717 1.00 0.00 20 SER A CA 15
ATOM 9481 C C . SER A 1 20 ? 6.506 2.885 6.710 1.00 0.00 20 SER A C 15
ATOM 9482 O O . SER A 1 20 ? 7.296 3.761 7.058 1.00 0.00 20 SER A O 15
ATOM 9490 N N . LEU A 1 21 ? 6.425 2.392 5.483 1.00 0.00 21 LEU A N 15
ATOM 9491 C CA . LEU A 1 21 ? 7.296 2.873 4.424 1.00 0.00 21 LEU A CA 15
ATOM 9492 C C . LEU A 1 21 ? 6.763 4.206 3.897 1.00 0.00 21 LEU A C 15
ATOM 9493 O O . LEU A 1 21 ? 7.504 5.184 3.810 1.00 0.00 21 LEU A O 15
ATOM 9509 N N . LYS A 1 22 ? 5.482 4.203 3.559 1.00 0.00 22 LYS A N 15
ATOM 9510 C CA . LYS A 1 22 ? 4.841 5.401 3.043 1.00 0.00 22 LYS A CA 15
ATOM 9511 C C . LYS A 1 22 ? 5.262 6.604 3.888 1.00 0.00 22 LYS A C 15
ATOM 9512 O O . LYS A 1 22 ? 5.282 7.733 3.401 1.00 0.00 22 LYS A O 15
ATOM 9531 N N . ASN A 1 23 ? 5.589 6.321 5.141 1.00 0.00 23 ASN A N 15
ATOM 9532 C CA . ASN A 1 23 ? 6.009 7.367 6.059 1.00 0.00 23 ASN A CA 15
ATOM 9533 C C . ASN A 1 23 ? 6.915 8.354 5.321 1.00 0.00 23 ASN A C 15
ATOM 9534 O O . ASN A 1 23 ? 6.552 9.514 5.132 1.00 0.00 23 ASN A O 15
ATOM 9545 N N . THR A 1 24 ? 8.078 7.857 4.924 1.00 0.00 24 THR A N 15
ATOM 9546 C CA . THR A 1 24 ? 9.039 8.681 4.211 1.00 0.00 24 THR A CA 15
ATOM 9547 C C . THR A 1 24 ? 9.408 8.034 2.875 1.00 0.00 24 THR A C 15
ATOM 9548 O O . THR A 1 24 ? 9.522 8.720 1.860 1.00 0.00 24 THR A O 15
ATOM 9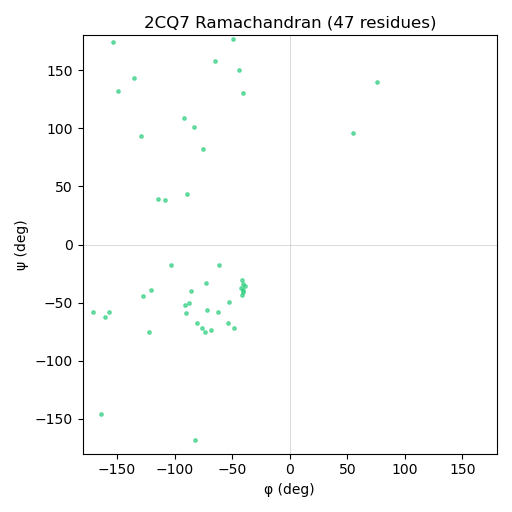559 N N . ALA A 1 25 ? 9.586 6.722 2.918 1.00 0.00 25 ALA A N 15
ATOM 9560 C CA . ALA A 1 25 ? 9.940 5.975 1.723 1.00 0.00 25 ALA A CA 15
ATOM 9561 C C . ALA A 1 25 ? 9.147 6.520 0.533 1.00 0.00 25 ALA A C 15
ATOM 9562 O O . ALA A 1 25 ? 9.729 6.921 -0.474 1.00 0.00 25 ALA A O 15
ATOM 9569 N N . GLY A 1 26 ? 7.831 6.516 0.687 1.00 0.00 26 GLY A N 15
ATOM 9570 C CA . GLY A 1 26 ? 6.953 7.004 -0.362 1.00 0.00 26 GLY A CA 15
ATOM 9571 C C . GLY A 1 26 ? 6.811 5.972 -1.482 1.00 0.00 26 GLY A C 15
ATOM 9572 O O . GLY A 1 26 ? 7.799 5.382 -1.917 1.00 0.00 26 GLY A O 15
ATOM 9576 N N . CYS A 1 27 ? 5.573 5.786 -1.919 1.00 0.00 27 CYS A N 15
ATOM 9577 C CA . CYS A 1 27 ? 5.289 4.836 -2.980 1.00 0.00 27 CYS A CA 15
ATOM 9578 C C . CYS A 1 27 ? 6.387 4.956 -4.039 1.00 0.00 27 CYS A C 15
ATOM 9579 O O . CYS A 1 27 ? 6.761 3.966 -4.666 1.00 0.00 27 CYS A O 15
ATOM 9586 N N . GLU A 1 28 ? 6.874 6.177 -4.205 1.00 0.00 28 GLU A N 15
ATOM 9587 C CA . GLU A 1 28 ? 7.922 6.439 -5.177 1.00 0.00 28 GLU A CA 15
ATOM 9588 C C . GLU A 1 28 ? 8.966 5.321 -5.146 1.00 0.00 28 GLU A C 15
ATOM 9589 O O . GLU A 1 28 ? 9.591 5.022 -6.162 1.00 0.00 28 GLU A O 15
ATOM 9601 N N . HIS A 1 29 ? 9.123 4.734 -3.969 1.00 0.00 29 HIS A N 15
ATOM 9602 C CA . HIS A 1 29 ? 10.081 3.656 -3.792 1.00 0.00 29 HIS A CA 15
ATOM 9603 C C . HIS A 1 29 ? 9.820 2.562 -4.829 1.00 0.00 29 HIS A C 15
ATOM 9604 O O . HIS A 1 29 ? 8.879 2.659 -5.615 1.00 0.00 29 HIS A O 15
ATOM 9618 N N . GLU A 1 30 ? 10.671 1.547 -4.798 1.00 0.00 30 GLU A N 15
ATOM 9619 C CA . GLU A 1 30 ? 10.544 0.436 -5.726 1.00 0.00 30 GLU A CA 15
ATOM 9620 C C . GLU A 1 30 ? 9.943 -0.780 -5.019 1.00 0.00 30 GLU A C 15
ATOM 9621 O O . GLU A 1 30 ? 9.449 -1.700 -5.669 1.00 0.00 30 GLU A O 15
ATOM 9633 N N . LEU A 1 31 ? 10.004 -0.746 -3.696 1.00 0.00 31 LEU A N 15
ATOM 9634 C CA . LEU A 1 31 ? 9.472 -1.834 -2.893 1.00 0.00 31 LEU A CA 15
ATOM 9635 C C . LEU A 1 31 ? 7.966 -1.636 -2.708 1.00 0.00 31 LEU A C 15
ATOM 9636 O O . LEU A 1 31 ? 7.213 -2.606 -2.639 1.00 0.00 31 LEU A O 15
ATOM 9652 N N . LEU A 1 32 ? 7.572 -0.373 -2.633 1.00 0.00 32 LEU A N 15
ATOM 9653 C CA . LEU A 1 32 ? 6.170 -0.036 -2.457 1.00 0.00 32 LEU A CA 15
ATOM 9654 C C . LEU A 1 32 ? 5.686 0.763 -3.669 1.00 0.00 32 LEU A C 15
ATOM 9655 O O . LEU A 1 32 ? 4.988 1.765 -3.518 1.00 0.00 32 LEU A O 15
ATOM 9671 N N . LYS A 1 33 ? 6.077 0.291 -4.844 1.00 0.00 33 LYS A N 15
ATOM 9672 C CA . LYS A 1 33 ? 5.692 0.949 -6.081 1.00 0.00 33 LYS A CA 15
ATOM 9673 C C . LYS A 1 33 ? 4.405 0.315 -6.612 1.00 0.00 33 LYS A C 15
ATOM 9674 O O . LYS A 1 33 ? 3.464 1.021 -6.970 1.00 0.00 33 LYS A O 15
ATOM 9693 N N . GLU A 1 34 ? 4.406 -1.009 -6.645 1.00 0.00 34 GLU A N 15
ATOM 9694 C CA . GLU A 1 34 ? 3.250 -1.746 -7.127 1.00 0.00 34 GLU A CA 15
ATOM 9695 C C . GLU A 1 34 ? 2.749 -2.711 -6.050 1.00 0.00 34 GLU A C 15
ATOM 9696 O O . GLU A 1 34 ? 1.544 -2.878 -5.873 1.00 0.00 34 GLU A O 15
ATOM 9708 N N . LYS A 1 35 ? 3.701 -3.321 -5.358 1.00 0.00 35 LYS A N 15
ATOM 9709 C CA . LYS A 1 35 ? 3.372 -4.265 -4.304 1.00 0.00 35 LYS A CA 15
ATOM 9710 C C . LYS A 1 35 ? 2.612 -3.537 -3.193 1.00 0.00 35 LYS A C 15
ATOM 9711 O O . LYS A 1 35 ? 2.015 -4.173 -2.325 1.00 0.00 35 LYS A O 15
ATOM 9730 N N . CYS A 1 36 ? 2.658 -2.215 -3.257 1.00 0.00 36 CYS A N 15
ATOM 9731 C CA . CYS A 1 36 ? 1.981 -1.394 -2.267 1.00 0.00 36 CYS A CA 15
ATOM 9732 C C . CYS A 1 36 ? 0.897 -0.580 -2.978 1.00 0.00 36 CYS A C 15
ATOM 9733 O O . CYS A 1 36 ? 0.842 0.641 -2.841 1.00 0.00 36 CYS A O 15
ATOM 9740 N N . LYS A 1 37 ? 0.062 -1.290 -3.722 1.00 0.00 37 LYS A N 15
ATOM 9741 C CA . LYS A 1 37 ? -1.017 -0.650 -4.454 1.00 0.00 37 LYS A CA 15
ATOM 9742 C C . LYS A 1 37 ? -1.906 0.120 -3.475 1.00 0.00 37 LYS A C 15
ATOM 9743 O O . LYS A 1 37 ? -1.958 1.348 -3.512 1.00 0.00 37 LYS A O 15
ATOM 9762 N N . ALA A 1 38 ? -2.584 -0.635 -2.623 1.00 0.00 38 ALA A N 15
ATOM 9763 C CA . ALA A 1 38 ? -3.468 -0.040 -1.636 1.00 0.00 38 ALA A CA 15
ATOM 9764 C C . ALA A 1 38 ? -2.805 1.208 -1.050 1.00 0.00 38 ALA A C 15
ATOM 9765 O O . ALA A 1 38 ? -3.265 2.326 -1.279 1.00 0.00 38 ALA A O 15
ATOM 9772 N N . THR A 1 39 ? -1.734 0.976 -0.305 1.00 0.00 39 THR A N 15
ATOM 9773 C CA . THR A 1 39 ? -1.003 2.067 0.316 1.00 0.00 39 THR A CA 15
ATOM 9774 C C . THR A 1 39 ? -0.933 3.268 -0.630 1.00 0.00 39 THR A C 15
ATOM 9775 O O . THR A 1 39 ? -0.979 4.415 -0.188 1.00 0.00 39 THR A O 15
ATOM 9786 N N . CYS A 1 40 ? -0.821 2.963 -1.915 1.00 0.00 40 CYS A N 15
ATOM 9787 C CA . CYS A 1 40 ? -0.744 4.003 -2.927 1.00 0.00 40 CYS A CA 15
ATOM 9788 C C . CYS A 1 40 ? -2.165 4.484 -3.230 1.00 0.00 40 CYS A C 15
ATOM 9789 O O . CYS A 1 40 ? -2.538 5.598 -2.865 1.00 0.00 40 CYS A O 15
ATOM 9796 N N . LEU A 1 41 ? -2.918 3.621 -3.895 1.00 0.00 41 LEU A N 15
ATOM 9797 C CA . LEU A 1 41 ? -4.289 3.944 -4.252 1.00 0.00 41 LEU A CA 15
ATOM 9798 C C . LEU A 1 41 ? -5.163 3.896 -2.996 1.00 0.00 41 LEU A C 15
ATOM 9799 O O . LEU A 1 41 ? -5.548 4.936 -2.464 1.00 0.00 41 LEU A O 15
ATOM 9815 N N . CYS A 1 42 ? -5.451 2.679 -2.560 1.00 0.00 42 CYS A N 15
ATOM 9816 C CA . CYS A 1 42 ? -6.272 2.482 -1.378 1.00 0.00 42 CYS A CA 15
ATOM 9817 C C . CYS A 1 42 ? -7.675 3.014 -1.674 1.00 0.00 42 CYS A C 15
ATOM 9818 O O . CYS A 1 42 ? -7.934 4.207 -1.525 1.00 0.00 42 CYS A O 15
ATOM 9825 N N . GLU A 1 43 ? -8.544 2.103 -2.087 1.00 0.00 43 GLU A N 15
ATOM 9826 C CA . GLU A 1 43 ? -9.915 2.466 -2.404 1.00 0.00 43 GLU A CA 15
ATOM 9827 C C . GLU A 1 43 ? -9.948 3.412 -3.607 1.00 0.00 43 GLU A C 15
ATOM 9828 O O . GLU A 1 43 ? -9.714 4.611 -3.464 1.00 0.00 43 GLU A O 15
ATOM 9840 N N . SER A 1 44 ? -10.242 2.837 -4.763 1.00 0.00 44 SER A N 15
ATOM 9841 C CA . SER A 1 44 ? -10.309 3.614 -5.990 1.00 0.00 44 SER A CA 15
ATOM 9842 C C . SER A 1 44 ? -11.466 3.119 -6.860 1.00 0.00 44 SER A C 15
ATOM 9843 O O . SER A 1 44 ? -11.478 1.965 -7.285 1.00 0.00 44 SER A O 15
ATOM 9851 N N . GLY A 1 45 ? -12.410 4.016 -7.099 1.00 0.00 45 GLY A N 15
ATOM 9852 C CA . GLY A 1 45 ? -13.569 3.685 -7.911 1.00 0.00 45 GLY A CA 15
ATOM 9853 C C . GLY A 1 45 ? -14.857 3.776 -7.091 1.00 0.00 45 GLY A C 15
ATOM 9854 O O . GLY A 1 45 ? -14.977 4.625 -6.209 1.00 0.00 45 GLY A O 15
ATOM 9858 N N . PRO A 1 46 ? -15.814 2.867 -7.421 1.00 0.00 46 PRO A N 15
ATOM 9859 C CA . PRO A 1 46 ? -17.089 2.837 -6.725 1.00 0.00 46 PRO A CA 15
ATOM 9860 C C . PRO A 1 46 ? -16.938 2.225 -5.330 1.00 0.00 46 PRO A C 15
ATOM 9861 O O . PRO A 1 46 ? -16.044 1.413 -5.098 1.00 0.00 46 PRO A O 15
ATOM 9872 N N . SER A 1 47 ? -17.827 2.638 -4.439 1.00 0.00 47 SER A N 15
ATOM 9873 C CA . SER A 1 47 ? -17.804 2.141 -3.074 1.00 0.00 47 SER A CA 15
ATOM 9874 C C . SER A 1 47 ? -18.902 1.094 -2.880 1.00 0.00 47 SER A C 15
ATOM 9875 O O . SER A 1 47 ? -20.015 1.424 -2.472 1.00 0.00 47 SER A O 15
ATOM 9883 N N . SER A 1 48 ? -18.552 -0.148 -3.180 1.00 0.00 48 SER A N 15
ATOM 9884 C CA . SER A 1 48 ? -19.494 -1.246 -3.044 1.00 0.00 48 SER A CA 15
ATOM 9885 C C . SER A 1 48 ? -19.243 -1.991 -1.732 1.00 0.00 48 SER A C 15
ATOM 9886 O O . SER A 1 48 ? -18.110 -2.056 -1.257 1.00 0.00 48 SER A O 15
ATOM 9894 N N . GLY A 1 49 ? -20.319 -2.535 -1.182 1.00 0.00 49 GLY A N 15
ATOM 9895 C CA . GLY A 1 49 ? -20.229 -3.274 0.066 1.00 0.00 49 GLY A CA 15
ATOM 9896 C C . GLY A 1 49 ? -20.903 -4.642 -0.057 1.00 0.00 49 GLY A C 15
ATOM 9897 O O . GLY A 1 49 ? -21.848 -4.941 0.672 1.00 0.00 49 GLY A O 15
ATOM 9901 N N . GLY A 1 1 ? 5.233 -12.381 15.219 1.00 0.00 1 GLY A N 16
ATOM 9902 C CA . GLY A 1 1 ? 4.820 -11.133 14.600 1.00 0.00 1 GLY A CA 16
ATOM 9903 C C . GLY A 1 1 ? 3.313 -10.917 14.753 1.00 0.00 1 GLY A C 16
ATOM 9904 O O . GLY A 1 1 ? 2.537 -11.870 14.698 1.00 0.00 1 GLY A O 16
ATOM 9908 N N . SER A 1 2 ? 2.944 -9.659 14.943 1.00 0.00 2 SER A N 16
ATOM 9909 C CA . SER A 1 2 ? 1.543 -9.306 15.104 1.00 0.00 2 SER A CA 16
ATOM 9910 C C . SER A 1 2 ? 0.973 -8.808 13.775 1.00 0.00 2 SER A C 16
ATOM 9911 O O . SER A 1 2 ? 1.682 -8.188 12.985 1.00 0.00 2 SER A O 16
ATOM 9919 N N . SER A 1 3 ? -0.304 -9.098 13.570 1.00 0.00 3 SER A N 16
ATOM 9920 C CA . SER A 1 3 ? -0.978 -8.687 12.350 1.00 0.00 3 SER A CA 16
ATOM 9921 C C . SER A 1 3 ? -2.490 -8.644 12.577 1.00 0.00 3 SER A C 16
ATOM 9922 O O . SER A 1 3 ? -2.981 -9.112 13.603 1.00 0.00 3 SER A O 16
ATOM 9930 N N . GLY A 1 4 ? -3.187 -8.079 11.602 1.00 0.00 4 GLY A N 16
ATOM 9931 C CA . GLY A 1 4 ? -4.634 -7.969 11.683 1.00 0.00 4 GLY A CA 16
ATOM 9932 C C . GLY A 1 4 ? -5.249 -7.802 10.292 1.00 0.00 4 GLY A C 16
ATOM 9933 O O . GLY A 1 4 ? -4.952 -8.574 9.381 1.00 0.00 4 GLY A O 16
ATOM 9937 N N . SER A 1 5 ? -6.095 -6.790 10.172 1.00 0.00 5 SER A N 16
ATOM 9938 C CA . SER A 1 5 ? -6.755 -6.512 8.907 1.00 0.00 5 SER A CA 16
ATOM 9939 C C . SER A 1 5 ? -7.036 -5.013 8.782 1.00 0.00 5 SER A C 16
ATOM 9940 O O . SER A 1 5 ? -7.820 -4.458 9.550 1.00 0.00 5 SER A O 16
ATOM 9948 N N . SER A 1 6 ? -6.380 -4.401 7.807 1.00 0.00 6 SER A N 16
ATOM 9949 C CA . SER A 1 6 ? -6.549 -2.977 7.571 1.00 0.00 6 SER A CA 16
ATOM 9950 C C . SER A 1 6 ? -6.144 -2.633 6.136 1.00 0.00 6 SER A C 16
ATOM 9951 O O . SER A 1 6 ? -4.965 -2.422 5.854 1.00 0.00 6 SER A O 16
ATOM 9959 N N . GLY A 1 7 ? -7.143 -2.587 5.267 1.00 0.00 7 GLY A N 16
ATOM 9960 C CA . GLY A 1 7 ? -6.906 -2.272 3.869 1.00 0.00 7 GLY A CA 16
ATOM 9961 C C . GLY A 1 7 ? -8.049 -2.783 2.990 1.00 0.00 7 GLY A C 16
ATOM 9962 O O . GLY A 1 7 ? -7.847 -3.660 2.151 1.00 0.00 7 GLY A O 16
ATOM 9966 N N . SER A 1 8 ? -9.224 -2.213 3.212 1.00 0.00 8 SER A N 16
ATOM 9967 C CA . SER A 1 8 ? -10.399 -2.600 2.450 1.00 0.00 8 SER A CA 16
ATOM 9968 C C . SER A 1 8 ? -10.769 -1.495 1.460 1.00 0.00 8 SER A C 16
ATOM 9969 O O . SER A 1 8 ? -11.370 -0.491 1.840 1.00 0.00 8 SER A O 16
ATOM 9977 N N . CYS A 1 9 ? -10.393 -1.716 0.208 1.00 0.00 9 CYS A N 16
ATOM 9978 C CA . CYS A 1 9 ? -10.677 -0.750 -0.840 1.00 0.00 9 CYS A CA 16
ATOM 9979 C C . CYS A 1 9 ? -10.857 -1.509 -2.156 1.00 0.00 9 CYS A C 16
ATOM 9980 O O . CYS A 1 9 ? -11.940 -1.501 -2.738 1.00 0.00 9 CYS A O 16
ATOM 9987 N N . GLN A 1 10 ? -9.778 -2.147 -2.586 1.00 0.00 10 GLN A N 16
ATOM 9988 C CA . GLN A 1 10 ? -9.803 -2.910 -3.823 1.00 0.00 10 GLN A CA 16
ATOM 9989 C C . GLN A 1 10 ? -8.519 -3.728 -3.968 1.00 0.00 10 GLN A C 16
ATOM 9990 O O . GLN A 1 10 ? -8.568 -4.918 -4.278 1.00 0.00 10 GLN A O 16
ATOM 10004 N N . TYR A 1 11 ? -7.399 -3.059 -3.737 1.00 0.00 11 TYR A N 16
ATOM 10005 C CA . TYR A 1 11 ? -6.104 -3.709 -3.838 1.00 0.00 11 TYR A CA 16
ATOM 10006 C C . TYR A 1 11 ? -5.658 -4.257 -2.481 1.00 0.00 11 TYR A C 16
ATOM 10007 O O . TYR A 1 11 ? -6.234 -3.915 -1.450 1.00 0.00 11 TYR A O 16
ATOM 10025 N N . GLN A 1 12 ? -4.635 -5.098 -2.525 1.00 0.00 12 GLN A N 16
ATOM 10026 C CA . GLN A 1 12 ? -4.105 -5.696 -1.312 1.00 0.00 12 GLN A CA 16
ATOM 10027 C C . GLN A 1 12 ? -2.579 -5.591 -1.291 1.00 0.00 12 GLN A C 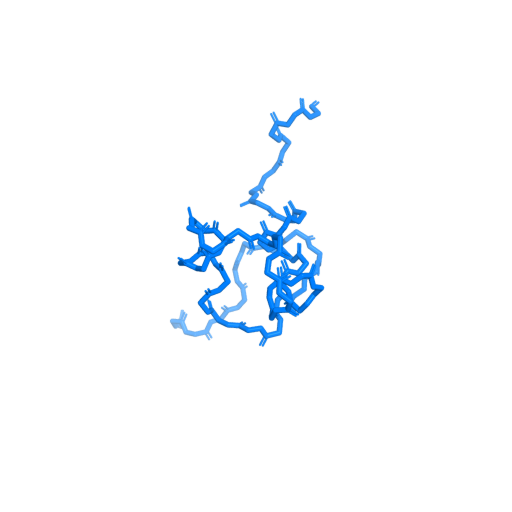16
ATOM 10028 O O . GLN A 1 12 ? -1.890 -6.381 -1.936 1.00 0.00 12 GLN A O 16
ATOM 10042 N N . ASP A 1 13 ? -2.095 -4.610 -0.544 1.00 0.00 13 ASP A N 16
ATOM 10043 C CA . ASP A 1 13 ? -0.663 -4.392 -0.431 1.00 0.00 13 ASP A CA 16
ATOM 10044 C C . ASP A 1 13 ? 0.041 -5.738 -0.245 1.00 0.00 13 ASP A C 16
ATOM 10045 O O . ASP A 1 13 ? -0.093 -6.373 0.800 1.00 0.00 13 ASP A O 16
ATOM 10054 N N . LEU A 1 14 ? 0.775 -6.134 -1.275 1.00 0.00 14 LEU A N 16
ATOM 10055 C CA . LEU A 1 14 ? 1.499 -7.393 -1.238 1.00 0.00 14 LEU A CA 16
ATOM 10056 C C . LEU A 1 14 ? 2.397 -7.424 0.000 1.00 0.00 14 LEU A C 16
ATOM 10057 O O . LEU A 1 14 ? 2.663 -8.490 0.552 1.00 0.00 14 LEU A O 16
ATOM 10073 N N . LEU A 1 15 ? 2.839 -6.240 0.401 1.00 0.00 15 LEU A N 16
ATOM 10074 C CA . LEU A 1 15 ? 3.701 -6.118 1.565 1.00 0.00 15 LEU A CA 16
ATOM 10075 C C . LEU A 1 15 ? 2.841 -5.889 2.809 1.00 0.00 15 LEU A C 16
ATOM 10076 O O . LEU A 1 15 ? 1.616 -5.981 2.748 1.00 0.00 15 LEU A O 16
ATOM 10092 N N . SER A 1 16 ? 3.518 -5.595 3.910 1.00 0.00 16 SER A N 16
ATOM 10093 C CA . SER A 1 16 ? 2.831 -5.352 5.168 1.00 0.00 16 SER A CA 16
ATOM 10094 C C . SER A 1 16 ? 3.255 -4.000 5.742 1.00 0.00 16 SER A C 16
ATOM 10095 O O . SER A 1 16 ? 2.420 -3.237 6.227 1.00 0.00 16 SER A O 16
ATOM 10103 N N . ASN A 1 17 ? 4.553 -3.742 5.670 1.00 0.00 17 ASN A N 16
ATOM 10104 C CA . ASN A 1 17 ? 5.098 -2.495 6.177 1.00 0.00 17 ASN A CA 16
ATOM 10105 C C . ASN A 1 17 ? 5.034 -1.431 5.079 1.00 0.00 17 ASN A C 16
ATOM 10106 O O . ASN A 1 17 ? 6.011 -0.724 4.837 1.00 0.00 17 ASN A O 16
ATOM 10117 N N . CYS A 1 18 ? 3.875 -1.352 4.443 1.00 0.00 18 CYS A N 16
ATOM 10118 C CA . CYS A 1 18 ? 3.671 -0.387 3.376 1.00 0.00 18 CYS A CA 16
ATOM 10119 C C . CYS A 1 18 ? 3.568 1.006 4.001 1.00 0.00 18 CYS A C 16
ATOM 10120 O O . CYS A 1 18 ? 4.365 1.890 3.692 1.00 0.00 18 CYS A O 16
ATOM 10127 N N . ASP A 1 19 ? 2.579 1.158 4.870 1.00 0.00 19 ASP A N 16
ATOM 10128 C CA . ASP A 1 19 ? 2.361 2.428 5.541 1.00 0.00 19 ASP A CA 16
ATOM 10129 C C . ASP A 1 19 ? 3.686 2.927 6.122 1.00 0.00 19 ASP A C 16
ATOM 10130 O O . ASP A 1 19 ? 4.200 3.963 5.704 1.00 0.00 19 ASP A O 16
ATOM 10139 N N . SER A 1 20 ? 4.201 2.165 7.076 1.00 0.00 20 SER A N 16
ATOM 10140 C CA . SER A 1 20 ? 5.456 2.517 7.718 1.00 0.00 20 SER A CA 16
ATOM 10141 C C . SER A 1 20 ? 6.448 3.039 6.678 1.00 0.00 20 SER A C 16
ATOM 10142 O O . SER A 1 20 ? 7.205 3.969 6.948 1.00 0.00 20 SER A O 16
ATOM 10150 N N . LEU A 1 21 ? 6.413 2.416 5.508 1.00 0.00 21 LEU A N 16
ATOM 10151 C CA . LEU A 1 21 ? 7.299 2.806 4.425 1.00 0.00 21 LEU A CA 16
ATOM 10152 C C . LEU A 1 21 ? 6.818 4.131 3.830 1.00 0.00 21 LEU A C 16
ATOM 10153 O O . LEU A 1 21 ? 7.600 5.068 3.679 1.00 0.00 21 LEU A O 16
ATOM 10169 N N . LYS A 1 22 ? 5.533 4.166 3.507 1.00 0.00 22 LYS A N 16
ATOM 10170 C CA . LYS A 1 22 ? 4.938 5.360 2.932 1.00 0.00 22 LYS A CA 16
ATOM 10171 C C . LYS A 1 22 ? 5.347 6.579 3.761 1.00 0.00 22 LYS A C 16
ATOM 10172 O O . LYS A 1 22 ? 5.368 7.700 3.254 1.00 0.00 22 LYS A O 16
ATOM 10191 N N . ASN A 1 23 ? 5.663 6.319 5.021 1.00 0.00 23 ASN A N 16
ATOM 10192 C CA . ASN A 1 23 ? 6.070 7.381 5.925 1.00 0.00 23 ASN A CA 16
ATOM 10193 C C . ASN A 1 23 ? 7.005 8.342 5.188 1.00 0.00 23 ASN A C 16
ATOM 10194 O O . ASN A 1 23 ? 6.661 9.502 4.968 1.00 0.00 23 ASN A O 16
ATOM 10205 N N . THR A 1 24 ? 8.169 7.823 4.826 1.00 0.00 24 THR A N 16
ATOM 10206 C CA . THR A 1 24 ? 9.156 8.620 4.118 1.00 0.00 24 THR A CA 16
ATOM 10207 C C . THR A 1 24 ? 9.489 7.982 2.768 1.00 0.00 24 THR A C 16
ATOM 10208 O O . THR A 1 24 ? 9.584 8.676 1.756 1.00 0.00 24 THR A O 16
ATOM 10219 N N . ALA A 1 25 ? 9.655 6.668 2.795 1.00 0.00 25 ALA A N 16
ATOM 10220 C CA . ALA A 1 25 ? 9.975 5.929 1.586 1.00 0.00 25 ALA A CA 16
ATOM 10221 C C . ALA A 1 25 ? 9.093 6.429 0.440 1.00 0.00 25 ALA A C 16
ATOM 10222 O O . ALA A 1 25 ? 9.598 6.801 -0.619 1.00 0.00 25 ALA A O 16
ATOM 10229 N N . GLY A 1 26 ? 7.792 6.422 0.690 1.00 0.00 26 GLY A N 16
ATOM 10230 C CA . GLY A 1 26 ? 6.836 6.871 -0.308 1.00 0.00 26 GLY A CA 16
ATOM 10231 C C . GLY A 1 26 ? 6.686 5.838 -1.427 1.00 0.00 26 GLY A C 16
ATOM 10232 O O . GLY A 1 26 ? 7.674 5.265 -1.884 1.00 0.00 26 GLY A O 16
ATOM 10236 N N . CYS A 1 27 ? 5.443 5.632 -1.836 1.00 0.00 27 CYS A N 16
ATOM 10237 C CA . CYS A 1 27 ? 5.151 4.678 -2.892 1.00 0.00 27 CYS A CA 16
ATOM 10238 C C . CYS A 1 27 ? 6.213 4.829 -3.983 1.00 0.00 27 CYS A C 16
ATOM 10239 O O . CYS A 1 27 ? 6.545 3.864 -4.669 1.00 0.00 27 CYS A O 16
ATOM 10246 N N . GLU A 1 28 ? 6.717 6.048 -4.109 1.00 0.00 28 GLU A N 16
ATOM 10247 C CA . GLU A 1 28 ? 7.735 6.338 -5.104 1.00 0.00 28 GLU A CA 16
ATOM 10248 C C . GLU A 1 28 ? 8.807 5.245 -5.101 1.00 0.00 28 GLU A C 16
ATOM 10249 O O . GLU A 1 28 ? 9.406 4.956 -6.135 1.00 0.00 28 GLU A O 16
ATOM 10261 N N . HIS A 1 29 ? 9.015 4.669 -3.926 1.00 0.00 29 HIS A N 16
ATOM 10262 C CA . HIS A 1 29 ? 10.004 3.615 -3.775 1.00 0.00 29 HIS A CA 16
ATOM 10263 C C . HIS A 1 29 ? 9.789 2.551 -4.853 1.00 0.00 29 HIS A C 16
ATOM 10264 O O . HIS A 1 29 ? 8.875 2.664 -5.669 1.00 0.00 29 HIS A O 16
ATOM 10278 N N . GLU A 1 30 ? 10.647 1.542 -4.822 1.00 0.00 30 GLU A N 16
ATOM 10279 C CA . GLU A 1 30 ? 10.563 0.459 -5.787 1.00 0.00 30 GLU A CA 16
ATOM 10280 C C . GLU A 1 30 ? 9.975 -0.792 -5.131 1.00 0.00 30 GLU A C 16
ATOM 10281 O O . GLU A 1 30 ? 9.504 -1.696 -5.819 1.00 0.00 30 GLU A O 16
ATOM 10293 N N . LEU A 1 31 ? 10.021 -0.804 -3.807 1.00 0.00 31 LEU A N 16
ATOM 10294 C CA . LEU A 1 31 ? 9.498 -1.929 -3.049 1.00 0.00 31 LEU A CA 16
ATOM 10295 C C . LEU A 1 31 ? 8.004 -1.718 -2.797 1.00 0.00 31 LEU A C 16
ATOM 10296 O O . LEU A 1 31 ? 7.230 -2.674 -2.799 1.00 0.00 31 LEU A O 16
ATOM 10312 N N . LEU A 1 32 ? 7.644 -0.461 -2.585 1.00 0.00 32 LEU A N 16
ATOM 10313 C CA . LEU A 1 32 ? 6.256 -0.112 -2.332 1.00 0.00 32 LEU A CA 16
ATOM 10314 C C . LEU A 1 32 ? 5.714 0.697 -3.511 1.00 0.00 32 LEU A C 16
ATOM 10315 O O . LEU A 1 32 ? 4.972 1.659 -3.320 1.00 0.00 32 LEU A O 16
ATOM 10331 N N . LYS A 1 33 ? 6.106 0.277 -4.706 1.00 0.00 33 LYS A N 16
ATOM 10332 C CA . LYS A 1 33 ? 5.669 0.951 -5.916 1.00 0.00 33 LYS A CA 16
ATOM 10333 C C . LYS A 1 33 ? 4.374 0.305 -6.415 1.00 0.00 33 LYS A C 16
ATOM 10334 O O . LYS A 1 33 ? 3.396 0.998 -6.690 1.00 0.00 33 LYS A O 16
ATOM 10353 N N . GLU A 1 34 ? 4.411 -1.016 -6.518 1.00 0.00 34 GLU A N 16
ATOM 10354 C CA . GLU A 1 34 ? 3.253 -1.763 -6.979 1.00 0.00 34 GLU A CA 16
ATOM 10355 C C . GLU A 1 34 ? 2.785 -2.738 -5.896 1.00 0.00 34 GLU A C 16
ATOM 10356 O O . GLU A 1 34 ? 1.586 -2.938 -5.713 1.00 0.00 34 GLU A O 16
ATOM 10368 N N . LYS A 1 35 ? 3.757 -3.318 -5.207 1.00 0.00 35 LYS A N 16
ATOM 10369 C CA . LYS A 1 35 ? 3.459 -4.267 -4.148 1.00 0.00 35 LYS A CA 16
ATOM 10370 C C . LYS A 1 35 ? 2.695 -3.554 -3.031 1.00 0.00 35 LYS A C 16
ATOM 10371 O O . LYS A 1 35 ? 2.058 -4.200 -2.200 1.00 0.00 35 LYS A O 16
ATOM 10390 N N . CYS A 1 36 ? 2.784 -2.232 -3.046 1.00 0.00 36 CYS A N 16
ATOM 10391 C CA . CYS A 1 36 ? 2.109 -1.425 -2.045 1.00 0.00 36 CYS A CA 16
ATOM 10392 C C . CYS A 1 36 ? 1.014 -0.614 -2.740 1.00 0.00 36 CYS A C 16
ATOM 10393 O O . CYS A 1 36 ? 0.778 0.543 -2.393 1.00 0.00 36 CYS A O 16
ATOM 10400 N N . LYS A 1 37 ? 0.373 -1.252 -3.709 1.00 0.00 37 LYS A N 16
ATOM 10401 C CA . LYS A 1 37 ? -0.691 -0.604 -4.456 1.00 0.00 37 LYS A CA 16
ATOM 10402 C C . LYS A 1 37 ? -1.713 -0.021 -3.477 1.00 0.00 37 LYS A C 16
ATOM 10403 O O . LYS A 1 37 ? -1.942 1.187 -3.460 1.00 0.00 37 LYS A O 16
ATOM 10422 N N . ALA A 1 38 ? -2.300 -0.908 -2.687 1.00 0.00 38 ALA A N 16
ATOM 10423 C CA . ALA A 1 38 ? -3.292 -0.496 -1.708 1.00 0.00 38 ALA A CA 16
ATOM 10424 C C . ALA A 1 38 ? -2.820 0.784 -1.016 1.00 0.00 38 ALA A C 16
ATOM 10425 O O . ALA A 1 38 ? -3.481 1.818 -1.097 1.00 0.00 38 ALA A O 16
ATOM 10432 N N . THR A 1 39 ? -1.679 0.672 -0.351 1.00 0.00 39 THR A N 16
ATOM 10433 C CA . THR A 1 39 ? -1.110 1.808 0.355 1.00 0.00 39 THR A CA 16
ATOM 10434 C C . THR A 1 39 ? -1.065 3.035 -0.558 1.00 0.00 39 THR A C 16
ATOM 10435 O O . THR A 1 39 ? -1.195 4.165 -0.092 1.00 0.00 39 THR A O 16
ATOM 10446 N N . CYS A 1 40 ? -0.879 2.770 -1.843 1.00 0.00 40 CYS A N 16
ATOM 10447 C CA . CYS A 1 40 ? -0.814 3.838 -2.826 1.00 0.00 40 CYS A CA 16
ATOM 10448 C C . CYS A 1 40 ? -2.240 4.315 -3.111 1.00 0.00 40 CYS A C 16
ATOM 10449 O O . CYS A 1 40 ? -2.605 5.436 -2.760 1.00 0.00 40 CYS A O 16
ATOM 10456 N N . LEU A 1 41 ? -3.007 3.441 -3.746 1.00 0.00 41 LEU A N 16
ATOM 10457 C CA . LEU A 1 41 ? -4.384 3.759 -4.082 1.00 0.00 41 LEU A CA 16
ATOM 10458 C C . LEU A 1 41 ? -5.243 3.684 -2.819 1.00 0.00 41 LEU A C 16
ATOM 10459 O O . LEU A 1 41 ? -5.626 4.713 -2.263 1.00 0.00 41 LEU A O 16
ATOM 10475 N N . CYS A 1 42 ? -5.521 2.458 -2.402 1.00 0.00 42 CYS A N 16
ATOM 10476 C CA . CYS A 1 42 ? -6.328 2.236 -1.214 1.00 0.00 42 CYS A CA 16
ATOM 10477 C C . CYS A 1 42 ? -5.865 3.210 -0.129 1.00 0.00 42 CYS A C 16
ATOM 10478 O O . CYS A 1 42 ? -4.855 2.974 0.532 1.00 0.00 42 CYS A O 16
ATOM 10485 N N . GLU A 1 43 ? -6.625 4.286 0.019 1.00 0.00 43 GLU A N 16
ATOM 10486 C CA . GLU A 1 43 ? -6.304 5.297 1.012 1.00 0.00 43 GLU A CA 16
ATOM 10487 C C . GLU A 1 43 ? -7.507 5.545 1.924 1.00 0.00 43 GLU A C 16
ATOM 10488 O O . GLU A 1 43 ? -8.586 5.900 1.451 1.00 0.00 43 GLU A O 16
ATOM 10500 N N . SER A 1 44 ? -7.282 5.350 3.215 1.00 0.00 44 SER A N 16
ATOM 10501 C CA . SER A 1 44 ? -8.334 5.548 4.197 1.00 0.00 44 SER A CA 16
ATOM 10502 C C . SER A 1 44 ? -7.740 5.549 5.607 1.00 0.00 44 SER A C 16
ATOM 10503 O O . SER A 1 44 ? -7.461 4.490 6.168 1.00 0.00 44 SER A O 16
ATOM 10511 N N . GLY A 1 45 ? -7.564 6.749 6.140 1.00 0.00 45 GLY A N 16
ATOM 10512 C CA . GLY A 1 45 ? -7.008 6.901 7.474 1.00 0.00 45 GLY A CA 16
ATOM 10513 C C . GLY A 1 45 ? -6.177 8.181 7.579 1.00 0.00 45 GLY A C 16
ATOM 10514 O O . GLY A 1 45 ? -5.709 8.706 6.569 1.00 0.00 45 GLY A O 16
ATOM 10518 N N . PRO A 1 46 ? -6.015 8.660 8.841 1.00 0.00 46 PRO A N 16
ATOM 10519 C CA . PRO A 1 46 ? -5.248 9.868 9.091 1.00 0.00 46 PRO A CA 16
ATOM 10520 C C . PRO A 1 46 ? -3.747 9.602 8.962 1.00 0.00 46 PRO A C 16
ATOM 10521 O O . PRO A 1 46 ? -3.036 10.347 8.289 1.00 0.00 46 PRO A O 16
ATOM 10532 N N . SER A 1 47 ? -3.309 8.537 9.617 1.00 0.00 47 SER A N 16
ATOM 10533 C CA . SER A 1 47 ? -1.905 8.163 9.584 1.00 0.00 47 SER A CA 16
ATOM 10534 C C . SER A 1 47 ? -1.064 9.224 10.296 1.00 0.00 47 SER A C 16
ATOM 10535 O O . SER A 1 47 ? -1.523 10.345 10.510 1.00 0.00 47 SER A O 16
ATOM 10543 N N . SER A 1 48 ? 0.154 8.833 10.643 1.00 0.00 48 SER A N 16
ATOM 10544 C CA . SER A 1 48 ? 1.063 9.737 11.326 1.00 0.00 48 SER A CA 16
ATOM 10545 C C . SER A 1 48 ? 1.508 10.850 10.374 1.00 0.00 48 SER A C 16
ATOM 10546 O O . SER A 1 48 ? 1.298 12.029 10.651 1.00 0.00 48 SER A O 16
ATOM 10554 N N . GLY A 1 49 ? 2.116 10.434 9.272 1.00 0.00 49 GLY A N 16
ATOM 10555 C CA . GLY A 1 49 ? 2.593 11.381 8.278 1.00 0.00 49 GLY A CA 16
ATOM 10556 C C . GLY A 1 49 ? 1.604 11.499 7.116 1.00 0.00 49 GLY A C 16
ATOM 10557 O O . GLY A 1 49 ? 1.152 12.596 6.791 1.00 0.00 49 GLY A O 16
ATOM 10561 N N . GLY A 1 1 ? -2.905 -3.082 18.920 1.00 0.00 1 GLY A N 17
ATOM 10562 C CA . GLY A 1 1 ? -2.388 -2.636 20.202 1.00 0.00 1 GLY A CA 17
ATOM 10563 C C . GLY A 1 1 ? -3.432 -1.813 20.958 1.00 0.00 1 GLY A C 17
ATOM 10564 O O . GLY A 1 1 ? -3.926 -2.236 22.002 1.00 0.00 1 GLY A O 17
ATOM 10568 N N . SER A 1 2 ? -3.738 -0.650 20.401 1.00 0.00 2 SER A N 17
ATOM 10569 C CA . SER A 1 2 ? -4.715 0.237 21.010 1.00 0.00 2 SER A CA 17
ATOM 10570 C C . SER A 1 2 ? -6.000 0.250 20.179 1.00 0.00 2 SER A C 17
ATOM 10571 O O . SER A 1 2 ? -7.073 -0.077 20.684 1.00 0.00 2 SER A O 17
ATOM 10579 N N . SER A 1 3 ? -5.848 0.630 18.919 1.00 0.00 3 SER A N 17
ATOM 10580 C CA . SER A 1 3 ? -6.983 0.690 18.013 1.00 0.00 3 SER A CA 17
ATOM 10581 C C . SER A 1 3 ? -6.522 1.142 16.626 1.00 0.00 3 SER A C 17
ATOM 10582 O O . SER A 1 3 ? -6.316 2.332 16.394 1.00 0.00 3 SER A O 17
ATOM 10590 N N . GLY A 1 4 ? -6.374 0.168 15.740 1.00 0.00 4 GLY A N 17
ATOM 10591 C CA . GLY A 1 4 ? -5.942 0.451 14.382 1.00 0.00 4 GLY A CA 17
ATOM 10592 C C . GLY A 1 4 ? -7.132 0.814 13.492 1.00 0.00 4 GLY A C 17
ATOM 10593 O O . GLY A 1 4 ? -8.193 1.188 13.990 1.00 0.00 4 GLY A O 17
ATOM 10597 N N . SER A 1 5 ? -6.916 0.691 12.191 1.00 0.00 5 SER A N 17
ATOM 10598 C CA . SER A 1 5 ? -7.958 1.002 11.227 1.00 0.00 5 SER A CA 17
ATOM 10599 C C . SER A 1 5 ? -8.359 -0.262 10.464 1.00 0.00 5 SER A C 17
ATOM 10600 O O . SER A 1 5 ? -7.562 -1.189 10.329 1.00 0.00 5 SER A O 17
ATOM 10608 N N . SER A 1 6 ? -9.595 -0.260 9.986 1.00 0.00 6 SER A N 17
ATOM 10609 C CA . SER A 1 6 ? -10.111 -1.395 9.241 1.00 0.00 6 SER A CA 17
ATOM 10610 C C . SER A 1 6 ? -9.361 -1.536 7.915 1.00 0.00 6 SER A C 17
ATOM 10611 O O . SER A 1 6 ? -8.738 -2.564 7.657 1.00 0.00 6 SER A O 17
ATOM 10619 N N . GLY A 1 7 ? -9.446 -0.487 7.109 1.00 0.00 7 GLY A N 17
ATOM 10620 C CA . GLY A 1 7 ? -8.783 -0.481 5.817 1.00 0.00 7 GLY A CA 17
ATOM 10621 C C . GLY A 1 7 ? -9.802 -0.394 4.678 1.00 0.00 7 GLY A C 17
ATOM 10622 O O . GLY A 1 7 ? -9.869 0.613 3.976 1.00 0.00 7 GLY A O 17
ATOM 10626 N N . SER A 1 8 ? -10.569 -1.464 4.531 1.00 0.00 8 SER A N 17
ATOM 10627 C CA . SER A 1 8 ? -11.581 -1.522 3.490 1.00 0.00 8 SER A CA 17
ATOM 10628 C C . SER A 1 8 ? -10.987 -1.062 2.157 1.00 0.00 8 SER A C 17
ATOM 10629 O O . SER A 1 8 ? -11.172 0.085 1.753 1.00 0.00 8 SER A O 17
ATOM 10637 N N . CYS A 1 9 ? -10.286 -1.982 1.510 1.00 0.00 9 CYS A N 17
ATOM 10638 C CA . CYS A 1 9 ? -9.664 -1.686 0.231 1.00 0.00 9 CYS A CA 17
ATOM 10639 C C . CYS A 1 9 ? -9.730 -2.943 -0.638 1.00 0.00 9 CYS A C 17
ATOM 10640 O O . CYS A 1 9 ? -9.692 -4.060 -0.124 1.00 0.00 9 CYS A O 17
ATOM 10647 N N . GLN A 1 10 ? -9.827 -2.719 -1.940 1.00 0.00 10 GLN A N 17
ATOM 10648 C CA . GLN A 1 10 ? -9.899 -3.820 -2.886 1.00 0.00 10 GLN A CA 17
ATOM 10649 C C . GLN A 1 10 ? -8.556 -4.551 -2.952 1.00 0.00 10 GLN A C 17
ATOM 10650 O O . GLN A 1 10 ? -8.446 -5.696 -2.517 1.00 0.00 10 GLN A O 17
ATOM 10664 N N . TYR A 1 11 ? -7.568 -3.858 -3.501 1.00 0.00 11 TYR A N 17
ATOM 10665 C CA . TYR A 1 11 ? -6.237 -4.426 -3.630 1.00 0.00 11 TYR A CA 17
ATOM 10666 C C . TYR A 1 11 ? -5.743 -4.974 -2.290 1.00 0.00 11 TYR A C 17
ATOM 10667 O O . TYR A 1 11 ? -6.449 -4.899 -1.286 1.00 0.00 11 TYR A O 17
ATOM 10685 N N . GLN A 1 12 ? -4.532 -5.513 -2.318 1.00 0.00 12 GLN A N 17
ATOM 10686 C CA . GLN A 1 12 ? -3.935 -6.073 -1.118 1.00 0.00 12 GLN A CA 17
ATOM 10687 C C . GLN A 1 12 ? -2.408 -6.008 -1.205 1.00 0.00 12 GLN A C 17
ATOM 10688 O O . GLN A 1 12 ? -1.776 -6.907 -1.757 1.00 0.00 12 GLN A O 17
ATOM 10702 N N . ASP A 1 13 ? -1.861 -4.937 -0.651 1.00 0.00 13 ASP A N 17
ATOM 10703 C CA . ASP A 1 13 ? -0.421 -4.743 -0.660 1.00 0.00 13 ASP A CA 17
ATOM 10704 C C . ASP A 1 13 ? 0.270 -6.071 -0.341 1.00 0.00 13 ASP A C 17
ATOM 10705 O O . ASP A 1 13 ? -0.025 -6.700 0.674 1.00 0.00 13 ASP A O 17
ATOM 10714 N N . LEU A 1 14 ? 1.176 -6.458 -1.227 1.00 0.00 14 LEU A N 17
ATOM 10715 C CA . LEU A 1 14 ? 1.910 -7.699 -1.053 1.00 0.00 14 LEU A CA 17
ATOM 10716 C C . LEU A 1 14 ? 2.786 -7.597 0.198 1.00 0.00 14 LEU A C 17
ATOM 10717 O O . LEU A 1 14 ? 3.040 -8.599 0.866 1.00 0.00 14 LEU A O 17
ATOM 10733 N N . LEU A 1 15 ? 3.224 -6.378 0.477 1.00 0.00 15 LEU A N 17
ATOM 10734 C CA . LEU A 1 15 ? 4.066 -6.133 1.635 1.00 0.00 15 LEU A CA 17
ATOM 10735 C C . LEU A 1 15 ? 3.193 -6.060 2.889 1.00 0.00 15 LEU A C 17
ATOM 10736 O O . LEU A 1 15 ? 1.967 -6.126 2.801 1.00 0.00 15 LEU A O 17
ATOM 10752 N N . SER A 1 16 ? 3.857 -5.925 4.027 1.00 0.00 16 SER A N 17
ATOM 10753 C CA . SER A 1 16 ? 3.157 -5.842 5.297 1.00 0.00 16 SER A CA 17
ATOM 10754 C C . SER A 1 16 ? 3.743 -4.712 6.146 1.00 0.00 16 SER A C 17
ATOM 10755 O O . SER A 1 16 ? 3.961 -4.881 7.345 1.00 0.00 16 SER A O 17
ATOM 10763 N N . ASN A 1 17 ? 3.981 -3.586 5.491 1.00 0.00 17 ASN A N 17
ATOM 10764 C CA . ASN A 1 17 ? 4.538 -2.428 6.170 1.00 0.00 17 ASN A CA 17
ATOM 10765 C C . ASN A 1 17 ? 4.694 -1.281 5.170 1.00 0.00 17 ASN A C 17
ATOM 10766 O O . ASN A 1 17 ? 5.676 -0.541 5.216 1.00 0.00 17 ASN A O 17
ATOM 10777 N N . CYS A 1 18 ? 3.711 -1.169 4.289 1.00 0.00 18 CYS A N 17
ATOM 10778 C CA . CYS A 1 18 ? 3.727 -0.125 3.279 1.00 0.00 18 CYS A CA 17
ATOM 10779 C C . CYS A 1 18 ? 3.614 1.228 3.985 1.00 0.00 18 CYS A C 17
ATOM 10780 O O . CYS A 1 18 ? 4.467 2.097 3.808 1.00 0.00 18 CYS A O 17
ATOM 10787 N N . ASP A 1 19 ? 2.556 1.364 4.770 1.00 0.00 19 ASP A N 17
ATOM 10788 C CA . ASP A 1 19 ? 2.321 2.596 5.503 1.00 0.00 19 ASP A CA 17
ATOM 10789 C C . ASP A 1 19 ? 3.613 3.022 6.204 1.00 0.00 19 ASP A C 17
ATOM 10790 O O . ASP A 1 19 ? 4.166 4.080 5.906 1.00 0.00 19 ASP A O 17
ATOM 10799 N N . SER A 1 20 ? 4.058 2.175 7.121 1.00 0.00 20 SER A N 17
ATOM 10800 C CA . SER A 1 20 ? 5.275 2.451 7.866 1.00 0.00 20 SER A CA 17
ATOM 10801 C C . SER A 1 20 ? 6.353 2.992 6.925 1.00 0.00 20 SER A C 17
ATOM 10802 O O . SER A 1 20 ? 7.166 3.826 7.322 1.00 0.00 20 SER A O 17
ATOM 10810 N N . LEU A 1 21 ? 6.325 2.496 5.697 1.00 0.00 21 LEU A N 17
ATOM 10811 C CA . LEU A 1 21 ? 7.290 2.919 4.697 1.00 0.00 21 LEU A CA 17
ATOM 10812 C C . LEU A 1 21 ? 6.846 4.256 4.099 1.00 0.00 21 LEU A C 17
ATOM 10813 O O . LEU A 1 21 ? 7.665 5.150 3.891 1.00 0.00 21 LEU A O 17
ATOM 10829 N N . LYS A 1 22 ? 5.550 4.350 3.840 1.00 0.00 22 LYS A N 17
ATOM 10830 C CA . LYS A 1 22 ? 4.987 5.562 3.270 1.00 0.00 22 LYS A CA 17
ATOM 10831 C C . LYS A 1 22 ? 5.487 6.772 4.062 1.00 0.00 22 LYS A C 17
ATOM 10832 O O . LYS A 1 22 ? 5.526 7.886 3.541 1.00 0.00 22 LYS A O 17
ATOM 10851 N N . ASN A 1 23 ? 5.855 6.513 5.308 1.00 0.00 23 ASN A N 17
ATOM 10852 C CA . ASN A 1 23 ? 6.351 7.567 6.176 1.00 0.00 23 ASN A CA 17
ATOM 10853 C C . ASN A 1 23 ? 7.260 8.500 5.372 1.00 0.00 23 ASN A C 17
ATOM 10854 O O . ASN A 1 23 ? 7.006 9.700 5.290 1.00 0.00 23 ASN A O 17
ATOM 10865 N N . THR A 1 24 ? 8.300 7.911 4.800 1.00 0.00 24 THR A N 17
ATOM 10866 C CA . THR A 1 24 ? 9.247 8.674 4.005 1.00 0.00 24 THR A CA 17
ATOM 10867 C C . THR A 1 24 ? 9.490 7.987 2.660 1.00 0.00 24 THR A C 17
ATOM 10868 O O . THR A 1 24 ? 9.514 8.642 1.619 1.00 0.00 24 THR A O 17
ATOM 10879 N N . ALA A 1 25 ? 9.665 6.675 2.725 1.00 0.00 25 ALA A N 17
ATOM 10880 C CA . ALA A 1 25 ? 9.905 5.892 1.525 1.00 0.00 25 ALA A CA 17
ATOM 10881 C C . ALA A 1 25 ? 8.934 6.334 0.429 1.00 0.00 25 ALA A C 17
ATOM 10882 O O . ALA A 1 25 ? 9.356 6.761 -0.645 1.00 0.00 25 ALA A O 17
ATOM 10889 N N . GLY A 1 26 ? 7.651 6.218 0.738 1.00 0.00 26 GLY A N 17
ATOM 10890 C CA . GLY A 1 26 ? 6.616 6.601 -0.208 1.00 0.00 26 GLY A CA 17
ATOM 10891 C C . GLY A 1 26 ? 6.558 5.623 -1.383 1.00 0.00 26 GLY A C 17
ATOM 10892 O O . GLY A 1 26 ? 7.581 5.076 -1.791 1.00 0.00 26 GLY A O 17
ATOM 10896 N N . CYS A 1 27 ? 5.350 5.432 -1.893 1.00 0.00 27 CYS A N 17
ATOM 10897 C CA . CYS A 1 27 ? 5.145 4.529 -3.013 1.00 0.00 27 CYS A CA 17
ATOM 10898 C C . CYS A 1 27 ? 6.282 4.739 -4.014 1.00 0.00 27 CYS A C 17
ATOM 10899 O O . CYS A 1 27 ? 6.673 3.810 -4.719 1.00 0.00 27 CYS A O 17
ATOM 10906 N N . GLU A 1 28 ? 6.782 5.966 -4.045 1.00 0.00 28 GLU A N 17
ATOM 10907 C CA . GLU A 1 28 ? 7.867 6.310 -4.948 1.00 0.00 28 GLU A CA 17
ATOM 10908 C C . GLU A 1 28 ? 8.908 5.190 -4.978 1.00 0.00 28 GLU A C 17
ATOM 10909 O O . GLU A 1 28 ? 9.509 4.924 -6.018 1.00 0.00 28 GLU A O 17
ATOM 10921 N N . HIS A 1 29 ? 9.089 4.563 -3.825 1.00 0.00 29 HIS A N 17
ATOM 10922 C CA . HIS A 1 29 ? 10.047 3.477 -3.706 1.00 0.00 29 HIS A CA 17
ATOM 10923 C C . HIS A 1 29 ? 9.837 2.480 -4.847 1.00 0.00 29 HIS A C 17
ATOM 10924 O O . HIS A 1 29 ? 8.913 2.630 -5.646 1.00 0.00 29 HIS A O 17
ATOM 10938 N N . GLU A 1 30 ? 10.709 1.483 -4.888 1.00 0.00 30 GLU A N 17
ATOM 10939 C CA . GLU A 1 30 ? 10.631 0.462 -5.918 1.00 0.00 30 GLU A CA 17
ATOM 10940 C C . GLU A 1 30 ? 9.982 -0.807 -5.360 1.00 0.00 30 GLU A C 17
ATOM 10941 O O . GLU A 1 30 ? 9.622 -1.708 -6.115 1.00 0.00 30 GLU A O 17
ATOM 10953 N N . LEU A 1 31 ? 9.854 -0.836 -4.041 1.00 0.00 31 LEU A N 17
ATOM 10954 C CA . LEU A 1 31 ? 9.255 -1.978 -3.373 1.00 0.00 31 LEU A CA 17
ATOM 10955 C C . LEU A 1 31 ? 7.759 -1.723 -3.176 1.00 0.00 31 LEU A C 17
ATOM 10956 O O . LEU A 1 31 ? 6.930 -2.553 -3.547 1.00 0.00 31 LEU A O 17
ATOM 10972 N N . LEU A 1 32 ? 7.459 -0.571 -2.594 1.00 0.00 32 LEU A N 17
ATOM 10973 C CA . LEU A 1 32 ? 6.078 -0.196 -2.344 1.00 0.00 32 LEU A CA 17
ATOM 10974 C C . LEU A 1 32 ? 5.560 0.636 -3.518 1.00 0.00 32 LEU A C 17
ATOM 10975 O O . LEU A 1 32 ? 4.707 1.504 -3.339 1.00 0.00 32 LEU A O 17
ATOM 10991 N N . LYS A 1 33 ? 6.097 0.343 -4.693 1.00 0.00 33 LYS A N 17
ATOM 10992 C CA . LYS A 1 33 ? 5.699 1.054 -5.896 1.00 0.00 33 LYS A CA 17
ATOM 10993 C C . LYS A 1 33 ? 4.364 0.498 -6.394 1.00 0.00 33 LYS A C 17
ATOM 10994 O O . LYS A 1 33 ? 3.429 1.255 -6.652 1.00 0.00 33 LYS A O 17
ATOM 11013 N N . GLU A 1 34 ? 4.316 -0.821 -6.514 1.00 0.00 34 GLU A N 17
ATOM 11014 C CA . GLU A 1 34 ? 3.111 -1.487 -6.977 1.00 0.00 34 GLU A CA 17
ATOM 11015 C C . GLU A 1 34 ? 2.636 -2.506 -5.939 1.00 0.00 34 GLU A C 17
ATOM 11016 O O . GLU A 1 34 ? 1.437 -2.637 -5.695 1.00 0.00 34 GLU A O 17
ATOM 11028 N N . LYS A 1 35 ? 3.601 -3.202 -5.355 1.00 0.00 35 LYS A N 17
ATOM 11029 C CA . LYS A 1 35 ? 3.296 -4.205 -4.349 1.00 0.00 35 LYS A CA 17
ATOM 11030 C C . LYS A 1 35 ? 2.525 -3.551 -3.201 1.00 0.00 35 LYS A C 17
ATOM 11031 O O . LYS A 1 35 ? 1.889 -4.240 -2.404 1.00 0.00 35 LYS A O 17
ATOM 11050 N N . CYS A 1 36 ? 2.608 -2.230 -3.151 1.00 0.00 36 CYS A N 17
ATOM 11051 C CA . CYS A 1 36 ? 1.927 -1.476 -2.113 1.00 0.00 36 CYS A CA 17
ATOM 11052 C C . CYS A 1 36 ? 0.838 -0.627 -2.772 1.00 0.00 36 CYS A C 17
ATOM 11053 O O . CYS A 1 36 ? 0.693 0.554 -2.461 1.00 0.00 36 CYS A O 17
ATOM 11060 N N . LYS A 1 37 ? 0.100 -1.262 -3.670 1.00 0.00 37 LYS A N 17
ATOM 11061 C CA . LYS A 1 37 ? -0.972 -0.580 -4.376 1.00 0.00 37 LYS A CA 17
ATOM 11062 C C . LYS A 1 37 ? -1.965 -0.013 -3.360 1.00 0.00 37 LYS A C 17
ATOM 11063 O O . LYS A 1 37 ? -2.245 1.185 -3.362 1.00 0.00 37 LYS A O 17
ATOM 11082 N N . ALA A 1 38 ? -2.472 -0.900 -2.517 1.00 0.00 38 ALA A N 17
ATOM 11083 C CA . ALA A 1 38 ? -3.428 -0.502 -1.498 1.00 0.00 38 ALA A CA 17
ATOM 11084 C C . ALA A 1 38 ? -3.016 0.852 -0.917 1.00 0.00 38 ALA A C 17
ATOM 11085 O O . ALA A 1 38 ? -3.804 1.796 -0.913 1.00 0.00 38 ALA A O 17
ATOM 11092 N N . THR A 1 39 ? -1.780 0.903 -0.441 1.00 0.00 39 THR A N 17
ATOM 11093 C CA . THR A 1 39 ? -1.253 2.126 0.141 1.00 0.00 39 THR A CA 17
ATOM 11094 C C . THR A 1 39 ? -1.212 3.240 -0.907 1.00 0.00 39 THR A C 17
ATOM 11095 O O . THR A 1 39 ? -1.499 4.397 -0.601 1.00 0.00 39 THR A O 17
ATOM 11106 N N . CYS A 1 40 ? -0.852 2.853 -2.122 1.00 0.00 40 CYS A N 17
ATOM 11107 C CA . CYS A 1 40 ? -0.770 3.805 -3.217 1.00 0.00 40 CYS A CA 17
ATOM 11108 C C . CYS A 1 40 ? -2.178 4.330 -3.505 1.00 0.00 40 CYS A C 17
ATOM 11109 O O . CYS A 1 40 ? -2.475 5.495 -3.247 1.00 0.00 40 CYS A O 17
ATOM 11116 N N . LEU A 1 41 ? -3.008 3.443 -4.035 1.00 0.00 41 LEU A N 17
ATOM 11117 C CA . LEU A 1 41 ? -4.378 3.802 -4.361 1.00 0.00 41 LEU A CA 17
ATOM 11118 C C . LEU A 1 41 ? -5.170 3.998 -3.067 1.00 0.00 41 LEU A C 17
ATOM 11119 O O . LEU A 1 41 ? -5.476 5.128 -2.688 1.00 0.00 41 LEU A O 17
ATOM 11135 N N . CYS A 1 42 ? -5.480 2.882 -2.425 1.00 0.00 42 CYS A N 17
ATOM 11136 C CA . CYS A 1 42 ? -6.231 2.917 -1.182 1.00 0.00 42 CYS A CA 17
ATOM 11137 C C . CYS A 1 42 ? -5.408 3.684 -0.145 1.00 0.00 42 CYS A C 17
ATOM 11138 O O . CYS A 1 42 ? -4.310 4.153 -0.442 1.00 0.00 42 CYS A O 17
ATOM 11145 N N . GLU A 1 43 ? -5.970 3.788 1.051 1.00 0.00 43 GLU A N 17
ATOM 11146 C CA . GLU A 1 43 ? -5.302 4.490 2.133 1.00 0.00 43 GLU A CA 17
ATOM 11147 C C . GLU A 1 43 ? -4.683 5.792 1.619 1.00 0.00 43 GLU A C 17
ATOM 11148 O O . GLU A 1 43 ? -3.475 5.865 1.401 1.00 0.00 43 GLU A O 17
ATOM 11160 N N . SER A 1 44 ? -5.539 6.787 1.442 1.00 0.00 44 SER A N 17
ATOM 11161 C CA . SER A 1 44 ? -5.092 8.082 0.958 1.00 0.00 44 SER A CA 17
ATOM 11162 C C . SER A 1 44 ? -4.032 8.655 1.900 1.00 0.00 44 SER A C 17
ATOM 11163 O O . SER A 1 44 ? -4.018 8.341 3.089 1.00 0.00 44 SER A O 17
ATOM 11171 N N . GLY A 1 45 ? -3.169 9.486 1.334 1.00 0.00 45 GLY A N 17
ATOM 11172 C CA . GLY A 1 45 ? -2.108 10.106 2.109 1.00 0.00 45 GLY A CA 17
ATOM 11173 C C . GLY A 1 45 ? -2.250 11.629 2.113 1.00 0.00 45 GLY A C 17
ATOM 11174 O O . GLY A 1 45 ? -3.361 12.153 2.056 1.00 0.00 45 GLY A O 17
ATOM 11178 N N . PRO A 1 46 ? -1.078 12.315 2.183 1.00 0.00 46 PRO A N 17
ATOM 11179 C CA . PRO A 1 46 ? -1.061 13.768 2.196 1.00 0.00 46 PRO A CA 17
ATOM 11180 C C . PRO A 1 46 ? -1.348 14.332 0.802 1.00 0.00 46 PRO A C 17
ATOM 11181 O O . PRO A 1 46 ? -0.500 14.262 -0.086 1.00 0.00 46 PRO A O 17
ATOM 11192 N N . SER A 1 47 ? -2.546 14.879 0.655 1.00 0.00 47 SER A N 17
ATOM 11193 C CA . SER A 1 47 ? -2.955 15.454 -0.614 1.00 0.00 47 SER A CA 17
ATOM 11194 C C . SER A 1 47 ? -2.971 14.374 -1.698 1.00 0.00 47 SER A C 17
ATOM 11195 O O . SER A 1 47 ? -1.926 14.022 -2.244 1.00 0.00 47 SER A O 17
ATOM 11203 N N . SER A 1 48 ? -4.167 13.877 -1.976 1.00 0.00 48 SER A N 17
ATOM 11204 C CA . SER A 1 48 ? -4.332 12.844 -2.985 1.00 0.00 48 SER A CA 17
ATOM 11205 C C . SER A 1 48 ? -3.548 13.213 -4.245 1.00 0.00 48 SER A C 17
ATOM 11206 O O . SER A 1 48 ? -3.321 14.392 -4.517 1.00 0.00 48 SER A O 17
ATOM 11214 N N . GLY A 1 49 ? -3.156 12.185 -4.982 1.00 0.00 49 GLY A N 17
ATOM 11215 C CA . GLY A 1 49 ? -2.402 12.386 -6.208 1.00 0.00 49 GLY A CA 17
ATOM 11216 C C . GLY A 1 49 ? -0.946 11.950 -6.034 1.00 0.00 49 GLY A C 17
ATOM 11217 O O . GLY A 1 49 ? -0.379 12.086 -4.951 1.00 0.00 49 GLY A O 17
ATOM 11221 N N . GLY A 1 1 ? 0.013 -14.593 12.195 1.00 0.00 1 GLY A N 18
ATOM 11222 C CA . GLY A 1 1 ? -0.184 -14.155 13.566 1.00 0.00 1 GLY A CA 18
ATOM 11223 C C . GLY A 1 1 ? -1.625 -13.694 13.793 1.00 0.00 1 GLY A C 18
ATOM 11224 O O . GLY A 1 1 ? -2.565 -14.320 13.305 1.00 0.00 1 GLY A O 18
ATOM 11228 N N . SER A 1 2 ? -1.754 -12.604 14.535 1.00 0.00 2 SER A N 18
ATOM 11229 C CA . SER A 1 2 ? -3.065 -12.052 14.833 1.00 0.00 2 SER A CA 18
ATOM 11230 C C . SER A 1 2 ? -3.116 -10.578 14.427 1.00 0.00 2 SER A C 18
ATOM 11231 O O . SER A 1 2 ? -2.433 -9.744 15.019 1.00 0.00 2 SER A O 18
ATOM 11239 N N . SER A 1 3 ? -3.933 -10.302 13.421 1.00 0.00 3 SER A N 18
ATOM 11240 C CA . SER A 1 3 ? -4.083 -8.943 12.930 1.00 0.00 3 SER A CA 18
ATOM 11241 C C . SER A 1 3 ? -4.954 -8.132 13.892 1.00 0.00 3 SER A C 18
ATOM 11242 O O . SER A 1 3 ? -5.755 -8.696 14.635 1.00 0.00 3 SER A O 18
ATOM 11250 N N . GLY A 1 4 ? -4.766 -6.821 13.846 1.00 0.00 4 GLY A N 18
ATOM 11251 C CA . GLY A 1 4 ? -5.525 -5.927 14.705 1.00 0.00 4 GLY A CA 18
ATOM 11252 C C . GLY A 1 4 ? -6.687 -5.289 13.941 1.00 0.00 4 GLY A C 18
ATOM 11253 O O . GLY A 1 4 ? -7.616 -5.980 13.527 1.00 0.00 4 GLY A O 18
ATOM 11257 N N . SER A 1 5 ? -6.597 -3.977 13.778 1.00 0.00 5 SER A N 18
ATOM 11258 C CA . SER A 1 5 ? -7.630 -3.238 13.071 1.00 0.00 5 SER A CA 18
ATOM 11259 C C . SER A 1 5 ? -7.006 -2.073 12.302 1.00 0.00 5 SER A C 18
ATOM 11260 O O . SER A 1 5 ? -5.985 -1.527 12.716 1.00 0.00 5 SER A O 18
ATOM 11268 N N . SER A 1 6 ? -7.646 -1.725 11.195 1.00 0.00 6 SER A N 18
ATOM 11269 C CA . SER A 1 6 ? -7.167 -0.634 10.364 1.00 0.00 6 SER A CA 18
ATOM 11270 C C . SER A 1 6 ? -8.285 -0.151 9.438 1.00 0.00 6 SER A C 18
ATOM 11271 O O . SER A 1 6 ? -8.658 1.021 9.469 1.00 0.00 6 SER A O 18
ATOM 11279 N N . GLY A 1 7 ? -8.788 -1.078 8.637 1.00 0.00 7 GLY A N 18
ATOM 11280 C CA . GLY A 1 7 ? -9.856 -0.761 7.704 1.00 0.00 7 GLY A CA 18
ATOM 11281 C C . GLY A 1 7 ? -9.746 -1.609 6.435 1.00 0.00 7 GLY A C 18
ATOM 11282 O O . GLY A 1 7 ? -9.064 -2.633 6.426 1.00 0.00 7 GLY A O 18
ATOM 11286 N N . SER A 1 8 ? -10.427 -1.152 5.395 1.00 0.00 8 SER A N 18
ATOM 11287 C CA . SER A 1 8 ? -10.414 -1.856 4.124 1.00 0.00 8 SER A CA 18
ATOM 11288 C C . SER A 1 8 ? -10.162 -0.869 2.982 1.00 0.00 8 SER A C 18
ATOM 11289 O O . SER A 1 8 ? -10.592 0.281 3.045 1.00 0.00 8 SER A O 18
ATOM 11297 N N . CYS A 1 9 ? -9.465 -1.356 1.965 1.00 0.00 9 CYS A N 18
ATOM 11298 C CA . CYS A 1 9 ? -9.151 -0.531 0.811 1.00 0.00 9 CYS A CA 18
ATOM 11299 C C . CYS A 1 9 ? -8.887 -1.454 -0.381 1.00 0.00 9 CYS A C 18
ATOM 11300 O O . CYS A 1 9 ? -8.421 -2.579 -0.208 1.00 0.00 9 CYS A O 18
ATOM 11307 N N . GLN A 1 10 ? -9.197 -0.943 -1.563 1.00 0.00 10 GLN A N 18
ATOM 11308 C CA . GLN A 1 10 ? -9.000 -1.707 -2.783 1.00 0.00 10 GLN A CA 18
ATOM 11309 C C . GLN A 1 10 ? -7.597 -2.317 -2.806 1.00 0.00 10 GLN A C 18
ATOM 11310 O O . GLN A 1 10 ? -6.801 -2.086 -1.898 1.00 0.00 10 GLN A O 18
ATOM 11324 N N . TYR A 1 11 ? -7.338 -3.085 -3.855 1.00 0.00 11 TYR A N 18
ATOM 11325 C CA . TYR A 1 11 ? -6.045 -3.731 -4.008 1.00 0.00 11 TYR A CA 18
ATOM 11326 C C . TYR A 1 11 ? -5.641 -4.461 -2.725 1.00 0.00 11 TYR A C 18
ATOM 11327 O O . TYR A 1 11 ? -6.367 -4.427 -1.733 1.00 0.00 11 TYR A O 18
ATOM 11345 N N . GLN A 1 12 ? -4.484 -5.103 -2.788 1.00 0.00 12 GLN A N 18
ATOM 11346 C CA . GLN A 1 12 ? -3.976 -5.841 -1.644 1.00 0.00 12 GLN A CA 18
ATOM 11347 C C . GLN A 1 12 ? -2.446 -5.794 -1.620 1.00 0.00 12 GLN A C 18
ATOM 11348 O O . GLN A 1 12 ? -1.791 -6.330 -2.513 1.00 0.00 12 GLN A O 18
ATOM 11362 N N . ASP A 1 13 ? -1.922 -5.148 -0.589 1.00 0.00 13 ASP A N 18
ATOM 11363 C CA . ASP A 1 13 ? -0.482 -5.025 -0.437 1.00 0.00 13 ASP A CA 18
ATOM 11364 C C . ASP A 1 13 ? 0.101 -6.379 -0.026 1.00 0.00 13 ASP A C 18
ATOM 11365 O O . ASP A 1 13 ? -0.405 -7.024 0.890 1.00 0.00 13 ASP A O 18
ATOM 11374 N N . LEU A 1 14 ? 1.158 -6.768 -0.724 1.00 0.00 14 LEU A N 18
ATOM 11375 C CA . LEU A 1 14 ? 1.815 -8.033 -0.444 1.00 0.00 14 LEU A CA 18
ATOM 11376 C C . LEU A 1 14 ? 2.672 -7.889 0.815 1.00 0.00 14 LEU A C 18
ATOM 11377 O O . LEU A 1 14 ? 2.726 -8.799 1.641 1.00 0.00 14 LEU A O 18
ATOM 11393 N N . LEU A 1 15 ? 3.321 -6.739 0.922 1.00 0.00 15 LEU A N 18
ATOM 11394 C CA . LEU A 1 15 ? 4.173 -6.465 2.067 1.00 0.00 15 LEU A CA 18
ATOM 11395 C C . LEU A 1 15 ? 3.314 -6.391 3.331 1.00 0.00 15 LEU A C 18
ATOM 11396 O O . LEU A 1 15 ? 2.359 -7.151 3.482 1.00 0.00 15 LEU A O 18
ATOM 11412 N N . SER A 1 16 ? 3.685 -5.469 4.207 1.00 0.00 16 SER A N 18
ATOM 11413 C CA . SER A 1 16 ? 2.960 -5.286 5.453 1.00 0.00 16 SER A CA 18
ATOM 11414 C C . SER A 1 16 ? 3.239 -3.893 6.021 1.00 0.00 16 SER A C 18
ATOM 11415 O O . SER A 1 16 ? 2.322 -3.205 6.466 1.00 0.00 16 SER A O 18
ATOM 11423 N N . ASN A 1 17 ? 4.509 -3.518 5.986 1.00 0.00 17 ASN A N 18
ATOM 11424 C CA . ASN A 1 17 ? 4.920 -2.219 6.492 1.00 0.00 17 ASN A CA 18
ATOM 11425 C C . ASN A 1 17 ? 4.913 -1.205 5.346 1.00 0.00 17 ASN A C 18
ATOM 11426 O O . ASN A 1 17 ? 5.764 -0.319 5.292 1.00 0.00 17 ASN A O 18
ATOM 11437 N N . CYS A 1 18 ? 3.943 -1.369 4.459 1.00 0.00 18 CYS A N 18
ATOM 11438 C CA . CYS A 1 18 ? 3.814 -0.479 3.318 1.00 0.00 18 CYS A CA 18
ATOM 11439 C C . CYS A 1 18 ? 3.708 0.956 3.838 1.00 0.00 18 CYS A C 18
ATOM 11440 O O . CYS A 1 18 ? 4.506 1.815 3.467 1.00 0.00 18 CYS A O 18
ATOM 11447 N N . ASP A 1 19 ? 2.714 1.171 4.688 1.00 0.00 19 ASP A N 18
ATOM 11448 C CA . ASP A 1 19 ? 2.493 2.487 5.262 1.00 0.00 19 ASP A CA 18
ATOM 11449 C C . ASP A 1 19 ? 3.806 3.011 5.847 1.00 0.00 19 ASP A C 18
ATOM 11450 O O . ASP A 1 19 ? 4.371 3.981 5.344 1.00 0.00 19 ASP A O 18
ATOM 11459 N N . SER A 1 20 ? 4.254 2.346 6.902 1.00 0.00 20 SER A N 18
ATOM 11460 C CA . SER A 1 20 ? 5.490 2.733 7.561 1.00 0.00 20 SER A CA 18
ATOM 11461 C C . SER A 1 20 ? 6.531 3.146 6.518 1.00 0.00 20 SER A C 18
ATOM 11462 O O . SER A 1 20 ? 7.303 4.077 6.742 1.00 0.00 20 SER A O 18
ATOM 11470 N N . LEU A 1 21 ? 6.520 2.432 5.402 1.00 0.00 21 LEU A N 18
ATOM 11471 C CA . LEU A 1 21 ? 7.454 2.713 4.325 1.00 0.00 21 LEU A CA 18
ATOM 11472 C C . LEU A 1 21 ? 7.026 3.994 3.606 1.00 0.00 21 LEU A C 18
ATOM 11473 O O . LEU A 1 21 ? 7.763 4.978 3.592 1.00 0.00 21 LEU A O 18
ATOM 11489 N N . LYS A 1 22 ? 5.836 3.940 3.026 1.00 0.00 22 LYS A N 18
ATOM 11490 C CA . LYS A 1 22 ? 5.301 5.083 2.306 1.00 0.00 22 LYS A CA 18
ATOM 11491 C C . LYS A 1 22 ? 5.471 6.342 3.160 1.00 0.00 22 LYS A C 18
ATOM 11492 O O . LYS A 1 22 ? 5.550 7.449 2.630 1.00 0.00 22 LYS A O 18
ATOM 11511 N N . ASN A 1 23 ? 5.521 6.130 4.467 1.00 0.00 23 ASN A N 18
ATOM 11512 C CA . ASN A 1 23 ? 5.680 7.233 5.398 1.00 0.00 23 ASN A CA 18
ATOM 11513 C C . ASN A 1 23 ? 6.858 8.103 4.956 1.00 0.00 23 ASN A C 18
ATOM 11514 O O . ASN A 1 23 ? 6.669 9.243 4.535 1.00 0.00 23 ASN A O 18
ATOM 11525 N N . THR A 1 24 ? 8.049 7.532 5.066 1.00 0.00 24 THR A N 18
ATOM 11526 C CA . THR A 1 24 ? 9.257 8.241 4.683 1.00 0.00 24 THR A CA 18
ATOM 11527 C C . THR A 1 24 ? 9.628 7.919 3.234 1.00 0.00 24 THR A C 18
ATOM 11528 O O . THR A 1 24 ? 9.581 8.792 2.369 1.00 0.00 24 THR A O 18
ATOM 11539 N N . ALA A 1 25 ? 9.988 6.663 3.014 1.00 0.00 25 ALA A N 18
ATOM 11540 C CA . ALA A 1 25 ? 10.367 6.215 1.685 1.00 0.00 25 ALA A CA 18
ATOM 11541 C C . ALA A 1 25 ? 9.376 6.773 0.662 1.00 0.00 25 ALA A C 18
ATOM 11542 O O . ALA A 1 25 ? 9.770 7.460 -0.279 1.00 0.00 25 ALA A O 18
ATOM 11549 N N . GLY A 1 26 ? 8.107 6.457 0.881 1.00 0.00 26 GLY A N 18
ATOM 11550 C CA . GLY A 1 26 ? 7.057 6.918 -0.011 1.00 0.00 26 GLY A CA 18
ATOM 11551 C C . GLY A 1 26 ? 6.844 5.935 -1.163 1.00 0.00 26 GLY A C 18
ATOM 11552 O O . GLY A 1 26 ? 7.799 5.338 -1.659 1.00 0.00 26 GLY A O 18
ATOM 11556 N N . CYS A 1 27 ? 5.587 5.796 -1.557 1.00 0.00 27 CYS A N 18
ATOM 11557 C CA . CYS A 1 27 ? 5.237 4.895 -2.642 1.00 0.00 27 CYS A CA 18
ATOM 11558 C C . CYS A 1 27 ? 6.295 5.031 -3.739 1.00 0.00 27 CYS A C 18
ATOM 11559 O O . CYS A 1 27 ? 6.582 4.070 -4.451 1.00 0.00 27 CYS A O 18
ATOM 11566 N N . GLU A 1 28 ? 6.845 6.232 -3.840 1.00 0.00 28 GLU A N 18
ATOM 11567 C CA . GLU A 1 28 ? 7.865 6.505 -4.839 1.00 0.00 28 GLU A CA 18
ATOM 11568 C C . GLU A 1 28 ? 8.859 5.344 -4.914 1.00 0.00 28 GLU A C 18
ATOM 11569 O O . GLU A 1 28 ? 9.396 5.051 -5.981 1.00 0.00 28 GLU A O 18
ATOM 11581 N N . HIS A 1 29 ? 9.073 4.715 -3.768 1.00 0.00 29 HIS A N 18
ATOM 11582 C CA . HIS A 1 29 ? 9.993 3.593 -3.692 1.00 0.00 29 HIS A CA 18
ATOM 11583 C C . HIS A 1 29 ? 9.666 2.585 -4.796 1.00 0.00 29 HIS A C 18
ATOM 11584 O O . HIS A 1 29 ? 8.729 2.785 -5.566 1.00 0.00 29 HIS A O 18
ATOM 11598 N N . GLU A 1 30 ? 10.458 1.524 -4.837 1.00 0.00 30 GLU A N 18
ATOM 11599 C CA . GLU A 1 30 ? 10.265 0.485 -5.834 1.00 0.00 30 GLU A CA 18
ATOM 11600 C C . GLU A 1 30 ? 9.639 -0.756 -5.193 1.00 0.00 30 GLU A C 18
ATOM 11601 O O . GLU A 1 30 ? 9.038 -1.578 -5.882 1.00 0.00 30 GLU A O 18
ATOM 11613 N N . LEU A 1 31 ? 9.803 -0.851 -3.882 1.00 0.00 31 LEU A N 18
ATOM 11614 C CA . LEU A 1 31 ? 9.261 -1.978 -3.140 1.00 0.00 31 LEU A CA 18
ATOM 11615 C C . LEU A 1 31 ? 7.776 -1.734 -2.863 1.00 0.00 31 LEU A C 18
ATOM 11616 O O . LEU A 1 31 ? 6.988 -2.677 -2.811 1.00 0.00 31 LEU A O 18
ATOM 11632 N N . LEU A 1 32 ? 7.440 -0.464 -2.693 1.00 0.00 32 LEU A N 18
ATOM 11633 C CA . LEU A 1 32 ? 6.064 -0.084 -2.422 1.00 0.00 32 LEU A CA 18
ATOM 11634 C C . LEU A 1 32 ? 5.545 0.787 -3.568 1.00 0.00 32 LEU A C 18
ATOM 11635 O O . LEU A 1 32 ? 4.900 1.808 -3.334 1.00 0.00 32 LEU A O 18
ATOM 11651 N N . LYS A 1 33 ? 5.846 0.352 -4.783 1.00 0.00 33 LYS A N 18
ATOM 11652 C CA . LYS A 1 33 ? 5.418 1.079 -5.966 1.00 0.00 33 LYS A CA 18
ATOM 11653 C C . LYS A 1 33 ? 4.163 0.417 -6.539 1.00 0.00 33 LYS A C 18
ATOM 11654 O O . LYS A 1 33 ? 3.168 1.090 -6.803 1.00 0.00 33 LYS A O 18
ATOM 11673 N N . GLU A 1 34 ? 4.252 -0.893 -6.716 1.00 0.00 34 GLU A N 18
ATOM 11674 C CA . GLU A 1 34 ? 3.136 -1.653 -7.254 1.00 0.00 34 GLU A CA 18
ATOM 11675 C C . GLU A 1 34 ? 2.637 -2.665 -6.221 1.00 0.00 34 GLU A C 18
ATOM 11676 O O . GLU A 1 34 ? 1.439 -2.935 -6.140 1.00 0.00 34 GLU A O 18
ATOM 11688 N N . LYS A 1 35 ? 3.579 -3.197 -5.457 1.00 0.00 35 LYS A N 18
ATOM 11689 C CA . LYS A 1 35 ? 3.250 -4.174 -4.433 1.00 0.00 35 LYS A CA 18
ATOM 11690 C C . LYS A 1 35 ? 2.433 -3.496 -3.331 1.00 0.00 35 LYS A C 18
ATOM 11691 O O . LYS A 1 35 ? 1.648 -4.148 -2.644 1.00 0.00 35 LYS A O 18
ATOM 11710 N N . CYS A 1 36 ? 2.645 -2.195 -3.198 1.00 0.00 36 CYS A N 18
ATOM 11711 C CA . CYS A 1 36 ? 1.938 -1.421 -2.191 1.00 0.00 36 CYS A CA 18
ATOM 11712 C C . CYS A 1 36 ? 0.920 -0.526 -2.901 1.00 0.00 36 CYS A C 18
ATOM 11713 O O . CYS A 1 36 ? 0.791 0.653 -2.575 1.00 0.00 36 CYS A O 18
ATOM 11720 N N . LYS A 1 37 ? 0.223 -1.121 -3.858 1.00 0.00 37 LYS A N 18
ATOM 11721 C CA . LYS A 1 37 ? -0.780 -0.393 -4.616 1.00 0.00 37 LYS A CA 18
ATOM 11722 C C . LYS A 1 37 ? -1.818 0.188 -3.654 1.00 0.00 37 LYS A C 18
ATOM 11723 O O . LYS A 1 37 ? -2.019 1.401 -3.610 1.00 0.00 37 LYS A O 18
ATOM 11742 N N . ALA A 1 38 ? -2.451 -0.705 -2.906 1.00 0.00 38 ALA A N 18
ATOM 11743 C CA . ALA A 1 38 ? -3.463 -0.295 -1.948 1.00 0.00 38 ALA A CA 18
ATOM 11744 C C . ALA A 1 38 ? -2.940 0.891 -1.136 1.00 0.00 38 ALA A C 18
ATOM 11745 O O . ALA A 1 38 ? -3.519 1.977 -1.174 1.00 0.00 38 ALA A O 18
ATOM 11752 N N . THR A 1 39 ? -1.853 0.645 -0.421 1.00 0.00 39 THR A N 18
ATOM 11753 C CA . THR A 1 39 ? -1.246 1.680 0.399 1.00 0.00 39 THR A CA 18
ATOM 11754 C C . THR A 1 39 ? -1.123 2.984 -0.392 1.00 0.00 39 THR A C 18
ATOM 11755 O O . THR A 1 39 ? -1.217 4.070 0.176 1.00 0.00 39 THR A O 18
ATOM 11766 N N . CYS A 1 40 ? -0.915 2.832 -1.692 1.00 0.00 40 CYS A N 18
ATOM 11767 C CA . CYS A 1 40 ? -0.778 3.984 -2.567 1.00 0.00 40 CYS A CA 18
ATOM 11768 C C . CYS A 1 40 ? -2.176 4.527 -2.868 1.00 0.00 40 CYS A C 18
ATOM 11769 O O . CYS A 1 40 ? -2.525 5.626 -2.441 1.00 0.00 40 CYS A O 18
ATOM 11776 N N . LEU A 1 41 ? -2.940 3.731 -3.602 1.00 0.00 41 LEU A N 18
ATOM 11777 C CA . LEU A 1 41 ? -4.293 4.118 -3.966 1.00 0.00 41 LEU A CA 18
ATOM 11778 C C . LEU A 1 41 ? -5.197 4.008 -2.737 1.00 0.00 41 LEU A C 18
ATOM 11779 O O . LEU A 1 41 ? -5.557 5.018 -2.134 1.00 0.00 41 LEU A O 18
ATOM 11795 N N . CYS A 1 42 ? -5.539 2.772 -2.402 1.00 0.00 42 CYS A N 18
ATOM 11796 C CA . CYS A 1 42 ? -6.395 2.518 -1.255 1.00 0.00 42 CYS A CA 18
ATOM 11797 C C . CYS A 1 42 ? -7.645 3.390 -1.386 1.00 0.00 42 CYS A C 18
ATOM 11798 O O . CYS A 1 42 ? -7.629 4.563 -1.017 1.00 0.00 42 CYS A O 18
ATOM 11805 N N . GLU A 1 43 ? -8.699 2.783 -1.913 1.00 0.00 43 GLU A N 18
ATOM 11806 C CA . GLU A 1 43 ? -9.955 3.490 -2.097 1.00 0.00 43 GLU A CA 18
ATOM 11807 C C . GLU A 1 43 ? -9.793 4.597 -3.140 1.00 0.00 43 GLU A C 18
ATOM 11808 O O . GLU A 1 43 ? -8.683 4.869 -3.595 1.00 0.00 43 GLU A O 18
ATOM 11820 N N . SER A 1 44 ? -10.917 5.206 -3.490 1.00 0.00 44 SER A N 18
ATOM 11821 C CA . SER A 1 44 ? -10.914 6.277 -4.471 1.00 0.00 44 SER A CA 18
ATOM 11822 C C . SER A 1 44 ? -10.498 5.733 -5.839 1.00 0.00 44 SER A C 18
ATOM 11823 O O . SER A 1 44 ? -9.309 5.647 -6.142 1.00 0.00 44 SER A O 18
ATOM 11831 N N . GLY A 1 45 ? -11.502 5.379 -6.629 1.00 0.00 45 GLY A N 18
ATOM 11832 C CA . GLY A 1 45 ? -11.255 4.844 -7.958 1.00 0.00 45 GLY A CA 18
ATOM 11833 C C . GLY A 1 45 ? -10.219 5.687 -8.704 1.00 0.00 45 GLY A C 18
ATOM 11834 O O . GLY A 1 45 ? -10.528 6.778 -9.182 1.00 0.00 45 GLY A O 18
ATOM 11838 N N . PRO A 1 46 ? -8.978 5.135 -8.783 1.00 0.00 46 PRO A N 18
ATOM 11839 C CA . PRO A 1 46 ? -7.895 5.824 -9.463 1.00 0.00 46 PRO A CA 18
ATOM 11840 C C . PRO A 1 46 ? -8.064 5.747 -10.982 1.00 0.00 46 PRO A C 18
ATOM 11841 O O . PRO A 1 46 ? -7.365 4.987 -11.650 1.00 0.00 46 PRO A O 18
ATOM 11852 N N . SER A 1 47 ? -8.996 6.544 -11.483 1.00 0.00 47 SER A N 18
ATOM 11853 C CA . SER A 1 47 ? -9.266 6.576 -12.910 1.00 0.00 47 SER A CA 18
ATOM 11854 C C . SER A 1 47 ? -9.665 7.990 -13.336 1.00 0.00 47 SER A C 18
ATOM 11855 O O . SER A 1 47 ? -10.833 8.251 -13.620 1.00 0.00 47 SER A O 18
ATOM 11863 N N . SER A 1 48 ? -8.672 8.867 -13.368 1.00 0.00 48 SER A N 18
ATOM 11864 C CA . SER A 1 48 ? -8.905 10.248 -13.754 1.00 0.00 48 SER A CA 18
ATOM 11865 C C . SER A 1 48 ? -9.189 10.330 -15.255 1.00 0.00 48 SER A C 18
ATOM 11866 O O . SER A 1 48 ? -10.245 10.810 -15.665 1.00 0.00 48 SER A O 18
ATOM 11874 N N . GLY A 1 49 ? -8.229 9.855 -16.034 1.00 0.00 49 GLY A N 18
ATOM 11875 C CA . GLY A 1 49 ? -8.363 9.869 -17.481 1.00 0.00 49 GLY A CA 18
ATOM 11876 C C . GLY A 1 49 ? -7.348 10.821 -18.117 1.00 0.00 49 GLY A C 18
ATOM 11877 O O . GLY A 1 49 ? -7.632 11.445 -19.137 1.00 0.00 49 GLY A O 18
ATOM 11881 N N . GLY A 1 1 ? -11.174 -8.494 22.068 1.00 0.00 1 GLY A N 19
ATOM 11882 C CA . GLY A 1 1 ? -12.124 -7.396 22.128 1.00 0.00 1 GLY A CA 19
ATOM 11883 C C . GLY A 1 1 ? -13.157 -7.503 21.005 1.00 0.00 1 GLY A C 19
ATOM 11884 O O . GLY A 1 1 ? -13.070 -8.393 20.160 1.00 0.00 1 GLY A O 19
ATOM 11888 N N . SER A 1 2 ? -14.111 -6.584 21.031 1.00 0.00 2 SER A N 19
ATOM 11889 C CA . SER A 1 2 ? -15.159 -6.564 20.026 1.00 0.00 2 SER A CA 19
ATOM 11890 C C . SER A 1 2 ? -14.648 -5.893 18.750 1.00 0.00 2 SER A C 19
ATOM 11891 O O . SER A 1 2 ? -13.650 -5.174 18.779 1.00 0.00 2 SER A O 19
ATOM 11899 N N . SER A 1 3 ? -15.354 -6.151 17.659 1.00 0.00 3 SER A N 19
ATOM 11900 C CA . SER A 1 3 ? -14.984 -5.581 16.375 1.00 0.00 3 SER A CA 19
ATOM 11901 C C . SER A 1 3 ? -13.558 -5.997 16.009 1.00 0.00 3 SER A C 19
ATOM 11902 O O . SER A 1 3 ? -12.600 -5.584 16.660 1.00 0.00 3 SER A O 19
ATOM 11910 N N . GLY A 1 4 ? -13.462 -6.811 14.967 1.00 0.00 4 GLY A N 19
ATOM 11911 C CA . GLY A 1 4 ? -12.169 -7.288 14.507 1.00 0.00 4 GLY A CA 19
ATOM 11912 C C . GLY A 1 4 ? -11.991 -7.030 13.009 1.00 0.00 4 GLY A C 19
ATOM 11913 O O . GLY A 1 4 ? -12.472 -6.025 12.487 1.00 0.00 4 GLY A O 19
ATOM 11917 N N . SER A 1 5 ? -11.300 -7.955 12.360 1.00 0.00 5 SER A N 19
ATOM 11918 C CA . SER A 1 5 ? -11.053 -7.841 10.933 1.00 0.00 5 SER A CA 19
ATOM 11919 C C . SER A 1 5 ? -10.550 -6.435 10.600 1.00 0.00 5 SER A C 19
ATOM 11920 O O . SER A 1 5 ? -11.346 -5.513 10.422 1.00 0.00 5 SER A O 19
ATOM 11928 N N . SER A 1 6 ? -9.233 -6.313 10.526 1.00 0.00 6 SER A N 19
ATOM 11929 C CA . SER A 1 6 ? -8.615 -5.035 10.217 1.00 0.00 6 SER A CA 19
ATOM 11930 C C . SER A 1 6 ? -8.036 -5.062 8.801 1.00 0.00 6 SER A C 19
ATOM 11931 O O . SER A 1 6 ? -7.458 -6.063 8.382 1.00 0.00 6 SER A O 19
ATOM 11939 N N . GLY A 1 7 ? -8.212 -3.949 8.103 1.00 0.00 7 GLY A N 19
ATOM 11940 C CA . GLY A 1 7 ? -7.715 -3.832 6.743 1.00 0.00 7 GLY A CA 19
ATOM 11941 C C . GLY A 1 7 ? -8.863 -3.617 5.756 1.00 0.00 7 GLY A C 19
ATOM 11942 O O . GLY A 1 7 ? -9.617 -2.651 5.875 1.00 0.00 7 GLY A O 19
ATOM 11946 N N . SER A 1 8 ? -8.962 -4.532 4.803 1.00 0.00 8 SER A N 19
ATOM 11947 C CA . SER A 1 8 ? -10.006 -4.455 3.796 1.00 0.00 8 SER A CA 19
ATOM 11948 C C . SER A 1 8 ? -9.815 -3.202 2.939 1.00 0.00 8 SER A C 19
ATOM 11949 O O . SER A 1 8 ? -9.761 -2.090 3.462 1.00 0.00 8 SER A O 19
ATOM 11957 N N . CYS A 1 9 ? -9.716 -3.424 1.636 1.00 0.00 9 CYS A N 19
ATOM 11958 C CA . CYS A 1 9 ? -9.532 -2.326 0.702 1.00 0.00 9 CYS A CA 19
ATOM 11959 C C . CYS A 1 9 ? -9.552 -2.896 -0.718 1.00 0.00 9 CYS A C 19
ATOM 11960 O O . CYS A 1 9 ? -9.223 -4.062 -0.927 1.00 0.00 9 CYS A O 19
ATOM 11967 N N . GLN A 1 10 ? -9.941 -2.046 -1.657 1.00 0.00 10 GLN A N 19
ATOM 11968 C CA . GLN A 1 10 ? -10.008 -2.450 -3.051 1.00 0.00 10 GLN A CA 19
ATOM 11969 C C . GLN A 1 10 ? -8.768 -3.263 -3.428 1.00 0.00 10 GLN A C 19
ATOM 11970 O O . GLN A 1 10 ? -8.883 -4.381 -3.928 1.00 0.00 10 GLN A O 19
ATOM 11984 N N . TYR A 1 11 ? -7.611 -2.669 -3.175 1.00 0.00 11 TYR A N 19
ATOM 11985 C CA . TYR A 1 11 ? -6.351 -3.324 -3.482 1.00 0.00 11 TYR A CA 19
ATOM 11986 C C . TYR A 1 11 ? -5.729 -3.934 -2.224 1.00 0.00 11 TYR A C 19
ATOM 11987 O O . TYR A 1 11 ? -6.166 -3.648 -1.110 1.00 0.00 11 TYR A O 19
ATOM 12005 N N . GLN A 1 12 ? -4.720 -4.763 -2.443 1.00 0.00 12 GLN A N 19
ATOM 12006 C CA . GLN A 1 12 ? -4.034 -5.415 -1.341 1.00 0.00 12 GLN A CA 19
ATOM 12007 C C . GLN A 1 12 ? -2.519 -5.253 -1.488 1.00 0.00 12 GLN A C 19
ATOM 12008 O O . GLN A 1 12 ? -1.986 -5.344 -2.592 1.00 0.00 12 GLN A O 19
ATOM 12022 N N . ASP A 1 13 ? -1.870 -5.015 -0.358 1.00 0.00 13 ASP A N 19
ATOM 12023 C CA . ASP A 1 13 ? -0.427 -4.839 -0.347 1.00 0.00 13 ASP A CA 19
ATOM 12024 C C . ASP A 1 13 ? 0.243 -6.174 -0.019 1.00 0.00 13 ASP A C 19
ATOM 12025 O O . ASP A 1 13 ? -0.070 -6.797 0.995 1.00 0.00 13 ASP A O 19
ATOM 12034 N N . LEU A 1 14 ? 1.152 -6.575 -0.895 1.00 0.00 14 LEU A N 19
ATOM 12035 C CA . LEU A 1 14 ? 1.869 -7.825 -0.712 1.00 0.00 14 LEU A CA 19
ATOM 12036 C C . LEU A 1 14 ? 2.858 -7.676 0.445 1.00 0.00 14 LEU A C 19
ATOM 12037 O O . LEU A 1 14 ? 3.334 -8.670 0.992 1.00 0.00 14 LEU A O 19
ATOM 12053 N N . LEU A 1 15 ? 3.139 -6.426 0.784 1.00 0.00 15 LEU A N 19
ATOM 12054 C CA . LEU A 1 15 ? 4.063 -6.134 1.867 1.00 0.00 15 LEU A CA 19
ATOM 12055 C C . LEU A 1 15 ? 3.279 -5.971 3.171 1.00 0.00 15 LEU A C 19
ATOM 12056 O O . LEU A 1 15 ? 2.074 -5.728 3.148 1.00 0.00 15 LEU A O 19
ATOM 12072 N N . SER A 1 16 ? 3.996 -6.111 4.276 1.00 0.00 16 SER A N 19
ATOM 12073 C CA . SER A 1 16 ? 3.383 -5.983 5.587 1.00 0.00 16 SER A CA 19
ATOM 12074 C C . SER A 1 16 ? 4.038 -4.837 6.361 1.00 0.00 16 SER A C 19
ATOM 12075 O O . SER A 1 16 ? 4.310 -4.964 7.554 1.00 0.00 16 SER A O 19
ATOM 12083 N N . ASN A 1 17 ? 4.271 -3.743 5.650 1.00 0.00 17 ASN A N 19
ATOM 12084 C CA . ASN A 1 17 ? 4.889 -2.575 6.255 1.00 0.00 17 ASN A CA 19
ATOM 12085 C C . ASN A 1 17 ? 4.905 -1.429 5.242 1.00 0.00 17 ASN A C 19
ATOM 12086 O O . ASN A 1 17 ? 5.876 -0.678 5.164 1.00 0.00 17 ASN A O 19
ATOM 12097 N N . CYS A 1 18 ? 3.818 -1.331 4.491 1.00 0.00 18 CYS A N 19
ATOM 12098 C CA . CYS A 1 18 ? 3.695 -0.289 3.486 1.00 0.00 18 CYS A CA 19
ATOM 12099 C C . CYS A 1 18 ? 3.615 1.062 4.200 1.00 0.00 18 CYS A C 19
ATOM 12100 O O . CYS A 1 18 ? 4.430 1.948 3.953 1.00 0.00 18 CYS A O 19
ATOM 12107 N N . ASP A 1 19 ? 2.624 1.175 5.073 1.00 0.00 19 ASP A N 19
ATOM 12108 C CA . ASP A 1 19 ? 2.427 2.403 5.826 1.00 0.00 19 ASP A CA 19
ATOM 12109 C C . ASP A 1 19 ? 3.766 2.857 6.411 1.00 0.00 19 ASP A C 19
ATOM 12110 O O . ASP A 1 19 ? 4.244 3.948 6.101 1.00 0.00 19 ASP A O 19
ATOM 12119 N N . SER A 1 20 ? 4.332 1.999 7.247 1.00 0.00 20 SER A N 19
ATOM 12120 C CA . SER A 1 20 ? 5.606 2.299 7.878 1.00 0.00 20 SER A CA 19
ATOM 12121 C C . SER A 1 20 ? 6.575 2.884 6.848 1.00 0.00 20 SER A C 19
ATOM 12122 O O . SER A 1 20 ? 7.383 3.753 7.174 1.00 0.00 20 SER A O 19
ATOM 12130 N N . LEU A 1 21 ? 6.463 2.383 5.627 1.00 0.00 21 LEU A N 19
ATOM 12131 C CA . LEU A 1 21 ? 7.320 2.845 4.548 1.00 0.00 21 LEU A CA 19
ATOM 12132 C C . LEU A 1 21 ? 6.804 4.190 4.032 1.00 0.00 21 LEU A C 19
ATOM 12133 O O . LEU A 1 21 ? 7.559 5.157 3.946 1.00 0.00 21 LEU A O 19
ATOM 12149 N N . LYS A 1 22 ? 5.520 4.209 3.704 1.00 0.00 22 LYS A N 19
ATOM 12150 C CA . LYS A 1 22 ? 4.894 5.419 3.200 1.00 0.00 22 LYS A CA 19
ATOM 12151 C C . LYS A 1 22 ? 5.363 6.615 4.031 1.00 0.00 22 LYS A C 19
ATOM 12152 O O . LYS A 1 22 ? 5.408 7.740 3.536 1.00 0.00 22 LYS A O 19
ATOM 12171 N N . ASN A 1 23 ? 5.700 6.331 5.281 1.00 0.00 23 ASN A N 19
ATOM 12172 C CA . ASN A 1 23 ? 6.164 7.369 6.185 1.00 0.00 23 ASN A CA 19
ATOM 12173 C C . ASN A 1 23 ? 7.086 8.325 5.427 1.00 0.00 23 ASN A C 19
ATOM 12174 O O . ASN A 1 23 ? 6.795 9.515 5.313 1.00 0.00 23 ASN A O 19
ATOM 12185 N N . THR A 1 24 ? 8.181 7.770 4.929 1.00 0.00 24 THR A N 19
ATOM 12186 C CA . THR A 1 24 ? 9.148 8.559 4.185 1.00 0.00 24 THR A CA 19
ATOM 12187 C C . THR A 1 24 ? 9.422 7.920 2.822 1.00 0.00 24 THR A C 19
ATOM 12188 O O . THR A 1 24 ? 9.476 8.614 1.807 1.00 0.00 24 THR A O 19
ATOM 12199 N N . ALA A 1 25 ? 9.587 6.606 2.842 1.00 0.00 25 ALA A N 19
ATOM 12200 C CA . ALA A 1 25 ? 9.853 5.866 1.620 1.00 0.00 25 ALA A CA 19
ATOM 12201 C C . ALA A 1 25 ? 8.946 6.388 0.505 1.00 0.00 25 ALA A C 19
ATOM 12202 O O . ALA A 1 25 ? 9.428 6.852 -0.527 1.00 0.00 25 ALA A O 19
ATOM 12209 N N . GLY A 1 26 ? 7.647 6.296 0.750 1.00 0.00 26 GLY A N 19
ATOM 12210 C CA . GLY A 1 26 ? 6.667 6.753 -0.221 1.00 0.00 26 GLY A CA 19
ATOM 12211 C C . GLY A 1 26 ? 6.563 5.778 -1.396 1.00 0.00 26 GLY A C 19
ATOM 12212 O O . GLY A 1 26 ? 7.569 5.227 -1.841 1.00 0.00 26 GLY A O 19
ATOM 12216 N N . CYS A 1 27 ? 5.338 5.595 -1.864 1.00 0.00 27 CYS A N 19
ATOM 12217 C CA . CYS A 1 27 ? 5.089 4.696 -2.978 1.00 0.00 27 CYS A CA 19
ATOM 12218 C C . CYS A 1 27 ? 6.196 4.898 -4.015 1.00 0.00 27 CYS A C 19
ATOM 12219 O O . CYS A 1 27 ? 6.561 3.965 -4.728 1.00 0.00 27 CYS A O 19
ATOM 12226 N N . GLU A 1 28 ? 6.700 6.122 -4.064 1.00 0.00 28 GLU A N 19
ATOM 12227 C CA . GLU A 1 28 ? 7.759 6.458 -5.002 1.00 0.00 28 GLU A CA 19
ATOM 12228 C C . GLU A 1 28 ? 8.779 5.321 -5.080 1.00 0.00 28 GLU A C 19
ATOM 12229 O O . GLU A 1 28 ? 9.320 5.040 -6.148 1.00 0.00 28 GLU A O 19
ATOM 12241 N N . HIS A 1 29 ? 9.011 4.696 -3.935 1.00 0.00 29 HIS A N 19
ATOM 12242 C CA . HIS A 1 29 ? 9.956 3.595 -3.861 1.00 0.00 29 HIS A CA 19
ATOM 12243 C C . HIS A 1 29 ? 9.661 2.589 -4.974 1.00 0.00 29 HIS A C 19
ATOM 12244 O O . HIS A 1 29 ? 8.708 2.759 -5.733 1.00 0.00 29 HIS A O 19
ATOM 12258 N N . GLU A 1 30 ? 10.496 1.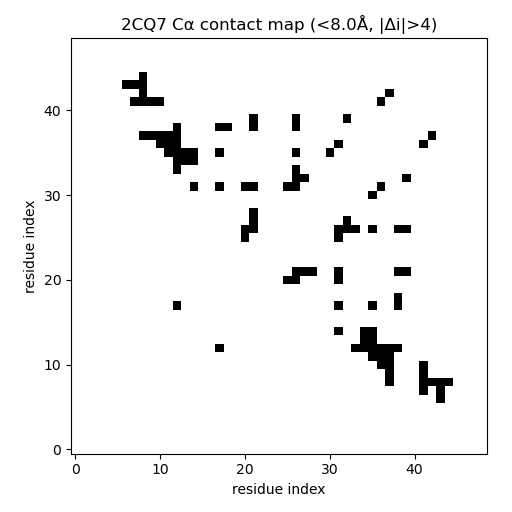562 -5.037 1.00 0.00 30 GLU A N 19
ATOM 12259 C CA . GLU A 1 30 ? 10.336 0.528 -6.045 1.00 0.00 30 GLU A CA 19
ATOM 12260 C C . GLU A 1 30 ? 9.732 -0.732 -5.422 1.00 0.00 30 GLU A C 19
ATOM 12261 O O . GLU A 1 30 ? 9.234 -1.603 -6.134 1.00 0.00 30 GLU A O 19
ATOM 12273 N N . LEU A 1 31 ? 9.794 -0.788 -4.100 1.00 0.00 31 LEU A N 19
ATOM 12274 C CA . LEU A 1 31 ? 9.260 -1.927 -3.373 1.00 0.00 31 LEU A CA 19
ATOM 12275 C C . LEU A 1 31 ? 7.771 -1.700 -3.101 1.00 0.00 31 LEU A C 19
ATOM 12276 O O . LEU A 1 31 ? 6.961 -2.611 -3.262 1.00 0.00 31 LEU A O 19
ATOM 12292 N N . LEU A 1 32 ? 7.456 -0.479 -2.693 1.00 0.00 32 LEU A N 19
ATOM 12293 C CA . LEU A 1 32 ? 6.080 -0.121 -2.398 1.00 0.00 32 LEU A CA 19
ATOM 12294 C C . LEU A 1 32 ? 5.505 0.685 -3.564 1.00 0.00 32 LEU A C 19
ATOM 12295 O O . LEU A 1 32 ? 4.739 1.624 -3.357 1.00 0.00 32 LEU A O 19
ATOM 12311 N N . LYS A 1 33 ? 5.897 0.287 -4.766 1.00 0.00 33 LYS A N 19
ATOM 12312 C CA . LYS A 1 33 ? 5.431 0.961 -5.966 1.00 0.00 33 LYS A CA 19
ATOM 12313 C C . LYS A 1 33 ? 4.176 0.256 -6.486 1.00 0.00 33 LYS A C 19
ATOM 12314 O O . LYS A 1 33 ? 3.164 0.902 -6.756 1.00 0.00 33 LYS A O 19
ATOM 12333 N N . GLU A 1 34 ? 4.282 -1.058 -6.610 1.00 0.00 34 GLU A N 19
ATOM 12334 C CA . GLU A 1 34 ? 3.169 -1.857 -7.092 1.00 0.00 34 GLU A CA 19
ATOM 12335 C C . GLU A 1 34 ? 2.681 -2.806 -5.995 1.00 0.00 34 GLU A C 19
ATOM 12336 O O . GLU A 1 34 ? 1.481 -3.036 -5.856 1.00 0.00 34 GLU A O 19
ATOM 12348 N N . LYS A 1 35 ? 3.638 -3.331 -5.243 1.00 0.00 35 LYS A N 19
ATOM 12349 C CA . LYS A 1 35 ? 3.321 -4.250 -4.163 1.00 0.00 35 LYS A CA 19
ATOM 12350 C C . LYS A 1 35 ? 2.520 -3.510 -3.089 1.00 0.00 35 LYS A C 19
ATOM 12351 O O . LYS A 1 35 ? 1.798 -4.132 -2.310 1.00 0.00 35 LYS A O 19
ATOM 12370 N N . CYS A 1 36 ? 2.673 -2.194 -3.083 1.00 0.00 36 CYS A N 19
ATOM 12371 C CA . CYS A 1 36 ? 1.973 -1.364 -2.118 1.00 0.00 36 CYS A CA 19
ATOM 12372 C C . CYS A 1 36 ? 0.913 -0.551 -2.863 1.00 0.00 36 CYS A C 19
ATOM 12373 O O . CYS A 1 36 ? 0.768 0.648 -2.632 1.00 0.00 36 CYS A O 19
ATOM 12380 N N . LYS A 1 37 ? 0.198 -1.237 -3.744 1.00 0.00 37 LYS A N 19
ATOM 12381 C CA . LYS A 1 37 ? -0.844 -0.593 -4.525 1.00 0.00 37 LYS A CA 19
ATOM 12382 C C . LYS A 1 37 ? -1.797 0.148 -3.584 1.00 0.00 37 LYS A C 19
ATOM 12383 O O . LYS A 1 37 ? -1.939 1.366 -3.673 1.00 0.00 37 LYS A O 19
ATOM 12402 N N . ALA A 1 38 ? -2.424 -0.619 -2.705 1.00 0.00 38 ALA A N 19
ATOM 12403 C CA . ALA A 1 38 ? -3.359 -0.051 -1.748 1.00 0.00 38 ALA A CA 19
ATOM 12404 C C . ALA A 1 38 ? -2.803 1.275 -1.225 1.00 0.00 38 ALA A C 19
ATOM 12405 O O . ALA A 1 38 ? -3.352 2.338 -1.510 1.00 0.00 38 ALA A O 19
ATOM 12412 N N . THR A 1 39 ? -1.720 1.169 -0.469 1.00 0.00 39 THR A N 19
ATOM 12413 C CA . THR A 1 39 ? -1.084 2.346 0.097 1.00 0.00 39 THR A CA 19
ATOM 12414 C C . THR A 1 39 ? -1.034 3.474 -0.936 1.00 0.00 39 THR A C 19
ATOM 12415 O O . THR A 1 39 ? -1.131 4.648 -0.584 1.00 0.00 39 THR A O 19
ATOM 12426 N N . CYS A 1 40 ? -0.882 3.077 -2.191 1.00 0.00 40 CYS A N 19
ATOM 12427 C CA . CYS A 1 40 ? -0.818 4.039 -3.278 1.00 0.00 40 CYS A CA 19
ATOM 12428 C C . CYS A 1 40 ? -2.245 4.469 -3.624 1.00 0.00 40 CYS A C 19
ATOM 12429 O O . CYS A 1 40 ? -2.649 5.592 -3.324 1.00 0.00 40 CYS A O 19
ATOM 12436 N N . LEU A 1 41 ? -2.969 3.553 -4.250 1.00 0.00 41 LEU A N 19
ATOM 12437 C CA . LEU A 1 41 ? -4.343 3.823 -4.640 1.00 0.00 41 LEU A CA 19
ATOM 12438 C C . LEU A 1 41 ? -5.232 3.821 -3.394 1.00 0.00 41 LEU A C 19
ATOM 12439 O O . LEU A 1 41 ? -5.658 4.878 -2.930 1.00 0.00 41 LEU A O 19
ATOM 12455 N N . CYS A 1 42 ? -5.485 2.623 -2.889 1.00 0.00 42 CYS A N 19
ATOM 12456 C CA . CYS A 1 42 ? -6.316 2.470 -1.707 1.00 0.00 42 CYS A CA 19
ATOM 12457 C C . CYS A 1 42 ? -5.613 3.155 -0.534 1.00 0.00 42 CYS A C 19
ATOM 12458 O O . CYS A 1 42 ? -4.951 2.498 0.268 1.00 0.00 42 CYS A O 19
ATOM 12465 N N . GLU A 1 43 ? -5.781 4.468 -0.470 1.00 0.00 43 GLU A N 19
ATOM 12466 C CA . GLU A 1 43 ? -5.170 5.250 0.591 1.00 0.00 43 GLU A CA 19
ATOM 12467 C C . GLU A 1 43 ? -6.195 5.546 1.689 1.00 0.00 43 GLU A C 19
ATOM 12468 O O . GLU A 1 43 ? -7.395 5.601 1.424 1.00 0.00 43 GLU A O 19
ATOM 12480 N N . SER A 1 44 ? -5.684 5.728 2.897 1.00 0.00 44 SER A N 19
ATOM 12481 C CA . SER A 1 44 ? -6.539 6.016 4.036 1.00 0.00 44 SER A CA 19
ATOM 12482 C C . SER A 1 44 ? -6.331 7.461 4.494 1.00 0.00 44 SER A C 19
ATOM 12483 O O . SER A 1 44 ? -5.535 7.722 5.395 1.00 0.00 44 SER A O 19
ATOM 12491 N N . GLY A 1 45 ? -7.061 8.362 3.853 1.00 0.00 45 GLY A N 19
ATOM 12492 C CA . GLY A 1 45 ? -6.966 9.774 4.183 1.00 0.00 45 GLY A CA 19
ATOM 12493 C C . GLY A 1 45 ? -7.259 10.644 2.959 1.00 0.00 45 GLY A C 19
ATOM 12494 O O . GLY A 1 45 ? -6.348 11.230 2.377 1.00 0.00 45 GLY A O 19
ATOM 12498 N N . PRO A 1 46 ? -8.568 10.703 2.596 1.00 0.00 46 PRO A N 19
ATOM 12499 C CA . PRO A 1 46 ? -8.993 11.492 1.452 1.00 0.00 46 PRO A CA 19
ATOM 12500 C C . PRO A 1 46 ? -8.981 12.986 1.782 1.00 0.00 46 PRO A C 19
ATOM 12501 O O . PRO A 1 46 ? -8.819 13.369 2.940 1.00 0.00 46 PRO A O 19
ATOM 12512 N N . SER A 1 47 ? -9.155 13.790 0.743 1.00 0.00 47 SER A N 19
ATOM 12513 C CA . SER A 1 47 ? -9.166 15.234 0.908 1.00 0.00 47 SER A CA 19
ATOM 12514 C C . SER A 1 47 ? -7.971 15.673 1.757 1.00 0.00 47 SER A C 19
ATOM 12515 O O . SER A 1 47 ? -8.067 15.742 2.981 1.00 0.00 47 SER A O 19
ATOM 12523 N N . SER A 1 48 ? -6.873 15.959 1.073 1.00 0.00 48 SER A N 19
ATOM 12524 C CA . SER A 1 48 ? -5.662 16.390 1.749 1.00 0.00 48 SER A CA 19
ATOM 12525 C C . SER A 1 48 ? -5.128 17.670 1.102 1.00 0.00 48 SER A C 19
ATOM 12526 O O . SER A 1 48 ? -5.372 17.922 -0.077 1.00 0.00 48 SER A O 19
ATOM 12534 N N . GLY A 1 49 ? -4.410 18.444 1.902 1.00 0.00 49 GLY A N 19
ATOM 12535 C CA . GLY A 1 49 ? -3.840 19.692 1.423 1.00 0.00 49 GLY A CA 19
ATOM 12536 C C . GLY A 1 49 ? -4.903 20.552 0.736 1.00 0.00 49 GLY A C 19
ATOM 12537 O O . GLY A 1 49 ? -4.687 21.739 0.497 1.00 0.00 49 GLY A O 19
ATOM 12541 N N . GLY A 1 1 ? -4.192 -1.683 9.211 1.00 0.00 1 GLY A N 20
ATOM 12542 C CA . GLY A 1 1 ? -4.497 -0.365 9.743 1.00 0.00 1 GLY A CA 20
ATOM 12543 C C . GLY A 1 1 ? -5.755 -0.403 10.612 1.00 0.00 1 GLY A C 20
ATOM 12544 O O . GLY A 1 1 ? -6.100 -1.445 11.167 1.00 0.00 1 GLY A O 20
ATOM 12548 N N . SER A 1 2 ? -6.407 0.747 10.705 1.00 0.00 2 SER A N 20
ATOM 12549 C CA . SER A 1 2 ? -7.619 0.859 11.498 1.00 0.00 2 SER A CA 20
ATOM 12550 C C . SER A 1 2 ? -8.603 -0.245 11.107 1.00 0.00 2 SER A C 20
ATOM 12551 O O . SER A 1 2 ? -8.466 -0.859 10.050 1.00 0.00 2 SER A O 20
ATOM 12559 N N . SER A 1 3 ? -9.574 -0.465 11.981 1.00 0.00 3 SER A N 20
ATOM 12560 C CA . SER A 1 3 ? -10.581 -1.485 11.741 1.00 0.00 3 SER A CA 20
ATOM 12561 C C . SER A 1 3 ? -11.907 -1.073 12.384 1.00 0.00 3 SER A C 20
ATOM 12562 O O . SER A 1 3 ? -11.920 -0.359 13.386 1.00 0.00 3 SER A O 20
ATOM 12570 N N . GLY A 1 4 ? -12.990 -1.539 11.781 1.00 0.00 4 GLY A N 20
ATOM 12571 C CA . GLY A 1 4 ? -14.318 -1.228 12.282 1.00 0.00 4 GLY A CA 20
ATOM 12572 C C . GLY A 1 4 ? -15.264 -2.418 12.103 1.00 0.00 4 GLY A C 20
ATOM 12573 O O . GLY A 1 4 ? -15.428 -3.227 13.015 1.00 0.00 4 GLY A O 20
ATOM 12577 N N . SER A 1 5 ? -15.862 -2.486 10.923 1.00 0.00 5 SER A N 20
ATOM 12578 C CA . SER A 1 5 ? -16.787 -3.563 10.613 1.00 0.00 5 SER A CA 20
ATOM 12579 C C . SER A 1 5 ? -16.972 -3.675 9.099 1.00 0.00 5 SER A C 20
ATOM 12580 O O . SER A 1 5 ? -17.377 -2.714 8.447 1.00 0.00 5 SER A O 20
ATOM 12588 N N . SER A 1 6 ? -16.666 -4.856 8.583 1.00 0.00 6 SER A N 20
ATOM 12589 C CA . SER A 1 6 ? -16.793 -5.106 7.158 1.00 0.00 6 SER A CA 20
ATOM 12590 C C . SER A 1 6 ? -16.140 -3.971 6.367 1.00 0.00 6 SER A C 20
ATOM 12591 O O . SER A 1 6 ? -16.810 -3.017 5.974 1.00 0.00 6 SER A O 20
ATOM 12599 N N . GLY A 1 7 ? -14.839 -4.112 6.156 1.00 0.00 7 GLY A N 20
ATOM 12600 C CA . GLY A 1 7 ? -14.088 -3.110 5.419 1.00 0.00 7 GLY A CA 20
ATOM 12601 C C . GLY A 1 7 ? -12.900 -3.742 4.690 1.00 0.00 7 GLY A C 20
ATOM 12602 O O . GLY A 1 7 ? -11.906 -4.106 5.315 1.00 0.00 7 GLY A O 20
ATOM 12606 N N . SER A 1 8 ? -13.044 -3.853 3.378 1.00 0.00 8 SER A N 20
ATOM 12607 C CA . SER A 1 8 ? -11.995 -4.435 2.557 1.00 0.00 8 SER A CA 20
ATOM 12608 C C . SER A 1 8 ? -11.759 -3.568 1.318 1.00 0.00 8 SER A C 20
ATOM 12609 O O . SER A 1 8 ? -12.635 -3.451 0.462 1.00 0.00 8 SER A O 20
ATOM 12617 N N . CYS A 1 9 ? -10.572 -2.983 1.262 1.00 0.00 9 CYS A N 20
ATOM 12618 C CA . CYS A 1 9 ? -10.209 -2.130 0.143 1.00 0.00 9 CYS A CA 20
ATOM 12619 C C . CYS A 1 9 ? -10.158 -2.992 -1.120 1.00 0.00 9 CYS A C 20
ATOM 12620 O O . CYS A 1 9 ? -10.256 -4.216 -1.045 1.00 0.00 9 CYS A O 20
ATOM 12627 N N . GLN A 1 10 ? -10.004 -2.320 -2.251 1.00 0.00 10 GLN A N 20
ATOM 12628 C CA . GLN A 1 10 ? -9.938 -3.009 -3.529 1.00 0.00 10 GLN A CA 20
ATOM 12629 C C . GLN A 1 10 ? -8.632 -3.797 -3.640 1.00 0.00 10 GLN A C 20
ATOM 12630 O O . GLN A 1 10 ? -8.648 -5.026 -3.707 1.00 0.00 10 GLN A O 20
ATOM 12644 N N . TYR A 1 11 ? -7.532 -3.059 -3.656 1.00 0.00 11 TYR A N 20
ATOM 12645 C CA . TYR A 1 11 ? -6.220 -3.675 -3.758 1.00 0.00 11 TYR A CA 20
ATOM 12646 C C . TYR A 1 11 ? -5.774 -4.243 -2.409 1.00 0.00 11 TYR A C 20
ATOM 12647 O O . TYR A 1 11 ? -6.328 -3.889 -1.369 1.00 0.00 11 TYR A O 20
ATOM 12665 N N . GLN A 1 12 ? -4.778 -5.115 -2.470 1.00 0.00 12 GLN A N 20
ATOM 12666 C CA . GLN A 1 12 ? -4.252 -5.735 -1.266 1.00 0.00 12 GLN A CA 20
ATOM 12667 C C . GLN A 1 12 ? -2.732 -5.878 -1.363 1.00 0.00 12 GLN A C 20
ATOM 12668 O O . GLN A 1 12 ? -2.231 -6.730 -2.096 1.00 0.00 12 GLN A O 20
ATOM 12682 N N . ASP A 1 13 ? -2.041 -5.032 -0.614 1.00 0.00 13 ASP A N 20
ATOM 12683 C CA . ASP A 1 13 ? -0.588 -5.053 -0.607 1.00 0.00 13 ASP A CA 20
ATOM 12684 C C . ASP A 1 13 ? -0.105 -6.377 -0.012 1.00 0.00 13 ASP A C 20
ATOM 12685 O O . ASP A 1 13 ? -0.644 -6.846 0.990 1.00 0.00 13 ASP A O 20
ATOM 12694 N N . LEU A 1 14 ? 0.907 -6.943 -0.654 1.00 0.00 14 LEU A N 20
ATOM 12695 C CA . LEU A 1 14 ? 1.469 -8.205 -0.201 1.00 0.00 14 LEU A CA 20
ATOM 12696 C C . LEU A 1 14 ? 2.454 -7.938 0.939 1.00 0.00 14 LEU A C 20
ATOM 12697 O O . LEU A 1 14 ? 2.702 -8.813 1.767 1.00 0.00 14 LEU A O 20
ATOM 12713 N N . LEU A 1 15 ? 2.990 -6.727 0.944 1.00 0.00 15 LEU A N 20
ATOM 12714 C CA . LEU A 1 15 ? 3.943 -6.335 1.968 1.00 0.00 15 LEU A CA 20
ATOM 12715 C C . LEU A 1 15 ? 3.200 -6.089 3.283 1.00 0.00 15 LEU A C 20
ATOM 12716 O O . LEU A 1 15 ? 1.977 -5.959 3.294 1.00 0.00 15 LEU A O 20
ATOM 12732 N N . SER A 1 16 ? 3.971 -6.034 4.360 1.00 0.00 16 SER A N 20
ATOM 12733 C CA . SER A 1 16 ? 3.401 -5.806 5.677 1.00 0.00 16 SER A CA 20
ATOM 12734 C C . SER A 1 16 ? 4.086 -4.613 6.345 1.00 0.00 16 SER A C 20
ATOM 12735 O O . SER A 1 16 ? 4.393 -4.654 7.535 1.00 0.00 16 SER A O 20
ATOM 12743 N N . ASN A 1 17 ? 4.307 -3.576 5.549 1.00 0.00 17 ASN A N 20
ATOM 12744 C CA . ASN A 1 17 ? 4.950 -2.373 6.048 1.00 0.00 17 ASN A CA 20
ATOM 12745 C C . ASN A 1 17 ? 4.880 -1.281 4.979 1.00 0.00 17 ASN A C 20
ATOM 12746 O O . ASN A 1 17 ? 5.832 -0.524 4.795 1.00 0.00 17 ASN A O 20
ATOM 12757 N N . CYS A 1 18 ? 3.742 -1.234 4.300 1.00 0.00 18 CYS A N 20
ATOM 12758 C CA . CYS A 1 18 ? 3.535 -0.248 3.254 1.00 0.00 18 CYS A CA 20
ATOM 12759 C C . CYS A 1 18 ? 3.526 1.140 3.898 1.00 0.00 18 CYS A C 20
ATOM 12760 O O . CYS A 1 18 ? 4.446 1.930 3.692 1.00 0.00 18 CYS A O 20
ATOM 12767 N N . ASP A 1 19 ? 2.475 1.395 4.664 1.00 0.00 19 ASP A N 20
ATOM 12768 C CA . ASP A 1 19 ? 2.334 2.674 5.339 1.00 0.00 19 ASP A CA 20
ATOM 12769 C C . ASP A 1 19 ? 3.686 3.090 5.923 1.00 0.00 19 ASP A C 20
ATOM 12770 O O . ASP A 1 19 ? 4.188 4.173 5.626 1.00 0.00 19 ASP A O 20
ATOM 12779 N N . SER A 1 20 ? 4.237 2.207 6.742 1.00 0.00 20 SER A N 20
ATOM 12780 C CA . SER A 1 20 ? 5.521 2.469 7.370 1.00 0.00 20 SER A CA 20
ATOM 12781 C C . SER A 1 20 ? 6.534 2.928 6.319 1.00 0.00 20 SER A C 20
ATOM 12782 O O . SER A 1 20 ? 7.352 3.807 6.583 1.00 0.00 20 SER A O 20
ATOM 12790 N N . LEU A 1 21 ? 6.446 2.311 5.150 1.00 0.00 21 LEU A N 20
ATOM 12791 C CA . LEU A 1 21 ? 7.344 2.645 4.058 1.00 0.00 21 LEU A CA 20
ATOM 12792 C C . LEU A 1 21 ? 6.939 3.995 3.465 1.00 0.00 21 LEU A C 20
ATOM 12793 O O . LEU A 1 21 ? 7.760 4.906 3.367 1.00 0.00 21 LEU A O 20
ATOM 12809 N N . LYS A 1 22 ? 5.673 4.083 3.084 1.00 0.00 22 LYS A N 20
ATOM 12810 C CA . LYS A 1 22 ? 5.149 5.307 2.503 1.00 0.00 22 LYS A CA 20
ATOM 12811 C C . LYS A 1 22 ? 5.316 6.453 3.503 1.00 0.00 22 LYS A C 20
ATOM 12812 O O . LYS A 1 22 ? 5.231 7.623 3.132 1.00 0.00 22 LYS A O 20
ATOM 12831 N N . ASN A 1 23 ? 5.550 6.077 4.752 1.00 0.00 23 ASN A N 20
ATOM 12832 C CA . ASN A 1 23 ? 5.730 7.059 5.808 1.00 0.00 23 ASN A CA 20
ATOM 12833 C C . ASN A 1 23 ? 6.834 8.038 5.405 1.00 0.00 23 ASN A C 20
ATOM 12834 O O . ASN A 1 23 ? 6.576 9.226 5.216 1.00 0.00 23 ASN A O 20
ATOM 12845 N N . THR A 1 24 ? 8.041 7.504 5.287 1.00 0.00 24 THR A N 20
ATOM 12846 C CA . THR A 1 24 ? 9.185 8.316 4.910 1.00 0.00 24 THR A CA 20
ATOM 12847 C C . THR A 1 24 ? 9.586 8.034 3.461 1.00 0.00 24 THR A C 20
ATOM 12848 O O . THR A 1 24 ? 9.693 8.954 2.652 1.00 0.00 24 THR A O 20
ATOM 12859 N N . ALA A 1 25 ? 9.796 6.757 3.177 1.00 0.00 25 ALA A N 20
ATOM 12860 C CA . ALA A 1 25 ? 10.182 6.341 1.839 1.00 0.00 25 ALA A CA 20
ATOM 12861 C C . ALA A 1 25 ? 9.248 6.993 0.818 1.00 0.00 25 ALA A C 20
ATOM 12862 O O . ALA A 1 25 ? 9.662 7.878 0.069 1.00 0.00 25 ALA A O 20
ATOM 12869 N N . GLY A 1 26 ? 8.007 6.531 0.819 1.00 0.00 26 GLY A N 20
ATOM 12870 C CA . GLY A 1 26 ? 7.011 7.058 -0.098 1.00 0.00 26 GLY A CA 20
ATOM 12871 C C . GLY A 1 26 ? 6.819 6.124 -1.294 1.00 0.00 26 GLY A C 20
ATOM 12872 O O . GLY A 1 26 ? 7.760 5.460 -1.725 1.00 0.00 26 GLY A O 20
ATOM 12876 N N . CYS A 1 27 ? 5.593 6.103 -1.797 1.00 0.00 27 CYS A N 20
ATOM 12877 C CA . CYS A 1 27 ? 5.265 5.262 -2.936 1.00 0.00 27 CYS A CA 20
ATOM 12878 C C . CYS A 1 27 ? 6.404 5.364 -3.952 1.00 0.00 27 CYS A C 20
ATOM 12879 O O . CYS A 1 27 ? 6.662 4.420 -4.698 1.00 0.00 27 CYS A O 20
ATOM 12886 N N . GLU A 1 28 ? 7.056 6.518 -3.949 1.00 0.00 28 GLU A N 20
ATOM 12887 C CA . GLU A 1 28 ? 8.161 6.756 -4.862 1.00 0.00 28 GLU A CA 20
ATOM 12888 C C . GLU A 1 28 ? 9.101 5.549 -4.883 1.00 0.00 28 GLU A C 20
ATOM 12889 O O . GLU A 1 28 ? 9.796 5.316 -5.871 1.00 0.00 28 GLU A O 20
ATOM 12901 N N . HIS A 1 29 ? 9.092 4.813 -3.781 1.00 0.00 29 HIS A N 20
ATOM 12902 C CA . HIS A 1 29 ? 9.935 3.636 -3.661 1.00 0.00 29 HIS A CA 20
ATOM 12903 C C . HIS A 1 29 ? 9.477 2.572 -4.660 1.00 0.00 29 HIS A C 20
ATOM 12904 O O . HIS A 1 29 ? 8.334 2.592 -5.114 1.00 0.00 29 HIS A O 20
ATOM 12918 N N . GLU A 1 30 ? 10.393 1.668 -4.975 1.00 0.00 30 GLU A N 20
ATOM 12919 C CA . GLU A 1 30 ? 10.098 0.598 -5.912 1.00 0.00 30 GLU A CA 20
ATOM 12920 C C . GLU A 1 30 ? 9.548 -0.622 -5.170 1.00 0.00 30 GLU A C 20
ATOM 12921 O O . GLU A 1 30 ? 8.914 -1.486 -5.773 1.00 0.00 30 GLU A O 20
ATOM 12933 N N . LEU A 1 31 ? 9.810 -0.652 -3.871 1.00 0.00 31 LEU A N 20
ATOM 12934 C CA . LEU A 1 31 ? 9.349 -1.751 -3.040 1.00 0.00 31 LEU A CA 20
ATOM 12935 C C . LEU A 1 31 ? 7.833 -1.647 -2.859 1.00 0.00 31 LEU A C 20
ATOM 12936 O O . LEU A 1 31 ? 7.153 -2.658 -2.695 1.00 0.00 31 LEU A O 20
ATOM 12952 N N . LEU A 1 32 ? 7.349 -0.414 -2.894 1.00 0.00 32 LEU A N 20
ATOM 12953 C CA . LEU A 1 32 ? 5.926 -0.164 -2.735 1.00 0.00 32 LEU A CA 20
ATOM 12954 C C . LEU A 1 32 ? 5.371 0.435 -4.029 1.00 0.00 32 LEU A C 20
ATOM 12955 O O . LEU A 1 32 ? 4.274 0.991 -4.038 1.00 0.00 32 LEU A O 20
ATOM 12971 N N . LYS A 1 33 ? 6.154 0.301 -5.089 1.00 0.00 33 LYS A N 20
ATOM 12972 C CA . LYS A 1 33 ? 5.753 0.821 -6.385 1.00 0.00 33 LYS A CA 20
ATOM 12973 C C . LYS A 1 33 ? 4.393 0.236 -6.767 1.00 0.00 33 LYS A C 20
ATOM 12974 O O . LYS A 1 33 ? 3.491 0.966 -7.176 1.00 0.00 33 LYS A O 20
ATOM 12993 N N . GLU A 1 34 ? 4.287 -1.077 -6.621 1.00 0.00 34 GLU A N 20
ATOM 12994 C CA . GLU A 1 34 ? 3.051 -1.769 -6.946 1.00 0.00 34 GLU A CA 20
ATOM 12995 C C . GLU A 1 34 ? 2.669 -2.730 -5.818 1.00 0.00 34 GLU A C 20
ATOM 12996 O O . GLU A 1 34 ? 1.507 -2.793 -5.419 1.00 0.00 34 GLU A O 20
ATOM 13008 N N . LYS A 1 35 ? 3.669 -3.454 -5.336 1.00 0.00 35 LYS A N 20
ATOM 13009 C CA . LYS A 1 35 ? 3.452 -4.408 -4.262 1.00 0.00 35 LYS A CA 20
ATOM 13010 C C . LYS A 1 35 ? 2.604 -3.755 -3.169 1.00 0.00 35 LYS A C 20
ATOM 13011 O O . LYS A 1 35 ? 1.909 -4.443 -2.423 1.00 0.00 35 LYS A O 20
ATOM 13030 N N . CYS A 1 36 ? 2.690 -2.434 -3.107 1.00 0.00 36 CYS A N 20
ATOM 13031 C CA . CYS A 1 36 ? 1.940 -1.680 -2.117 1.00 0.00 36 CYS A CA 20
ATOM 13032 C C . CYS A 1 36 ? 0.983 -0.740 -2.853 1.00 0.00 36 CYS A C 20
ATOM 13033 O O . CYS A 1 36 ? 0.972 0.463 -2.599 1.00 0.00 36 CYS A O 20
ATOM 13040 N N . LYS A 1 37 ? 0.203 -1.325 -3.750 1.00 0.00 37 LYS A N 20
ATOM 13041 C CA . LYS A 1 37 ? -0.755 -0.555 -4.524 1.00 0.00 37 LYS A CA 20
ATOM 13042 C C . LYS A 1 37 ? -1.733 0.138 -3.574 1.00 0.00 37 LYS A C 20
ATOM 13043 O O . LYS A 1 37 ? -1.818 1.365 -3.551 1.00 0.00 37 LYS A O 20
ATOM 13062 N N . ALA A 1 38 ? -2.446 -0.678 -2.811 1.00 0.00 38 ALA A N 20
ATOM 13063 C CA . ALA A 1 38 ? -3.415 -0.158 -1.861 1.00 0.00 38 ALA A CA 20
ATOM 13064 C C . ALA A 1 38 ? -2.834 1.078 -1.172 1.00 0.00 38 ALA A C 20
ATOM 13065 O O . ALA A 1 38 ? -3.345 2.184 -1.339 1.00 0.00 38 ALA A O 20
ATOM 13072 N N . THR A 1 39 ? -1.774 0.848 -0.411 1.00 0.00 39 THR A N 20
ATOM 13073 C CA . THR A 1 39 ? -1.118 1.930 0.305 1.00 0.00 39 THR A CA 20
ATOM 13074 C C . THR A 1 39 ? -1.039 3.180 -0.574 1.00 0.00 39 THR A C 20
ATOM 13075 O O . THR A 1 39 ? -1.130 4.300 -0.075 1.00 0.00 39 THR A O 20
ATOM 13086 N N . CYS A 1 40 ? -0.870 2.945 -1.867 1.00 0.00 40 CYS A N 20
ATOM 13087 C CA . CYS A 1 40 ? -0.777 4.039 -2.820 1.00 0.00 40 CYS A CA 20
ATOM 13088 C C . CYS A 1 40 ? -2.197 4.479 -3.185 1.00 0.00 40 CYS A C 20
ATOM 13089 O O . CYS A 1 40 ? -2.610 5.589 -2.856 1.00 0.00 40 CYS A O 20
ATOM 13096 N N . LEU A 1 41 ? -2.904 3.585 -3.860 1.00 0.00 41 LEU A N 20
ATOM 13097 C CA . LEU A 1 41 ? -4.268 3.867 -4.274 1.00 0.00 41 LEU A CA 20
ATOM 13098 C C . LEU A 1 41 ? -5.175 3.890 -3.042 1.00 0.00 41 LEU A C 20
ATOM 13099 O O . LEU A 1 41 ? -5.586 4.958 -2.590 1.00 0.00 41 LEU A O 20
ATOM 13115 N N . CYS A 1 42 ? -5.461 2.700 -2.534 1.00 0.00 42 CYS A N 20
ATOM 13116 C CA . CYS A 1 42 ? -6.312 2.571 -1.364 1.00 0.00 42 CYS A CA 20
ATOM 13117 C C . CYS A 1 42 ? -5.921 3.661 -0.363 1.00 0.00 42 CYS A C 20
ATOM 13118 O O . CYS A 1 42 ? -4.903 3.548 0.317 1.00 0.00 42 CYS A O 20
ATOM 13125 N N . GLU A 1 43 ? -6.752 4.692 -0.306 1.00 0.00 43 GLU A N 20
ATOM 13126 C CA . GLU A 1 43 ? -6.506 5.801 0.600 1.00 0.00 43 GLU A CA 20
ATOM 13127 C C . GLU A 1 43 ? -7.796 6.190 1.325 1.00 0.00 43 GLU A C 20
ATOM 13128 O O . GLU A 1 43 ? -8.748 6.656 0.699 1.00 0.00 43 GLU A O 20
ATOM 13140 N N . SER A 1 44 ? -7.787 5.985 2.634 1.00 0.00 44 SER A N 20
ATOM 13141 C CA . SER A 1 44 ? -8.945 6.308 3.450 1.00 0.00 44 SER A CA 20
ATOM 13142 C C . SER A 1 44 ? -10.191 5.623 2.886 1.00 0.00 44 SER A C 20
ATOM 13143 O O . SER A 1 44 ? -10.138 5.009 1.821 1.00 0.00 44 SER A O 20
ATOM 13151 N N . GLY A 1 45 ? -11.284 5.752 3.624 1.00 0.00 45 GLY A N 20
ATOM 13152 C CA . GLY A 1 45 ? -12.541 5.153 3.210 1.00 0.00 45 GLY A CA 20
ATOM 13153 C C . GLY A 1 45 ? -13.420 6.172 2.481 1.00 0.00 45 GLY A C 20
ATOM 13154 O O . GLY A 1 45 ? -13.483 6.176 1.253 1.00 0.00 45 GLY A O 20
ATOM 13158 N N . PRO A 1 46 ? -14.094 7.032 3.290 1.00 0.00 46 PRO A N 20
ATOM 13159 C CA . PRO A 1 46 ? -14.967 8.053 2.735 1.00 0.00 46 PRO A CA 20
ATOM 13160 C C . PRO A 1 46 ? -14.154 9.201 2.133 1.00 0.00 46 PRO A C 20
ATOM 13161 O O . PRO A 1 46 ? -13.444 9.906 2.849 1.00 0.00 46 PRO A O 20
ATOM 13172 N N . SER A 1 47 ? -14.285 9.354 0.824 1.00 0.00 47 SER A N 20
ATOM 13173 C CA . SER A 1 47 ? -13.571 10.405 0.118 1.00 0.00 47 SER A CA 20
ATOM 13174 C C . SER A 1 47 ? -14.283 10.728 -1.198 1.00 0.00 47 SER A C 20
ATOM 13175 O O . SER A 1 47 ? -14.961 9.874 -1.767 1.00 0.00 47 SER A O 20
ATOM 13183 N N . SER A 1 48 ? -14.104 11.963 -1.642 1.00 0.00 48 SER A N 20
ATOM 13184 C CA . SER A 1 48 ? -14.720 12.410 -2.880 1.00 0.00 48 SER A CA 20
ATOM 13185 C C . SER A 1 48 ? -14.127 11.646 -4.065 1.00 0.00 48 SER A C 20
ATOM 13186 O O . SER A 1 48 ? -14.855 11.005 -4.823 1.00 0.00 48 SER A O 20
ATOM 13194 N N . GLY A 1 49 ? -12.811 11.739 -4.189 1.00 0.00 49 GLY A N 20
ATOM 13195 C CA . GLY A 1 49 ? -12.112 11.064 -5.270 1.00 0.00 49 GLY A CA 20
ATOM 13196 C C . GLY A 1 49 ? -10.809 10.435 -4.772 1.00 0.00 49 GLY A C 20
ATOM 13197 O O . GLY A 1 49 ? -10.795 9.762 -3.742 1.00 0.00 49 GLY A O 20
#

Solvent-accessible surface area: 4034 Å² total; per-residue (Å²): 134,120,118,66,114,107,78,79,61,165,100,130,52,139,51,113,74,2,88,78,42,63,108,114,47,15,26,168,79,135,89,0,105,94,96,0,66,7,16,36,106,24,118,110,46,128,104,119,103

Nearest PDB structures (foldseek):
  2cq7-assembly1_A  TM=7.551E-01  e=6.708E-07  Homo sapiens
  3mz8-assembly2_B  TM=7.808E-01  e=2.023E-01  Naja atra
  2cq7-assembly1_A  TM=7.296E-01  e=6.227E-07  Homo sapiens
  2cq7-assembly1_A  TM=1.021E+00  e=1.295E-09  Homo sapiens
  2a05-assembly1_A  TM=7.343E-01  e=2.696E-03  Mus musculus

CATH classification: 1.10.10.740

Sequence (49 aa):
GSSGSSGSCQYQDLLSNCDSLKNTAGCEHELLKEKCKATCLCESGPSSGGSSGSSGSCQYQDLLSNCDSLKNTAGCEHELLKEKCKATCLCESGPSSGGSSGSSGSCQYQDLLSNCDSLKNTAGCEHELLKEKCKATCLCESGPSSGGSSGSSGSCQYQDLLSNCDSLKNTAGCEHELLKEKCKATCLCESGPSSGGSSGSSGSCQYQDLLSNCDSLKNTAGCEHELLKEKCKATCLCESGPSSGGSSGSSGSCQYQDLLSNCDSLKNTAGCEHELLKEKCKATCLCESGPSSGGSSGSSGSCQYQDLLSNCDSLKNTAGCEHELLKEKCKATCLCESGPSSGGSSGSSGSCQYQDLLSNCDSLKNTAGCEHELLKEKCKATCLCESGPSSGGSSGSSGSCQYQDLLSNCDSLKNTAGCEHELLKEKCKATCLCESGPSSGGSSGSSGSCQYQDLLSNCDSLKNTAGCEHELLKEKCKATCLCESGPSSGGSSGSSGSCQYQDLLSNCDSLKNTAGCEHELLKEKCKATCLCESGPSSGGSSGSSGSCQYQDLLSNCDSLKNTAGCEHELLKEKCKATCLCESGPSSGGSSGSSGSCQYQDLLSNCDSLKNTAGCEHELLKEKCKATCLCESGPSSGGSSGSSGSCQYQDLLSNCDSLKNTAGCEHELLKEKCKATCLCESGPSSGGSSGSSGSCQYQDLLSNCDSLKNTAGCEHELLKEKCKATCLCESGPSSGGSSGSSGSCQYQDLLSNCDSLKNTAGCEHELLKEKCKATCLCESGPSSGGSSGSSGSCQYQDLLSNCDSLKNTAGCEHELLKEKCKATCLCESGPSSGGSSGSSGSCQYQDLLSNCDSLKNTAGCEHELLKEKCKATCLCESGPSSGGSSGSSGSCQYQDLLSNCDSLKNTAGCEHELLKEKCKATCLCESGPSSGGSSGSSGSCQYQDLLSNCDSLKNTAGCEHELLKEKCKATCLCESGPSSG

InterPro domains:
  IPR001283 Cysteine-rich secretory protein-related [PR00837] (61-79)
  IPR001283 Cysteine-rich secretory protein-related [PR00837] (110-123)
  IPR001283 Cysteine-rich secretory protein-related [PR00837] (134-150)
  IPR001283 Cysteine-rich secretory protein-related [PR00837] (164-177)
  IPR001283 Cysteine-rich secretory protein-related [PTHR10334] (38-189)
  IPR003582 ShKT domain [PS51670] (205-238)
  IPR013871 Cysteine-rich secretory protein [PF08562] (189-243)
  IPR014044 CAP domain [PF00188] (41-169)
  IPR014044 CAP domain [SM00198] (35-177)
  IPR018244 Allergen V5/Tpx-1-related, conserved site [PS01009] (135-145)
  IPR018244 Allergen V5/Tpx-1-related, conserved site [PS01010] (164-175)
  IPR034117 Cysteine-rich secretory protein, SCP domain [cd05383] (35-172)
  IPR035940 CAP superfamily [G3DSA:3.40.33.10] (27-200)
  IPR035940 CAP superfamily [SSF55797] (2-186)
  IPR042076 Crisp-like domain [G3DSA:1.10.10.740] (201-241)

Secondary structure (DSSP, 8-state):
--SS--S--S---SSSSHHHHHTTT-TTSSSSSSTTHHHHS-SSS-S--

GO terms:
  GO:0005576 extracellular region (C, TAS)

Foldseek 3Di:
DDDDPDDDDDDDQPDDCLCVCCVPVNCVDPSCVPSVVCSVVVDDDDDDD

Organism: Homo sapiens (NCBI:txid9606)